Protein AF-A0A0F9NY01-F1 (afdb_monomer_lite)

pLDDT: mean 74.75, std 22.58, range [21.09, 98.5]

Radius of gyration: 38.3 Å; chains: 1; bounding box: 112×96×100 Å

Organism: NCBI:txid412755

Secondary structure (DSSP, 8-state):
-HHHHHHHHHHHHHHHHHHHHHHHHHHHHHHHHHHHHHHHHHT-PPP--------------------------PPP-PPPP---HHHHHHHHHHHHHHHHHHHHHHHHHHHH-SSSS-SHHHHHHHHHHHHHHHSTTTSPPTT-HHHHHHHHHHHHHHHHHHHHHHHHHHHHHHHHHHHHHHHHHHHHHHHHHHTT--HHHHHHHHHHHHHHHHHHHHHHHHHHHHHHTT-TTGGGTHHHHTTTSHHHHHTT-TT---HHHHHHHHHHHHHHHHHHHHHHHHHHHTT-----SSHHHHHHHHHHHHHHHTTTSTT---------------------------------------------------THHHHHHHHHHHHHHTT---GGG--HHHHHHHHHHHHHHHHHHHHHHHHHHHHHHHHHTT-SSS-HHHHHHHHHHHHHHHHHT-GGGGGGGGGS-HHHHHHHHHHHS--HHHHHHHHHHHHHHHHHHHHHHHTTS-SSGGGGSS---BSSS-HHHHGGGT-TT-SS-TTSS--SSS-HHHHHHTTPPBSS-SHHHHHHHHHHHHHHHHHHHHHHHHHHHTTSEESS--TT-EE--STT-EEEEEEEE--TT----TTEEE-TTSEEEEEEEPEE-HHHHHHHHHHHPPP---THHHHHHHHHHHHHHHHHHHT-HHHHHHHHIIIIIS---GGG--HHHHHHHHHHHHHTT-HHHHHHHHTT--SS---S--HHHHHHHHHHHHHHHHHTT-TT-HHHHHHHHHHHHHHHHIIIIIHHHHHHHHHHHHHHHHHHHTHHHHHTTSS-HHHHHHHHHHHHHHHS----TTTTT--HHHHHHHHHHBSSHHHHHHHHHHHHHHT-SHHHHHHHHHHHHHHIIIIIHHHHHHHHHHTTSSSS-HHHHHHHHHHT-TTGGGSEE-HHHHHHTT--SEEEEE-SSGGGGHHHHHHH-HHHHHHHTB-HHHHHHHHHHHTB-TTSPBBPPHHHHHTT--SB-S------PPPGGGHHHHHHHHHHTTS-HHHHHHHHHHTTSS-HHHHHHHHTT---EEEETHHHHHHHHHHHHHHHTT--

Foldseek 3Di:
DVVVVVVVVVVVVVQVVVVVVVVVVVVVVVVVVVVVVVVVVVVPDDDDDDDDDDDDDDDDDDDDDDDDDDDDDDDDDDAAADPFLVQLLVLLLLLLLLLLQLLCLVLQLVVFAAADDDSVVSNVSSVVSNVVSVPNSSDQGPPCPPSSVLSNVVSNVVSLLVSLLVLCVPVNLVRSLSSQLSRQLVVLLVVCVVVPHDNVLSNQLSNQLSNLRSVLSSVVSVVVVVVVVPDPDCPVCLVVVQPPDDPVVVVVPVPDDDPVNVVVLVSQLVSQLVSLVSSQCSCVVSPHDRPPPCSVVVSVVSSVSSNPVVVPPVRDDDDDDDDDYHYDDDDDDDDYDDDDDDDDDDDDDDDDDDDDDDDDDDDDDDPVVVVVVVVVVVVVVVPPDPLVVLDLLVLLLLLQLQLLLLLLVLVLQLLLLLCLLCVVVVHNGNDDVSQLLLLLLLQLLFCVVQVVLCVLLVLADPSVVVSPVCNVVPDPSSVVSSVVLQVVLLVLLVVCVVLVQAVGSVLRRFQQAWDPDPVVLVCQLVAALRSHHSSNDDDPASTPSRCRSVVIDGPQRGSSSRSSSSSSRSSRNSSSVVSVVSCVVSVFKDLDDDPPWAWQPGQNQWDWDFDDFDDPPDDDDPQWDADPRRTITGTGTMTGHPVNSLLNNQLNPDADDDDPRVVLLLLLQQLLLLAVLQQLQLLLLLLLCLQQLFPQDPVRNPLVVLLVQLVVCSSVVDPLNSLLSSLVQDALDDQLHDPVSVVVCVVVVCVVCVVVVHNDPVVVVVVVVVSVVSCCCRRRRSLRSSLSSRLSRQLVVVCVVCVVCCVVVVDHSNVSSNLSSLLSCLRSFPDSCSSVSHHVNNSSVLSQWFSDSRNLVSLVCLVVLCPDDDPSVVSSVVSVVSNCCRQQVVLLVLLCVLCVQDPQHSVSLLVVLVVLPPNLSQWHFCVSVCVVVVHDQKTKTFHSSRSNCLVVCCVVPVPLSSLVRTTLVNVLVVCQQFCAHSVQFHADFPVVVVVLAFRTDPDNDRRHGNDPRSVVSSVVLSVLVSHRLLSVLVVCCVSVVDHPVCSVCSSVNRNMDIDRNVVVVVVVVVVVVVVVVVVD

Structure (mmCIF, N/CA/C/O backbone):
data_AF-A0A0F9NY01-F1
#
_entry.id   AF-A0A0F9NY01-F1
#
loop_
_atom_site.group_PDB
_atom_site.id
_atom_site.type_symbol
_atom_site.label_atom_id
_atom_site.label_alt_id
_atom_site.label_comp_id
_atom_site.label_asym_id
_atom_site.label_entity_id
_atom_site.label_seq_id
_atom_site.pdbx_PDB_ins_code
_atom_site.Cartn_x
_atom_site.Cartn_y
_atom_site.Cartn_z
_atom_site.occupancy
_atom_site.B_iso_or_equiv
_atom_site.auth_seq_id
_atom_site.auth_comp_id
_atom_site.auth_asym_id
_atom_site.auth_atom_id
_atom_site.pdbx_PDB_model_num
ATOM 1 N N . MET A 1 1 ? -2.890 19.795 65.079 1.00 49.41 1 MET A N 1
ATOM 2 C CA . MET A 1 1 ? -3.652 20.586 64.083 1.00 49.41 1 MET A CA 1
ATOM 3 C C . MET A 1 1 ? -3.059 21.971 63.868 1.00 49.41 1 MET A C 1
ATOM 5 O O . MET A 1 1 ? -2.657 22.210 62.743 1.00 49.41 1 MET A O 1
ATOM 9 N N . ALA A 1 2 ? -2.943 22.843 64.882 1.00 59.31 2 ALA A N 1
ATOM 10 C CA . ALA A 1 2 ? -2.422 24.215 64.715 1.00 59.31 2 ALA A CA 1
ATOM 11 C C . ALA A 1 2 ? -1.129 24.305 63.871 1.00 59.31 2 ALA A C 1
ATOM 13 O O . ALA A 1 2 ? -1.120 24.991 62.858 1.00 59.31 2 ALA A O 1
ATOM 14 N N . THR A 1 3 ? -0.108 23.504 64.191 1.00 60.69 3 THR A N 1
ATOM 15 C CA . THR A 1 3 ? 1.169 23.427 63.450 1.00 60.69 3 THR A CA 1
ATOM 16 C C . THR A 1 3 ? 1.010 23.079 61.963 1.00 60.69 3 THR A C 1
ATOM 18 O O . THR A 1 3 ? 1.772 23.559 61.135 1.00 60.69 3 THR A O 1
ATOM 21 N N . ILE A 1 4 ? 0.001 22.276 61.602 1.00 69.94 4 ILE A N 1
ATOM 22 C CA . ILE A 1 4 ? -0.300 21.913 60.204 1.00 69.94 4 ILE A CA 1
ATOM 23 C C . ILE A 1 4 ? -0.953 23.103 59.483 1.00 69.94 4 ILE A C 1
ATOM 25 O O . ILE A 1 4 ? -0.682 23.339 58.309 1.00 69.94 4 ILE A O 1
ATOM 29 N N . LEU A 1 5 ? -1.786 23.878 60.189 1.00 69.00 5 LEU A N 1
ATOM 30 C CA . LEU A 1 5 ? -2.381 25.112 59.668 1.00 69.00 5 LEU A CA 1
ATOM 31 C C . LEU A 1 5 ? -1.308 26.184 59.423 1.00 69.00 5 LEU A C 1
ATOM 33 O O . LEU A 1 5 ? -1.298 26.820 58.373 1.00 69.00 5 LEU A O 1
ATOM 37 N N . GLU A 1 6 ? -0.386 26.340 60.373 1.00 81.00 6 GLU A N 1
ATOM 38 C CA . GLU A 1 6 ? 0.739 27.274 60.300 1.00 81.00 6 GLU A CA 1
ATOM 39 C C . GLU A 1 6 ? 1.705 26.906 59.165 1.00 81.00 6 GLU A C 1
ATOM 41 O O . GLU A 1 6 ? 2.047 27.757 58.344 1.00 81.00 6 GLU A O 1
ATOM 46 N N . GLN A 1 7 ? 2.074 25.625 59.044 1.00 75.50 7 GLN A N 1
ATOM 47 C CA . GLN A 1 7 ? 2.863 25.124 57.915 1.00 75.50 7 GLN A CA 1
ATOM 48 C C . GLN A 1 7 ? 2.155 25.381 56.576 1.00 75.50 7 GLN A C 1
ATOM 50 O O . GLN A 1 7 ? 2.785 25.893 55.654 1.00 75.50 7 GLN A O 1
ATOM 55 N N . ALA A 1 8 ? 0.843 25.137 56.479 1.00 75.38 8 ALA A N 1
ATOM 56 C CA . ALA A 1 8 ? 0.072 25.438 55.271 1.00 75.38 8 ALA A CA 1
ATOM 57 C C . ALA A 1 8 ? 0.015 26.948 54.946 1.00 75.38 8 ALA A C 1
ATOM 59 O O . ALA A 1 8 ? 0.034 27.323 53.772 1.00 75.38 8 ALA A O 1
ATOM 60 N N . GLN A 1 9 ? -0.011 27.830 55.953 1.00 82.69 9 GLN A N 1
ATOM 61 C CA . GLN A 1 9 ? 0.066 29.283 55.752 1.00 82.69 9 GLN A CA 1
ATOM 62 C C . GLN A 1 9 ? 1.460 29.736 55.290 1.00 82.69 9 GLN A C 1
ATOM 64 O O . GLN A 1 9 ? 1.557 30.522 54.344 1.00 82.69 9 GLN A O 1
ATOM 69 N N . GLN A 1 10 ? 2.535 29.219 55.894 1.00 82.56 10 GLN A N 1
ATOM 70 C CA . GLN A 1 10 ? 3.908 29.505 55.458 1.00 82.56 10 GLN A CA 1
ATOM 71 C C . GLN A 1 10 ? 4.170 28.985 54.037 1.00 82.56 10 GLN A C 1
ATOM 73 O O . GLN A 1 10 ? 4.769 29.686 53.218 1.00 82.56 10 GLN A O 1
ATOM 78 N N . GLU A 1 11 ? 3.685 27.785 53.710 1.00 78.94 11 GLU A N 1
ATOM 79 C CA . GLU A 1 11 ? 3.841 27.200 52.380 1.00 78.94 11 GLU A CA 1
ATOM 80 C C . GLU A 1 11 ? 3.036 27.966 51.320 1.00 78.94 11 GLU A C 1
ATOM 82 O O . GLU A 1 11 ? 3.553 28.227 50.232 1.00 78.94 11 GLU A O 1
ATOM 87 N N . LYS A 1 12 ? 1.813 28.414 51.645 1.00 86.81 12 LYS A N 1
ATOM 88 C CA . LYS A 1 12 ? 1.047 29.323 50.781 1.00 86.81 12 LYS A CA 1
ATOM 89 C C . LYS A 1 12 ? 1.827 30.615 50.511 1.00 86.81 12 LYS A C 1
ATOM 91 O O . LYS A 1 12 ? 2.016 30.967 49.352 1.00 86.81 12 LYS A O 1
ATOM 96 N N . SER A 1 13 ? 2.334 31.271 51.556 1.00 82.81 13 SER A N 1
ATOM 97 C CA . SER A 1 13 ? 3.088 32.527 51.429 1.00 82.81 13 SER A CA 1
ATOM 98 C C . SER A 1 13 ? 4.333 32.371 50.537 1.00 82.81 13 SER A C 1
ATOM 100 O O . SER A 1 13 ? 4.573 33.184 49.644 1.00 82.81 13 SER A O 1
ATOM 102 N N . ARG A 1 14 ? 5.076 31.260 50.674 1.00 80.75 14 ARG A N 1
ATOM 103 C CA . ARG A 1 14 ? 6.200 30.931 49.775 1.00 80.75 14 ARG A CA 1
ATOM 104 C C . ARG A 1 14 ? 5.765 30.727 48.318 1.00 80.75 14 ARG A C 1
ATOM 106 O O . ARG A 1 14 ? 6.459 31.193 47.417 1.00 80.75 14 ARG A O 1
ATOM 113 N N . ARG A 1 15 ? 4.635 30.052 48.074 1.00 76.31 15 ARG A N 1
ATOM 114 C CA . ARG A 1 15 ? 4.084 29.839 46.720 1.00 76.31 15 ARG A CA 1
ATOM 115 C C . ARG A 1 15 ? 3.661 31.161 46.065 1.00 76.31 15 ARG A C 1
ATOM 117 O O . ARG A 1 15 ? 3.940 31.356 44.883 1.00 76.31 15 ARG A O 1
ATOM 124 N N . ASP A 1 16 ? 3.053 32.069 46.829 1.00 82.69 16 ASP A N 1
ATOM 125 C CA . ASP A 1 16 ? 2.628 33.387 46.342 1.00 82.69 16 ASP A CA 1
ATOM 126 C C . ASP A 1 16 ? 3.842 34.265 45.943 1.00 82.69 16 ASP A C 1
ATOM 128 O O . ASP A 1 16 ? 3.843 34.836 44.851 1.00 82.69 16 ASP A O 1
ATOM 132 N N . ILE A 1 17 ? 4.925 34.276 46.738 1.00 82.69 17 ILE A N 1
ATOM 133 C CA . ILE A 1 17 ? 6.181 34.998 46.418 1.00 82.69 17 ILE A CA 1
ATOM 134 C C . ILE A 1 17 ? 6.831 34.479 45.123 1.00 82.69 17 ILE A C 1
ATOM 136 O O . ILE A 1 17 ? 7.198 35.270 44.252 1.00 82.69 17 ILE A O 1
ATOM 140 N N . VAL A 1 18 ? 6.969 33.155 44.967 1.00 76.69 18 VAL A N 1
ATOM 141 C CA . VAL A 1 18 ? 7.590 32.559 43.766 1.00 76.69 18 VAL A CA 1
ATOM 142 C C . VAL A 1 18 ? 6.794 32.905 42.507 1.00 76.69 18 VAL A C 1
ATOM 144 O O . VAL A 1 18 ? 7.382 33.267 41.488 1.00 76.69 18 VAL A O 1
ATOM 147 N N . ARG A 1 19 ? 5.459 32.857 42.583 1.00 78.88 19 ARG A N 1
ATOM 148 C CA . ARG A 1 19 ? 4.577 33.223 41.468 1.00 78.88 19 ARG A CA 1
ATOM 149 C C . ARG A 1 19 ? 4.720 34.696 41.073 1.00 78.88 19 ARG A C 1
ATOM 151 O O . ARG A 1 19 ? 4.696 34.994 39.882 1.00 78.88 19 ARG A O 1
ATOM 158 N N . GLN A 1 20 ? 4.889 35.605 42.034 1.00 80.50 20 GLN A N 1
ATOM 159 C CA . GLN A 1 20 ? 5.083 37.031 41.751 1.00 80.50 20 GLN A CA 1
ATOM 160 C C . GLN A 1 20 ? 6.394 37.285 40.983 1.00 80.50 20 GLN A C 1
ATOM 162 O O . GLN A 1 20 ? 6.383 37.970 39.962 1.00 80.50 20 GLN A O 1
ATOM 167 N N . ALA A 1 21 ? 7.494 36.642 41.391 1.00 79.81 21 ALA A N 1
ATOM 168 C CA . ALA A 1 21 ? 8.773 36.718 40.679 1.00 79.81 21 ALA A CA 1
ATOM 169 C C . ALA A 1 21 ? 8.726 36.092 39.266 1.00 79.81 21 ALA A C 1
ATOM 171 O O . ALA A 1 21 ? 9.430 36.546 38.360 1.00 79.81 21 ALA A O 1
ATOM 172 N N . GLU A 1 22 ? 7.893 35.064 39.051 1.00 75.00 22 GLU A N 1
ATOM 173 C CA . GLU A 1 22 ? 7.697 34.452 37.729 1.00 75.00 22 GLU A CA 1
ATOM 174 C C . GLU A 1 22 ? 6.973 35.411 36.760 1.00 75.00 22 GLU A C 1
ATOM 176 O O . GLU A 1 22 ? 7.385 35.526 35.605 1.00 75.00 22 GLU A O 1
ATOM 181 N N . VAL A 1 23 ? 5.976 36.170 37.241 1.00 82.88 23 VAL A N 1
ATOM 182 C CA . VAL A 1 23 ? 5.273 37.209 36.457 1.00 82.88 23 VAL A CA 1
ATOM 183 C C . VAL A 1 23 ? 6.219 38.349 36.068 1.00 82.88 23 VAL A C 1
ATOM 185 O O . VAL A 1 23 ? 6.356 38.639 34.881 1.00 82.88 23 VAL A O 1
ATOM 188 N N . GLU A 1 24 ? 6.976 38.918 37.017 1.00 84.06 24 GLU A N 1
ATOM 189 C CA . GLU A 1 24 ? 7.939 39.989 36.703 1.00 84.06 24 GLU A CA 1
ATOM 190 C C . GLU A 1 24 ? 9.013 39.567 35.680 1.00 84.06 24 GLU A C 1
ATOM 192 O O . GLU A 1 24 ? 9.647 40.411 35.038 1.00 84.06 24 GLU A O 1
ATOM 197 N N . LYS A 1 25 ? 9.300 38.264 35.567 1.00 84.06 25 LYS A N 1
ATOM 198 C CA . LYS A 1 25 ? 10.230 37.727 34.568 1.00 84.06 25 LYS A CA 1
ATOM 199 C C . LYS A 1 25 ? 9.588 37.659 33.180 1.00 84.06 25 LYS A C 1
ATOM 201 O O . LYS A 1 25 ? 10.271 37.947 32.198 1.00 84.06 25 LYS A O 1
ATOM 206 N N . GLN A 1 26 ? 8.301 37.316 33.095 1.00 73.25 26 GLN A N 1
ATOM 207 C CA . GLN A 1 26 ? 7.551 37.333 31.836 1.00 73.25 26 GLN A CA 1
ATOM 208 C C . GLN A 1 26 ? 7.360 38.765 31.321 1.00 73.25 26 GLN A C 1
ATOM 210 O O . GLN A 1 26 ? 7.671 39.023 30.159 1.00 73.25 26 GLN A O 1
ATOM 215 N N . ASP A 1 27 ? 6.982 39.708 32.189 1.00 84.88 27 ASP A N 1
ATOM 216 C CA . ASP A 1 27 ? 6.826 41.124 31.823 1.00 84.88 27 ASP A CA 1
ATOM 217 C C . ASP A 1 27 ? 8.134 41.718 31.279 1.00 84.88 27 ASP A C 1
ATOM 219 O O . ASP A 1 27 ? 8.140 42.359 30.225 1.00 84.88 27 ASP A O 1
ATOM 223 N N . ARG A 1 28 ? 9.273 41.433 31.931 1.00 83.75 28 ARG A N 1
ATOM 224 C CA . ARG A 1 28 ? 10.602 41.851 31.450 1.00 83.75 28 ARG A CA 1
ATOM 225 C C . ARG A 1 28 ? 10.944 41.273 30.073 1.00 83.75 28 ARG A C 1
ATOM 227 O O . ARG A 1 28 ? 11.469 42.000 29.233 1.00 83.75 28 ARG A O 1
ATOM 234 N N . GLN A 1 29 ? 10.621 40.005 29.800 1.00 76.75 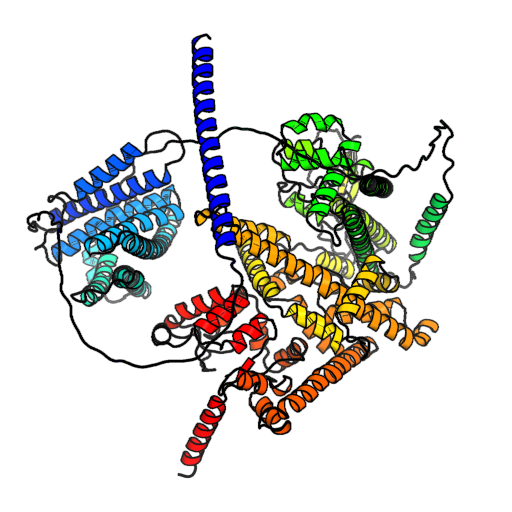29 GLN A N 1
ATOM 235 C CA . GLN A 1 29 ? 10.822 39.421 28.465 1.00 76.75 29 GLN A CA 1
ATOM 236 C C . GLN A 1 29 ? 9.889 40.037 27.411 1.00 76.75 29 GLN A C 1
ATOM 238 O O . GLN A 1 29 ? 10.319 40.287 26.285 1.00 76.75 29 GLN A O 1
ATOM 243 N N . GLN A 1 30 ? 8.635 40.329 27.764 1.00 78.19 30 GLN A N 1
ATOM 244 C CA . GLN A 1 30 ? 7.672 40.944 26.851 1.00 78.19 30 GLN A CA 1
ATOM 245 C C . GLN A 1 30 ? 8.054 42.394 26.506 1.00 78.19 30 GLN A C 1
ATOM 247 O O . GLN A 1 30 ? 8.021 42.768 25.334 1.00 78.19 30 GLN A O 1
ATOM 252 N N . GLN A 1 31 ? 8.512 43.181 27.484 1.00 85.38 31 GLN A N 1
ATOM 253 C CA . GLN A 1 31 ? 9.078 44.518 27.254 1.00 85.38 31 GLN A CA 1
ATOM 254 C C . GLN A 1 31 ? 10.336 44.470 26.372 1.00 85.38 31 GLN A C 1
ATOM 256 O O . GLN A 1 31 ? 10.483 45.283 25.460 1.00 85.38 31 GLN A O 1
ATOM 261 N N . GLN A 1 32 ? 11.223 43.490 26.585 1.00 84.38 32 GLN A N 1
ATOM 262 C CA . GLN A 1 32 ? 12.436 43.329 25.777 1.00 84.38 32 GLN A CA 1
ATOM 263 C C . GLN A 1 32 ? 12.121 43.000 24.305 1.00 84.38 32 GLN A C 1
ATOM 265 O O . GLN A 1 32 ? 12.769 43.538 23.407 1.00 84.38 32 GLN A O 1
ATOM 270 N N . LEU A 1 33 ? 11.098 42.177 24.043 1.00 74.69 33 LEU A N 1
ATOM 271 C CA . LEU A 1 33 ? 10.623 41.877 22.685 1.00 74.69 33 LEU A CA 1
ATOM 272 C C . LEU A 1 33 ? 9.966 43.089 22.005 1.00 74.69 33 LEU A C 1
ATOM 274 O O . LEU A 1 33 ? 10.194 43.313 20.816 1.00 74.69 33 LEU A O 1
ATOM 278 N N . LEU A 1 34 ? 9.193 43.892 22.745 1.00 78.88 34 LEU A N 1
ATOM 279 C CA . LEU A 1 34 ? 8.614 45.139 22.227 1.00 78.88 34 LEU A CA 1
ATOM 280 C C . LEU A 1 34 ? 9.712 46.140 21.836 1.00 78.88 34 LEU A C 1
ATOM 282 O O . LEU A 1 34 ? 9.700 46.648 20.717 1.00 78.88 34 LEU A O 1
ATOM 286 N N . SER A 1 35 ? 10.717 46.334 22.694 1.00 84.62 35 SER A N 1
ATOM 287 C CA . SER A 1 35 ? 11.860 47.212 22.407 1.00 84.62 35 SER A CA 1
ATOM 288 C C . SER A 1 35 ? 12.649 46.772 21.161 1.00 84.62 35 SER A C 1
ATOM 290 O O . SER A 1 35 ? 13.029 47.605 20.337 1.00 84.62 35 SER A O 1
ATOM 292 N N . GLN A 1 36 ? 12.837 45.462 20.956 1.00 77.69 36 GLN A N 1
ATOM 293 C CA . GLN A 1 36 ? 13.461 44.929 19.736 1.00 77.69 36 GLN A CA 1
ATOM 294 C C . GLN A 1 36 ? 12.614 45.185 18.477 1.00 77.69 36 GLN A C 1
ATOM 296 O O . GLN A 1 36 ? 13.165 45.502 17.421 1.00 77.69 36 GLN A O 1
ATOM 301 N N . ALA A 1 37 ? 11.284 45.088 18.574 1.00 65.06 37 ALA A N 1
ATOM 302 C CA . ALA A 1 37 ? 10.381 45.393 17.464 1.00 65.06 37 ALA A CA 1
ATOM 303 C C . ALA A 1 37 ? 10.389 46.892 17.101 1.00 65.06 37 ALA A C 1
ATOM 305 O O . ALA A 1 37 ? 10.418 47.237 15.918 1.00 65.06 37 ALA A O 1
ATOM 306 N N . GLU A 1 38 ? 10.433 47.783 18.095 1.00 76.62 38 GLU A N 1
ATOM 307 C CA . GLU A 1 38 ? 10.566 49.230 17.885 1.00 76.62 38 GLU A CA 1
ATOM 308 C C . GLU A 1 38 ? 11.906 49.598 17.234 1.00 76.62 38 GLU A C 1
ATOM 310 O O . GLU A 1 38 ? 11.927 50.371 16.275 1.00 76.62 38 GLU A O 1
ATOM 315 N N . GLN A 1 39 ? 13.019 49.000 17.674 1.00 75.00 39 GLN A N 1
ATOM 316 C CA . GLN A 1 39 ? 14.328 49.196 17.035 1.00 75.00 39 GLN A CA 1
ATOM 317 C C . GLN A 1 39 ? 14.333 48.725 15.572 1.00 75.00 39 GLN A C 1
ATOM 319 O O . GLN A 1 39 ? 14.854 49.427 14.703 1.00 75.00 39 GLN A O 1
ATOM 324 N N . ALA A 1 40 ? 13.714 47.579 15.270 1.00 63.53 40 ALA A N 1
ATOM 325 C CA . ALA A 1 40 ? 13.586 47.084 13.899 1.00 63.53 40 ALA A CA 1
ATOM 326 C C . ALA A 1 40 ? 12.732 48.014 13.011 1.00 63.53 40 ALA A C 1
ATOM 328 O O . ALA A 1 40 ? 13.059 48.220 11.841 1.00 63.53 40 ALA A O 1
ATOM 329 N N . LEU A 1 41 ? 11.675 48.620 13.566 1.00 63.75 41 LEU A N 1
ATOM 330 C CA . LEU A 1 41 ? 10.856 49.626 12.879 1.00 63.75 41 LEU A CA 1
ATOM 331 C C . LEU A 1 41 ? 11.624 50.933 12.628 1.00 63.75 41 LEU A C 1
ATOM 333 O O . LEU A 1 41 ? 11.552 51.472 11.525 1.00 63.75 41 LEU A O 1
ATOM 337 N N . GLN A 1 42 ? 12.405 51.418 13.597 1.00 71.19 42 GLN A N 1
ATOM 338 C CA . GLN A 1 42 ? 13.235 52.621 13.431 1.00 71.19 42 GLN A CA 1
ATOM 339 C C . GLN A 1 42 ? 14.341 52.442 12.376 1.00 71.19 42 GLN A C 1
ATOM 341 O O . GLN A 1 42 ? 14.680 53.390 11.669 1.00 71.19 42 GLN A O 1
ATOM 346 N N . GLN A 1 43 ? 14.874 51.227 12.214 1.00 68.12 43 GLN A N 1
ATOM 347 C CA . GLN A 1 43 ? 15.867 50.914 11.178 1.00 68.12 43 GLN A CA 1
ATOM 348 C C . GLN A 1 43 ? 15.267 50.804 9.759 1.00 68.12 43 GLN A C 1
ATOM 350 O O . GLN A 1 43 ? 16.009 50.834 8.775 1.00 68.12 43 GLN A O 1
ATOM 355 N N . ALA A 1 44 ? 13.939 50.730 9.611 1.00 48.03 44 ALA A N 1
ATOM 356 C CA . ALA A 1 44 ? 13.246 50.550 8.329 1.00 48.03 44 ALA A CA 1
ATOM 357 C C . ALA A 1 44 ? 13.039 51.864 7.531 1.00 48.03 44 ALA A C 1
ATOM 359 O O . ALA A 1 44 ? 11.984 52.092 6.937 1.00 48.03 44 ALA A O 1
ATOM 360 N N . GLY A 1 45 ? 14.048 52.743 7.506 1.00 55.53 45 GLY A N 1
ATOM 361 C CA . GLY A 1 45 ? 13.983 54.050 6.840 1.00 55.53 45 GLY A CA 1
ATOM 362 C C . GLY A 1 45 ? 13.866 53.992 5.298 1.00 55.53 45 GLY A C 1
ATOM 363 O O . GLY A 1 45 ? 14.358 53.054 4.661 1.00 55.53 45 GLY A O 1
ATOM 364 N N . PRO A 1 46 ? 13.244 55.003 4.653 1.00 41.97 46 PRO A N 1
ATOM 365 C CA . PRO A 1 46 ? 12.998 55.006 3.210 1.00 41.97 46 PRO A CA 1
ATOM 366 C C . PRO A 1 46 ? 14.285 55.192 2.388 1.00 41.97 46 PRO A C 1
ATOM 368 O O . PRO A 1 46 ? 15.018 56.171 2.539 1.00 41.97 46 PRO A O 1
ATOM 371 N N . ARG A 1 47 ? 14.544 54.263 1.459 1.00 37.41 47 ARG A N 1
ATOM 372 C CA . ARG A 1 47 ? 15.763 54.237 0.630 1.00 37.41 47 ARG A CA 1
ATOM 373 C C . ARG A 1 47 ? 15.805 55.374 -0.404 1.00 37.41 47 ARG A C 1
ATOM 375 O O . ARG A 1 47 ? 14.878 55.526 -1.197 1.00 37.41 47 ARG A O 1
ATOM 382 N N . ARG A 1 48 ? 16.934 56.092 -0.474 1.00 32.12 48 ARG A N 1
ATOM 383 C CA . ARG A 1 48 ? 17.326 56.970 -1.601 1.00 32.12 48 ARG A CA 1
ATOM 384 C C . ARG A 1 48 ? 18.449 56.315 -2.447 1.00 32.12 48 ARG A C 1
ATOM 386 O O . ARG A 1 48 ? 19.131 55.437 -1.922 1.00 32.12 48 ARG A O 1
ATOM 393 N N . PRO A 1 49 ? 18.633 56.680 -3.736 1.00 51.03 49 PRO A N 1
ATOM 394 C CA . PRO A 1 49 ? 19.533 55.972 -4.668 1.00 51.03 49 PRO A CA 1
ATOM 395 C C . PRO A 1 49 ? 20.864 56.696 -5.002 1.00 51.03 49 PRO A C 1
ATOM 397 O O . PRO A 1 49 ? 20.980 57.898 -4.772 1.00 51.03 49 PRO A O 1
ATOM 400 N N . ARG A 1 50 ? 21.758 55.985 -5.732 1.00 31.97 50 ARG A N 1
ATOM 401 C CA . ARG A 1 50 ? 23.055 56.420 -6.348 1.00 31.97 50 ARG A CA 1
ATOM 402 C C . ARG A 1 50 ? 24.244 56.552 -5.359 1.00 31.97 50 ARG A C 1
ATOM 404 O O . ARG A 1 50 ? 23.974 56.601 -4.163 1.00 31.97 50 ARG A O 1
ATOM 411 N N . PRO A 1 51 ? 25.527 56.670 -5.807 1.00 37.91 51 PRO A N 1
ATOM 412 C CA . PRO A 1 51 ? 26.111 56.595 -7.167 1.00 37.91 51 PRO A CA 1
ATOM 413 C C . PRO A 1 51 ? 27.256 55.538 -7.313 1.00 37.91 51 PRO A C 1
ATOM 415 O O . PRO A 1 51 ? 27.323 54.586 -6.543 1.00 37.91 51 PRO A O 1
ATOM 418 N N . HIS A 1 52 ? 28.123 55.674 -8.334 1.00 35.03 52 HIS A N 1
ATOM 419 C CA . HIS A 1 52 ? 29.248 54.776 -8.678 1.00 35.03 52 HIS A CA 1
ATOM 420 C C . HIS A 1 52 ? 30.628 55.216 -8.125 1.00 35.03 52 HIS A C 1
ATOM 422 O O . HIS A 1 52 ? 30.907 56.407 -8.090 1.00 35.03 52 HIS A O 1
ATOM 428 N N . ALA A 1 53 ? 31.492 54.211 -7.888 1.00 39.00 53 ALA A N 1
ATOM 429 C CA . ALA A 1 53 ? 32.953 54.123 -8.134 1.00 39.00 53 ALA A CA 1
ATOM 430 C C . ALA A 1 53 ? 33.975 55.118 -7.513 1.00 39.00 53 ALA A C 1
ATOM 432 O O . ALA A 1 53 ? 33.848 56.332 -7.625 1.00 39.00 53 ALA A O 1
ATOM 433 N N . GLY A 1 54 ? 35.089 54.560 -7.002 1.00 30.44 54 GLY A N 1
ATOM 434 C CA . GLY A 1 54 ? 36.334 55.272 -6.656 1.00 30.44 54 GLY A CA 1
ATOM 435 C C . GLY A 1 54 ? 37.397 54.382 -5.970 1.00 30.44 54 GLY A C 1
ATOM 436 O O . GLY A 1 54 ? 37.103 53.741 -4.968 1.00 30.44 54 GLY A O 1
ATOM 437 N N . LEU A 1 55 ? 38.620 54.359 -6.514 1.00 37.75 55 LEU A N 1
ATOM 438 C CA . LEU A 1 55 ? 39.906 53.868 -5.950 1.00 37.75 55 LEU A CA 1
ATOM 439 C C . LEU A 1 55 ? 40.926 55.041 -6.066 1.00 37.75 55 LEU A C 1
ATOM 441 O O . LEU A 1 55 ? 40.563 55.984 -6.783 1.00 37.75 55 LEU A O 1
ATOM 445 N N . PRO A 1 56 ? 42.154 55.059 -5.470 1.00 46.12 56 PRO A N 1
ATOM 446 C CA . PRO A 1 56 ? 43.008 53.961 -4.937 1.00 46.12 56 PRO A CA 1
ATOM 447 C C . PRO A 1 56 ? 43.707 54.282 -3.570 1.00 46.12 56 PRO A C 1
ATOM 449 O O . PRO A 1 56 ? 43.283 55.226 -2.907 1.00 46.12 56 PRO A O 1
ATOM 452 N N . GLY A 1 57 ? 44.784 53.570 -3.154 1.00 31.47 57 GLY A N 1
ATOM 453 C CA . GLY A 1 57 ? 45.789 54.125 -2.208 1.00 31.47 57 GLY A CA 1
ATOM 454 C C . GLY A 1 57 ? 46.300 53.288 -1.005 1.00 31.47 57 GLY A C 1
ATOM 455 O O . GLY A 1 57 ? 46.083 53.666 0.139 1.00 31.47 57 GLY A O 1
ATOM 456 N N . GLU A 1 58 ? 46.995 52.173 -1.241 1.00 32.47 58 GLU A N 1
ATOM 457 C CA . GLU A 1 58 ? 48.386 51.863 -0.798 1.00 32.47 58 GLU A CA 1
ATOM 458 C C . GLU A 1 58 ? 49.108 52.811 0.231 1.00 32.47 58 GLU A C 1
ATOM 460 O O . GLU A 1 58 ? 49.114 54.014 -0.008 1.00 32.47 58 GLU A O 1
ATOM 465 N N . ILE A 1 59 ? 49.885 52.436 1.289 1.00 31.69 59 ILE A N 1
ATOM 466 C CA . ILE A 1 59 ? 50.171 51.214 2.121 1.00 31.69 59 ILE A CA 1
ATOM 467 C C . ILE A 1 59 ? 50.946 51.614 3.446 1.00 31.69 59 ILE A C 1
ATOM 469 O O . ILE A 1 59 ? 51.205 52.796 3.643 1.00 31.69 59 ILE A O 1
ATOM 473 N N . VAL A 1 60 ? 51.430 50.633 4.261 1.00 28.94 60 VAL A N 1
ATOM 474 C CA . VAL A 1 60 ? 52.554 50.652 5.279 1.00 28.94 60 VAL A CA 1
ATOM 475 C C . VAL A 1 60 ? 52.214 50.600 6.808 1.00 28.94 60 VAL A C 1
ATOM 477 O O . VAL A 1 60 ? 51.245 51.177 7.275 1.00 28.94 60 VAL A O 1
ATOM 480 N N . THR A 1 61 ? 53.058 49.840 7.544 1.00 34.53 61 THR A N 1
ATOM 481 C CA . THR A 1 61 ? 53.199 49.441 8.988 1.00 34.53 61 THR A CA 1
ATOM 482 C C . THR A 1 61 ? 52.794 50.439 10.108 1.00 34.53 61 THR A C 1
ATOM 484 O O . THR A 1 61 ? 52.784 51.634 9.855 1.00 34.53 61 THR A O 1
ATOM 487 N N . SER A 1 62 ? 52.577 50.067 11.392 1.00 29.05 62 SER A N 1
ATOM 488 C CA . SER A 1 62 ? 53.338 49.116 12.256 1.00 29.05 62 SER A CA 1
ATOM 489 C C . SER A 1 62 ? 52.578 48.575 13.505 1.00 29.05 62 SER A C 1
ATOM 491 O O . SER A 1 62 ? 51.384 48.806 13.657 1.00 29.05 62 SER A O 1
ATOM 493 N N . VAL A 1 63 ? 53.266 47.813 14.382 1.00 39.22 63 VAL A N 1
ATOM 494 C CA . VAL A 1 63 ? 52.736 47.102 15.579 1.00 39.22 63 VAL A CA 1
ATOM 495 C C . VAL A 1 63 ? 53.432 47.566 16.871 1.00 39.22 63 VAL A C 1
ATOM 497 O O . VAL A 1 63 ? 54.650 47.755 1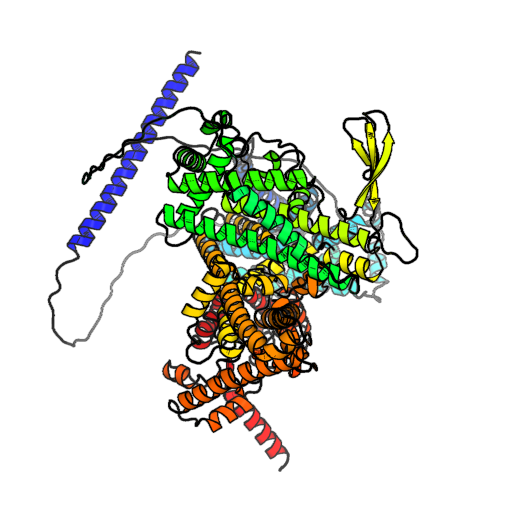6.850 1.00 39.22 63 VAL A O 1
ATOM 500 N N . PRO A 1 64 ? 52.699 47.669 18.000 1.00 34.25 64 PRO A N 1
ATOM 501 C CA . PRO A 1 64 ? 53.247 47.237 19.297 1.00 34.25 64 PRO A CA 1
ATOM 502 C C . PRO A 1 64 ? 52.264 46.453 20.209 1.00 34.25 64 PRO A C 1
ATOM 504 O O . PRO A 1 64 ? 51.067 46.727 20.254 1.00 34.25 64 PRO A O 1
ATOM 507 N N . THR A 1 65 ? 52.812 45.504 20.978 1.00 38.81 65 THR A N 1
ATOM 508 C CA . THR A 1 65 ? 52.260 44.844 22.193 1.00 38.81 65 THR A CA 1
ATOM 509 C C . THR A 1 65 ? 52.298 45.796 23.419 1.00 38.81 65 THR A C 1
ATOM 511 O O . THR A 1 65 ? 52.945 46.840 23.284 1.00 38.81 65 THR A O 1
ATOM 514 N N . PRO A 1 66 ? 51.645 45.542 24.594 1.00 43.50 66 PRO A N 1
ATOM 515 C CA . PRO A 1 66 ? 51.632 44.296 25.413 1.00 43.50 66 PRO A CA 1
ATOM 516 C C . PRO A 1 66 ? 50.216 43.947 25.992 1.00 43.50 66 PRO A C 1
ATOM 518 O O . PRO A 1 66 ? 49.237 44.441 25.441 1.00 43.50 66 PRO A O 1
ATOM 521 N N . SER A 1 67 ? 49.969 43.100 27.014 1.00 33.06 67 SER A N 1
ATOM 522 C CA . SER A 1 67 ? 50.808 42.415 28.032 1.00 33.06 67 SER A CA 1
ATOM 523 C C . SER A 1 67 ? 50.216 41.076 28.537 1.00 33.06 67 SER A C 1
ATOM 525 O O . SER A 1 67 ? 49.014 40.848 28.412 1.00 33.06 67 SER A O 1
ATOM 527 N N . GLU A 1 68 ? 51.051 40.237 29.168 1.00 40.22 68 GLU A N 1
ATOM 528 C CA . GLU A 1 68 ? 50.672 39.068 30.004 1.00 40.22 68 GLU A CA 1
ATOM 529 C C . GLU A 1 68 ? 50.107 39.528 31.385 1.00 40.22 68 GLU A C 1
ATOM 531 O O . GLU A 1 68 ? 49.942 40.735 31.582 1.00 40.22 68 GLU A O 1
ATOM 536 N N . GLU A 1 69 ? 49.688 38.725 32.380 1.00 35.09 69 GLU A N 1
ATOM 537 C CA . GLU A 1 69 ? 49.990 37.359 32.901 1.00 35.09 69 GLU A CA 1
ATOM 538 C C . GLU A 1 69 ? 48.741 36.835 33.708 1.00 35.09 69 GLU A C 1
ATOM 540 O O . GLU A 1 69 ? 47.730 37.549 33.688 1.00 35.09 69 GLU A O 1
ATOM 545 N N . PRO A 1 70 ? 48.714 35.694 34.463 1.00 44.22 70 PRO A N 1
ATOM 546 C CA . PRO A 1 70 ? 49.746 34.675 34.747 1.00 44.22 70 PRO A CA 1
ATOM 547 C C . PRO A 1 70 ? 49.335 33.200 34.467 1.00 44.22 70 PRO A C 1
ATOM 549 O O . PRO A 1 70 ? 48.183 32.891 34.163 1.00 44.22 70 PRO A O 1
ATOM 552 N N . GLU A 1 71 ? 50.282 32.267 34.643 1.00 41.28 71 GLU A N 1
ATOM 553 C CA . GLU A 1 71 ? 50.132 30.807 34.461 1.00 41.28 71 GLU A CA 1
ATOM 554 C C . GLU A 1 71 ? 50.240 30.022 35.800 1.00 41.28 71 GLU A C 1
ATOM 556 O O . GLU A 1 71 ? 50.753 30.537 36.795 1.00 41.28 71 GLU A O 1
ATOM 561 N N . PHE A 1 72 ? 49.745 28.774 35.858 1.00 35.41 72 PHE A N 1
ATOM 562 C CA . PHE A 1 72 ? 49.691 27.936 37.074 1.00 35.41 72 PHE A CA 1
ATOM 563 C C . PHE A 1 72 ? 50.545 26.660 36.954 1.00 35.41 72 PHE A C 1
ATOM 565 O O . PHE A 1 72 ? 50.436 25.931 35.970 1.00 35.41 72 PHE A O 1
ATOM 572 N N . VAL A 1 73 ? 51.334 26.336 37.991 1.00 41.88 73 VAL A N 1
ATOM 573 C CA . VAL A 1 73 ? 52.247 25.173 38.011 1.00 41.88 73 VAL A CA 1
ATOM 574 C C . VAL A 1 73 ? 52.029 24.296 39.263 1.00 41.88 73 VAL A C 1
ATOM 576 O O . VAL A 1 73 ? 52.191 24.794 40.379 1.00 41.88 73 VAL A O 1
ATOM 579 N N . PRO A 1 74 ? 51.701 22.993 39.122 1.00 38.72 74 PRO A N 1
ATOM 580 C CA . PRO A 1 74 ? 51.528 22.067 40.248 1.00 38.72 74 PRO A CA 1
ATOM 581 C C . PRO A 1 74 ? 52.851 21.415 40.730 1.00 38.72 74 PRO A C 1
ATOM 583 O O . PRO A 1 74 ? 53.818 21.328 39.970 1.00 38.72 74 PRO A O 1
ATOM 586 N N . PRO A 1 75 ? 52.916 20.918 41.985 1.00 50.06 75 PRO A N 1
ATOM 587 C CA . PRO A 1 75 ? 54.136 20.363 42.585 1.00 50.06 75 PRO A CA 1
ATOM 588 C C . PRO A 1 75 ? 54.439 18.910 42.173 1.00 50.06 75 PRO A C 1
ATOM 590 O O . PRO A 1 75 ? 53.540 18.112 41.912 1.00 50.06 75 PRO A O 1
ATOM 593 N N . THR A 1 76 ? 55.723 18.535 42.186 1.00 52.25 76 THR A N 1
ATOM 594 C CA . THR A 1 76 ? 56.217 17.215 41.752 1.00 52.25 76 THR A CA 1
ATOM 595 C C . THR A 1 76 ? 56.480 16.245 42.914 1.00 52.25 76 THR A C 1
ATOM 597 O O . THR A 1 76 ? 56.987 16.621 43.970 1.00 52.25 76 THR A O 1
ATOM 600 N N . ILE A 1 77 ? 56.157 14.961 42.712 1.00 52.84 77 ILE A N 1
ATOM 601 C CA . ILE A 1 77 ? 56.331 13.875 43.696 1.00 52.84 77 ILE A CA 1
ATOM 602 C C . ILE A 1 77 ? 57.552 13.013 43.305 1.00 52.84 77 ILE A C 1
ATOM 604 O O . ILE A 1 77 ? 57.696 12.678 42.127 1.00 52.84 77 ILE A O 1
ATOM 608 N N . PRO A 1 78 ? 58.436 12.617 44.246 1.00 60.53 78 PRO A N 1
ATOM 609 C CA . PRO A 1 78 ? 59.623 11.823 43.924 1.00 60.53 78 PRO A CA 1
ATOM 610 C C . PRO A 1 78 ? 59.283 10.377 43.493 1.00 60.53 78 PRO A C 1
ATOM 612 O O . PRO A 1 78 ? 58.408 9.742 44.088 1.00 60.53 78 PRO A O 1
ATOM 615 N N . PRO A 1 79 ? 59.992 9.813 42.495 1.00 68.88 79 PRO A N 1
ATOM 616 C CA . PRO A 1 79 ? 59.678 8.501 41.924 1.00 68.88 79 PRO A CA 1
ATOM 617 C C . PRO A 1 79 ? 60.038 7.317 42.842 1.00 68.88 79 PRO A C 1
ATOM 619 O O . PRO A 1 79 ? 61.076 7.309 43.506 1.00 68.88 79 PRO A O 1
ATOM 622 N N . ARG A 1 80 ? 59.202 6.266 42.833 1.00 82.06 80 ARG A N 1
ATOM 623 C CA . ARG A 1 80 ? 59.387 5.044 43.642 1.00 82.06 80 ARG A CA 1
ATOM 624 C C . ARG A 1 80 ? 60.277 4.006 42.943 1.00 82.06 80 ARG A C 1
ATOM 626 O O . ARG A 1 80 ? 60.127 3.766 41.750 1.00 82.06 80 ARG A O 1
ATOM 633 N N . GLN A 1 81 ? 61.133 3.331 43.718 1.00 84.12 81 GLN A N 1
ATOM 634 C CA . GLN A 1 81 ? 61.963 2.202 43.266 1.00 84.12 81 GLN A CA 1
ATOM 635 C C . GLN A 1 81 ? 61.272 0.830 43.407 1.00 84.12 81 GLN A C 1
ATOM 637 O O . GLN A 1 81 ? 60.486 0.590 44.332 1.00 84.12 81 GLN A O 1
ATOM 642 N N . PHE A 1 82 ? 61.605 -0.086 42.499 1.00 85.81 82 PHE A N 1
ATOM 643 C CA . PHE A 1 82 ? 61.006 -1.408 42.322 1.00 85.81 82 PHE A CA 1
ATOM 644 C C . PHE A 1 82 ? 61.612 -2.438 43.276 1.00 85.81 82 PHE A C 1
ATOM 646 O O . PHE A 1 82 ? 62.749 -2.881 43.118 1.00 85.81 82 PHE A O 1
ATOM 653 N N . ARG A 1 83 ? 60.815 -2.891 44.248 1.00 77.94 83 ARG A N 1
ATOM 654 C CA . ARG A 1 83 ? 61.251 -3.839 45.291 1.00 77.94 83 ARG A CA 1
ATOM 655 C C . ARG A 1 83 ? 61.017 -5.313 44.933 1.00 77.94 83 ARG A C 1
ATOM 657 O O . ARG A 1 83 ? 61.173 -6.189 45.778 1.00 77.94 83 ARG A O 1
ATOM 664 N N . GLY A 1 84 ? 60.687 -5.596 43.673 1.00 72.06 84 GLY A N 1
ATOM 665 C CA . GLY A 1 84 ? 60.492 -6.944 43.141 1.00 72.06 84 GLY A CA 1
ATOM 666 C C . GLY A 1 84 ? 59.053 -7.228 42.712 1.00 72.06 84 GLY A C 1
ATOM 667 O O . GLY A 1 84 ? 58.110 -6.566 43.135 1.00 72.06 84 GLY A O 1
ATOM 668 N N . PHE A 1 85 ? 58.888 -8.250 41.864 1.00 66.69 85 PHE A N 1
ATOM 669 C CA . PHE A 1 85 ? 57.626 -8.541 41.168 1.00 66.69 85 PHE A CA 1
ATOM 670 C C . PHE A 1 85 ? 56.427 -8.697 42.113 1.00 66.69 85 PHE A C 1
ATOM 672 O O . PHE A 1 85 ? 55.349 -8.228 41.785 1.00 66.69 85 PHE A O 1
ATOM 679 N N . ALA A 1 86 ? 56.598 -9.331 43.279 1.00 49.50 86 ALA A N 1
ATOM 680 C CA . ALA A 1 86 ? 55.497 -9.568 44.215 1.00 49.50 86 ALA A CA 1
ATOM 681 C C . ALA A 1 86 ? 55.041 -8.296 44.953 1.00 49.50 86 ALA A C 1
ATOM 683 O O . ALA A 1 86 ? 53.842 -8.076 45.072 1.00 49.50 86 ALA A O 1
ATOM 684 N N . ASP A 1 87 ? 55.973 -7.450 45.408 1.00 65.00 87 ASP A N 1
ATOM 685 C CA . ASP A 1 87 ? 55.651 -6.150 46.019 1.00 65.00 87 ASP A CA 1
ATOM 686 C C . ASP A 1 87 ? 54.946 -5.244 45.001 1.00 65.00 87 ASP A C 1
ATOM 688 O O . ASP A 1 87 ? 53.907 -4.655 45.287 1.00 65.00 87 ASP A O 1
ATOM 692 N N . GLU A 1 88 ? 55.457 -5.225 43.771 1.00 71.12 88 GLU A N 1
ATOM 693 C CA . GLU A 1 88 ? 54.902 -4.435 42.679 1.00 71.12 88 GLU A CA 1
ATOM 694 C C . GLU A 1 88 ? 53.523 -4.937 42.222 1.00 71.12 88 GLU A C 1
ATOM 696 O O . GLU A 1 88 ? 52.602 -4.141 42.065 1.00 71.12 88 GLU A O 1
ATOM 701 N N . PHE A 1 89 ? 53.349 -6.255 42.082 1.00 57.38 89 PHE A N 1
ATOM 702 C CA . PHE A 1 89 ? 52.070 -6.882 41.745 1.00 57.38 89 PHE A CA 1
ATOM 703 C C . PHE A 1 89 ? 51.027 -6.669 42.845 1.00 57.38 89 PHE A C 1
ATOM 705 O O . PHE A 1 89 ? 49.875 -6.406 42.530 1.00 57.38 89 PHE A O 1
ATOM 712 N N . ILE A 1 90 ? 51.400 -6.730 44.129 1.00 53.03 90 ILE A N 1
ATOM 713 C CA . ILE A 1 90 ? 50.469 -6.465 45.239 1.00 53.03 90 ILE A CA 1
ATOM 714 C C . ILE A 1 90 ? 50.069 -4.981 45.278 1.00 53.03 90 ILE A C 1
ATOM 716 O O . ILE A 1 90 ? 48.903 -4.675 45.528 1.00 53.03 90 ILE A O 1
ATOM 720 N N . ARG A 1 91 ? 50.992 -4.054 44.983 1.00 71.56 91 ARG A N 1
ATOM 721 C CA . ARG A 1 91 ? 50.684 -2.615 44.877 1.00 71.56 91 ARG A CA 1
ATOM 722 C C . ARG A 1 91 ? 49.786 -2.305 43.687 1.00 71.56 91 ARG A C 1
ATOM 724 O O . ARG A 1 91 ? 48.828 -1.561 43.856 1.00 71.56 91 ARG A O 1
ATOM 731 N N . ALA A 1 92 ? 50.043 -2.911 42.531 1.00 61.03 92 ALA A N 1
ATOM 732 C CA . ALA A 1 92 ? 49.189 -2.797 41.354 1.00 61.03 92 ALA A CA 1
ATOM 733 C C . ALA A 1 92 ? 47.820 -3.452 41.564 1.00 61.03 92 ALA A C 1
ATOM 735 O O . ALA A 1 92 ? 46.805 -2.841 41.275 1.00 61.03 92 ALA A O 1
ATOM 736 N N . LEU A 1 93 ? 47.757 -4.635 42.178 1.00 49.34 93 LEU A N 1
ATOM 737 C CA . LEU A 1 93 ? 46.498 -5.271 42.568 1.00 49.34 93 LEU A CA 1
ATOM 738 C C . LEU A 1 93 ? 45.702 -4.384 43.540 1.00 49.34 93 LEU A C 1
ATOM 740 O O . LEU A 1 93 ? 44.482 -4.296 43.426 1.00 49.34 93 LEU A O 1
ATOM 744 N N . GLY A 1 94 ? 46.383 -3.684 44.455 1.00 57.81 94 GLY A N 1
ATOM 745 C CA . GLY A 1 94 ? 45.792 -2.654 45.311 1.00 57.81 94 GLY A CA 1
ATOM 746 C C . GLY A 1 94 ? 45.269 -1.453 44.518 1.00 57.81 94 GLY A C 1
ATOM 747 O O . GLY A 1 94 ? 44.092 -1.121 44.631 1.00 57.81 94 GLY A O 1
ATOM 748 N N . ARG A 1 95 ? 46.108 -0.845 43.671 1.00 80.69 95 ARG A N 1
ATOM 749 C CA . ARG A 1 95 ? 45.765 0.299 42.811 1.00 80.69 95 ARG A CA 1
ATOM 750 C C . ARG A 1 95 ? 44.606 -0.024 41.869 1.00 80.69 95 ARG A C 1
ATOM 752 O O . ARG A 1 95 ? 43.615 0.692 41.880 1.00 80.69 95 ARG A O 1
ATOM 759 N N . GLY A 1 96 ? 44.683 -1.123 41.126 1.00 60.06 96 GLY A N 1
ATOM 760 C CA . GLY A 1 96 ? 43.625 -1.637 40.262 1.00 60.06 96 GLY A CA 1
ATOM 761 C C . GLY A 1 96 ? 42.339 -1.952 41.023 1.00 60.06 96 GLY A C 1
ATOM 762 O O . GLY A 1 96 ? 41.264 -1.601 40.553 1.00 60.06 96 GLY A O 1
ATOM 763 N N . SER A 1 97 ? 42.413 -2.519 42.233 1.00 51.16 97 SER A N 1
ATOM 764 C CA . SER A 1 97 ? 41.217 -2.729 43.071 1.00 51.16 97 SER A CA 1
ATOM 765 C C . SER A 1 97 ? 40.600 -1.414 43.556 1.00 51.16 97 SER A C 1
ATOM 767 O O . SER A 1 97 ? 39.380 -1.317 43.644 1.00 51.16 97 SER A O 1
ATOM 769 N N . LEU A 1 98 ? 41.411 -0.391 43.834 1.00 62.25 98 LEU A N 1
ATOM 770 C CA . LEU A 1 98 ? 40.952 0.947 44.219 1.00 62.25 98 LEU A CA 1
ATOM 771 C C . LEU A 1 98 ? 40.439 1.765 43.016 1.00 62.25 98 LEU A C 1
ATOM 773 O O . LEU A 1 98 ? 39.479 2.516 43.157 1.00 62.25 98 LEU A O 1
ATOM 777 N N . ASN A 1 99 ? 41.000 1.576 41.820 1.00 67.38 99 ASN A N 1
ATOM 778 C CA . ASN A 1 99 ? 40.545 2.198 40.571 1.00 67.38 99 ASN A CA 1
ATOM 779 C C . ASN A 1 99 ? 39.257 1.546 40.051 1.00 67.38 99 ASN A C 1
ATOM 781 O O . ASN A 1 99 ? 38.307 2.241 39.712 1.00 67.38 99 ASN A O 1
ATOM 785 N N . VAL A 1 100 ? 39.174 0.214 40.046 1.00 59.38 100 VAL A N 1
ATOM 786 C CA . VAL A 1 100 ? 37.936 -0.512 39.720 1.00 59.38 100 VAL A CA 1
ATOM 787 C C . VAL A 1 100 ? 36.892 -0.293 40.814 1.00 59.38 100 VAL A C 1
ATOM 789 O O . VAL A 1 100 ? 35.723 -0.118 40.495 1.00 59.38 100 VAL A O 1
ATOM 792 N N . GLY A 1 101 ? 37.298 -0.214 42.084 1.00 52.78 101 GLY A N 1
ATOM 793 C CA . GLY A 1 101 ? 36.433 0.151 43.206 1.00 52.78 101 GLY A CA 1
ATOM 794 C C . GLY A 1 101 ? 35.850 1.557 43.066 1.00 52.78 101 GLY A C 1
ATOM 795 O O . GLY A 1 101 ? 34.634 1.700 43.062 1.00 52.78 101 GLY A O 1
ATOM 796 N N . SER A 1 102 ? 36.682 2.585 42.881 1.00 60.56 102 SER A N 1
ATOM 797 C CA . SER A 1 102 ? 36.228 3.972 42.681 1.00 60.56 102 SER A CA 1
ATOM 798 C C . SER A 1 102 ? 35.425 4.162 41.395 1.00 60.56 102 SER A C 1
ATOM 800 O O . SER A 1 102 ? 34.461 4.919 41.398 1.00 60.56 102 SER A O 1
ATOM 802 N N . SER A 1 103 ? 35.755 3.461 40.309 1.00 58.16 103 SER A N 1
ATOM 803 C CA . SER A 1 103 ? 34.979 3.511 39.063 1.00 58.16 103 SER A CA 1
ATOM 804 C C . SER A 1 103 ? 33.652 2.758 39.165 1.00 58.16 103 SER A C 1
ATOM 806 O O . SER A 1 103 ? 32.656 3.238 38.632 1.00 58.16 103 SER A O 1
ATOM 808 N N . LEU A 1 104 ? 33.590 1.635 39.893 1.00 48.25 104 LEU A N 1
ATOM 809 C CA . LEU A 1 104 ? 32.328 0.972 40.236 1.00 48.25 104 LEU A CA 1
ATOM 810 C C . LEU A 1 104 ? 31.487 1.821 41.188 1.00 48.25 104 LEU A C 1
ATOM 812 O O . LEU A 1 104 ? 30.281 1.874 41.008 1.00 48.25 104 LEU A O 1
ATOM 816 N N . LEU A 1 105 ? 32.091 2.485 42.176 1.00 50.06 105 LEU A N 1
ATOM 817 C CA . LEU A 1 105 ? 31.380 3.348 43.120 1.00 50.06 105 LEU A CA 1
ATOM 818 C C . LEU A 1 105 ? 30.865 4.618 42.432 1.00 50.06 105 LEU A C 1
ATOM 820 O O . LEU A 1 105 ? 29.692 4.921 42.600 1.00 50.06 105 LEU A O 1
ATOM 824 N N . SER A 1 106 ? 31.659 5.283 41.581 1.00 53.16 106 SER A N 1
ATOM 825 C CA . SER A 1 106 ? 31.157 6.362 40.713 1.00 53.16 106 SER A CA 1
ATOM 826 C C . SER A 1 106 ? 30.038 5.855 39.798 1.00 53.16 106 SER A C 1
ATOM 828 O O . SER A 1 106 ? 28.931 6.360 39.888 1.00 53.16 106 SER A O 1
ATOM 830 N N . ALA A 1 107 ? 30.250 4.794 39.010 1.00 51.28 107 ALA A N 1
ATOM 831 C CA . ALA A 1 107 ? 29.216 4.292 38.098 1.00 51.28 107 ALA A CA 1
ATOM 832 C C . ALA A 1 107 ? 27.956 3.774 38.825 1.00 51.28 107 ALA A C 1
ATOM 834 O O . ALA A 1 107 ? 26.864 3.790 38.259 1.00 51.28 107 ALA A O 1
ATOM 835 N N . PHE A 1 108 ? 28.076 3.311 40.074 1.00 43.53 108 PHE A N 1
ATOM 836 C CA . PHE A 1 108 ? 26.933 2.932 40.903 1.00 43.53 108 PHE A CA 1
ATOM 837 C C . PHE A 1 108 ? 26.267 4.151 41.550 1.00 43.53 108 PHE A C 1
ATOM 839 O O . PHE A 1 108 ? 25.055 4.123 41.708 1.00 43.53 108 PHE A O 1
ATOM 846 N N . ALA A 1 109 ? 26.994 5.227 41.867 1.00 49.12 109 ALA A N 1
ATOM 847 C CA . ALA A 1 109 ? 26.401 6.512 42.228 1.00 49.12 109 ALA A CA 1
ATOM 848 C C . ALA A 1 109 ? 25.622 7.097 41.037 1.00 49.12 109 ALA A C 1
ATOM 850 O O . ALA A 1 109 ? 24.433 7.366 41.180 1.00 49.12 109 ALA A O 1
ATOM 851 N N . ASP A 1 110 ? 26.246 7.165 39.856 1.00 48.03 110 ASP A N 1
ATOM 852 C CA . ASP A 1 110 ? 25.662 7.638 38.591 1.00 48.03 110 ASP A CA 1
ATOM 853 C C . ASP A 1 110 ? 24.370 6.876 38.226 1.00 48.03 110 ASP A C 1
ATOM 855 O O . ASP A 1 110 ? 23.389 7.467 37.781 1.00 48.03 110 ASP A O 1
ATOM 859 N N . VAL A 1 111 ? 24.340 5.552 38.439 1.00 41.47 111 VAL A N 1
ATOM 860 C CA . VAL A 1 111 ? 23.167 4.698 38.159 1.00 41.47 111 VAL A CA 1
ATOM 861 C C . VAL A 1 111 ? 22.145 4.682 39.301 1.00 41.47 111 VAL A C 1
ATOM 863 O O . VAL A 1 111 ? 20.970 4.403 39.057 1.00 41.47 111 VAL A O 1
ATOM 866 N N . ALA A 1 112 ? 22.546 4.953 40.544 1.00 36.53 112 ALA A N 1
ATOM 867 C CA . ALA A 1 112 ? 21.655 4.851 41.696 1.00 36.53 112 ALA A CA 1
ATOM 868 C C . ALA A 1 112 ? 20.943 6.157 42.068 1.00 36.53 112 ALA A C 1
ATOM 870 O O . ALA A 1 112 ? 20.259 6.139 43.079 1.00 36.53 112 ALA A O 1
ATOM 871 N N . GLN A 1 113 ? 21.021 7.244 41.294 1.00 44.81 113 GLN A N 1
ATOM 872 C CA . GLN A 1 113 ? 20.369 8.541 41.586 1.00 44.81 113 GLN A CA 1
ATOM 873 C C . GLN A 1 113 ? 18.813 8.540 41.691 1.00 44.81 113 GLN A C 1
ATOM 875 O O . GLN A 1 113 ? 18.229 9.616 41.736 1.00 44.81 113 GLN A O 1
ATOM 880 N N . GLU A 1 114 ? 18.115 7.390 41.728 1.00 35.91 114 GLU A N 1
ATOM 881 C CA . GLU A 1 114 ? 16.635 7.322 41.766 1.00 35.91 114 GLU A CA 1
ATOM 882 C C . GLU A 1 114 ? 16.037 6.212 42.687 1.00 35.91 114 GLU A C 1
ATOM 884 O O . GLU A 1 114 ? 15.357 5.299 42.215 1.00 35.91 114 GLU A O 1
ATOM 889 N N . SER A 1 115 ? 16.221 6.269 44.021 1.00 37.53 115 SER A N 1
ATOM 890 C CA . SER A 1 115 ? 15.189 5.778 44.988 1.00 37.53 115 SER A CA 1
ATOM 891 C C . SER A 1 115 ? 15.354 6.308 46.432 1.00 37.53 115 SER A C 1
ATOM 893 O O . SER A 1 115 ? 15.058 7.469 46.646 1.00 37.53 115 SER A O 1
ATOM 895 N N . VAL A 1 116 ? 15.783 5.512 47.433 1.00 29.28 116 VAL A N 1
ATOM 896 C CA . VAL A 1 116 ? 15.973 5.957 48.850 1.00 29.28 116 VAL A CA 1
ATOM 897 C C . VAL A 1 116 ? 17.337 5.561 49.485 1.00 29.28 116 VAL A C 1
ATOM 899 O O . VAL A 1 116 ? 17.585 4.349 49.554 1.00 29.28 116 VAL A O 1
ATOM 902 N N . PHE A 1 117 ? 18.203 6.517 49.900 1.00 38.09 117 PHE A N 1
ATOM 903 C CA . PHE A 1 117 ? 19.453 6.445 50.733 1.00 38.09 117 PHE A CA 1
ATOM 904 C C . PHE A 1 117 ? 20.413 7.679 50.578 1.00 38.09 117 PHE A C 1
ATOM 906 O O . PHE A 1 117 ? 20.095 8.713 51.149 1.00 38.09 117 PHE A O 1
ATOM 913 N N . ASP A 1 118 ? 21.613 7.560 49.963 1.00 55.19 118 ASP A N 1
ATOM 914 C CA . ASP A 1 118 ? 22.766 8.495 50.088 1.00 55.19 118 ASP A CA 1
ATOM 915 C C . ASP A 1 118 ? 23.857 8.292 48.990 1.00 55.19 118 ASP A C 1
ATOM 917 O O . ASP A 1 118 ? 24.694 7.391 49.092 1.00 55.19 118 ASP A O 1
ATOM 921 N N . VAL A 1 119 ? 23.859 9.136 47.945 1.00 55.75 119 VAL A N 1
ATOM 922 C CA . VAL A 1 119 ? 24.820 9.135 46.815 1.00 55.75 119 VAL A CA 1
ATOM 923 C C . VAL A 1 119 ? 26.110 9.907 47.110 1.00 55.75 119 VAL A C 1
ATOM 925 O O . VAL A 1 119 ? 27.179 9.492 46.654 1.00 55.75 119 VAL A O 1
ATOM 928 N N . ASP A 1 120 ? 26.051 10.987 47.890 1.00 66.38 120 ASP A N 1
ATOM 929 C CA . ASP A 1 120 ? 27.228 11.818 48.177 1.00 66.38 120 ASP A CA 1
ATOM 930 C C . ASP A 1 120 ? 28.275 11.027 48.962 1.00 66.38 120 ASP A C 1
ATOM 932 O O . ASP A 1 120 ? 29.465 11.099 48.662 1.00 66.38 120 ASP A O 1
ATOM 936 N N . ARG A 1 121 ? 27.841 10.162 49.885 1.00 56.91 121 ARG A N 1
ATOM 937 C CA . ARG A 1 121 ? 28.734 9.248 50.604 1.00 56.91 121 ARG A CA 1
ATOM 938 C C . ARG A 1 121 ? 29.357 8.162 49.721 1.00 56.91 121 ARG A C 1
ATOM 940 O O . ARG A 1 121 ? 30.414 7.640 50.070 1.00 56.91 121 ARG A O 1
ATOM 947 N N . ILE A 1 122 ? 28.738 7.812 48.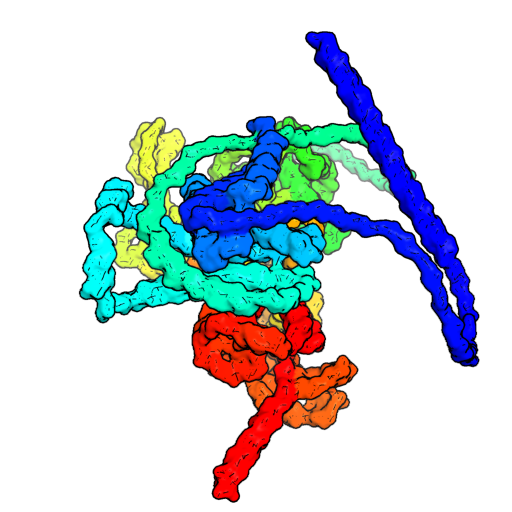592 1.00 49.41 122 ILE A N 1
ATOM 948 C CA . ILE A 1 122 ? 29.300 6.867 47.610 1.00 49.41 122 ILE A CA 1
ATOM 949 C C . ILE A 1 122 ? 30.352 7.575 46.760 1.00 49.41 122 ILE A C 1
ATOM 951 O O . ILE A 1 122 ? 31.418 7.008 46.523 1.00 49.41 122 ILE A O 1
ATOM 955 N N . ASN A 1 123 ? 30.079 8.815 46.344 1.00 61.72 123 ASN A N 1
ATOM 956 C CA . ASN A 1 123 ? 31.046 9.646 45.635 1.00 61.72 123 ASN A CA 1
ATOM 957 C C . ASN A 1 123 ? 32.243 10.002 46.526 1.00 61.72 123 ASN A C 1
ATOM 959 O O . ASN A 1 123 ? 33.370 9.863 46.073 1.00 61.72 123 ASN A O 1
ATOM 963 N N . ASP A 1 124 ? 32.033 10.319 47.806 1.00 69.94 124 ASP A N 1
ATOM 964 C CA . ASP A 1 124 ? 33.097 10.478 48.809 1.00 69.94 124 ASP A CA 1
ATOM 965 C C . ASP A 1 124 ? 33.944 9.200 48.966 1.00 69.94 124 ASP A C 1
ATOM 967 O O . ASP A 1 124 ? 35.173 9.263 49.002 1.00 69.94 124 ASP A O 1
ATOM 971 N N . LEU A 1 125 ? 33.314 8.017 48.986 1.00 54.78 125 LEU A N 1
ATOM 972 C CA . LEU A 1 125 ? 34.035 6.739 48.990 1.00 54.78 125 LEU A CA 1
ATOM 973 C C . LEU A 1 125 ? 34.797 6.484 47.678 1.00 54.78 125 LEU A C 1
ATOM 975 O O . LEU A 1 125 ? 35.887 5.911 47.709 1.00 54.78 125 LEU A O 1
ATOM 979 N N . ALA A 1 126 ? 34.240 6.889 46.535 1.00 56.75 126 ALA A N 1
ATOM 980 C CA . ALA A 1 126 ? 34.880 6.777 45.228 1.00 56.75 126 ALA A CA 1
ATOM 981 C C . ALA A 1 126 ? 36.081 7.726 45.106 1.00 56.75 126 ALA A C 1
ATOM 983 O O . ALA A 1 126 ? 37.136 7.310 44.630 1.00 56.75 126 ALA A O 1
ATOM 984 N N . GLU A 1 127 ? 35.944 8.965 45.578 1.00 71.44 127 GLU A N 1
ATOM 985 C CA . GLU A 1 127 ? 37.009 9.963 45.628 1.00 71.44 127 GLU A CA 1
ATOM 986 C C . GLU A 1 127 ? 38.126 9.486 46.555 1.00 71.44 127 GLU A C 1
ATOM 988 O O . GLU A 1 127 ? 39.259 9.341 46.113 1.00 71.44 127 GLU A O 1
ATOM 993 N N . LYS A 1 128 ? 37.810 9.079 47.791 1.00 68.00 128 LYS A N 1
ATOM 994 C CA . LYS A 1 128 ? 38.804 8.551 48.742 1.00 68.00 128 LYS A CA 1
ATOM 995 C C . LYS A 1 128 ? 39.483 7.274 48.255 1.00 68.00 128 LYS A C 1
ATOM 997 O O . LYS A 1 128 ? 40.663 7.075 48.528 1.00 68.00 128 LYS A O 1
ATOM 1002 N N . ALA A 1 129 ? 38.793 6.417 47.500 1.00 56.91 129 ALA A N 1
ATOM 1003 C CA . ALA A 1 129 ? 39.428 5.275 46.841 1.00 56.91 129 ALA A CA 1
ATOM 1004 C C . ALA A 1 129 ? 40.363 5.705 45.689 1.00 56.91 129 ALA A C 1
ATOM 1006 O O . ALA A 1 129 ? 41.411 5.089 45.500 1.00 56.91 129 ALA A O 1
ATOM 1007 N N . ARG A 1 130 ? 40.037 6.781 44.961 1.00 70.12 130 ARG A N 1
ATOM 1008 C CA . ARG A 1 130 ? 40.857 7.375 43.887 1.00 70.12 130 ARG A CA 1
ATOM 1009 C C . ARG A 1 130 ? 42.051 8.180 44.422 1.00 70.12 130 ARG A C 1
ATOM 1011 O O . ARG A 1 130 ? 43.125 8.151 43.833 1.00 70.12 130 ARG A O 1
ATOM 1018 N N . GLU A 1 131 ? 41.910 8.850 45.561 1.00 74.12 131 GLU A N 1
ATOM 1019 C CA . GLU A 1 131 ? 43.015 9.464 46.304 1.00 74.12 131 GLU A CA 1
ATOM 1020 C C . GLU A 1 131 ? 43.937 8.390 46.889 1.00 74.12 131 GLU A C 1
ATOM 1022 O O . GLU A 1 131 ? 45.153 8.445 46.702 1.00 74.12 131 GLU A O 1
ATOM 1027 N N . ALA A 1 132 ? 43.363 7.355 47.515 1.00 67.94 132 ALA A N 1
ATOM 1028 C CA . ALA A 1 132 ? 44.122 6.217 48.018 1.00 67.94 132 ALA A CA 1
ATOM 1029 C C . ALA A 1 132 ? 44.889 5.503 46.896 1.00 67.94 132 ALA A C 1
ATOM 1031 O O . ALA A 1 132 ? 46.043 5.144 47.105 1.00 67.94 132 ALA A O 1
ATOM 1032 N N . SER A 1 133 ? 44.316 5.325 45.697 1.00 72.62 133 SER A N 1
ATOM 1033 C CA . SER A 1 133 ? 45.038 4.715 44.567 1.00 72.62 133 SER A CA 1
ATOM 1034 C C . SER A 1 133 ? 46.179 5.590 44.038 1.00 72.62 133 SER A C 1
ATOM 1036 O O . SER A 1 133 ? 47.173 5.058 43.536 1.00 72.62 133 SER A O 1
ATOM 1038 N N . ARG A 1 134 ? 46.067 6.917 44.200 1.00 77.62 134 ARG A N 1
ATOM 1039 C CA . ARG A 1 134 ? 47.086 7.908 43.829 1.00 77.62 134 ARG A CA 1
ATOM 1040 C C . ARG A 1 134 ? 48.229 8.039 44.840 1.00 77.62 134 ARG A C 1
ATOM 1042 O O . ARG A 1 134 ? 49.277 8.569 44.465 1.00 77.62 134 ARG A O 1
ATOM 1049 N N . GLU A 1 135 ? 48.086 7.549 46.076 1.00 79.50 135 GLU A N 1
ATOM 1050 C CA . GLU A 1 135 ? 49.159 7.597 47.080 1.00 79.50 135 GLU A CA 1
ATOM 1051 C C . GLU A 1 135 ? 50.473 6.961 46.565 1.00 79.50 135 GLU A C 1
ATOM 1053 O O . GLU A 1 135 ? 50.443 5.866 45.990 1.00 79.50 135 GLU A O 1
ATOM 1058 N N . PRO A 1 136 ? 51.661 7.532 46.869 1.00 80.00 136 PRO A N 1
ATOM 1059 C CA . PRO A 1 136 ? 52.953 7.017 46.391 1.00 80.00 136 PRO A CA 1
ATOM 1060 C C . PRO A 1 136 ? 53.237 5.539 46.713 1.00 80.00 136 PRO A C 1
ATOM 1062 O O . PRO A 1 136 ? 54.049 4.899 46.047 1.00 80.00 136 PRO A O 1
ATOM 1065 N N . LYS A 1 137 ? 52.562 4.967 47.721 1.00 75.88 137 LYS A N 1
ATOM 1066 C CA . LYS A 1 137 ? 52.670 3.544 48.084 1.00 75.88 137 LYS A CA 1
ATOM 1067 C C . LYS A 1 137 ? 51.996 2.591 47.083 1.00 75.88 137 LYS A C 1
ATOM 1069 O O . LYS A 1 137 ? 52.348 1.412 47.091 1.00 75.88 137 LYS A O 1
ATOM 1074 N N . PHE A 1 138 ? 51.080 3.072 46.241 1.00 75.31 138 PHE A N 1
ATOM 1075 C CA . PHE A 1 138 ? 50.396 2.298 45.194 1.00 75.31 138 PHE A CA 1
ATOM 1076 C C . PHE A 1 138 ? 50.832 2.678 43.770 1.00 75.31 138 PHE A C 1
ATOM 1078 O O . PHE A 1 138 ? 50.625 1.899 42.836 1.00 75.31 138 PHE A O 1
ATOM 1085 N N . GLN A 1 139 ? 51.486 3.830 43.597 1.00 84.81 139 GLN A N 1
ATOM 1086 C CA . GLN A 1 139 ? 52.048 4.254 42.312 1.00 84.81 139 GLN A CA 1
ATOM 1087 C C . GLN A 1 139 ? 53.104 3.264 41.783 1.00 84.81 139 GLN A C 1
ATOM 1089 O O . GLN A 1 139 ? 53.836 2.673 42.589 1.00 84.81 139 GLN A O 1
ATOM 1094 N N . PRO A 1 140 ? 53.203 3.053 40.456 1.00 74.12 140 PRO A N 1
ATOM 1095 C CA . PRO A 1 140 ? 54.146 2.109 39.859 1.00 74.12 140 PRO A CA 1
ATOM 1096 C C . PRO A 1 140 ? 55.598 2.567 40.055 1.00 74.12 140 PRO A C 1
ATOM 1098 O O . PRO A 1 140 ? 55.905 3.758 40.042 1.00 74.12 140 PRO A O 1
ATOM 1101 N N . ALA A 1 141 ? 56.510 1.615 40.234 1.00 77.56 141 ALA A N 1
ATOM 1102 C CA . ALA A 1 141 ? 57.932 1.901 40.359 1.00 77.56 141 ALA A CA 1
ATOM 1103 C C . ALA A 1 141 ? 58.572 2.214 38.997 1.00 77.56 141 ALA A C 1
ATOM 1105 O O . ALA A 1 141 ? 58.519 1.403 38.067 1.00 77.56 141 ALA A O 1
ATOM 1106 N N . SER A 1 142 ? 59.223 3.373 38.891 1.00 73.50 142 SER A N 1
ATOM 1107 C CA . SER A 1 142 ? 59.712 3.935 37.621 1.00 73.50 142 SER A CA 1
ATOM 1108 C C . SER A 1 142 ? 60.914 3.192 37.023 1.00 73.50 142 SER A C 1
ATOM 1110 O O . SER A 1 142 ? 61.166 3.269 35.821 1.00 73.50 142 SER A O 1
ATOM 1112 N N . ASP A 1 143 ? 61.652 2.444 37.842 1.00 77.38 143 ASP A N 1
ATOM 1113 C CA . ASP A 1 143 ? 62.870 1.711 37.486 1.00 77.38 143 ASP A CA 1
ATOM 1114 C C . ASP A 1 143 ? 62.646 0.202 37.260 1.00 77.38 143 ASP A C 1
ATOM 1116 O O . ASP A 1 143 ? 63.568 -0.506 36.841 1.00 77.38 143 ASP A O 1
ATOM 1120 N N . GLY A 1 144 ? 61.424 -0.305 37.474 1.00 68.25 144 GLY A N 1
ATOM 1121 C CA . GLY A 1 144 ? 61.112 -1.742 37.444 1.00 68.25 144 GLY A CA 1
ATOM 1122 C C . GLY A 1 144 ? 61.252 -2.424 36.076 1.00 68.25 144 GLY A C 1
ATOM 1123 O O . GLY A 1 144 ? 61.267 -3.661 35.996 1.00 68.25 144 GLY A O 1
ATOM 1124 N N . LYS A 1 145 ? 61.389 -1.640 34.996 1.00 75.19 145 LYS A N 1
ATOM 1125 C CA . LYS A 1 145 ? 61.565 -2.106 33.604 1.00 75.19 145 LYS A CA 1
ATOM 1126 C C . LYS A 1 145 ? 60.500 -3.160 33.244 1.00 75.19 145 LYS A C 1
ATOM 1128 O O . LYS A 1 145 ? 59.374 -3.104 33.728 1.00 75.19 145 LYS A O 1
ATOM 1133 N N . VAL A 1 146 ? 60.835 -4.139 32.401 1.00 49.28 146 VAL A N 1
ATOM 1134 C CA . VAL A 1 146 ? 59.895 -5.171 31.917 1.00 49.28 146 VAL A CA 1
ATOM 1135 C C . VAL A 1 146 ? 59.256 -5.980 33.058 1.00 49.28 146 VAL A C 1
ATOM 1137 O O . VAL A 1 146 ? 58.087 -6.338 32.969 1.00 49.28 146 VAL A O 1
ATOM 1140 N N . LYS A 1 147 ? 59.977 -6.243 34.160 1.00 46.16 147 LYS A N 1
ATOM 1141 C CA . LYS A 1 147 ? 59.426 -7.010 35.293 1.00 46.16 147 LYS A CA 1
ATOM 1142 C C . LYS A 1 147 ? 58.417 -6.196 36.105 1.00 46.16 147 LYS A C 1
ATOM 1144 O O . LYS A 1 147 ? 57.400 -6.751 36.504 1.00 46.16 147 LYS A O 1
ATOM 1149 N N . GLY A 1 148 ? 58.674 -4.903 36.308 1.00 58.91 148 GLY A N 1
ATOM 1150 C CA . GLY A 1 148 ? 57.717 -3.972 36.907 1.00 58.91 148 GLY A CA 1
ATOM 1151 C C . GLY A 1 148 ? 56.504 -3.734 36.013 1.00 58.91 148 GLY A C 1
ATOM 1152 O O . GLY A 1 148 ? 55.383 -3.763 36.504 1.00 58.91 148 GLY A O 1
ATOM 1153 N N . PHE A 1 149 ? 56.704 -3.596 34.700 1.00 57.50 149 PHE A N 1
ATOM 1154 C CA . PHE A 1 149 ? 55.616 -3.465 33.727 1.00 57.50 149 PHE A CA 1
ATOM 1155 C C . PHE A 1 149 ? 54.657 -4.666 33.766 1.00 57.50 149 PHE A C 1
ATOM 1157 O O . PHE A 1 149 ? 53.461 -4.477 33.959 1.00 57.50 149 PHE A O 1
ATOM 1164 N N . ILE A 1 150 ? 55.173 -5.899 33.683 1.00 44.81 150 ILE A N 1
ATOM 1165 C CA . ILE A 1 150 ? 54.341 -7.116 33.735 1.00 44.81 150 ILE A CA 1
ATOM 1166 C C . ILE A 1 150 ? 53.666 -7.277 35.111 1.00 44.81 150 ILE A C 1
ATOM 1168 O O . ILE A 1 150 ? 52.509 -7.686 35.178 1.00 44.81 150 ILE A O 1
ATOM 1172 N N . ALA A 1 151 ? 54.354 -6.931 36.208 1.00 47.59 151 ALA A N 1
ATOM 1173 C CA . ALA A 1 151 ? 53.761 -6.952 37.548 1.00 47.59 151 ALA A CA 1
ATOM 1174 C C . ALA A 1 151 ? 52.590 -5.966 37.682 1.00 47.59 151 ALA A C 1
ATOM 1176 O O . ALA A 1 151 ? 51.566 -6.318 38.263 1.00 47.59 151 ALA A O 1
ATOM 1177 N N . ASN A 1 152 ? 52.730 -4.761 37.118 1.00 56.53 152 ASN A N 1
ATOM 1178 C CA . ASN A 1 152 ? 51.669 -3.762 37.111 1.00 56.53 152 ASN A CA 1
ATOM 1179 C C . ASN A 1 152 ? 50.498 -4.201 36.219 1.00 56.53 152 ASN A C 1
ATOM 1181 O O . ASN A 1 152 ? 49.392 -4.355 36.724 1.00 56.53 152 ASN A O 1
ATOM 1185 N N . ALA A 1 153 ? 50.750 -4.534 34.948 1.00 48.00 153 ALA A N 1
ATOM 1186 C CA . ALA A 1 153 ? 49.708 -4.914 33.990 1.00 48.00 153 ALA A CA 1
ATOM 1187 C C . ALA A 1 153 ? 48.836 -6.095 34.466 1.00 48.00 153 ALA A C 1
ATOM 1189 O O . ALA A 1 153 ? 47.611 -6.020 34.414 1.00 48.00 153 ALA A O 1
ATOM 1190 N N . ILE A 1 154 ? 49.440 -7.170 34.993 1.00 43.12 154 ILE A N 1
ATOM 1191 C CA . ILE A 1 154 ? 48.672 -8.317 35.516 1.00 43.12 154 ILE A CA 1
ATOM 1192 C C . ILE A 1 154 ? 47.968 -7.953 36.840 1.00 43.12 154 ILE A C 1
ATOM 1194 O O . ILE A 1 154 ? 46.889 -8.472 37.125 1.00 43.12 154 ILE A O 1
ATOM 1198 N N . GLY A 1 155 ? 48.552 -7.057 37.644 1.00 43.88 155 GLY A N 1
ATOM 1199 C CA . GLY A 1 155 ? 47.958 -6.565 38.888 1.00 43.88 155 GLY A CA 1
ATOM 1200 C C . GLY A 1 155 ? 46.698 -5.729 38.663 1.00 43.88 155 GLY A C 1
ATOM 1201 O O . GLY A 1 155 ? 45.689 -5.987 39.312 1.00 43.88 155 GLY A O 1
ATOM 1202 N N . ASP A 1 156 ? 46.723 -4.785 37.719 1.00 49.09 156 ASP A N 1
ATOM 1203 C CA . ASP A 1 156 ? 45.570 -3.931 37.404 1.00 49.09 156 ASP A CA 1
ATOM 1204 C C . ASP A 1 156 ? 44.461 -4.688 36.638 1.00 49.09 156 ASP A C 1
ATOM 1206 O O . ASP A 1 156 ? 43.273 -4.452 36.869 1.00 49.09 156 ASP A O 1
ATOM 1210 N N . ALA A 1 157 ? 44.819 -5.646 35.770 1.00 46.00 157 ALA A N 1
ATOM 1211 C CA . ALA A 1 157 ? 43.854 -6.368 34.934 1.00 46.00 157 ALA A CA 1
ATOM 1212 C C . ALA A 1 157 ? 42.980 -7.385 35.703 1.00 46.00 157 ALA A C 1
ATOM 1214 O O . ALA A 1 157 ? 41.827 -7.627 35.332 1.00 46.00 157 ALA A O 1
ATOM 1215 N N . ILE A 1 158 ? 43.491 -7.992 36.783 1.00 41.50 158 ILE A N 1
ATOM 1216 C CA . ILE A 1 158 ? 42.755 -9.017 37.549 1.00 41.50 158 ILE A CA 1
ATOM 1217 C C . ILE A 1 158 ? 41.494 -8.454 38.246 1.00 41.50 158 ILE A C 1
ATOM 1219 O O . ILE A 1 158 ? 40.425 -9.051 38.076 1.00 41.50 158 ILE A O 1
ATOM 1223 N N . PRO A 1 159 ? 41.547 -7.324 38.986 1.00 42.78 159 PRO A N 1
ATOM 1224 C CA . PRO A 1 159 ? 40.362 -6.686 39.563 1.00 42.78 159 PRO A CA 1
ATOM 1225 C C . PRO A 1 159 ? 39.352 -6.251 38.500 1.00 42.78 159 PRO A C 1
ATOM 1227 O O . PRO A 1 159 ? 38.149 -6.408 38.704 1.00 42.78 159 PRO A O 1
ATOM 1230 N N . PHE A 1 160 ? 39.833 -5.766 37.351 1.00 52.59 160 PHE A N 1
ATOM 1231 C CA . PHE A 1 160 ? 38.988 -5.318 36.246 1.00 52.59 160 PHE A CA 1
ATOM 1232 C C . PHE A 1 160 ? 38.162 -6.466 35.649 1.00 52.59 160 PHE A C 1
ATOM 1234 O O . PHE A 1 160 ? 36.929 -6.403 35.638 1.00 52.59 160 PHE A O 1
ATOM 1241 N N . MET A 1 161 ? 38.812 -7.569 35.261 1.00 42.50 161 MET A N 1
ATOM 1242 C CA . MET A 1 161 ? 38.113 -8.773 34.795 1.00 42.50 161 MET A CA 1
ATOM 1243 C C . MET A 1 161 ? 37.166 -9.340 35.862 1.00 42.50 161 MET A C 1
ATOM 1245 O O . MET A 1 161 ? 36.050 -9.751 35.540 1.00 42.50 161 MET A O 1
ATOM 1249 N N . ALA A 1 162 ? 37.571 -9.349 37.138 1.00 42.34 162 ALA A N 1
ATOM 1250 C CA . ALA A 1 162 ? 36.729 -9.835 38.230 1.00 42.34 162 ALA A CA 1
ATOM 1251 C C . ALA A 1 162 ? 35.455 -8.986 38.409 1.00 42.34 162 ALA A C 1
ATOM 1253 O O . ALA A 1 162 ? 34.364 -9.551 38.533 1.00 42.34 162 ALA A O 1
ATOM 1254 N N . GLY A 1 163 ? 35.575 -7.654 38.362 1.00 49.34 163 GLY A N 1
ATOM 1255 C CA . GLY A 1 163 ? 34.449 -6.718 38.415 1.00 49.34 163 GLY A CA 1
ATOM 1256 C C . GLY A 1 163 ? 33.495 -6.889 37.232 1.00 49.34 163 GLY A C 1
ATOM 1257 O O . GLY A 1 163 ? 32.292 -7.074 37.429 1.00 49.34 163 GLY A O 1
ATOM 1258 N N . THR A 1 164 ? 34.027 -6.938 36.009 1.00 49.69 164 THR A N 1
ATOM 1259 C CA . THR A 1 164 ? 33.243 -7.141 34.779 1.00 49.69 164 THR A CA 1
ATOM 1260 C C . THR A 1 164 ? 32.518 -8.494 34.774 1.00 49.69 164 THR A C 1
ATOM 1262 O O . THR A 1 164 ? 31.327 -8.561 34.461 1.00 49.69 164 THR A O 1
ATOM 1265 N N . ILE A 1 165 ? 33.172 -9.584 35.198 1.00 41.19 165 ILE A N 1
ATOM 1266 C CA . ILE A 1 165 ? 32.537 -10.910 35.311 1.00 41.19 165 ILE A CA 1
ATOM 1267 C C . ILE A 1 165 ? 31.453 -10.919 36.400 1.00 41.19 165 ILE A C 1
ATOM 1269 O O . ILE A 1 165 ? 30.374 -11.474 36.174 1.00 41.19 165 ILE A O 1
ATOM 1273 N N . ALA A 1 166 ? 31.687 -10.289 37.556 1.00 40.22 166 ALA A N 1
ATOM 1274 C CA . ALA A 1 166 ? 30.674 -10.162 38.605 1.00 40.22 166 ALA A CA 1
ATOM 1275 C C . ALA A 1 166 ? 29.450 -9.366 38.117 1.00 40.22 166 ALA A C 1
ATOM 1277 O O . ALA A 1 166 ? 28.314 -9.804 38.315 1.00 40.22 166 ALA A O 1
ATOM 1278 N N . ALA A 1 167 ? 29.667 -8.264 37.394 1.00 48.62 167 ALA A N 1
ATOM 1279 C CA . ALA A 1 167 ? 28.604 -7.470 36.785 1.00 48.62 167 ALA A CA 1
ATOM 1280 C C . ALA A 1 167 ? 27.789 -8.274 35.755 1.00 48.62 167 ALA A C 1
ATOM 1282 O O . ALA A 1 167 ? 26.559 -8.237 35.797 1.00 48.62 167 ALA A O 1
ATOM 1283 N N . VAL A 1 168 ? 28.429 -9.088 34.900 1.00 43.59 168 VAL A N 1
ATOM 1284 C CA . VAL A 1 168 ? 27.712 -10.002 33.983 1.00 43.59 168 VAL A CA 1
ATOM 1285 C C . VAL A 1 168 ? 26.897 -11.060 34.731 1.00 43.59 168 VAL A C 1
ATOM 1287 O O . VAL A 1 168 ? 25.807 -11.418 34.281 1.00 43.59 168 VAL A O 1
ATOM 1290 N N . LEU A 1 169 ? 27.390 -11.571 35.862 1.00 38.47 169 LEU A N 1
ATOM 1291 C CA . LEU A 1 169 ? 26.686 -12.589 36.650 1.00 38.47 169 LEU A CA 1
ATOM 1292 C C . LEU A 1 169 ? 25.486 -12.034 37.436 1.00 38.47 169 LEU A C 1
ATOM 1294 O O . LEU A 1 169 ? 24.545 -12.788 37.677 1.00 38.47 169 LEU A O 1
ATOM 1298 N N . VAL A 1 170 ? 25.501 -10.749 37.808 1.00 39.44 170 VAL A N 1
ATOM 1299 C CA . VAL A 1 170 ? 24.428 -10.096 38.585 1.00 39.44 170 VAL A CA 1
ATOM 1300 C C . VAL A 1 170 ? 23.439 -9.334 37.692 1.00 39.44 170 VAL A C 1
ATOM 1302 O O . VAL A 1 170 ? 22.233 -9.535 37.813 1.00 39.44 170 VAL A O 1
ATOM 1305 N N . GLY A 1 171 ? 23.927 -8.483 36.784 1.00 40.00 171 GLY A N 1
ATOM 1306 C CA . GLY A 1 171 ? 23.112 -7.617 35.915 1.00 40.00 171 GLY A CA 1
ATOM 1307 C C . GLY A 1 171 ? 23.046 -8.051 34.445 1.00 40.00 171 GLY A C 1
ATOM 1308 O O . GLY A 1 171 ? 22.423 -7.378 33.622 1.00 40.00 171 GLY A O 1
ATOM 1309 N N . GLY A 1 172 ? 23.675 -9.170 34.081 1.00 40.44 172 GLY A N 1
ATOM 1310 C CA . GLY A 1 172 ? 23.717 -9.655 32.703 1.00 40.44 172 GLY A CA 1
ATOM 1311 C C . GLY A 1 172 ? 24.672 -8.862 31.793 1.00 40.44 172 GLY A C 1
ATOM 1312 O O . GLY A 1 172 ? 25.409 -7.987 32.249 1.00 40.44 172 GLY A O 1
ATOM 1313 N N . PRO A 1 173 ? 24.681 -9.154 30.477 1.00 42.97 173 PRO A N 1
ATOM 1314 C CA . PRO A 1 173 ? 25.663 -8.592 29.545 1.00 42.97 173 PRO A CA 1
ATOM 1315 C C . PRO A 1 173 ? 25.702 -7.058 29.482 1.00 42.97 173 PRO A C 1
ATOM 1317 O O . PRO A 1 173 ? 26.766 -6.500 29.247 1.00 42.97 173 PRO A O 1
ATOM 1320 N N . ALA A 1 174 ? 24.576 -6.375 29.716 1.00 45.22 174 ALA A N 1
ATOM 1321 C CA . ALA A 1 174 ? 24.540 -4.913 29.737 1.00 45.22 174 ALA A CA 1
ATOM 1322 C C . ALA A 1 174 ? 25.355 -4.334 30.907 1.00 45.22 174 ALA A C 1
ATOM 1324 O O . ALA A 1 174 ? 26.155 -3.435 30.691 1.00 45.22 174 ALA A O 1
ATOM 1325 N N . ALA A 1 175 ? 25.230 -4.898 32.114 1.00 51.84 175 ALA A N 1
ATOM 1326 C CA . ALA A 1 175 ? 26.002 -4.448 33.272 1.00 51.84 175 ALA A CA 1
ATOM 1327 C C . ALA A 1 175 ? 27.508 -4.720 33.108 1.00 51.84 175 ALA A C 1
ATOM 1329 O O . ALA A 1 175 ? 28.324 -3.874 33.458 1.00 51.84 175 ALA A O 1
ATOM 1330 N N . GLY A 1 176 ? 27.883 -5.861 32.517 1.00 52.16 176 GLY A N 1
ATOM 1331 C CA . GLY A 1 176 ? 29.278 -6.130 32.148 1.00 52.16 176 GLY A CA 1
ATOM 1332 C C . GLY A 1 176 ? 29.846 -5.105 31.170 1.00 52.16 176 GLY A C 1
ATOM 1333 O O . GLY A 1 176 ? 30.938 -4.591 31.387 1.00 52.16 176 GLY A O 1
ATOM 1334 N N . PHE A 1 177 ? 29.078 -4.772 30.128 1.00 55.62 177 PHE A N 1
ATOM 1335 C CA . PHE A 1 177 ? 29.443 -3.724 29.178 1.00 55.62 177 PHE A CA 1
ATOM 1336 C C . PHE A 1 177 ? 29.605 -2.368 29.877 1.00 55.62 177 PHE A C 1
ATOM 1338 O O . PHE A 1 177 ? 30.616 -1.715 29.668 1.00 55.62 177 PHE A O 1
ATOM 1345 N N . SER A 1 178 ? 28.676 -1.971 30.754 1.00 49.41 178 SER A N 1
ATOM 1346 C CA . SER A 1 178 ? 28.770 -0.709 31.505 1.00 49.41 178 SER A CA 1
ATOM 1347 C C . SER A 1 178 ? 30.006 -0.625 32.407 1.00 49.41 178 SER A C 1
ATOM 1349 O O . SER A 1 178 ? 30.617 0.435 32.476 1.00 49.41 178 SER A O 1
ATOM 1351 N N . VAL A 1 179 ? 30.409 -1.717 33.068 1.00 59.81 179 VAL A N 1
ATOM 1352 C CA . VAL A 1 179 ? 31.621 -1.732 33.912 1.00 59.81 179 VAL A CA 1
ATOM 1353 C C . VAL A 1 179 ? 32.892 -1.671 33.068 1.00 59.81 179 VAL A C 1
ATOM 1355 O O . VAL A 1 179 ? 33.781 -0.876 33.371 1.00 59.81 179 VAL A O 1
ATOM 1358 N N . ALA A 1 180 ? 32.958 -2.443 31.980 1.00 57.38 180 ALA A N 1
ATOM 1359 C CA . ALA A 1 180 ? 34.074 -2.374 31.042 1.00 57.38 180 ALA A CA 1
ATOM 1360 C C . ALA A 1 180 ? 34.198 -0.977 30.405 1.00 57.38 180 ALA A C 1
ATOM 1362 O O . ALA A 1 180 ? 35.292 -0.427 30.326 1.00 57.38 180 ALA A O 1
ATOM 1363 N N . TYR A 1 181 ? 33.064 -0.374 30.042 1.00 64.31 181 TYR A N 1
ATOM 1364 C CA . TYR A 1 181 ? 32.969 0.967 29.466 1.00 64.31 181 TYR A CA 1
ATOM 1365 C C . TYR A 1 181 ? 33.441 2.041 30.445 1.00 64.31 181 TYR A C 1
ATOM 1367 O O . TYR A 1 181 ? 34.242 2.897 30.080 1.00 64.31 181 TYR A O 1
ATOM 1375 N N . ALA A 1 182 ? 32.960 1.989 31.691 1.00 62.50 182 ALA A N 1
ATOM 1376 C CA . ALA A 1 182 ? 33.257 3.001 32.695 1.00 62.50 182 ALA A CA 1
ATOM 1377 C C . ALA A 1 182 ? 34.734 3.000 33.107 1.00 62.50 182 ALA A C 1
ATOM 1379 O O . ALA A 1 182 ? 35.297 4.073 33.284 1.00 62.50 182 ALA A O 1
ATOM 1380 N N . VAL A 1 183 ? 35.378 1.835 33.241 1.00 64.38 183 VAL A N 1
ATOM 1381 C CA . VAL A 1 183 ? 36.801 1.773 33.620 1.00 64.38 183 VAL A CA 1
ATOM 1382 C C . VAL A 1 183 ? 37.698 2.157 32.445 1.00 64.38 183 VAL A C 1
ATOM 1384 O O . VAL A 1 183 ? 38.470 3.103 32.564 1.00 64.38 183 VAL A O 1
ATOM 1387 N N . GLU A 1 184 ? 37.569 1.489 31.297 1.00 73.31 184 GLU A N 1
ATOM 1388 C CA . GLU A 1 184 ? 38.432 1.745 30.133 1.00 73.31 184 GLU A CA 1
ATOM 1389 C C . GLU A 1 184 ? 38.242 3.163 29.590 1.00 73.31 184 GLU A C 1
ATOM 1391 O O . GLU A 1 184 ? 39.209 3.851 29.262 1.00 73.31 184 GLU A O 1
ATOM 1396 N N . GLY A 1 185 ? 36.994 3.634 29.571 1.00 69.25 185 GLY A N 1
ATOM 1397 C CA . GLY A 1 185 ? 36.672 4.992 29.167 1.00 69.25 185 GLY A CA 1
ATOM 1398 C C . GLY A 1 185 ? 37.151 6.041 30.163 1.00 69.25 185 GLY A C 1
ATOM 1399 O O . GLY A 1 185 ? 37.719 7.041 29.744 1.00 69.25 185 GLY A O 1
ATOM 1400 N N . LYS A 1 186 ? 37.000 5.831 31.479 1.00 63.66 186 LYS A N 1
ATOM 1401 C CA . LYS A 1 186 ? 37.451 6.822 32.474 1.00 63.66 186 LYS A CA 1
ATOM 1402 C C . LYS A 1 186 ? 38.969 6.800 32.700 1.00 63.66 186 LYS A C 1
ATOM 1404 O O . LYS A 1 186 ? 39.526 7.811 33.114 1.00 63.66 186 LYS A O 1
ATOM 1409 N N . ASN A 1 187 ? 39.654 5.710 32.351 1.00 70.88 187 ASN A N 1
ATOM 1410 C CA . ASN A 1 187 ? 41.113 5.693 32.234 1.00 70.88 187 ASN A CA 1
ATOM 1411 C C . ASN A 1 187 ? 41.565 6.514 31.016 1.00 70.88 187 ASN A C 1
ATOM 1413 O O . ASN A 1 187 ? 42.323 7.460 31.184 1.00 70.88 187 ASN A O 1
ATOM 1417 N N . ALA A 1 188 ? 41.031 6.239 29.819 1.00 67.44 188 ALA A N 1
ATOM 1418 C CA . ALA A 1 188 ? 41.341 7.022 28.617 1.00 67.44 188 ALA A CA 1
ATOM 1419 C C . ALA A 1 188 ? 40.953 8.510 28.744 1.00 67.44 188 ALA A C 1
ATOM 1421 O O . ALA A 1 188 ? 41.643 9.369 28.206 1.00 67.44 188 ALA A O 1
ATOM 1422 N N . TYR A 1 189 ? 39.900 8.818 29.507 1.00 71.69 189 TYR A N 1
ATOM 1423 C CA . TYR A 1 189 ? 39.533 10.174 29.919 1.00 71.69 189 TYR A CA 1
ATOM 1424 C C . TYR A 1 189 ? 40.670 10.881 30.671 1.00 71.69 189 TYR A C 1
ATOM 1426 O O . TYR A 1 189 ? 41.106 11.964 30.283 1.00 71.69 189 TYR A O 1
ATOM 1434 N N . PHE A 1 190 ? 41.173 10.269 31.747 1.00 63.66 190 PHE A N 1
ATOM 1435 C CA . PHE A 1 190 ? 42.224 10.883 32.554 1.00 63.66 190 PHE A CA 1
ATOM 1436 C C . PHE A 1 190 ? 43.583 10.885 31.838 1.00 63.66 190 PHE A C 1
ATOM 1438 O O . PHE A 1 190 ? 44.256 11.909 31.888 1.00 63.66 190 PHE A O 1
ATOM 1445 N N . ASP A 1 191 ? 43.939 9.834 31.089 1.00 69.50 191 ASP A N 1
ATOM 1446 C CA . ASP A 1 191 ? 45.118 9.819 30.204 1.00 69.50 191 ASP A CA 1
ATOM 1447 C C . ASP A 1 191 ? 45.060 10.962 29.171 1.00 69.50 191 ASP A C 1
ATOM 1449 O O . ASP A 1 191 ? 46.081 11.587 28.869 1.00 69.50 191 ASP A O 1
ATOM 1453 N N . ALA A 1 192 ? 43.875 11.269 28.630 1.00 65.12 192 ALA A N 1
ATOM 1454 C CA . ALA A 1 192 ? 43.679 12.383 27.709 1.00 65.12 192 ALA A CA 1
ATOM 1455 C C . ALA A 1 192 ? 43.881 13.739 28.406 1.00 65.12 192 ALA A C 1
ATOM 1457 O O . ALA A 1 192 ? 44.694 14.533 27.926 1.00 65.12 192 ALA A O 1
ATOM 1458 N N . LEU A 1 193 ? 43.212 13.986 29.543 1.00 71.44 193 LEU A N 1
ATOM 1459 C CA . LEU A 1 193 ? 43.394 15.207 30.348 1.00 71.44 193 LEU A CA 1
ATOM 1460 C C . LEU A 1 193 ? 44.861 15.416 30.758 1.00 71.44 193 LEU A C 1
ATOM 1462 O O . LEU A 1 193 ? 45.417 16.489 30.539 1.00 71.44 193 LEU A O 1
ATOM 1466 N N . GLU A 1 194 ? 45.509 14.386 31.308 1.00 63.97 194 GLU A N 1
ATOM 1467 C CA . GLU A 1 194 ? 46.897 14.441 31.790 1.00 63.97 194 GLU A CA 1
ATOM 1468 C C . GLU A 1 194 ? 47.901 14.671 30.646 1.00 63.97 194 GLU A C 1
ATOM 1470 O O . GLU A 1 194 ? 48.959 15.264 30.848 1.00 63.97 194 GLU A O 1
ATOM 1475 N N . THR A 1 195 ? 47.544 14.292 29.413 1.00 66.94 195 THR A N 1
ATOM 1476 C CA . THR A 1 195 ? 48.317 14.616 28.203 1.00 66.94 195 THR A CA 1
ATOM 1477 C C . THR A 1 195 ? 47.842 15.891 27.482 1.00 66.94 195 THR A C 1
ATOM 1479 O O . THR A 1 195 ? 48.215 16.125 26.328 1.00 66.94 195 THR A O 1
ATOM 1482 N N . GLY A 1 196 ? 47.051 16.743 28.144 1.00 76.62 196 GLY A N 1
ATOM 1483 C CA . GLY A 1 196 ? 46.684 18.084 27.673 1.00 76.62 196 GLY A CA 1
ATOM 1484 C C . GLY A 1 196 ? 45.443 18.161 26.780 1.00 76.62 196 GLY A C 1
ATOM 1485 O O . GLY A 1 196 ? 45.334 19.082 25.972 1.00 76.62 196 GLY A O 1
ATOM 1486 N N . ALA A 1 197 ? 44.519 17.202 26.865 1.00 73.69 197 ALA A N 1
ATOM 1487 C CA . ALA A 1 197 ? 43.182 17.366 26.293 1.00 73.69 197 ALA A CA 1
ATOM 1488 C C . ALA A 1 197 ? 42.353 18.374 27.105 1.00 73.69 197 ALA A C 1
ATOM 1490 O O . ALA A 1 197 ? 42.470 18.450 28.326 1.00 73.69 197 ALA A O 1
ATOM 1491 N N . THR A 1 198 ? 41.446 19.092 26.440 1.00 77.44 198 THR A N 1
ATOM 1492 C CA . THR A 1 198 ? 40.334 19.756 27.142 1.00 77.44 198 THR A CA 1
ATOM 1493 C C . THR A 1 198 ? 39.354 18.721 27.707 1.00 77.44 198 THR A C 1
ATOM 1495 O O . THR A 1 198 ? 39.247 17.625 27.159 1.00 77.44 198 THR A O 1
ATOM 1498 N N . GLU A 1 199 ? 38.588 19.087 28.743 1.00 63.88 199 GLU A N 1
ATOM 1499 C CA . GLU A 1 199 ? 37.529 18.264 29.367 1.00 63.88 199 GLU A CA 1
ATOM 1500 C C . GLU A 1 199 ? 36.684 17.515 28.314 1.00 63.88 199 GLU A C 1
ATOM 1502 O O . GLU A 1 199 ? 36.618 16.292 28.316 1.00 63.88 199 GLU A O 1
ATOM 1507 N N . SER A 1 200 ? 36.151 18.225 27.312 1.00 50.72 200 SER A N 1
ATOM 1508 C CA . SER A 1 200 ? 35.298 17.629 26.271 1.00 50.72 200 SER A CA 1
ATOM 1509 C C . SER A 1 200 ? 36.051 16.734 25.269 1.00 50.72 200 SER A C 1
ATOM 1511 O O . SER A 1 200 ? 35.492 15.760 24.760 1.00 50.72 200 SER A O 1
ATOM 1513 N N . GLN A 1 201 ? 37.330 17.013 24.988 1.00 56.44 201 GLN A N 1
ATOM 1514 C CA . GLN A 1 201 ? 38.161 16.104 24.190 1.00 56.44 201 GLN A CA 1
ATOM 1515 C C . GLN A 1 201 ? 38.463 14.824 24.970 1.00 56.44 201 GLN A C 1
ATOM 1517 O O . GLN A 1 201 ? 38.356 13.738 24.409 1.00 56.44 201 GLN A O 1
ATOM 1522 N N . ALA A 1 202 ? 38.756 14.934 26.265 1.00 66.62 202 ALA A N 1
ATOM 1523 C CA . ALA A 1 202 ? 38.901 13.784 27.141 1.00 66.62 202 ALA A CA 1
ATOM 1524 C C . ALA A 1 202 ? 37.597 12.978 27.248 1.00 66.62 202 ALA A C 1
ATOM 1526 O O . ALA A 1 202 ? 37.645 11.754 27.133 1.00 66.62 202 ALA A O 1
ATOM 1527 N N . GLU A 1 203 ? 36.430 13.627 27.388 1.00 53.09 203 GLU A N 1
ATOM 1528 C CA . GLU A 1 203 ? 35.113 12.960 27.408 1.00 53.09 203 GLU A CA 1
ATOM 1529 C C . GLU A 1 203 ? 34.915 12.122 26.144 1.00 53.09 203 GLU A C 1
ATOM 1531 O O . GLU A 1 203 ? 34.456 10.981 26.207 1.00 53.09 203 GLU A O 1
ATOM 1536 N N . MET A 1 204 ? 35.308 12.672 24.994 1.00 48.06 204 MET A N 1
ATOM 1537 C CA . MET A 1 204 ? 35.213 12.014 23.699 1.00 48.06 204 MET A CA 1
ATOM 1538 C C . MET A 1 204 ? 36.231 10.864 23.551 1.00 48.06 204 MET A C 1
ATOM 1540 O O . MET A 1 204 ? 35.841 9.784 23.111 1.00 48.06 204 MET A O 1
ATOM 1544 N N . GLU A 1 205 ? 37.495 11.029 23.968 1.00 55.78 205 GLU A N 1
ATOM 1545 C CA . GLU A 1 205 ? 38.493 9.938 23.988 1.00 55.78 205 GLU A CA 1
ATOM 1546 C C . GLU A 1 205 ? 38.042 8.792 24.900 1.00 55.78 205 GLU A C 1
ATOM 1548 O O . GLU A 1 205 ? 38.043 7.629 24.489 1.00 55.78 205 GLU A O 1
ATOM 1553 N N . GLY A 1 206 ? 37.566 9.126 26.100 1.00 56.22 206 GLY A N 1
ATOM 1554 C CA . GLY A 1 206 ? 37.016 8.177 27.057 1.00 56.22 206 GLY A CA 1
ATOM 1555 C C . GLY A 1 206 ? 35.773 7.459 26.537 1.00 56.22 206 GLY A C 1
ATOM 1556 O O . GLY A 1 206 ? 35.694 6.232 26.602 1.00 56.22 206 GLY A O 1
ATOM 1557 N N . MET A 1 207 ? 34.825 8.180 25.935 1.00 53.94 207 MET A N 1
ATOM 1558 C CA . MET A 1 207 ? 33.654 7.572 25.297 1.00 53.94 207 MET A CA 1
ATOM 1559 C C . MET A 1 207 ? 34.064 6.600 24.180 1.00 53.94 207 MET A C 1
ATOM 1561 O O . MET A 1 207 ? 33.477 5.522 24.070 1.00 53.94 207 MET A O 1
ATOM 1565 N N . ILE A 1 208 ? 35.063 6.943 23.361 1.00 46.09 208 ILE A N 1
ATOM 1566 C CA . ILE A 1 208 ? 35.533 6.113 22.241 1.00 46.09 208 ILE A CA 1
ATOM 1567 C C . ILE A 1 208 ? 36.226 4.840 22.744 1.00 46.09 208 ILE A C 1
ATOM 1569 O O . ILE A 1 208 ? 35.806 3.738 22.379 1.00 46.09 208 ILE A O 1
ATOM 1573 N N . VAL A 1 209 ? 37.249 4.969 23.598 1.00 59.91 209 VAL A N 1
ATOM 1574 C CA . VAL A 1 209 ? 38.004 3.817 24.123 1.00 59.91 209 VAL A CA 1
ATOM 1575 C C . VAL A 1 209 ? 37.098 2.937 24.984 1.00 59.91 209 VAL A C 1
ATOM 1577 O O . VAL A 1 209 ? 37.050 1.725 24.778 1.00 59.91 209 VAL A O 1
ATOM 1580 N N . GLY A 1 210 ? 36.285 3.539 25.859 1.00 59.19 210 GLY A N 1
ATOM 1581 C CA . GLY A 1 210 ? 35.286 2.835 26.663 1.00 59.19 210 GLY A CA 1
ATOM 1582 C C . GLY A 1 210 ? 34.278 2.063 25.810 1.00 59.19 210 GLY A C 1
ATOM 1583 O O . GLY A 1 210 ? 34.044 0.883 26.066 1.00 59.19 210 GLY A O 1
ATOM 1584 N N . SER A 1 211 ? 33.723 2.671 24.751 1.00 41.19 211 SER A N 1
ATOM 1585 C CA . SER A 1 211 ? 32.779 1.997 23.836 1.00 41.19 211 SER A CA 1
ATOM 1586 C C . SER A 1 211 ? 33.373 0.748 23.192 1.00 41.19 211 SER A C 1
ATOM 1588 O O . SER A 1 211 ? 32.710 -0.290 23.100 1.00 41.19 211 SER A O 1
ATOM 1590 N N . ILE A 1 212 ? 34.610 0.860 22.709 1.00 46.31 212 ILE A N 1
ATOM 1591 C CA . ILE A 1 212 ? 35.252 -0.167 21.888 1.00 46.31 212 ILE A CA 1
ATOM 1592 C C . ILE A 1 212 ? 35.818 -1.280 22.771 1.00 46.31 212 ILE A C 1
ATOM 1594 O O . ILE A 1 212 ? 35.521 -2.452 22.526 1.00 46.31 212 ILE A O 1
ATOM 1598 N N . ASN A 1 213 ? 36.536 -0.942 23.845 1.00 59.22 213 ASN A N 1
ATOM 1599 C CA . ASN A 1 213 ? 37.101 -1.938 24.752 1.00 59.22 213 ASN A CA 1
ATOM 1600 C C . ASN A 1 213 ? 35.977 -2.713 25.464 1.00 59.22 213 ASN A C 1
ATOM 1602 O O . ASN A 1 213 ? 36.026 -3.941 25.504 1.00 59.22 213 ASN A O 1
ATOM 1606 N N . ALA A 1 214 ? 34.883 -2.057 25.877 1.00 58.16 214 ALA A N 1
ATOM 1607 C CA . ALA A 1 214 ? 33.711 -2.746 26.430 1.00 58.16 214 ALA A CA 1
ATOM 1608 C C . ALA A 1 214 ? 33.032 -3.712 25.448 1.00 58.16 214 ALA A C 1
ATOM 1610 O O . ALA A 1 214 ? 32.566 -4.784 25.847 1.00 58.16 214 ALA A O 1
ATOM 1611 N N . ALA A 1 215 ? 32.974 -3.360 24.160 1.00 42.62 215 ALA A N 1
ATOM 1612 C CA . ALA A 1 215 ? 32.435 -4.245 23.132 1.00 42.62 215 ALA A CA 1
ATOM 1613 C C . ALA A 1 215 ? 33.322 -5.486 22.928 1.00 42.62 215 ALA A C 1
ATOM 1615 O O . ALA A 1 215 ? 32.797 -6.589 22.754 1.00 42.62 215 ALA A O 1
ATOM 1616 N N . LEU A 1 216 ? 34.648 -5.320 22.983 1.00 49.47 216 LEU A N 1
ATOM 1617 C CA . LEU A 1 216 ? 35.631 -6.399 22.848 1.00 49.47 216 LEU A CA 1
ATOM 1618 C C . LEU A 1 216 ? 35.622 -7.343 24.066 1.00 49.47 216 LEU A C 1
ATOM 1620 O O . LEU A 1 216 ? 35.509 -8.559 23.886 1.00 49.47 216 LEU A O 1
ATOM 1624 N N . GLU A 1 217 ? 35.616 -6.802 25.286 1.00 55.81 217 GLU A N 1
ATOM 1625 C CA . GLU A 1 217 ? 35.525 -7.575 26.536 1.00 55.81 217 GLU A CA 1
ATOM 1626 C C . GLU A 1 217 ? 34.244 -8.420 26.603 1.00 55.81 217 GLU A C 1
ATOM 1628 O O . GLU A 1 217 ? 34.261 -9.617 26.919 1.00 55.81 217 GLU A O 1
ATOM 1633 N N . LEU A 1 218 ? 33.103 -7.840 26.212 1.00 50.38 218 LEU A N 1
ATOM 1634 C CA . LEU A 1 218 ? 31.827 -8.556 26.222 1.00 50.38 218 LEU A CA 1
ATOM 1635 C C . LEU A 1 218 ? 31.807 -9.755 25.253 1.00 50.38 218 LEU A C 1
ATOM 1637 O O . LEU A 1 218 ? 31.064 -10.721 25.471 1.00 50.38 218 LEU A O 1
ATOM 1641 N N . LEU A 1 219 ? 32.628 -9.730 24.197 1.00 45.34 219 LEU A N 1
ATOM 1642 C CA . LEU A 1 219 ? 32.787 -10.852 23.270 1.00 45.34 219 LEU A CA 1
ATOM 1643 C C . LEU A 1 219 ? 33.627 -11.989 23.871 1.00 45.34 219 LEU A C 1
ATOM 1645 O O . LEU A 1 219 ? 33.308 -13.152 23.603 1.00 45.34 219 LEU A O 1
ATOM 1649 N N . GLN A 1 220 ? 34.621 -11.692 24.716 1.00 49.59 220 GLN A N 1
ATOM 1650 C CA . GLN A 1 220 ? 35.396 -12.709 25.440 1.00 49.59 220 GLN A CA 1
ATOM 1651 C C . GLN A 1 220 ? 34.557 -13.394 26.532 1.00 49.59 220 GLN A C 1
ATOM 1653 O O . GLN A 1 220 ? 34.383 -14.619 26.513 1.00 49.59 220 GLN A O 1
ATOM 1658 N N . VAL A 1 221 ? 33.938 -12.620 27.437 1.00 49.50 221 VAL A N 1
ATOM 1659 C CA . VAL A 1 221 ? 33.159 -13.157 28.578 1.00 49.50 221 VAL A CA 1
ATOM 1660 C C . VAL A 1 221 ? 32.038 -14.101 28.112 1.00 49.50 221 VAL A C 1
ATOM 1662 O O . VAL A 1 221 ? 31.755 -15.129 28.737 1.00 49.50 221 VAL A O 1
ATOM 1665 N N . LYS A 1 222 ? 31.432 -13.815 26.954 1.00 46.41 222 LYS A N 1
ATOM 1666 C CA . LYS A 1 222 ? 30.375 -14.633 26.339 1.00 46.41 222 LYS A CA 1
ATOM 1667 C C . LYS A 1 222 ? 30.838 -16.036 25.917 1.00 46.41 222 LYS A C 1
ATOM 1669 O O . LYS A 1 222 ? 29.996 -16.932 25.820 1.00 46.41 222 LYS A O 1
ATOM 1674 N N . GLN A 1 223 ? 32.136 -16.253 25.695 1.00 46.44 223 GLN A N 1
ATOM 1675 C CA . GLN A 1 223 ? 32.711 -17.577 25.424 1.00 46.44 223 GLN A CA 1
ATOM 1676 C C . GLN A 1 223 ? 32.942 -18.356 26.728 1.00 46.44 223 GLN A C 1
ATOM 1678 O O . GLN A 1 223 ? 32.489 -19.498 26.848 1.00 46.44 223 GLN A O 1
ATOM 1683 N N . VAL A 1 224 ? 33.521 -17.708 27.745 1.00 39.19 224 VAL A N 1
ATOM 1684 C CA . VAL A 1 224 ? 33.761 -18.289 29.082 1.00 39.19 224 VAL A CA 1
ATOM 1685 C C . VAL A 1 224 ? 32.450 -18.743 29.742 1.00 39.19 224 VAL A C 1
ATOM 1687 O O . VAL A 1 224 ? 32.334 -19.881 30.205 1.00 39.19 224 VAL A O 1
ATOM 1690 N N . VAL A 1 225 ? 31.405 -17.908 29.698 1.00 42.44 225 VAL A N 1
ATOM 1691 C CA . VAL A 1 225 ? 30.064 -18.241 30.225 1.00 42.44 225 VAL A CA 1
ATOM 1692 C C . VAL A 1 225 ? 29.404 -19.398 29.455 1.00 42.44 225 VAL A C 1
ATOM 1694 O O . VAL A 1 225 ? 28.610 -20.152 30.026 1.00 42.44 225 VAL A O 1
ATOM 1697 N N . LYS A 1 226 ? 29.747 -19.591 28.173 1.00 43.53 226 LYS A N 1
ATOM 1698 C CA . LYS A 1 226 ? 29.303 -20.750 27.381 1.00 43.53 226 LYS A CA 1
ATOM 1699 C C . LYS A 1 226 ? 29.956 -22.041 27.879 1.00 43.53 226 LYS A C 1
ATOM 1701 O O . LYS A 1 226 ? 29.257 -23.038 28.041 1.00 43.53 226 LYS A O 1
ATOM 1706 N N . PHE A 1 227 ? 31.255 -22.000 28.177 1.00 34.53 227 PHE A N 1
ATOM 1707 C CA . PHE A 1 227 ? 32.016 -23.127 28.729 1.00 34.53 227 PHE A CA 1
ATOM 1708 C C . PHE A 1 227 ? 31.476 -23.552 30.108 1.00 34.53 227 PHE A C 1
ATOM 1710 O O . PHE A 1 227 ? 31.200 -24.730 30.346 1.00 34.53 227 PHE A O 1
ATOM 1717 N N . ALA A 1 228 ? 31.217 -22.579 30.987 1.00 34.81 228 ALA A N 1
ATOM 1718 C CA . ALA A 1 228 ? 30.708 -22.809 32.341 1.00 34.81 228 ALA A CA 1
ATOM 1719 C C . ALA A 1 228 ? 29.333 -23.510 32.399 1.00 34.81 228 ALA A C 1
ATOM 1721 O O . ALA A 1 228 ? 29.044 -24.208 33.370 1.00 34.81 228 ALA A O 1
ATOM 1722 N N . LYS A 1 229 ? 28.480 -23.368 31.372 1.00 38.56 229 LYS A N 1
ATOM 1723 C CA . LYS A 1 229 ? 27.142 -23.993 31.342 1.00 38.56 229 LYS A CA 1
ATOM 1724 C C . LYS A 1 229 ? 27.125 -25.465 30.912 1.00 38.56 229 LYS A C 1
ATOM 1726 O O . LYS A 1 229 ? 26.079 -26.098 31.035 1.00 38.56 229 LYS A O 1
ATOM 1731 N N . VAL A 1 230 ? 28.245 -26.017 30.438 1.00 39.19 230 VAL A N 1
ATOM 1732 C CA . VAL A 1 230 ? 28.321 -27.404 29.933 1.00 39.19 230 VAL A CA 1
ATOM 1733 C C . VAL A 1 230 ? 28.834 -28.394 30.995 1.00 39.19 230 VAL A C 1
ATOM 1735 O O . VAL A 1 230 ? 28.479 -29.569 30.954 1.00 39.19 230 VAL A O 1
ATOM 1738 N N . GLY A 1 231 ? 29.612 -27.942 31.988 1.00 33.19 231 GLY A N 1
ATOM 1739 C CA . GLY A 1 231 ? 30.260 -28.812 32.983 1.00 33.19 231 GLY A CA 1
ATOM 1740 C C . GLY A 1 231 ? 29.724 -28.685 34.415 1.00 33.19 231 GLY A C 1
ATOM 1741 O O . GLY A 1 231 ? 30.246 -27.902 35.208 1.00 33.19 231 GLY A O 1
ATOM 1742 N N . LYS A 1 232 ? 28.749 -29.518 34.807 1.00 38.59 232 LYS A N 1
ATOM 1743 C CA . LYS A 1 232 ? 28.336 -29.655 36.220 1.00 38.59 232 LYS A CA 1
ATOM 1744 C C . LYS A 1 232 ? 29.395 -30.425 37.038 1.00 38.59 232 LYS A C 1
ATOM 1746 O O . LYS A 1 232 ? 29.322 -31.646 37.109 1.00 38.59 232 LYS A O 1
ATOM 1751 N N . GLY A 1 233 ? 30.331 -29.729 37.702 1.00 44.47 233 GLY A N 1
ATOM 1752 C CA . GLY A 1 233 ? 31.070 -30.305 38.850 1.00 44.47 233 GLY A CA 1
ATOM 1753 C C . GLY A 1 233 ? 32.518 -29.859 39.129 1.00 44.47 233 GLY A C 1
ATOM 1754 O O . GLY A 1 233 ? 33.038 -30.165 40.198 1.00 44.47 233 GLY A O 1
ATOM 1755 N N . SER A 1 234 ? 33.200 -29.144 38.230 1.00 43.59 234 SER A N 1
ATOM 1756 C CA . SER A 1 234 ? 34.681 -29.070 38.239 1.00 43.59 234 SER A CA 1
ATOM 1757 C C . SER A 1 234 ? 35.348 -28.140 39.273 1.00 43.59 234 SER A C 1
ATOM 1759 O O . SER A 1 234 ? 36.531 -28.315 39.572 1.00 43.59 234 SER A O 1
ATOM 1761 N N . LEU A 1 235 ? 34.632 -27.173 39.859 1.00 34.88 235 LEU A N 1
ATOM 1762 C CA . LEU A 1 235 ? 35.228 -26.077 40.654 1.00 34.88 235 LEU A CA 1
ATOM 1763 C C . LEU A 1 235 ? 35.874 -26.476 42.001 1.00 34.88 235 LEU A C 1
ATOM 1765 O O . LEU A 1 235 ? 36.425 -25.609 42.675 1.00 34.88 235 LEU A O 1
ATOM 1769 N N . LYS A 1 236 ? 35.840 -27.759 42.395 1.00 37.53 236 LYS A N 1
ATOM 1770 C CA . LYS A 1 236 ? 36.575 -28.286 43.565 1.00 37.53 236 LYS A CA 1
ATOM 1771 C C . LYS A 1 236 ? 37.849 -29.064 43.192 1.00 37.53 236 LYS A C 1
ATOM 1773 O O . LYS A 1 236 ? 38.765 -29.134 44.003 1.00 37.53 236 LYS A O 1
ATOM 1778 N N . GLU A 1 237 ? 37.944 -29.588 41.967 1.00 39.28 237 GLU A N 1
ATOM 1779 C CA . GLU A 1 237 ? 39.105 -30.366 41.494 1.00 39.28 237 GLU A CA 1
ATOM 1780 C C . GLU A 1 237 ? 40.143 -29.514 40.742 1.00 39.28 237 GLU A C 1
ATOM 1782 O O . GLU A 1 237 ? 41.340 -29.797 40.812 1.00 39.28 237 GLU A O 1
ATOM 1787 N N . ILE A 1 238 ? 39.729 -28.412 40.100 1.00 39.62 238 ILE A N 1
ATOM 1788 C CA . ILE A 1 238 ? 40.654 -27.466 39.437 1.00 39.62 238 ILE A CA 1
ATOM 1789 C C . ILE A 1 238 ? 41.714 -26.944 40.428 1.00 39.62 238 ILE A C 1
ATOM 1791 O O . ILE A 1 238 ? 42.908 -26.965 40.132 1.00 39.62 238 ILE A O 1
ATOM 1795 N N . ALA A 1 239 ? 41.297 -26.590 41.649 1.00 34.41 239 ALA A N 1
ATOM 1796 C CA . ALA A 1 239 ? 42.189 -26.140 42.723 1.00 34.41 239 ALA A CA 1
ATOM 1797 C C . ALA A 1 239 ? 43.194 -27.212 43.203 1.00 34.41 239 ALA A C 1
ATOM 1799 O O . ALA A 1 239 ? 44.200 -26.884 43.830 1.00 34.41 239 ALA A O 1
ATOM 1800 N N . LYS A 1 240 ? 42.932 -28.495 42.923 1.00 36.50 240 LYS A N 1
ATOM 1801 C CA . LYS A 1 240 ? 43.709 -29.640 43.419 1.00 36.50 240 LYS A CA 1
ATOM 1802 C C . LYS A 1 240 ? 44.772 -30.095 42.415 1.00 36.50 240 LYS A C 1
ATOM 1804 O O . LYS A 1 240 ? 45.891 -30.421 42.810 1.00 36.50 240 LYS A O 1
ATOM 1809 N N . SER A 1 241 ? 44.458 -30.048 41.119 1.00 38.25 241 SER A N 1
ATOM 1810 C CA . SER A 1 241 ? 45.386 -30.429 40.039 1.00 38.25 241 SER A CA 1
ATOM 1811 C C . SER A 1 241 ? 46.498 -29.402 39.782 1.00 38.25 241 SER A C 1
ATOM 1813 O O . SER A 1 241 ? 47.597 -29.779 39.369 1.00 38.25 241 SER A O 1
ATOM 1815 N N . ALA A 1 242 ? 46.254 -28.117 40.068 1.00 35.50 242 ALA A N 1
ATOM 1816 C CA . ALA A 1 242 ? 47.167 -27.017 39.737 1.00 35.50 242 ALA A CA 1
ATOM 1817 C C . ALA A 1 242 ? 48.577 -27.121 40.365 1.00 35.50 242 ALA A C 1
ATOM 1819 O O . ALA A 1 242 ? 49.529 -26.562 39.829 1.00 35.50 242 ALA A O 1
ATOM 1820 N N . LYS A 1 243 ? 48.749 -27.842 41.487 1.00 35.22 243 LYS A N 1
ATOM 1821 C CA . LYS A 1 243 ? 49.953 -27.717 42.336 1.00 35.22 243 LYS A CA 1
ATOM 1822 C C . LYS A 1 243 ? 51.078 -28.748 42.109 1.00 35.22 243 LYS A C 1
ATOM 1824 O O . LYS A 1 243 ? 52.073 -28.668 42.826 1.00 35.22 243 LYS A O 1
ATOM 1829 N N . LYS A 1 244 ? 50.978 -29.740 41.195 1.00 35.03 244 LYS A N 1
ATOM 1830 C CA . LYS A 1 244 ? 52.048 -30.781 41.117 1.00 35.03 244 LYS A CA 1
ATOM 1831 C C . LYS A 1 244 ? 52.377 -31.525 39.803 1.00 35.03 244 LYS A C 1
ATOM 1833 O O . LYS A 1 244 ? 53.263 -32.376 39.865 1.00 35.03 244 LYS A O 1
ATOM 1838 N N . LYS A 1 245 ? 51.752 -31.277 38.637 1.00 35.62 245 LYS A N 1
ATOM 1839 C CA . LYS A 1 245 ? 52.106 -32.034 37.395 1.00 35.62 245 LYS A CA 1
ATOM 1840 C C . LYS A 1 245 ? 52.286 -31.265 36.074 1.00 35.62 245 LYS A C 1
ATOM 1842 O O . LYS A 1 245 ? 52.931 -31.818 35.188 1.00 35.62 245 LYS A O 1
ATOM 1847 N N . ALA A 1 246 ? 51.818 -30.021 35.935 1.00 34.28 246 ALA A N 1
ATOM 1848 C CA . ALA A 1 246 ? 51.786 -29.324 34.637 1.00 34.28 246 ALA A CA 1
ATOM 1849 C C . ALA A 1 246 ? 53.156 -29.222 33.925 1.00 34.28 246 ALA A C 1
ATOM 1851 O O . ALA A 1 246 ? 53.313 -29.702 32.801 1.00 34.28 246 ALA A O 1
ATOM 1852 N N . LEU A 1 247 ? 54.173 -28.659 34.591 1.00 32.75 247 LEU A N 1
ATOM 1853 C CA . LEU A 1 247 ? 55.445 -28.288 33.950 1.00 32.75 247 LEU A CA 1
ATOM 1854 C C . LEU A 1 247 ? 56.204 -29.474 33.320 1.00 32.75 247 LEU A C 1
ATOM 1856 O O . LEU A 1 247 ? 56.875 -29.305 32.306 1.00 32.75 247 LEU A O 1
ATOM 1860 N N . LYS A 1 248 ? 56.071 -30.689 33.877 1.00 35.66 248 LYS A N 1
ATOM 1861 C CA . LYS A 1 248 ? 56.794 -31.874 33.380 1.00 35.66 248 LYS A CA 1
ATOM 1862 C C . LYS A 1 248 ? 56.164 -32.493 32.123 1.00 35.66 248 LYS A C 1
ATOM 1864 O O . LYS A 1 248 ? 56.863 -33.186 31.394 1.00 35.66 248 LYS A O 1
ATOM 1869 N N . GLN A 1 249 ? 54.883 -32.234 31.841 1.00 37.00 249 GLN A N 1
ATOM 1870 C CA . GLN A 1 249 ? 54.226 -32.707 30.611 1.00 37.00 249 GLN A CA 1
ATOM 1871 C C . GLN A 1 249 ? 54.358 -31.710 29.451 1.00 37.00 249 GLN A C 1
ATOM 1873 O O . GLN A 1 249 ? 54.479 -32.139 28.305 1.00 37.00 249 GLN A O 1
ATOM 1878 N N . ILE A 1 250 ? 54.425 -30.404 29.741 1.00 35.84 250 ILE A N 1
ATOM 1879 C CA . ILE A 1 250 ? 54.576 -29.334 28.734 1.00 35.84 250 ILE A CA 1
ATOM 1880 C C . ILE A 1 250 ? 55.824 -29.545 27.857 1.00 35.84 250 ILE A C 1
ATOM 1882 O O . ILE A 1 250 ? 55.748 -29.422 26.638 1.00 35.84 250 ILE A O 1
ATOM 1886 N N . ILE A 1 251 ? 56.949 -29.957 28.451 1.00 35.59 251 ILE A N 1
ATOM 1887 C CA . ILE A 1 251 ? 58.206 -30.218 27.722 1.00 35.59 251 ILE A CA 1
ATOM 1888 C C . ILE A 1 251 ? 58.108 -31.465 26.816 1.00 35.59 251 ILE A C 1
ATOM 1890 O O . ILE A 1 251 ? 58.783 -31.540 25.792 1.00 35.59 251 ILE A O 1
ATOM 1894 N N . GLN A 1 252 ? 57.258 -32.444 27.150 1.00 34.88 252 GLN A N 1
ATOM 1895 C CA . GLN A 1 252 ? 57.213 -33.747 26.468 1.00 34.88 252 GLN A CA 1
ATOM 1896 C C . GLN A 1 252 ? 56.173 -33.864 25.338 1.00 34.88 252 GLN A C 1
ATOM 1898 O O . GLN A 1 252 ? 56.174 -34.873 24.636 1.00 34.88 252 GLN A O 1
ATOM 1903 N N . GLN A 1 253 ? 55.312 -32.860 25.123 1.00 36.06 253 GLN A N 1
ATOM 1904 C CA . GLN A 1 253 ? 54.293 -32.873 24.053 1.00 36.06 253 GLN A CA 1
ATOM 1905 C C . GLN A 1 253 ? 54.405 -31.717 23.041 1.00 36.06 253 GLN A C 1
ATOM 1907 O O . GLN A 1 253 ? 53.472 -31.463 22.279 1.00 36.06 253 GLN A O 1
ATOM 1912 N N . GLY A 1 254 ? 55.573 -31.073 22.944 1.00 33.12 254 GLY A N 1
ATOM 1913 C CA . GLY A 1 254 ? 55.889 -30.017 21.966 1.00 33.12 254 GLY A CA 1
ATOM 1914 C C . GLY A 1 254 ? 55.975 -30.463 20.493 1.00 33.12 254 GLY A C 1
ATOM 1915 O O . GLY A 1 254 ? 56.879 -30.035 19.783 1.00 33.12 254 GLY A O 1
ATOM 1916 N N . LYS A 1 255 ? 55.079 -31.347 20.030 1.00 30.44 255 LYS A N 1
ATOM 1917 C CA . LYS A 1 255 ? 54.997 -31.830 18.635 1.00 30.44 255 LYS A CA 1
ATOM 1918 C C . LYS A 1 255 ? 53.591 -31.813 18.013 1.00 30.44 255 LYS A C 1
ATOM 1920 O O . LYS A 1 255 ? 53.470 -32.156 16.846 1.00 30.44 255 LYS A O 1
ATOM 1925 N N . ASN A 1 256 ? 52.550 -31.386 18.737 1.00 37.44 256 ASN A N 1
ATOM 1926 C CA . ASN A 1 256 ? 51.191 -31.211 18.195 1.00 37.44 256 ASN A CA 1
ATOM 1927 C C . ASN A 1 256 ? 50.548 -29.908 18.708 1.00 37.44 256 ASN A C 1
ATOM 1929 O O . ASN A 1 256 ? 49.737 -29.922 19.633 1.00 37.44 256 ASN A O 1
ATOM 1933 N N . LEU A 1 257 ? 50.892 -28.771 18.094 1.00 34.62 257 LEU A N 1
ATOM 1934 C CA . LEU A 1 257 ? 50.149 -27.520 18.283 1.00 34.62 257 LEU A CA 1
ATOM 1935 C C . LEU A 1 257 ? 48.815 -27.604 17.530 1.00 34.62 257 LEU A C 1
ATOM 1937 O O . LEU A 1 257 ? 48.791 -27.739 16.307 1.00 34.62 257 LEU A O 1
ATOM 1941 N N . SER A 1 258 ? 47.697 -27.542 18.256 1.00 46.56 258 SER A N 1
ATOM 1942 C CA . SER A 1 258 ? 46.371 -27.620 17.641 1.00 46.56 258 SER A CA 1
ATOM 1943 C C . SER A 1 258 ? 45.982 -26.298 16.970 1.00 46.56 258 SER A C 1
ATOM 1945 O O . SER A 1 258 ? 46.359 -25.208 17.408 1.00 46.56 258 SER A O 1
ATOM 1947 N N . LYS A 1 259 ? 45.166 -26.396 15.914 1.00 34.28 259 LYS A N 1
ATOM 1948 C CA . LYS A 1 259 ? 44.709 -25.245 15.118 1.00 34.28 259 LYS A CA 1
ATOM 1949 C C . LYS A 1 259 ? 43.943 -24.205 15.951 1.00 34.28 259 LYS A C 1
ATOM 1951 O O . LYS A 1 259 ? 43.973 -23.025 15.626 1.00 34.28 259 LYS A O 1
ATOM 1956 N N . GLU A 1 260 ? 43.303 -24.635 17.039 1.00 39.34 260 GLU A N 1
ATOM 1957 C CA . GLU A 1 260 ? 42.568 -23.761 17.959 1.00 39.34 260 GLU A CA 1
ATOM 1958 C C . GLU A 1 260 ? 43.487 -23.031 18.958 1.00 39.34 260 GLU A C 1
ATOM 1960 O O . GLU A 1 260 ? 43.192 -21.894 19.306 1.00 39.34 260 GLU A O 1
ATOM 1965 N N . ALA A 1 261 ? 44.629 -23.607 19.361 1.00 35.34 261 ALA A N 1
ATOM 1966 C CA . ALA A 1 261 ? 45.588 -22.924 20.241 1.00 35.34 261 ALA A CA 1
ATOM 1967 C C . ALA A 1 261 ? 46.279 -21.745 19.530 1.00 35.34 261 ALA A C 1
ATOM 1969 O O . ALA A 1 261 ? 46.371 -20.648 20.076 1.00 35.34 261 ALA A O 1
ATOM 1970 N N . VAL A 1 262 ? 46.691 -21.949 18.273 1.00 35.81 262 VAL A N 1
ATOM 1971 C CA . VAL A 1 262 ? 47.250 -20.885 17.416 1.00 35.81 262 VAL A CA 1
ATOM 1972 C C . VAL A 1 262 ? 46.209 -19.790 17.158 1.00 35.81 262 VAL A C 1
ATOM 1974 O O . VAL A 1 262 ? 46.511 -18.604 17.224 1.00 35.81 262 VAL A O 1
ATOM 1977 N N . LYS A 1 263 ? 44.957 -20.184 16.914 1.00 35.38 263 LYS A N 1
ATOM 1978 C CA . LYS A 1 263 ? 43.825 -19.278 16.687 1.00 35.38 263 LYS A CA 1
ATOM 1979 C C . LYS A 1 263 ? 43.454 -18.465 17.933 1.00 35.38 263 LYS A C 1
ATOM 1981 O O . LYS A 1 263 ? 43.113 -17.297 17.776 1.00 35.38 263 LYS A O 1
ATOM 1986 N N . LEU A 1 264 ? 43.551 -19.031 19.140 1.00 37.31 264 LEU A N 1
ATOM 1987 C CA . LEU A 1 264 ? 43.335 -18.295 20.390 1.00 37.31 264 LEU A CA 1
ATOM 1988 C C . LEU A 1 264 ? 44.412 -17.220 20.584 1.00 37.31 264 LEU A C 1
ATOM 1990 O O . LEU A 1 264 ? 44.069 -16.051 20.710 1.00 37.31 264 LEU A O 1
ATOM 1994 N N . ALA A 1 265 ? 45.693 -17.589 20.466 1.00 35.34 265 ALA A N 1
ATOM 1995 C CA . ALA A 1 265 ? 46.813 -16.651 20.582 1.00 35.34 265 ALA A CA 1
ATOM 1996 C C . ALA A 1 265 ? 46.767 -15.524 19.527 1.00 35.34 265 ALA A C 1
ATOM 1998 O O . ALA A 1 265 ? 47.064 -14.373 19.837 1.00 35.34 265 ALA A O 1
ATOM 1999 N N . ILE A 1 266 ? 46.338 -15.829 18.294 1.00 34.84 266 ILE A N 1
ATOM 2000 C CA . ILE A 1 266 ? 46.076 -14.813 17.260 1.00 34.84 266 ILE A CA 1
ATOM 2001 C C . ILE A 1 266 ? 44.878 -13.930 17.640 1.00 34.84 266 ILE A C 1
ATOM 2003 O O . ILE A 1 266 ? 44.928 -12.729 17.410 1.00 34.84 266 ILE A O 1
ATOM 2007 N N . THR A 1 267 ? 43.809 -14.489 18.214 1.00 38.19 267 THR A N 1
ATOM 2008 C CA . THR A 1 267 ? 42.618 -13.708 18.595 1.00 38.19 267 THR A CA 1
ATOM 2009 C C . THR A 1 267 ? 42.935 -12.744 19.737 1.00 38.19 267 THR A C 1
ATOM 2011 O O . THR A 1 267 ? 42.645 -11.560 19.612 1.00 38.19 267 THR A O 1
ATOM 2014 N N . GLU A 1 268 ? 43.579 -13.216 20.805 1.00 46.03 268 GLU A N 1
ATOM 2015 C CA . GLU A 1 268 ? 43.943 -12.398 21.971 1.00 46.03 268 GLU A CA 1
ATOM 2016 C C . GLU A 1 268 ? 45.022 -11.361 21.612 1.00 46.03 268 GLU A C 1
ATOM 2018 O O . GLU A 1 268 ? 44.854 -10.181 21.908 1.00 46.03 268 GLU A O 1
ATOM 2023 N N . GLY A 1 269 ? 46.060 -11.746 20.857 1.00 40.34 269 GLY A N 1
ATOM 2024 C CA . GLY A 1 269 ? 47.080 -10.807 20.369 1.00 40.34 269 GLY A CA 1
ATOM 2025 C C . GLY A 1 269 ? 46.538 -9.741 19.404 1.00 40.34 269 GLY A C 1
ATOM 2026 O O . GLY A 1 269 ? 47.033 -8.615 19.393 1.00 40.34 269 GLY A O 1
ATOM 2027 N N . VAL A 1 270 ? 45.495 -10.052 18.623 1.00 35.00 270 VAL A N 1
ATOM 2028 C CA . VAL A 1 270 ? 44.768 -9.056 17.814 1.00 35.00 270 VAL A CA 1
ATOM 2029 C C . VAL A 1 270 ? 43.835 -8.203 18.679 1.00 35.00 270 VAL A C 1
ATOM 2031 O O . VAL A 1 270 ? 43.683 -7.022 18.386 1.00 35.00 270 VAL A O 1
ATOM 2034 N N . GLN A 1 271 ? 43.238 -8.741 19.746 1.00 45.22 271 GLN A N 1
ATOM 2035 C CA . GLN A 1 271 ? 42.372 -7.975 20.649 1.00 45.22 271 GLN A CA 1
ATOM 2036 C C . GLN A 1 271 ? 43.152 -6.965 21.499 1.00 45.22 271 GLN A C 1
ATOM 2038 O O . GLN A 1 271 ? 42.782 -5.796 21.472 1.00 45.22 271 GLN A O 1
ATOM 2043 N N . GLU A 1 272 ? 44.259 -7.353 22.143 1.00 50.94 272 GLU A N 1
ATOM 2044 C CA . GLU A 1 272 ? 45.128 -6.397 22.856 1.00 50.94 272 GLU A CA 1
ATOM 2045 C C . GLU A 1 272 ? 45.712 -5.353 21.893 1.00 50.94 272 GLU A C 1
ATOM 2047 O O . GLU A 1 272 ? 45.736 -4.161 22.198 1.00 50.94 272 GLU A O 1
ATOM 2052 N N . SER A 1 273 ? 46.118 -5.776 20.688 1.00 40.47 273 SER A N 1
ATOM 2053 C CA . SER A 1 273 ? 46.571 -4.855 19.639 1.00 40.47 273 SER A CA 1
ATOM 2054 C C . SER A 1 273 ? 45.473 -3.868 19.226 1.00 40.47 273 SER A C 1
ATOM 2056 O O . SER A 1 273 ? 45.765 -2.691 19.039 1.00 40.47 273 SER A O 1
ATOM 2058 N N . LEU A 1 274 ? 44.205 -4.291 19.139 1.00 40.66 274 LEU A N 1
ATOM 2059 C CA . LEU A 1 274 ? 43.068 -3.408 18.848 1.00 40.66 274 LEU A CA 1
ATOM 2060 C C . LEU A 1 274 ? 42.714 -2.481 20.020 1.00 40.66 274 LEU A C 1
ATOM 2062 O O . LEU A 1 274 ? 42.412 -1.316 19.771 1.00 40.66 274 LEU A O 1
ATOM 2066 N N . GLN A 1 275 ? 42.769 -2.952 21.268 1.00 50.47 275 GLN A N 1
ATOM 2067 C CA . GLN A 1 275 ? 42.525 -2.137 22.467 1.00 50.47 275 GLN A CA 1
ATOM 2068 C C . GLN A 1 275 ? 43.594 -1.037 22.601 1.00 50.47 275 GLN A C 1
ATOM 2070 O O . GLN A 1 275 ? 43.261 0.148 22.654 1.00 50.47 275 GLN A O 1
ATOM 2075 N N . GLU A 1 276 ? 44.880 -1.399 22.526 1.00 51.22 276 GLU A N 1
ATOM 2076 C CA . GLU A 1 276 ? 46.000 -0.447 22.568 1.00 51.22 276 GLU A CA 1
ATOM 2077 C C . GLU A 1 276 ? 46.024 0.466 21.328 1.00 51.22 276 GLU A C 1
ATOM 2079 O O . GLU A 1 276 ? 46.275 1.663 21.446 1.00 51.22 276 GLU A O 1
ATOM 2084 N N . THR A 1 277 ? 45.701 -0.044 20.132 1.00 44.25 277 THR A N 1
ATOM 2085 C CA . THR A 1 277 ? 45.564 0.799 18.927 1.00 44.25 277 THR A CA 1
ATOM 2086 C C . THR A 1 277 ? 44.406 1.788 19.072 1.00 44.25 277 THR A C 1
ATOM 2088 O O . THR A 1 277 ? 44.545 2.936 18.661 1.00 44.25 277 THR A O 1
ATOM 2091 N N . THR A 1 278 ? 43.293 1.405 19.705 1.00 45.91 278 THR A N 1
ATOM 2092 C CA . THR A 1 278 ? 42.175 2.326 19.965 1.00 45.91 278 THR A CA 1
ATOM 2093 C C . THR A 1 278 ? 42.596 3.431 20.935 1.00 45.91 278 THR A C 1
ATOM 2095 O O . THR A 1 278 ? 42.375 4.602 20.636 1.00 45.91 278 THR A O 1
ATOM 2098 N N . ALA A 1 279 ? 43.289 3.097 22.029 1.00 54.97 279 ALA A N 1
ATOM 2099 C CA . ALA A 1 279 ? 43.849 4.087 22.955 1.00 54.97 279 ALA A CA 1
ATOM 2100 C C . ALA A 1 279 ? 44.924 4.986 22.302 1.00 54.97 279 ALA A C 1
ATOM 2102 O O . ALA A 1 279 ? 45.017 6.177 22.594 1.00 54.97 279 ALA A O 1
ATOM 2103 N N . VAL A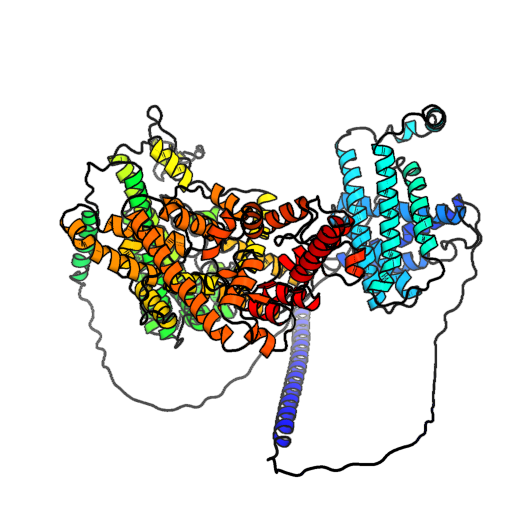 1 280 ? 45.721 4.453 21.369 1.00 55.28 280 VAL A N 1
ATOM 2104 C CA . VAL A 1 280 ? 46.708 5.233 20.603 1.00 55.28 280 VAL A CA 1
ATOM 2105 C C . VAL A 1 280 ? 46.050 6.179 19.590 1.00 55.28 280 VAL A C 1
ATOM 2107 O O . VAL A 1 280 ? 46.583 7.271 19.384 1.00 55.28 280 VAL A O 1
ATOM 2110 N N . LEU A 1 281 ? 44.925 5.790 18.978 1.00 42.81 281 LEU A N 1
ATOM 2111 C CA . LEU A 1 281 ? 44.232 6.557 17.932 1.00 42.81 281 LEU A CA 1
ATOM 2112 C C . LEU A 1 281 ? 43.143 7.509 18.451 1.00 42.81 281 LEU A C 1
ATOM 2114 O O . LEU A 1 281 ? 42.816 8.457 17.740 1.00 42.81 281 LEU A O 1
ATOM 2118 N N . ALA A 1 282 ? 42.601 7.311 19.657 1.00 49.84 282 ALA A N 1
ATOM 2119 C CA . ALA A 1 282 ? 41.566 8.185 20.220 1.00 49.84 282 ALA A CA 1
ATOM 2120 C C . ALA A 1 282 ? 41.923 9.695 20.188 1.00 49.84 282 ALA A C 1
ATOM 2122 O O . ALA A 1 282 ? 41.071 10.457 19.723 1.00 49.84 282 ALA A O 1
ATOM 2123 N N . PRO A 1 283 ? 43.163 10.140 20.510 1.00 51.22 283 PRO A N 1
ATOM 2124 C CA . PRO A 1 283 ? 43.557 11.550 20.390 1.00 51.22 283 PRO A CA 1
ATOM 2125 C C . PRO A 1 283 ? 43.386 12.152 18.984 1.00 51.22 283 PRO A C 1
ATOM 2127 O O . PRO A 1 283 ? 43.039 13.323 18.853 1.00 51.22 283 PRO A O 1
ATOM 2130 N N . LEU A 1 284 ? 43.583 11.367 17.913 1.00 47.06 284 LEU A N 1
ATOM 2131 C CA . LEU A 1 284 ? 43.371 11.861 16.542 1.00 47.06 284 LEU A CA 1
ATOM 2132 C C . LEU A 1 284 ? 41.896 12.172 16.278 1.00 47.06 284 LEU A C 1
ATOM 2134 O O . LEU A 1 284 ? 41.576 13.126 15.573 1.00 47.06 284 LEU A O 1
ATOM 2138 N N . ILE A 1 285 ? 40.994 11.362 16.837 1.00 42.12 285 ILE A N 1
ATOM 2139 C CA . ILE A 1 285 ? 39.546 11.491 16.627 1.00 42.12 285 ILE A CA 1
ATOM 2140 C C . ILE A 1 285 ? 39.005 12.727 17.367 1.00 42.12 285 ILE A C 1
ATOM 2142 O O . ILE A 1 285 ? 38.008 13.312 16.946 1.00 42.12 285 ILE A O 1
ATOM 2146 N N . THR A 1 286 ? 39.694 13.171 18.420 1.00 47.22 286 THR A N 1
ATOM 2147 C CA . THR A 1 286 ? 39.365 14.374 19.204 1.00 47.22 286 THR A CA 1
ATOM 2148 C C . THR A 1 286 ? 40.147 15.618 18.776 1.00 47.22 286 THR A C 1
ATOM 2150 O O . THR A 1 286 ? 40.050 16.669 19.414 1.00 47.22 286 THR A O 1
ATOM 2153 N N . GLY A 1 287 ? 40.875 15.537 17.656 1.00 43.59 287 GLY A N 1
ATOM 2154 C CA . GLY A 1 287 ? 41.569 16.669 17.042 1.00 43.59 287 GLY A CA 1
ATOM 2155 C C . GLY A 1 287 ? 42.878 17.063 17.727 1.00 43.59 287 GLY A C 1
ATOM 2156 O O . GLY A 1 287 ? 43.334 18.188 17.542 1.00 43.59 287 GLY A O 1
ATOM 2157 N N . ARG A 1 288 ? 43.483 16.170 18.520 1.00 68.81 288 ARG A N 1
ATOM 2158 C CA . ARG A 1 288 ? 44.806 16.372 19.127 1.00 68.81 288 ARG A CA 1
ATOM 2159 C C . ARG A 1 288 ? 45.893 15.744 18.261 1.00 68.81 288 ARG A C 1
ATOM 2161 O O . ARG A 1 288 ? 45.746 14.630 17.756 1.00 68.81 288 ARG A O 1
ATOM 2168 N N . GLU A 1 289 ? 47.020 16.436 18.130 1.00 52.69 289 GLU A N 1
ATOM 2169 C CA . GLU A 1 289 ? 48.193 15.875 17.460 1.00 52.69 289 GLU A CA 1
ATOM 2170 C C . GLU A 1 289 ? 48.782 14.700 18.255 1.00 52.69 289 GLU A C 1
ATOM 2172 O O . GLU A 1 289 ? 48.861 14.711 19.488 1.00 52.69 289 GLU A O 1
ATOM 2177 N N . LEU A 1 290 ? 49.242 13.670 17.543 1.00 51.50 290 LEU A N 1
ATOM 2178 C CA . LEU A 1 290 ? 49.971 12.571 18.164 1.00 51.50 290 LEU A CA 1
ATOM 2179 C C . LEU A 1 290 ? 51.397 13.010 18.494 1.00 51.50 290 LEU A C 1
ATOM 2181 O O . LEU A 1 290 ? 52.253 13.044 17.615 1.00 51.50 290 LEU A O 1
ATOM 2185 N N . GLN A 1 291 ? 51.690 13.232 19.778 1.00 52.16 291 GLN A N 1
ATOM 2186 C CA . GLN A 1 291 ? 53.079 13.305 20.237 1.00 52.16 291 GLN A CA 1
ATOM 2187 C C . GLN A 1 291 ? 53.814 11.998 19.873 1.00 52.16 291 GLN A C 1
ATOM 2189 O O . GLN A 1 291 ? 53.541 10.929 20.426 1.00 52.16 291 GLN A O 1
ATOM 2194 N N . GLU A 1 292 ? 54.731 12.078 18.904 1.00 49.03 292 GLU A N 1
ATOM 2195 C CA . GLU A 1 292 ? 55.224 10.907 18.161 1.00 49.03 292 GLU A CA 1
ATOM 2196 C C . GLU A 1 292 ? 56.113 9.945 18.966 1.00 49.03 292 GLU A C 1
ATOM 2198 O O . GLU A 1 292 ? 56.268 8.777 18.594 1.00 49.03 292 GLU A O 1
ATOM 2203 N N . LYS A 1 293 ? 56.735 10.409 20.059 1.00 40.47 293 LYS A N 1
ATOM 2204 C CA . LYS A 1 293 ? 57.832 9.701 20.744 1.00 40.47 293 LYS A CA 1
ATOM 2205 C C . LYS A 1 293 ? 57.376 8.483 21.562 1.00 40.47 293 LYS A C 1
ATOM 2207 O O . LYS A 1 293 ? 57.440 8.465 22.786 1.00 40.47 293 LYS A O 1
ATOM 2212 N N . GLY A 1 294 ? 57.023 7.405 20.858 1.00 52.06 294 GLY A N 1
ATOM 2213 C CA . GLY A 1 294 ? 57.036 6.035 21.382 1.00 52.06 294 GLY A CA 1
ATOM 2214 C C . GLY A 1 294 ? 55.834 5.155 21.035 1.00 52.06 294 GLY A C 1
ATOM 2215 O O . GLY A 1 294 ? 55.912 3.944 21.248 1.00 52.06 294 GLY A O 1
ATOM 2216 N N . LYS A 1 295 ? 54.738 5.700 20.486 1.00 56.12 295 LYS A N 1
ATOM 2217 C CA . LYS A 1 295 ? 53.464 4.957 20.351 1.00 56.12 295 LYS A CA 1
ATOM 2218 C C . LYS A 1 295 ? 53.536 3.745 19.403 1.00 56.12 295 LYS A C 1
ATOM 2220 O O . LYS A 1 295 ? 52.981 2.697 19.719 1.00 56.12 295 LYS A O 1
ATOM 2225 N N . LEU A 1 296 ? 54.325 3.814 18.327 1.00 44.59 296 LEU A N 1
ATOM 2226 C CA . LEU A 1 296 ? 54.619 2.655 17.461 1.00 44.59 296 LEU A CA 1
ATOM 2227 C C . LEU A 1 296 ? 55.313 1.505 18.219 1.00 44.59 296 LEU A C 1
ATOM 2229 O O . LEU A 1 296 ? 55.082 0.333 17.921 1.00 44.59 296 LEU A O 1
ATOM 2233 N N . ARG A 1 297 ? 56.120 1.822 19.245 1.00 44.44 297 ARG A N 1
ATOM 2234 C CA . ARG A 1 297 ? 56.730 0.813 20.122 1.00 44.44 297 ARG A CA 1
ATOM 2235 C C . ARG A 1 297 ? 55.714 0.228 21.105 1.00 44.44 297 ARG A C 1
ATOM 2237 O O . ARG A 1 297 ? 55.790 -0.964 21.365 1.00 44.44 297 ARG A O 1
ATOM 2244 N N . ARG A 1 298 ? 54.748 1.019 21.595 1.00 48.09 298 ARG A N 1
ATOM 2245 C CA . ARG A 1 298 ? 53.630 0.536 22.433 1.00 48.09 298 ARG A CA 1
ATOM 2246 C C . ARG A 1 298 ? 52.796 -0.527 21.707 1.00 48.09 298 ARG A C 1
ATOM 2248 O O . ARG A 1 298 ? 52.720 -1.645 22.202 1.00 48.09 298 ARG A O 1
ATOM 2255 N N . ILE A 1 299 ? 52.315 -0.249 20.489 1.00 48.84 299 ILE A N 1
ATOM 2256 C CA . ILE A 1 299 ? 51.548 -1.221 19.675 1.00 48.84 299 ILE A CA 1
ATOM 2257 C C . ILE A 1 299 ? 52.349 -2.520 19.453 1.00 48.84 299 ILE A C 1
ATOM 2259 O O . ILE A 1 299 ? 51.844 -3.620 19.682 1.00 48.84 299 ILE A O 1
ATOM 2263 N N . GLY A 1 300 ? 53.631 -2.407 19.081 1.00 42.28 300 GLY A N 1
ATOM 2264 C CA . GLY A 1 300 ? 54.515 -3.567 18.903 1.00 42.28 300 GLY A CA 1
ATOM 2265 C C . GLY A 1 300 ? 54.848 -4.332 20.194 1.00 42.28 300 GLY A C 1
ATOM 2266 O O . GLY A 1 300 ? 55.210 -5.504 20.128 1.00 42.28 300 GLY A O 1
ATOM 2267 N N . GLN A 1 301 ? 54.725 -3.699 21.366 1.00 44.34 301 GLN A N 1
ATOM 2268 C CA . GLN A 1 301 ? 54.932 -4.333 22.672 1.00 44.34 301 GLN A CA 1
ATOM 2269 C C . GLN A 1 301 ? 53.639 -4.965 23.222 1.00 44.34 301 GLN A C 1
ATOM 2271 O O . GLN A 1 301 ? 53.726 -6.027 23.833 1.00 44.34 301 GLN A O 1
ATOM 2276 N N . ALA A 1 302 ? 52.459 -4.401 22.936 1.00 46.25 302 ALA A N 1
ATOM 2277 C CA . ALA A 1 302 ? 51.159 -4.989 23.276 1.00 46.25 302 ALA A CA 1
ATOM 2278 C C . ALA A 1 302 ? 50.925 -6.323 22.544 1.00 46.25 302 ALA A C 1
ATOM 2280 O O . ALA A 1 302 ? 50.656 -7.336 23.181 1.00 46.25 302 ALA A O 1
ATOM 2281 N N . GLY A 1 303 ? 51.182 -6.387 21.230 1.00 41.06 303 GLY A N 1
ATOM 2282 C CA . GLY A 1 303 ? 51.103 -7.647 20.467 1.00 41.06 303 GLY A CA 1
ATOM 2283 C C . GLY A 1 303 ? 52.069 -8.755 20.935 1.00 41.06 303 GLY A C 1
ATOM 2284 O O . GLY A 1 303 ? 51.892 -9.919 20.579 1.00 41.06 303 GLY A O 1
ATOM 2285 N N . LEU A 1 304 ? 53.075 -8.412 21.749 1.00 38.00 304 LEU A N 1
ATOM 2286 C CA . LEU A 1 304 ? 53.989 -9.343 22.425 1.00 38.00 304 LEU A CA 1
ATOM 2287 C C . LEU A 1 304 ? 53.566 -9.679 23.871 1.00 38.00 304 LEU A C 1
ATOM 2289 O O . LEU A 1 304 ? 54.079 -10.647 24.432 1.00 38.00 304 LEU A O 1
ATOM 2293 N N . GLY A 1 305 ? 52.646 -8.912 24.465 1.00 36.91 305 GLY A N 1
ATOM 2294 C CA . GLY A 1 305 ? 52.090 -9.117 25.805 1.00 36.91 305 GLY A CA 1
ATOM 2295 C C . GLY A 1 305 ? 51.076 -10.259 25.845 1.00 36.91 305 GLY A C 1
ATOM 2296 O O . GLY A 1 305 ? 51.312 -11.261 26.524 1.00 36.91 305 GLY A O 1
ATOM 2297 N N . GLY A 1 306 ? 50.000 -10.165 25.061 1.00 41.19 306 GLY A N 1
ATOM 2298 C CA . GLY A 1 306 ? 48.924 -11.164 25.023 1.00 41.19 306 GLY A CA 1
ATOM 2299 C C . GLY A 1 306 ? 49.382 -12.565 24.631 1.00 41.19 306 GLY A C 1
ATOM 2300 O O . GLY A 1 306 ? 48.922 -13.559 25.195 1.00 41.19 306 GLY A O 1
ATOM 2301 N N . ALA A 1 307 ? 50.402 -12.656 23.769 1.00 35.91 307 ALA A N 1
ATOM 2302 C CA . ALA A 1 307 ? 51.077 -13.911 23.426 1.00 35.91 307 ALA A CA 1
ATOM 2303 C C . ALA A 1 307 ? 51.713 -14.632 24.640 1.00 35.91 307 ALA A C 1
ATOM 2305 O O . ALA A 1 307 ? 51.991 -15.830 24.571 1.00 35.91 307 ALA A O 1
ATOM 2306 N N . VAL A 1 308 ? 51.937 -13.919 25.751 1.00 35.19 308 VAL A N 1
ATOM 2307 C CA . VAL A 1 308 ? 52.426 -14.447 27.034 1.00 35.19 308 VAL A CA 1
ATOM 2308 C C . VAL A 1 308 ? 51.295 -14.535 28.071 1.00 35.19 308 VAL A C 1
ATOM 2310 O O . VAL A 1 308 ? 51.243 -15.507 28.828 1.00 35.19 308 VAL A O 1
ATOM 2313 N N . ALA A 1 309 ? 50.366 -13.572 28.100 1.00 32.56 309 ALA A N 1
ATOM 2314 C CA . ALA A 1 309 ? 49.273 -13.524 29.077 1.00 32.56 309 ALA A CA 1
ATOM 2315 C C . ALA A 1 309 ? 48.241 -14.657 28.895 1.00 32.56 309 ALA A C 1
ATOM 2317 O O . ALA A 1 309 ? 47.863 -15.303 29.880 1.00 32.56 309 ALA A O 1
ATOM 2318 N N . GLY A 1 310 ? 47.864 -14.976 27.649 1.00 34.78 310 GLY A N 1
ATOM 2319 C CA . GLY A 1 310 ? 46.925 -16.062 27.320 1.00 34.78 310 GLY A CA 1
ATOM 2320 C C . GLY A 1 310 ? 47.396 -17.458 27.764 1.00 34.78 310 GLY A C 1
ATOM 2321 O O . GLY A 1 310 ? 46.594 -18.363 27.995 1.00 34.78 310 GLY A O 1
ATOM 2322 N N . VAL A 1 311 ? 48.706 -17.633 27.979 1.00 33.84 311 VAL A N 1
ATOM 2323 C CA . VAL A 1 311 ? 49.304 -18.876 28.502 1.00 33.84 311 VAL A CA 1
ATOM 2324 C C . VAL A 1 311 ? 49.198 -18.971 30.036 1.00 33.84 311 VAL A C 1
ATOM 2326 O O . VAL A 1 311 ? 49.278 -20.067 30.593 1.00 33.84 311 VAL A O 1
ATOM 2329 N N . ALA A 1 312 ? 49.002 -17.848 30.737 1.00 29.08 312 ALA A N 1
ATOM 2330 C CA . ALA A 1 312 ? 49.063 -17.770 32.198 1.00 29.08 312 ALA A CA 1
ATOM 2331 C C . ALA A 1 312 ? 47.690 -17.797 32.897 1.00 29.08 312 ALA A C 1
ATOM 2333 O O . ALA A 1 312 ? 47.568 -18.386 33.973 1.00 29.08 312 ALA A O 1
ATOM 2334 N N . LEU A 1 313 ? 46.658 -17.166 32.320 1.00 27.91 313 LEU A N 1
ATOM 2335 C CA . LEU A 1 313 ? 45.406 -16.867 33.040 1.00 27.91 313 LEU A CA 1
ATOM 2336 C C . LEU A 1 313 ? 44.253 -17.866 32.838 1.00 27.91 313 LEU A C 1
ATOM 2338 O O . LEU A 1 313 ? 43.240 -17.773 33.530 1.00 27.91 313 LEU A O 1
ATOM 2342 N N . GLY A 1 314 ? 44.431 -18.918 32.033 1.00 28.83 314 GLY A N 1
ATOM 2343 C CA . GLY A 1 314 ? 43.491 -20.051 31.938 1.00 28.83 314 GLY A CA 1
ATOM 2344 C C . GLY A 1 314 ? 43.394 -20.936 33.200 1.00 28.83 314 GLY A C 1
ATOM 2345 O O . GLY A 1 314 ? 43.074 -22.120 33.090 1.00 28.83 314 GLY A O 1
ATOM 2346 N N . GLY A 1 315 ? 43.733 -20.411 34.387 1.00 28.22 315 GLY A N 1
ATOM 2347 C CA . GLY A 1 315 ? 44.228 -21.202 35.519 1.00 28.22 315 GLY A CA 1
ATOM 2348 C C . GLY A 1 315 ? 43.814 -20.804 36.942 1.00 28.22 315 GLY A C 1
ATOM 2349 O O . GLY A 1 315 ? 44.275 -21.472 37.864 1.00 28.22 315 GLY A O 1
ATOM 2350 N N . ALA A 1 316 ? 42.955 -19.801 37.177 1.00 23.41 316 ALA A N 1
ATOM 2351 C CA . ALA A 1 316 ? 42.326 -19.603 38.496 1.00 23.41 316 ALA A CA 1
ATOM 2352 C C . ALA A 1 316 ? 41.088 -18.693 38.454 1.00 23.41 316 ALA A C 1
ATOM 2354 O O . ALA A 1 316 ? 41.153 -17.567 37.979 1.00 23.41 316 ALA A O 1
ATOM 2355 N N . GLY A 1 317 ? 39.980 -19.129 39.059 1.00 24.30 317 GLY A N 1
ATOM 2356 C CA . GLY A 1 317 ? 38.852 -18.248 39.366 1.00 24.30 317 GLY A CA 1
ATOM 2357 C C . GLY A 1 317 ? 38.219 -18.598 40.709 1.00 24.30 317 GLY A C 1
ATOM 2358 O O . GLY A 1 317 ? 37.859 -19.762 40.899 1.00 24.30 317 GLY A O 1
ATOM 2359 N N . ARG A 1 318 ? 38.095 -17.595 41.604 1.00 25.88 318 ARG A N 1
ATOM 2360 C CA . ARG A 1 318 ? 37.113 -17.422 42.713 1.00 25.88 318 ARG A CA 1
ATOM 2361 C C . ARG A 1 318 ? 37.683 -16.649 43.920 1.00 25.88 318 ARG A C 1
ATOM 2363 O O . ARG A 1 318 ? 38.340 -17.254 44.760 1.00 25.88 318 ARG A O 1
ATOM 2370 N N . ALA A 1 319 ? 37.302 -15.377 44.050 1.00 22.33 319 ALA A N 1
ATOM 2371 C CA . ALA A 1 319 ? 37.027 -14.622 45.291 1.00 22.33 319 ALA A CA 1
ATOM 2372 C C . ALA A 1 319 ? 36.763 -13.148 44.902 1.00 22.33 319 ALA A C 1
ATOM 2374 O O . ALA A 1 319 ? 37.379 -12.682 43.953 1.00 22.33 319 ALA A O 1
ATOM 2375 N N . ALA A 1 320 ? 35.897 -12.364 45.548 1.00 21.09 320 ALA A N 1
ATOM 2376 C CA . ALA A 1 320 ? 34.727 -12.676 46.378 1.00 21.09 320 ALA A CA 1
ATOM 2377 C C . ALA A 1 320 ? 33.737 -11.484 46.292 1.00 21.09 320 ALA A C 1
ATOM 2379 O O . ALA A 1 320 ? 34.118 -10.395 45.878 1.00 21.09 320 ALA A O 1
ATOM 2380 N N . VAL A 1 321 ? 32.467 -11.687 46.654 1.00 24.52 321 VAL A N 1
ATOM 2381 C CA . VAL A 1 321 ? 31.414 -10.645 46.646 1.00 24.52 321 VAL A CA 1
ATOM 2382 C C . VAL A 1 321 ? 31.313 -9.982 48.022 1.00 24.52 321 VAL A C 1
ATOM 2384 O O . VAL A 1 321 ? 31.404 -10.715 49.003 1.00 24.52 321 VAL A O 1
ATOM 2387 N N . ASN A 1 322 ? 31.048 -8.663 48.095 1.00 21.61 322 ASN A N 1
ATOM 2388 C CA . ASN A 1 322 ? 30.110 -8.058 49.069 1.00 21.61 322 ASN A CA 1
ATOM 2389 C C . ASN A 1 322 ? 29.925 -6.524 48.937 1.00 21.61 322 ASN A C 1
ATOM 2391 O O . ASN A 1 322 ? 30.914 -5.808 48.953 1.00 21.61 322 ASN A O 1
ATOM 2395 N N . ILE A 1 323 ? 28.650 -6.081 48.978 1.00 23.48 323 ILE A N 1
ATOM 2396 C CA . ILE A 1 323 ? 28.111 -4.865 49.659 1.00 23.48 323 ILE A CA 1
ATOM 2397 C C . ILE A 1 323 ? 28.545 -3.458 49.133 1.00 23.48 323 ILE A C 1
ATOM 2399 O O . ILE A 1 323 ? 29.728 -3.226 48.953 1.00 23.48 323 ILE A O 1
ATOM 2403 N N . ALA A 1 324 ? 27.702 -2.412 48.974 1.00 23.41 324 ALA A N 1
ATOM 2404 C CA . ALA A 1 324 ? 26.238 -2.250 48.788 1.00 23.41 324 ALA A CA 1
ATOM 2405 C C . ALA A 1 324 ? 25.847 -0.746 48.566 1.00 23.41 324 ALA A C 1
ATOM 2407 O O . ALA A 1 324 ? 26.302 0.077 49.349 1.00 23.41 324 ALA A O 1
ATOM 2408 N N . THR A 1 325 ? 24.865 -0.430 47.684 1.00 25.73 325 THR A N 1
ATOM 2409 C CA . THR A 1 325 ? 23.873 0.710 47.778 1.00 25.73 325 THR A CA 1
ATOM 2410 C C . THR A 1 325 ? 24.372 2.195 47.682 1.00 25.73 325 THR A C 1
ATOM 2412 O O . THR A 1 325 ? 25.547 2.402 47.927 1.00 25.73 325 THR A O 1
ATOM 2415 N N . ARG A 1 326 ? 23.614 3.298 47.392 1.00 25.38 326 ARG A N 1
ATOM 2416 C CA . ARG A 1 326 ? 22.277 3.657 46.779 1.00 25.38 326 ARG A CA 1
ATOM 2417 C C . ARG A 1 326 ? 21.960 5.214 46.811 1.00 25.38 326 ARG A C 1
ATOM 2419 O O . ARG A 1 326 ? 22.176 5.772 47.873 1.00 25.38 326 ARG A O 1
ATOM 2426 N N . ASN A 1 327 ? 21.175 5.779 45.856 1.00 27.73 327 ASN A N 1
ATOM 2427 C CA . ASN A 1 327 ? 19.999 6.722 46.023 1.00 27.73 327 ASN A CA 1
ATOM 2428 C C . ASN A 1 327 ? 20.168 8.213 46.492 1.00 27.73 327 ASN A C 1
ATOM 2430 O O . ASN A 1 327 ? 21.235 8.560 46.962 1.00 27.73 327 ASN A O 1
ATOM 2434 N N . ASP A 1 328 ? 19.245 9.197 46.309 1.00 27.02 328 ASP A N 1
ATOM 2435 C CA . ASP A 1 328 ? 17.784 9.337 46.652 1.00 27.02 328 ASP A CA 1
ATOM 2436 C C . ASP A 1 328 ? 16.854 9.971 45.545 1.00 27.02 328 ASP A C 1
ATOM 2438 O O . ASP A 1 328 ? 17.049 9.633 44.385 1.00 27.02 328 ASP A O 1
ATOM 2442 N N . THR A 1 329 ? 15.794 10.764 45.857 1.00 27.53 329 THR A N 1
ATOM 2443 C CA . THR A 1 329 ? 14.702 11.298 44.958 1.00 27.53 329 THR A CA 1
ATOM 2444 C C . THR A 1 329 ? 14.009 12.602 45.509 1.00 27.53 329 THR A C 1
ATOM 2446 O O . THR A 1 329 ? 14.396 13.036 46.587 1.00 27.53 329 THR A O 1
ATOM 2449 N N . VAL A 1 330 ? 13.004 13.350 44.955 1.00 27.42 330 VAL A N 1
ATOM 2450 C CA . VAL A 1 330 ? 12.176 13.420 43.697 1.00 27.42 330 VAL A CA 1
ATOM 2451 C C . VAL A 1 330 ? 11.570 14.858 43.474 1.00 27.42 330 VAL A C 1
ATOM 2453 O O . VAL A 1 330 ? 11.552 15.655 44.408 1.00 27.42 330 VAL A O 1
ATOM 2456 N N . THR A 1 331 ? 11.016 15.216 42.289 1.00 30.25 331 THR A N 1
ATOM 2457 C CA . THR A 1 331 ? 10.304 16.514 41.978 1.00 30.25 331 THR A CA 1
ATOM 2458 C C . THR A 1 331 ? 8.765 16.470 42.188 1.00 30.25 331 THR A C 1
ATOM 2460 O O . THR A 1 331 ? 8.210 15.388 41.982 1.00 30.25 331 THR A O 1
ATOM 2463 N N . PRO A 1 332 ? 8.014 17.579 42.500 1.00 38.56 332 PRO A N 1
ATOM 2464 C CA . PRO A 1 332 ? 7.348 18.384 41.425 1.00 38.56 332 PRO A CA 1
ATOM 2465 C C . PRO A 1 332 ? 6.781 19.835 41.709 1.00 38.56 332 PRO A C 1
ATOM 2467 O O . PRO A 1 332 ? 6.332 20.165 42.797 1.00 38.56 332 PRO A O 1
ATOM 2470 N N . ALA A 1 333 ? 6.657 20.634 40.629 1.00 28.89 333 ALA A N 1
ATOM 2471 C CA . ALA A 1 333 ? 5.536 21.514 40.164 1.00 28.89 333 ALA A CA 1
ATOM 2472 C C . ALA A 1 333 ? 4.713 22.540 41.033 1.00 28.89 333 ALA A C 1
ATOM 2474 O O . ALA A 1 333 ? 4.016 22.153 41.960 1.00 28.89 333 ALA A O 1
ATOM 2475 N N . LYS A 1 334 ? 4.633 23.802 40.519 1.00 30.62 334 LYS A N 1
ATOM 2476 C CA . LYS A 1 334 ? 3.465 24.707 40.166 1.00 30.62 334 LYS A CA 1
ATOM 2477 C C . LYS A 1 334 ? 2.213 24.861 41.091 1.00 30.62 334 LYS A C 1
ATOM 2479 O O . LYS A 1 334 ? 1.844 23.879 41.726 1.00 30.62 334 LYS A O 1
ATOM 2484 N N . PRO A 1 335 ? 1.450 26.010 41.104 1.00 37.38 335 PRO A N 1
ATOM 2485 C CA . PRO A 1 335 ? 0.715 26.537 39.907 1.00 37.38 335 PRO A CA 1
ATOM 2486 C C . PRO A 1 335 ? 0.250 28.048 39.818 1.00 37.38 335 PRO A C 1
ATOM 2488 O O . PRO A 1 335 ? 0.116 28.716 40.831 1.00 37.38 335 PRO A O 1
ATOM 2491 N N . SER A 1 336 ? -0.135 28.499 38.595 1.00 29.00 336 SER A N 1
ATOM 2492 C CA . SER A 1 336 ? -1.342 29.305 38.166 1.00 29.00 336 SER A CA 1
ATOM 2493 C C . SER A 1 336 ? -1.829 30.616 38.867 1.00 29.00 336 SER A C 1
ATOM 2495 O O . SER A 1 336 ? -1.590 30.766 40.058 1.00 29.00 336 SER A O 1
ATOM 2497 N N . PRO A 1 337 ? -2.718 31.477 38.265 1.00 40.56 337 PRO A N 1
ATOM 2498 C CA . PRO A 1 337 ? -3.111 31.731 36.841 1.00 40.56 337 PRO A CA 1
ATOM 2499 C C . PRO A 1 337 ? -3.402 33.238 36.453 1.00 40.56 337 PRO A C 1
ATOM 2501 O O . PRO A 1 337 ? -3.257 34.115 37.304 1.00 40.56 337 PRO A O 1
ATOM 2504 N N . LYS A 1 338 ? -3.966 33.459 35.229 1.00 34.94 338 LYS A N 1
ATOM 2505 C CA . LYS A 1 338 ? -4.874 34.562 34.736 1.00 34.94 338 LYS A CA 1
ATOM 2506 C C . LYS A 1 338 ? -4.280 35.985 34.521 1.00 34.94 338 LYS A C 1
ATOM 2508 O O . LYS A 1 338 ? -3.248 36.239 35.135 1.00 34.94 338 LYS A O 1
ATOM 2513 N N . PRO A 1 339 ? -4.859 36.890 33.667 1.00 34.47 339 PRO A N 1
ATOM 2514 C CA . PRO A 1 339 ? -6.293 37.079 33.307 1.00 34.47 339 PRO A CA 1
ATOM 2515 C C . PRO A 1 339 ? -6.646 37.238 31.787 1.00 34.47 339 PRO A C 1
ATOM 2517 O O . PRO A 1 339 ? -5.843 36.908 30.921 1.00 34.47 339 PRO A O 1
ATOM 2520 N N . GLU A 1 340 ? -7.870 37.709 31.487 1.00 27.94 340 GLU A N 1
ATOM 2521 C CA . GLU A 1 340 ? -8.546 37.912 30.173 1.00 27.94 340 GLU A CA 1
ATOM 2522 C C . GLU A 1 340 ? -8.738 39.432 29.828 1.00 27.94 340 GLU A C 1
ATOM 2524 O O . GLU A 1 340 ? -8.382 40.263 30.660 1.00 27.94 340 GLU A O 1
ATOM 2529 N N . ASP A 1 341 ? -9.265 39.938 28.688 1.00 30.77 341 ASP A N 1
ATOM 2530 C CA . ASP A 1 341 ? -10.034 39.357 27.550 1.00 30.77 341 ASP A CA 1
ATOM 2531 C C . ASP A 1 341 ? -9.457 39.673 26.126 1.00 30.77 341 ASP A C 1
ATOM 2533 O O . ASP A 1 341 ? -8.435 39.069 25.813 1.00 30.77 341 ASP A O 1
ATOM 2537 N N . ILE A 1 342 ? -9.926 40.525 25.179 1.00 28.77 342 ILE A N 1
ATOM 2538 C CA . ILE A 1 342 ? -10.985 41.568 25.041 1.00 28.77 342 ILE A CA 1
ATOM 2539 C C . ILE A 1 342 ? -11.536 41.570 23.571 1.00 28.77 342 ILE A C 1
ATOM 2541 O O . ILE A 1 342 ? -10.810 41.211 22.643 1.00 28.77 342 ILE A O 1
ATOM 2545 N N . SER A 1 343 ? -12.794 41.993 23.336 1.00 34.53 343 SER A N 1
ATOM 2546 C CA . SER A 1 343 ? -13.529 41.971 22.035 1.00 34.53 343 SER A CA 1
ATOM 2547 C C . SER A 1 343 ? -13.341 43.204 21.104 1.00 34.53 343 SER A C 1
ATOM 2549 O O . SER A 1 343 ? -12.878 44.251 21.562 1.00 34.53 343 SER A O 1
ATOM 2551 N N . PRO A 1 344 ? -13.710 43.117 19.797 1.00 38.22 344 PRO A N 1
ATOM 2552 C CA . PRO A 1 344 ? -14.932 43.818 19.332 1.00 38.22 344 PRO A CA 1
ATOM 2553 C C . PRO A 1 344 ? -15.810 43.069 18.286 1.00 38.22 344 PRO A C 1
ATOM 2555 O O . PRO A 1 344 ? -15.387 42.099 17.658 1.00 38.22 344 PRO A O 1
ATOM 2558 N N . THR A 1 345 ? -17.038 43.568 18.065 1.00 38.03 345 THR A N 1
ATOM 2559 C CA . THR A 1 345 ? -18.071 43.073 17.115 1.00 38.03 345 THR A CA 1
ATOM 2560 C C . THR A 1 345 ? -18.050 43.767 15.739 1.00 38.03 345 THR A C 1
ATOM 2562 O O . THR A 1 345 ? -17.465 44.842 15.593 1.00 38.03 345 THR A O 1
ATOM 2565 N N . PRO A 1 346 ? -18.659 43.152 14.700 1.00 35.06 346 PRO A N 1
ATOM 2566 C CA . PRO A 1 346 ? -19.821 43.771 14.020 1.00 35.06 346 PRO A CA 1
ATOM 2567 C C . PRO A 1 346 ? -20.846 42.707 13.502 1.00 35.06 346 PRO A C 1
ATOM 2569 O O . PRO A 1 346 ? -20.778 41.559 13.935 1.00 35.06 346 PRO A O 1
ATOM 2572 N N . PRO A 1 347 ? -21.818 43.036 12.621 1.00 38.38 347 PRO A N 1
ATOM 2573 C CA . PRO A 1 347 ? -23.128 43.579 12.972 1.00 38.38 347 PRO A CA 1
ATOM 2574 C C . PRO A 1 347 ? -24.301 42.606 12.688 1.00 38.38 347 PRO A C 1
ATOM 2576 O O . PRO A 1 347 ? -24.131 41.509 12.163 1.00 38.38 347 PRO A O 1
ATOM 2579 N N . GLU A 1 348 ? -25.510 43.032 13.051 1.00 35.62 348 GLU A N 1
ATOM 2580 C CA . GLU A 1 348 ? -26.730 42.218 13.124 1.00 35.62 348 GLU A CA 1
ATOM 2581 C C . GLU A 1 348 ? -27.518 42.126 11.799 1.00 35.62 348 GLU A C 1
ATOM 2583 O O . GLU A 1 348 ? -27.636 43.106 11.063 1.00 35.62 348 GLU A O 1
ATOM 2588 N N . VAL A 1 349 ? -28.108 40.954 11.521 1.00 30.70 349 VAL A N 1
ATOM 2589 C CA . VAL A 1 349 ? -29.139 40.743 10.486 1.00 30.70 349 VAL A CA 1
ATOM 2590 C C . VAL A 1 349 ? -30.238 39.863 11.081 1.00 30.70 349 VAL A C 1
ATOM 2592 O O . VAL A 1 349 ? -29.964 38.753 11.537 1.00 30.70 349 VAL A O 1
ATOM 2595 N N . THR A 1 350 ? -31.476 40.356 11.089 1.00 37.22 350 THR A N 1
ATOM 2596 C CA . THR A 1 350 ? -32.609 39.711 11.765 1.00 37.22 350 THR A CA 1
ATOM 2597 C C . THR A 1 350 ? -33.528 39.016 10.759 1.00 37.22 350 THR A C 1
ATOM 2599 O O . THR A 1 350 ? -34.123 39.675 9.912 1.00 37.22 350 THR A O 1
ATOM 2602 N N . GLU A 1 351 ? -33.712 37.700 10.883 1.00 31.78 351 GLU A N 1
ATOM 2603 C CA . GLU A 1 351 ? -34.716 36.948 10.118 1.00 31.78 351 GLU A CA 1
ATOM 2604 C C . GLU A 1 351 ? -35.495 36.030 11.075 1.00 31.78 351 GLU A C 1
ATOM 2606 O O . GLU A 1 351 ? -34.926 35.157 11.731 1.00 31.78 351 GLU A O 1
ATOM 2611 N N . GLN A 1 352 ? -36.799 36.283 11.235 1.00 35.84 352 GLN A N 1
ATOM 2612 C CA . GLN A 1 352 ? -37.640 35.586 12.213 1.00 35.84 352 GLN A CA 1
ATOM 2613 C C . GLN A 1 352 ? -38.322 34.367 11.585 1.00 35.84 352 GLN A C 1
ATOM 2615 O O . GLN A 1 352 ? -39.218 34.508 10.755 1.00 35.84 352 GLN A O 1
ATOM 2620 N N . VAL A 1 353 ? -37.958 33.165 12.041 1.00 29.36 353 VAL A N 1
ATOM 2621 C CA . VAL A 1 353 ? -38.674 31.922 11.712 1.00 29.36 353 VAL A CA 1
ATOM 2622 C C . VAL A 1 353 ? -39.439 31.441 12.942 1.00 29.36 353 VAL A C 1
ATOM 2624 O O . VAL A 1 353 ? -38.849 31.000 13.928 1.00 29.36 353 VAL A O 1
ATOM 2627 N N . ILE A 1 354 ? -40.769 31.514 12.875 1.00 35.62 354 ILE A N 1
ATOM 2628 C CA . ILE A 1 354 ? -41.665 30.973 13.902 1.00 35.62 354 ILE A CA 1
ATOM 2629 C C . ILE A 1 354 ? -41.675 29.443 13.781 1.00 35.62 354 ILE A C 1
ATOM 2631 O O . ILE A 1 354 ? -41.972 28.905 12.716 1.00 35.62 354 ILE A O 1
ATOM 2635 N N . ILE A 1 355 ? -41.376 28.737 14.877 1.00 32.66 355 ILE A N 1
ATOM 2636 C CA . ILE A 1 355 ? -41.492 27.274 14.965 1.00 32.66 355 ILE A CA 1
ATOM 2637 C C . ILE A 1 355 ? -42.566 26.931 15.997 1.00 32.66 355 ILE A C 1
ATOM 2639 O O . ILE A 1 355 ? -42.357 27.048 17.204 1.00 32.66 355 ILE A O 1
ATOM 2643 N N . GLU A 1 356 ? -43.721 26.496 15.505 1.00 31.33 356 GLU A N 1
ATOM 2644 C CA . GLU A 1 356 ? -44.858 26.073 16.319 1.00 31.33 356 GLU A CA 1
ATOM 2645 C C . GLU A 1 356 ? -44.679 24.619 16.800 1.00 31.33 356 GLU A C 1
ATOM 2647 O O . GLU A 1 356 ? -44.345 23.723 16.022 1.00 31.33 356 GLU A O 1
ATOM 2652 N N . GLN A 1 357 ? -44.878 24.363 18.098 1.00 37.56 357 GLN A N 1
ATOM 2653 C CA . GLN A 1 357 ? -44.720 23.025 18.682 1.00 37.56 357 GLN A CA 1
ATOM 2654 C C . GLN A 1 357 ? -46.039 22.239 18.672 1.00 37.56 357 GLN A C 1
ATOM 2656 O O . GLN A 1 357 ? -46.836 22.347 19.603 1.00 37.56 357 GLN A O 1
ATOM 2661 N N . SER A 1 358 ? -46.242 21.367 17.681 1.00 32.16 358 SER A N 1
ATOM 2662 C CA . SER A 1 358 ? -47.310 20.355 17.733 1.00 32.16 358 SER A CA 1
ATOM 2663 C C . SER A 1 358 ? -46.833 19.062 18.406 1.00 32.16 358 SER A C 1
ATOM 2665 O O . SER A 1 358 ? -45.766 18.545 18.063 1.00 32.16 358 SER A O 1
ATOM 2667 N N . LYS A 1 359 ? -47.641 18.499 19.311 1.00 41.56 359 LYS A N 1
ATOM 2668 C CA . LYS A 1 359 ? -47.389 17.201 19.961 1.00 41.56 359 LYS A CA 1
ATOM 2669 C C . LYS A 1 359 ? -48.139 16.044 19.285 1.00 41.56 359 LYS A C 1
ATOM 2671 O O . LYS A 1 359 ? -49.182 16.239 18.671 1.00 41.56 359 LYS A O 1
ATOM 2676 N N . ASP A 1 360 ? -47.598 14.843 19.476 1.00 48.00 360 ASP A N 1
ATOM 2677 C CA . ASP A 1 360 ? -48.284 13.543 19.468 1.00 48.00 360 ASP A CA 1
ATOM 2678 C C . ASP A 1 360 ? -49.184 13.186 18.266 1.00 48.00 360 ASP A C 1
ATOM 2680 O O . ASP A 1 360 ? -50.413 13.196 18.338 1.00 48.00 360 ASP A O 1
ATOM 2684 N N . LYS A 1 361 ? -48.556 12.673 17.196 1.00 34.72 361 LYS A N 1
ATOM 2685 C CA . LYS A 1 361 ? -49.159 11.640 16.329 1.00 34.72 361 LYS A CA 1
ATOM 2686 C C . LYS A 1 361 ? -48.157 10.506 16.053 1.00 34.72 361 LYS A C 1
ATOM 2688 O O . LYS A 1 361 ? -46.974 10.786 15.856 1.00 34.72 361 LYS A O 1
ATOM 2693 N N . PRO A 1 362 ? -48.592 9.231 16.020 1.00 33.88 362 PRO A N 1
ATOM 2694 C CA . PRO A 1 362 ? -47.708 8.106 15.727 1.00 33.88 362 PRO A CA 1
ATOM 2695 C C . PRO A 1 362 ? -47.244 8.139 14.264 1.00 33.88 362 PRO A C 1
ATOM 2697 O O . PRO A 1 362 ? -48.048 8.267 13.342 1.00 33.88 362 PRO A O 1
ATOM 2700 N N . VAL A 1 363 ? -45.934 8.000 14.047 1.00 34.06 363 VAL A N 1
ATOM 2701 C CA . VAL A 1 363 ? -45.332 8.050 12.707 1.00 34.06 363 VAL A CA 1
ATOM 2702 C C . VAL A 1 363 ? -45.645 6.768 11.933 1.00 34.06 363 VAL A C 1
ATOM 2704 O O . VAL A 1 363 ? -45.073 5.709 12.198 1.00 34.06 363 VAL A O 1
ATOM 2707 N N . VAL A 1 364 ? -46.524 6.881 10.935 1.00 37.78 364 VAL A N 1
ATOM 2708 C CA . VAL A 1 364 ? -46.739 5.849 9.909 1.00 37.78 364 VAL A CA 1
ATOM 2709 C C . VAL A 1 364 ? -45.409 5.598 9.175 1.00 37.78 364 VAL A C 1
ATOM 2711 O O . VAL A 1 364 ? -44.738 6.564 8.800 1.00 37.78 364 VAL A O 1
ATOM 2714 N N . PRO A 1 365 ? -44.979 4.337 8.969 1.00 34.88 365 PRO A N 1
ATOM 2715 C CA . PRO A 1 365 ? -43.694 4.046 8.338 1.00 34.88 365 PRO A CA 1
ATOM 2716 C C . PRO A 1 365 ? -43.671 4.544 6.890 1.00 34.88 365 PRO A C 1
ATOM 2718 O O . PRO A 1 365 ? -44.371 4.019 6.028 1.00 34.88 365 PRO A O 1
ATOM 2721 N N . THR A 1 366 ? -42.833 5.545 6.621 1.00 45.25 366 THR A N 1
ATOM 2722 C CA . THR A 1 366 ? -42.736 6.178 5.302 1.00 45.25 366 THR A CA 1
ATOM 2723 C C . THR A 1 366 ? -42.193 5.235 4.227 1.00 45.25 366 THR A C 1
ATOM 2725 O O . THR A 1 366 ? -41.391 4.333 4.491 1.00 45.25 366 THR A O 1
ATOM 2728 N N . GLU A 1 367 ? -42.618 5.501 2.992 1.00 35.50 367 GLU A N 1
ATOM 2729 C CA . GLU A 1 367 ? -42.384 4.740 1.755 1.00 35.50 367 GLU A CA 1
ATOM 2730 C C . GLU A 1 367 ? -40.912 4.330 1.534 1.00 35.50 367 GLU A C 1
ATOM 2732 O O . GLU A 1 367 ? -40.616 3.206 1.121 1.00 35.50 367 GLU A O 1
ATOM 2737 N N . ASN A 1 368 ? -39.968 5.179 1.958 1.00 41.19 368 ASN A N 1
ATOM 2738 C CA . ASN A 1 368 ? -38.525 4.907 1.975 1.00 41.19 368 ASN A CA 1
ATOM 2739 C C . ASN A 1 368 ? -38.125 3.593 2.685 1.00 41.19 368 ASN A C 1
ATOM 2741 O O . ASN A 1 368 ? -37.087 3.011 2.357 1.00 41.19 368 ASN A O 1
ATOM 2745 N N . ASN A 1 369 ? -38.917 3.087 3.638 1.00 40.69 369 ASN A N 1
ATOM 2746 C CA . ASN A 1 369 ? -38.663 1.786 4.269 1.00 40.69 369 ASN A CA 1
ATOM 2747 C C . ASN A 1 369 ? -39.053 0.600 3.371 1.00 40.69 369 ASN A C 1
ATOM 2749 O O . ASN A 1 369 ? -38.359 -0.417 3.387 1.00 40.69 369 ASN A O 1
ATOM 2753 N N . GLN A 1 370 ? -40.108 0.721 2.556 1.00 39.69 370 GLN A N 1
ATOM 2754 C CA . GLN A 1 370 ? -40.449 -0.298 1.556 1.00 39.69 370 GLN A CA 1
ATOM 2755 C C . GLN A 1 370 ? -39.435 -0.294 0.408 1.00 39.69 370 GLN A C 1
ATOM 2757 O O . GLN A 1 370 ? -38.934 -1.360 0.049 1.00 39.69 370 GLN A O 1
ATOM 2762 N N . VAL A 1 371 ? -39.037 0.890 -0.075 1.00 43.91 371 VAL A N 1
ATOM 2763 C CA . VAL A 1 371 ? -37.977 1.044 -1.089 1.00 43.91 371 VAL A CA 1
ATOM 2764 C C . VAL A 1 371 ? -36.681 0.365 -0.635 1.00 43.91 371 VAL A C 1
ATOM 2766 O O . VAL A 1 371 ? -36.103 -0.415 -1.390 1.00 43.91 371 VAL A O 1
ATOM 2769 N N . ASN A 1 372 ? -36.247 0.572 0.616 1.00 41.38 372 ASN A N 1
ATOM 2770 C CA . ASN A 1 372 ? -35.065 -0.108 1.159 1.00 41.38 372 ASN A CA 1
ATOM 2771 C C . ASN A 1 372 ? -35.231 -1.633 1.267 1.00 41.38 372 ASN A C 1
ATOM 2773 O O . ASN A 1 372 ? -34.272 -2.361 1.009 1.00 41.38 372 ASN A O 1
ATOM 2777 N N . ARG A 1 373 ? -36.425 -2.131 1.614 1.00 39.50 373 ARG A N 1
ATOM 2778 C CA . ARG A 1 373 ? -36.701 -3.574 1.713 1.00 39.50 373 ARG A CA 1
ATOM 2779 C C . ARG A 1 373 ? -36.643 -4.250 0.339 1.00 39.50 373 ARG A C 1
ATOM 2781 O O . ARG A 1 373 ? -35.884 -5.202 0.169 1.00 39.50 373 ARG A O 1
ATOM 2788 N N . GLN A 1 374 ? -37.298 -3.660 -0.661 1.00 43.72 374 GLN A N 1
ATOM 2789 C CA . GLN A 1 374 ? -37.210 -4.090 -2.060 1.00 43.72 374 GLN A CA 1
ATOM 2790 C C . GLN A 1 374 ? -35.772 -3.998 -2.602 1.00 43.72 374 GLN A C 1
ATOM 2792 O O . GLN A 1 374 ? -35.334 -4.877 -3.337 1.00 43.72 374 GLN A O 1
ATOM 2797 N N . LEU A 1 375 ? -34.987 -2.986 -2.208 1.00 45.12 375 LEU A N 1
ATOM 2798 C CA . LEU A 1 375 ? -33.562 -2.882 -2.559 1.00 45.12 375 LEU A CA 1
ATOM 2799 C C . LEU A 1 375 ? -32.685 -3.959 -1.905 1.00 45.12 375 LEU A C 1
ATOM 2801 O O . LEU A 1 375 ? -31.629 -4.275 -2.449 1.00 45.12 375 LEU A O 1
ATOM 2805 N N . ILE A 1 376 ? -33.079 -4.513 -0.757 1.00 43.47 376 ILE A N 1
ATOM 2806 C CA . ILE A 1 376 ? -32.398 -5.650 -0.120 1.00 43.47 376 ILE A CA 1
ATOM 2807 C C . ILE A 1 376 ? -32.788 -6.950 -0.830 1.00 43.47 376 ILE A C 1
ATOM 2809 O O . ILE A 1 376 ? -31.909 -7.704 -1.240 1.00 43.47 376 ILE A O 1
ATOM 2813 N N . GLU A 1 377 ? -34.078 -7.174 -1.071 1.00 41.69 377 GLU A N 1
ATOM 2814 C CA . GLU A 1 377 ? -34.589 -8.354 -1.781 1.00 41.69 377 GLU A CA 1
ATOM 2815 C C . GLU A 1 377 ? -34.055 -8.417 -3.228 1.00 41.69 377 GLU A C 1
ATOM 2817 O O . GLU A 1 377 ? -33.549 -9.451 -3.663 1.00 41.69 377 GLU A O 1
ATOM 2822 N N . LYS A 1 378 ? -33.996 -7.283 -3.939 1.00 44.12 378 LYS A N 1
ATOM 2823 C CA . LYS A 1 378 ? -33.407 -7.180 -5.288 1.00 44.12 378 LYS A CA 1
ATOM 2824 C C . LYS A 1 378 ? -31.873 -7.311 -5.301 1.00 44.12 378 LYS A C 1
ATOM 2826 O O . LYS A 1 378 ? -31.311 -7.741 -6.306 1.00 44.12 378 LYS A O 1
ATOM 2831 N N . LYS A 1 379 ? -31.179 -7.014 -4.191 1.00 48.78 379 LYS A N 1
ATOM 2832 C CA . LYS A 1 379 ? -29.744 -7.340 -4.013 1.00 48.78 379 LYS A CA 1
ATOM 2833 C C . LYS A 1 379 ? -29.508 -8.829 -3.751 1.00 48.78 379 LYS A C 1
ATOM 2835 O O . LYS A 1 379 ? -28.463 -9.336 -4.141 1.00 48.78 379 LYS A O 1
ATOM 2840 N N . ILE A 1 380 ? -30.462 -9.522 -3.129 1.00 42.38 380 ILE A N 1
ATOM 2841 C CA . ILE A 1 380 ? -30.431 -10.984 -2.973 1.00 42.38 380 ILE A CA 1
ATOM 2842 C C . ILE A 1 380 ? -30.737 -11.658 -4.324 1.00 42.38 380 ILE A C 1
ATOM 2844 O O . ILE A 1 380 ? -30.054 -12.608 -4.692 1.00 42.38 380 ILE A O 1
ATOM 2848 N N . ALA A 1 381 ? -31.664 -11.113 -5.121 1.00 40.19 381 ALA A N 1
ATOM 2849 C CA . ALA A 1 381 ? -31.942 -11.582 -6.486 1.00 40.19 381 ALA A CA 1
ATOM 2850 C C . ALA A 1 381 ? -30.740 -11.440 -7.448 1.00 40.19 381 ALA A C 1
ATOM 2852 O O . ALA A 1 381 ? -30.546 -12.283 -8.318 1.00 40.19 381 ALA A O 1
ATOM 2853 N N . LEU A 1 382 ? -29.861 -10.451 -7.232 1.00 42.88 382 LEU A N 1
ATOM 2854 C CA . LEU A 1 382 ? -28.545 -10.325 -7.893 1.00 42.88 382 LEU A CA 1
ATOM 2855 C C . LEU A 1 382 ? -27.555 -11.469 -7.557 1.00 42.88 382 LEU A C 1
ATOM 2857 O O . LEU A 1 382 ? -26.412 -11.472 -8.018 1.00 42.88 382 LEU A O 1
ATOM 2861 N N . VAL A 1 383 ? -27.980 -12.441 -6.745 1.00 47.12 383 VAL A N 1
ATOM 2862 C CA . VAL A 1 383 ? -27.270 -13.685 -6.424 1.00 47.12 383 VAL A CA 1
ATOM 2863 C C . VAL A 1 383 ? -28.081 -14.913 -6.874 1.00 47.12 383 VAL A C 1
ATOM 2865 O O . VAL A 1 383 ? -27.894 -16.008 -6.353 1.00 47.12 383 VAL A O 1
ATOM 2868 N N . GLN A 1 384 ? -28.895 -14.788 -7.930 1.00 45.28 384 GLN A N 1
ATOM 2869 C CA . GLN A 1 384 ? -29.079 -15.936 -8.820 1.00 45.28 384 GLN A CA 1
ATOM 2870 C C . GLN A 1 384 ? -27.693 -16.364 -9.332 1.00 45.28 384 GLN A C 1
ATOM 2872 O O . GLN A 1 384 ? -26.902 -15.554 -9.820 1.00 45.28 384 GLN A O 1
ATOM 2877 N N . VAL A 1 385 ? -27.355 -17.623 -9.075 1.00 51.59 385 VAL A N 1
ATOM 2878 C CA . VAL A 1 385 ? -26.133 -18.280 -9.535 1.00 51.59 385 VAL A CA 1
ATOM 2879 C C . VAL A 1 385 ? -26.593 -19.364 -10.481 1.00 51.59 385 VAL A C 1
ATOM 2881 O O . VAL A 1 385 ? -27.454 -20.151 -10.090 1.00 51.59 385 VAL A O 1
ATOM 2884 N N . ASP A 1 386 ? -26.019 -19.416 -11.679 1.00 56.59 386 ASP A N 1
ATOM 2885 C CA . ASP A 1 386 ? -26.193 -20.563 -12.564 1.00 56.59 386 ASP A CA 1
ATOM 2886 C C . ASP A 1 386 ? -25.702 -21.803 -11.817 1.00 56.59 386 ASP A C 1
ATOM 2888 O O . ASP A 1 386 ? -24.509 -21.920 -11.519 1.00 56.59 386 ASP A O 1
ATOM 2892 N N . GLU A 1 387 ? -26.614 -22.706 -11.451 1.00 58.31 387 GLU A N 1
ATOM 2893 C CA . GLU A 1 387 ? -26.280 -23.868 -10.613 1.00 58.31 387 GLU A CA 1
ATOM 2894 C C . GLU A 1 387 ? -25.352 -24.861 -11.346 1.00 58.31 387 GLU A C 1
ATOM 2896 O O . GLU A 1 387 ? -24.680 -25.673 -10.714 1.00 58.31 387 GLU A O 1
ATOM 2901 N N . GLU A 1 388 ? -25.198 -24.710 -12.665 1.00 53.88 388 GLU A N 1
ATOM 2902 C CA . GLU A 1 388 ? -24.159 -25.351 -13.484 1.00 53.88 388 GLU A CA 1
ATOM 2903 C C . GLU A 1 388 ? -22.724 -24.943 -13.076 1.00 53.88 388 GLU A C 1
ATOM 2905 O O . GLU A 1 388 ? -21.762 -25.662 -13.337 1.00 53.88 388 GLU A O 1
ATOM 2910 N N . SER A 1 389 ? -22.557 -23.800 -12.400 1.00 63.88 389 SER A N 1
ATOM 2911 C CA . SER A 1 389 ? -21.259 -23.179 -12.095 1.00 63.88 389 SER A CA 1
ATOM 2912 C C . SER A 1 389 ? -20.746 -23.417 -10.659 1.00 63.88 389 SER A C 1
ATOM 2914 O O . SER A 1 389 ? -19.804 -22.740 -10.227 1.00 63.88 389 SER A O 1
ATOM 2916 N N . ASN A 1 390 ? -21.334 -24.380 -9.932 1.00 75.38 390 ASN A N 1
ATOM 2917 C CA . ASN A 1 390 ? -21.149 -24.700 -8.499 1.00 75.38 390 ASN A CA 1
ATOM 2918 C C . ASN A 1 390 ? -19.741 -25.228 -8.091 1.00 75.38 390 ASN A C 1
ATOM 2920 O O . ASN A 1 390 ? -19.613 -26.195 -7.340 1.00 75.38 390 ASN A O 1
ATOM 2924 N N . ASN A 1 391 ? -18.655 -24.599 -8.551 1.00 85.94 391 ASN A N 1
ATOM 2925 C CA . ASN A 1 391 ? -17.276 -24.969 -8.213 1.00 85.94 391 ASN A CA 1
ATOM 2926 C C . ASN A 1 391 ? -16.655 -24.094 -7.098 1.00 85.94 391 ASN A C 1
ATOM 2928 O O . ASN A 1 391 ? -17.129 -23.003 -6.761 1.00 85.94 391 ASN A O 1
ATOM 2932 N N . ALA A 1 392 ? -15.550 -24.583 -6.527 1.00 86.38 392 ALA A N 1
ATOM 2933 C CA . ALA A 1 392 ? -14.833 -23.937 -5.427 1.00 86.38 392 ALA A CA 1
ATOM 2934 C C . ALA A 1 392 ? -14.255 -22.555 -5.786 1.00 86.38 392 ALA A C 1
ATOM 2936 O O . ALA A 1 392 ? -14.228 -21.657 -4.940 1.00 86.38 392 ALA A O 1
ATOM 2937 N N . VAL A 1 393 ? -13.796 -22.380 -7.028 1.00 87.69 393 VAL A N 1
ATOM 2938 C CA . VAL A 1 393 ? -13.146 -21.154 -7.513 1.00 87.69 393 VAL A CA 1
ATOM 2939 C C . VAL A 1 393 ? -14.161 -20.019 -7.647 1.00 87.69 393 VAL A C 1
ATOM 2941 O O . VAL A 1 393 ? -13.913 -18.919 -7.157 1.00 87.69 393 VAL A O 1
ATOM 2944 N N . ASN A 1 394 ? -15.332 -20.298 -8.222 1.00 88.25 394 ASN A N 1
ATOM 2945 C CA . ASN A 1 394 ? -16.419 -19.336 -8.406 1.00 88.25 394 ASN A CA 1
ATOM 2946 C C . ASN A 1 394 ? -16.976 -18.845 -7.063 1.00 88.25 394 ASN A C 1
ATOM 2948 O O . ASN A 1 394 ? -17.163 -17.639 -6.876 1.00 88.25 394 ASN A O 1
ATOM 2952 N N . LEU A 1 395 ? -17.175 -19.755 -6.098 1.00 89.06 395 LEU A N 1
ATOM 2953 C CA . LEU A 1 395 ? -17.563 -19.393 -4.731 1.00 89.06 395 LEU A CA 1
ATOM 2954 C C . LEU A 1 395 ? -16.547 -18.431 -4.100 1.00 89.06 395 LEU A C 1
ATOM 2956 O O . LEU A 1 395 ? -16.919 -17.411 -3.518 1.00 89.06 395 LEU A O 1
ATOM 2960 N N . LEU A 1 396 ? -15.261 -18.765 -4.220 1.00 90.69 396 LEU A N 1
ATOM 2961 C CA . LEU A 1 396 ? -14.158 -18.038 -3.605 1.00 90.69 396 LEU A CA 1
ATOM 2962 C C . LEU A 1 396 ? -13.932 -16.662 -4.251 1.00 90.69 396 LEU A C 1
ATOM 2964 O O . LEU A 1 396 ? -13.713 -15.682 -3.536 1.00 90.69 396 LEU A O 1
ATOM 2968 N N . ASP A 1 397 ? -14.033 -16.558 -5.577 1.00 92.50 397 ASP A N 1
ATOM 2969 C CA . ASP A 1 397 ? -13.941 -15.284 -6.290 1.00 92.50 397 ASP A CA 1
ATOM 2970 C C . ASP A 1 397 ? -15.104 -14.352 -5.927 1.00 92.50 397 ASP A C 1
ATOM 2972 O O . ASP A 1 397 ? -14.866 -13.197 -5.554 1.00 92.50 397 ASP A O 1
ATOM 2976 N N . LYS A 1 398 ? -16.341 -14.873 -5.949 1.00 91.38 398 LYS A N 1
ATOM 2977 C CA . LYS A 1 398 ? -17.566 -14.150 -5.574 1.00 91.38 398 LYS A CA 1
ATOM 2978 C C . LYS A 1 398 ? -17.517 -13.670 -4.125 1.00 91.38 398 LYS A C 1
ATOM 2980 O O . LYS A 1 398 ? -17.822 -12.508 -3.856 1.00 91.38 398 LYS A O 1
ATOM 2985 N N . PHE A 1 399 ? -17.058 -14.527 -3.213 1.00 92.38 399 PHE A N 1
ATOM 2986 C CA . PHE A 1 399 ? -16.791 -14.178 -1.819 1.00 92.38 399 PHE A CA 1
ATOM 2987 C C . PHE A 1 399 ? -15.810 -13.005 -1.701 1.00 92.38 399 PHE A C 1
ATOM 2989 O O . PHE A 1 399 ? -16.133 -11.988 -1.085 1.00 92.38 399 PHE A O 1
ATOM 2996 N N . ILE A 1 400 ? -14.628 -13.114 -2.319 1.00 93.19 400 ILE A N 1
ATOM 2997 C CA . ILE A 1 400 ? -13.593 -12.074 -2.263 1.00 93.19 400 ILE A CA 1
ATOM 2998 C C . ILE A 1 400 ? -14.102 -10.760 -2.880 1.00 93.19 400 ILE A C 1
ATOM 3000 O O . ILE A 1 400 ? -13.882 -9.695 -2.304 1.00 93.19 400 ILE A O 1
ATOM 3004 N N . GLY A 1 401 ? -14.819 -10.830 -4.005 1.00 95.25 401 GLY A N 1
ATOM 3005 C CA . GLY A 1 401 ? -15.373 -9.673 -4.712 1.00 95.25 401 GLY A CA 1
ATOM 3006 C C . GLY A 1 401 ? -16.421 -8.933 -3.890 1.00 95.25 401 GLY A C 1
ATOM 3007 O O . GLY A 1 401 ? -16.293 -7.730 -3.667 1.00 95.25 401 GLY A O 1
ATOM 3008 N N . GLN A 1 402 ? -17.411 -9.655 -3.355 1.00 95.19 402 GLN A N 1
ATOM 3009 C CA . GLN A 1 402 ? -18.445 -9.075 -2.496 1.00 95.19 402 GLN A CA 1
ATOM 3010 C C . GLN A 1 402 ? -17.843 -8.492 -1.211 1.00 95.19 402 GLN A C 1
ATOM 3012 O O . GLN A 1 402 ? -18.218 -7.401 -0.778 1.00 95.19 402 GLN A O 1
ATOM 3017 N N . ARG A 1 403 ? -16.861 -9.184 -0.624 1.00 93.19 403 ARG A N 1
ATOM 3018 C CA . ARG A 1 403 ? -16.137 -8.717 0.560 1.00 93.19 403 ARG A CA 1
ATOM 3019 C C . ARG A 1 403 ? -15.390 -7.408 0.280 1.00 93.19 403 ARG A C 1
ATOM 3021 O O . ARG A 1 403 ? -15.487 -6.477 1.074 1.00 93.19 403 ARG A O 1
ATOM 3028 N N . GLN A 1 404 ? -14.681 -7.312 -0.847 1.00 95.06 404 GLN A N 1
ATOM 3029 C CA . GLN A 1 404 ? -13.968 -6.094 -1.249 1.00 95.06 404 GLN A CA 1
ATOM 3030 C C . GLN A 1 404 ? -14.913 -4.943 -1.612 1.00 95.06 404 GLN A C 1
ATOM 3032 O O . GLN A 1 404 ? -14.599 -3.793 -1.306 1.00 95.06 404 GLN A O 1
ATOM 3037 N N . LEU A 1 405 ? -16.068 -5.237 -2.215 1.00 96.06 405 LEU A N 1
ATOM 3038 C CA . LEU A 1 405 ? -17.094 -4.246 -2.535 1.00 96.06 405 LEU A CA 1
ATOM 3039 C C . LEU A 1 405 ? -17.618 -3.553 -1.268 1.00 96.06 405 LEU A C 1
ATOM 3041 O O . LEU A 1 405 ? -17.708 -2.326 -1.233 1.00 96.06 405 LEU A O 1
ATOM 3045 N N . GLU A 1 406 ? -17.915 -4.318 -0.214 1.00 94.81 406 GLU A N 1
ATOM 3046 C CA . GLU A 1 406 ? -18.393 -3.763 1.059 1.00 94.81 406 GLU A CA 1
ATOM 3047 C C . GLU A 1 406 ? -17.264 -3.153 1.913 1.00 94.81 406 GLU A C 1
ATOM 3049 O O . GLU A 1 406 ? -17.475 -2.099 2.515 1.00 94.81 406 GLU A O 1
ATOM 3054 N N . GLU A 1 407 ? -16.045 -3.723 1.897 1.00 94.56 407 GLU A N 1
ATOM 3055 C CA . GLU A 1 407 ? -14.845 -3.073 2.463 1.00 94.56 407 GLU A CA 1
ATOM 3056 C C . GLU A 1 407 ? -14.648 -1.671 1.841 1.00 94.56 407 GLU A C 1
ATOM 3058 O O . GLU A 1 407 ? -14.411 -0.698 2.559 1.00 94.56 407 GLU A O 1
ATOM 3063 N N . GLN A 1 408 ? -14.817 -1.532 0.519 1.00 96.44 408 GLN A N 1
ATOM 3064 C CA . GLN A 1 408 ? -14.702 -0.243 -0.168 1.00 96.44 408 GLN A CA 1
ATOM 3065 C C . GLN A 1 408 ? -15.907 0.680 0.066 1.00 96.44 408 GLN A C 1
ATOM 3067 O O . GLN A 1 408 ? -15.710 1.887 0.215 1.00 96.44 408 GLN A O 1
ATOM 3072 N N . ARG A 1 409 ? -17.139 0.155 0.157 1.00 96.19 409 ARG A N 1
ATOM 3073 C CA . ARG A 1 409 ? -18.337 0.961 0.464 1.00 96.19 409 ARG A CA 1
ATOM 3074 C C . ARG A 1 409 ? -18.189 1.697 1.797 1.00 96.19 409 ARG A C 1
ATOM 3076 O O . ARG A 1 409 ? -18.467 2.893 1.865 1.00 96.19 409 ARG A O 1
ATOM 3083 N N . ALA A 1 410 ? -17.714 0.997 2.827 1.00 95.31 410 ALA A N 1
ATOM 3084 C CA . ALA A 1 410 ? -17.466 1.565 4.149 1.00 95.31 410 ALA A CA 1
ATOM 3085 C C . ALA A 1 410 ? -16.377 2.657 4.113 1.00 95.31 410 ALA A C 1
ATOM 3087 O O . ALA A 1 410 ? -16.575 3.752 4.647 1.00 95.31 410 ALA A O 1
ATOM 3088 N N . ASN A 1 411 ? -15.273 2.417 3.392 1.00 95.25 411 ASN A N 1
ATOM 3089 C CA . ASN A 1 411 ? -14.222 3.420 3.186 1.00 95.25 411 ASN A CA 1
ATOM 3090 C C . ASN A 1 411 ? -14.751 4.690 2.497 1.00 95.25 411 ASN A C 1
ATOM 3092 O O . ASN A 1 411 ? -14.416 5.795 2.917 1.00 95.25 411 ASN A O 1
ATOM 3096 N N . VAL A 1 412 ? -15.596 4.559 1.470 1.00 95.81 412 VAL A N 1
ATOM 3097 C CA . VAL A 1 412 ? -16.168 5.715 0.756 1.00 95.81 412 VAL A CA 1
ATOM 3098 C C . VAL A 1 412 ? -17.154 6.492 1.631 1.00 95.81 412 VAL A C 1
ATOM 3100 O O . VAL A 1 412 ? -17.072 7.716 1.692 1.00 95.81 412 VAL A O 1
ATOM 3103 N N . ASN A 1 413 ? -18.029 5.805 2.374 1.00 96.12 413 ASN A N 1
ATOM 3104 C CA . ASN A 1 413 ? -18.921 6.439 3.355 1.00 96.12 413 ASN A CA 1
ATOM 3105 C C . ASN A 1 413 ? -18.126 7.262 4.391 1.00 96.12 413 ASN A C 1
ATOM 3107 O O . ASN A 1 413 ? -18.455 8.409 4.689 1.00 96.12 413 ASN A O 1
ATOM 3111 N N . THR A 1 414 ? -17.018 6.694 4.869 1.00 96.00 414 THR A N 1
ATOM 3112 C CA . THR A 1 414 ? -16.086 7.335 5.807 1.00 96.00 414 THR A CA 1
ATOM 3113 C C . THR A 1 414 ? -15.455 8.596 5.218 1.00 96.00 414 THR A C 1
ATOM 3115 O O . THR A 1 414 ? -15.457 9.637 5.872 1.00 96.00 414 THR A O 1
ATOM 3118 N N . LEU A 1 415 ? -14.950 8.529 3.981 1.00 95.38 415 LEU A N 1
ATOM 3119 C CA . LEU A 1 415 ? -14.355 9.681 3.297 1.00 95.38 415 LEU A CA 1
ATOM 3120 C C . LEU A 1 415 ? -15.385 10.793 3.053 1.00 95.38 415 LEU A C 1
ATOM 3122 O O . LEU A 1 415 ? -15.082 11.954 3.314 1.00 95.38 415 LEU A O 1
ATOM 3126 N N . ASN A 1 416 ? -16.605 10.451 2.623 1.00 96.88 416 ASN A N 1
ATOM 3127 C CA . ASN A 1 416 ? -17.677 11.429 2.424 1.00 96.88 416 ASN A CA 1
ATOM 3128 C C . ASN A 1 416 ? -18.001 12.171 3.733 1.00 96.88 416 ASN A C 1
ATOM 3130 O O . ASN A 1 416 ? -17.996 13.399 3.744 1.00 96.88 416 ASN A O 1
ATOM 3134 N N . LYS A 1 417 ? -18.165 11.460 4.862 1.00 97.75 417 LYS A N 1
ATOM 3135 C CA . LYS A 1 417 ? -18.387 12.111 6.167 1.00 97.75 417 LYS A CA 1
ATOM 3136 C C . LYS A 1 417 ? -17.198 12.954 6.635 1.00 97.75 417 LYS A C 1
ATOM 3138 O O . LYS A 1 417 ? -17.408 14.025 7.194 1.00 97.75 417 LYS A O 1
ATOM 3143 N N . GLN A 1 418 ? -15.959 12.520 6.393 1.00 97.25 418 GLN A N 1
ATOM 3144 C CA . GLN A 1 418 ? -14.767 13.318 6.717 1.00 97.25 418 GLN A CA 1
ATOM 3145 C C . GLN A 1 418 ? -14.708 14.625 5.918 1.00 97.25 418 GLN A C 1
ATOM 3147 O O . GLN A 1 418 ? -14.271 15.644 6.448 1.00 97.25 418 GLN A O 1
ATOM 3152 N N . GLU A 1 419 ? -15.175 14.627 4.668 1.00 96.62 419 GLU A N 1
ATOM 3153 C CA . GLU A 1 419 ? -15.281 15.849 3.867 1.00 96.62 419 GLU A CA 1
ATOM 3154 C C . GLU A 1 419 ? -16.474 16.728 4.287 1.00 96.62 419 GLU A C 1
ATOM 3156 O O . GLU A 1 419 ? -16.333 17.951 4.292 1.00 96.62 419 GLU A O 1
ATOM 3161 N N . SER A 1 420 ? -17.589 16.148 4.750 1.00 97.44 420 SER A N 1
ATOM 3162 C CA . SER A 1 420 ? -18.680 16.898 5.398 1.00 97.44 420 SER A CA 1
ATOM 3163 C C . SER A 1 420 ? -18.223 17.595 6.686 1.00 97.44 420 SER A C 1
ATOM 3165 O O . SER A 1 420 ? -18.437 18.796 6.824 1.00 97.44 420 SER A O 1
ATOM 3167 N N . ILE A 1 421 ? -17.539 16.883 7.593 1.00 97.94 421 ILE A N 1
ATOM 3168 C CA . ILE A 1 421 ? -16.995 17.453 8.842 1.00 97.94 421 ILE A CA 1
ATOM 3169 C C . ILE A 1 421 ? -15.952 18.534 8.533 1.00 97.94 421 ILE A C 1
ATOM 3171 O O . ILE A 1 421 ? -15.942 19.577 9.180 1.00 97.94 421 ILE A O 1
ATOM 3175 N N . ALA A 1 422 ? -15.093 18.319 7.529 1.00 97.56 422 ALA A N 1
ATOM 3176 C CA . ALA A 1 422 ? -14.125 19.325 7.099 1.00 97.56 422 ALA A CA 1
ATOM 3177 C C . ALA A 1 422 ? -14.815 20.605 6.600 1.00 97.56 422 ALA A C 1
ATOM 3179 O O . ALA A 1 422 ? -14.492 21.688 7.083 1.00 97.56 422 ALA A O 1
ATOM 3180 N N . LYS A 1 423 ? -15.816 20.481 5.715 1.00 97.31 423 LYS A N 1
ATOM 3181 C CA . LYS A 1 423 ? -16.601 21.620 5.215 1.00 97.31 423 LYS A CA 1
ATOM 3182 C C . LYS A 1 423 ? -17.293 22.386 6.351 1.00 97.31 423 LYS A C 1
ATOM 3184 O O . LYS A 1 423 ? -17.235 23.611 6.352 1.00 97.31 423 LYS A O 1
ATOM 3189 N N . ALA A 1 424 ? -17.905 21.673 7.295 1.00 97.31 424 ALA A N 1
ATOM 3190 C CA . ALA A 1 424 ? -18.606 22.239 8.448 1.00 97.31 424 ALA A CA 1
ATOM 3191 C C . ALA A 1 424 ? -17.697 23.106 9.341 1.00 97.31 424 ALA A C 1
ATOM 3193 O O . ALA A 1 424 ? -18.075 24.204 9.734 1.00 97.31 424 ALA A O 1
ATOM 3194 N N . VAL A 1 425 ? -16.450 22.679 9.591 1.00 97.38 425 VAL A N 1
ATOM 3195 C CA . VAL A 1 425 ? -15.464 23.485 10.349 1.00 97.38 425 VAL A CA 1
ATOM 3196 C C . VAL A 1 425 ? -14.672 24.484 9.484 1.00 97.38 425 VAL A C 1
ATOM 3198 O O . VAL A 1 425 ? -13.648 25.001 9.924 1.00 97.38 425 VAL A O 1
ATOM 3201 N N . GLY A 1 426 ? -15.087 24.730 8.236 1.00 97.06 426 GLY A N 1
ATOM 3202 C CA . GLY A 1 426 ? -14.397 25.630 7.300 1.00 97.06 426 GLY A CA 1
ATOM 3203 C C . GLY A 1 426 ? -13.073 25.098 6.720 1.00 97.06 426 GLY A C 1
ATOM 3204 O O . GLY A 1 426 ? -12.401 25.795 5.955 1.00 97.06 426 GLY A O 1
ATOM 3205 N N . GLU A 1 427 ? -12.674 23.858 7.018 1.00 97.00 427 GLU A N 1
ATOM 3206 C CA . GLU A 1 427 ? -11.465 23.251 6.460 1.00 97.00 427 GLU A CA 1
ATOM 3207 C C . GLU A 1 427 ? -11.719 22.676 5.051 1.00 97.00 427 GLU A C 1
ATOM 3209 O O . GLU A 1 427 ? -12.413 21.683 4.863 1.00 97.00 427 GLU A O 1
ATOM 3214 N N . VAL A 1 428 ? -11.021 23.205 4.039 1.00 94.06 428 VAL A N 1
ATOM 3215 C CA . VAL A 1 428 ? -11.061 22.715 2.635 1.00 94.06 428 VAL A CA 1
ATOM 3216 C C . VAL A 1 428 ? -10.687 21.221 2.481 1.00 94.06 428 VAL A C 1
ATOM 3218 O O . VAL A 1 428 ? -10.900 20.620 1.429 1.00 94.06 428 VAL A O 1
ATOM 3221 N N . ARG A 1 429 ? -10.065 20.605 3.497 1.00 93.50 429 ARG A N 1
ATOM 3222 C CA . ARG A 1 429 ? -9.672 19.184 3.532 1.00 93.50 429 ARG A CA 1
ATOM 3223 C C . ARG A 1 429 ? -9.650 18.692 4.974 1.00 93.50 429 ARG A C 1
ATOM 3225 O O . ARG A 1 429 ? -9.164 19.426 5.826 1.00 93.50 429 ARG A O 1
ATOM 3232 N N . TYR A 1 430 ? -10.014 17.429 5.199 1.00 94.94 430 TYR A N 1
ATOM 3233 C CA . TYR A 1 430 ? -9.885 16.770 6.503 1.00 94.94 430 TYR A CA 1
ATOM 3234 C C . TYR A 1 430 ? -8.436 16.850 7.039 1.00 94.94 430 TYR A C 1
ATOM 3236 O O . TYR A 1 430 ? -7.486 16.403 6.378 1.00 94.94 430 TYR A O 1
ATOM 3244 N N . LYS A 1 431 ? -8.282 17.496 8.199 1.00 94.25 431 LYS A N 1
ATOM 3245 C CA . LYS A 1 431 ? -7.055 18.066 8.796 1.00 94.25 431 LYS A CA 1
ATOM 3246 C C . LYS A 1 431 ? -7.236 18.141 10.335 1.00 94.25 431 LYS A C 1
ATOM 3248 O O . LYS A 1 431 ? -8.035 17.396 10.884 1.00 94.25 431 LYS A O 1
ATOM 3253 N N . LYS A 1 432 ? -6.468 18.973 11.060 1.00 93.56 432 LYS A N 1
ATOM 3254 C CA . LYS A 1 432 ? -6.423 18.983 12.535 1.00 93.56 432 LYS A CA 1
ATOM 3255 C C . LYS A 1 432 ? -7.754 19.405 13.172 1.00 93.56 432 LYS A C 1
ATOM 3257 O O . LYS A 1 432 ? -8.178 18.730 14.104 1.00 93.56 432 LYS A O 1
ATOM 3262 N N . GLN A 1 433 ? -8.403 20.479 12.712 1.00 96.50 433 GLN A N 1
ATOM 3263 C CA . GLN A 1 433 ? -9.628 20.969 13.370 1.00 96.50 433 GLN A CA 1
ATOM 3264 C C . GLN A 1 433 ? -10.786 19.987 13.159 1.00 96.50 433 GLN A C 1
ATOM 3266 O O . GLN A 1 433 ? -11.443 19.586 14.115 1.00 96.50 433 GLN A O 1
ATOM 3271 N N . SER A 1 434 ? -10.957 19.493 11.935 1.00 97.44 434 SER A N 1
ATOM 3272 C CA . SER A 1 434 ? -11.945 18.459 11.609 1.00 97.44 434 SER A CA 1
ATOM 3273 C C . SER A 1 434 ? -11.655 17.101 12.258 1.00 97.44 434 SER A C 1
ATOM 3275 O O . SER A 1 434 ? -12.598 16.396 12.600 1.00 97.44 434 SER A O 1
ATOM 3277 N N . GLN A 1 435 ? -10.391 16.741 12.515 1.00 96.31 435 GLN A N 1
ATOM 3278 C CA . GLN A 1 435 ? -10.044 15.551 13.310 1.00 96.31 435 GLN A CA 1
ATOM 3279 C C . GLN A 1 435 ? -10.404 15.698 14.791 1.00 96.31 435 GLN A C 1
ATOM 3281 O O . GLN A 1 435 ? -10.904 14.742 15.379 1.00 96.31 435 GLN A O 1
ATOM 3286 N N . VAL A 1 436 ? -10.181 16.875 15.387 1.00 97.31 436 VAL A N 1
ATOM 3287 C CA . VAL A 1 436 ? -10.632 17.176 16.758 1.00 97.31 436 VAL A CA 1
ATOM 3288 C C . VAL A 1 436 ? -12.161 17.164 16.822 1.00 97.31 436 VAL A C 1
ATOM 3290 O O . VAL A 1 436 ? -12.722 16.573 17.739 1.00 97.31 436 VAL A O 1
ATOM 3293 N N . MET A 1 437 ? -12.840 17.711 15.810 1.00 98.31 437 MET A N 1
ATOM 3294 C CA . MET A 1 437 ? -14.301 17.685 15.722 1.00 98.31 437 MET A CA 1
ATOM 3295 C C . MET A 1 437 ? -14.861 16.263 15.527 1.00 98.31 437 MET A C 1
ATOM 3297 O O . MET A 1 437 ? -15.836 15.908 16.174 1.00 98.31 437 MET A O 1
ATOM 3301 N N . ASP A 1 438 ? -14.235 15.400 14.720 1.00 98.12 438 ASP A N 1
ATOM 3302 C CA . ASP A 1 438 ? -14.647 13.990 14.568 1.00 98.12 438 ASP A CA 1
ATOM 3303 C C . ASP A 1 438 ? -14.309 13.140 15.823 1.00 98.12 438 ASP A C 1
ATOM 3305 O O . ASP A 1 438 ? -14.968 12.136 16.101 1.00 98.12 438 ASP A O 1
ATOM 3309 N N . GLU A 1 439 ? -13.327 13.543 16.642 1.00 97.75 439 GLU A N 1
ATOM 3310 C CA . GLU A 1 439 ? -13.112 12.991 17.994 1.00 97.75 439 GLU A CA 1
ATOM 3311 C C . GLU A 1 439 ? -14.169 13.506 18.999 1.00 97.75 439 GLU A C 1
ATOM 3313 O O . GLU A 1 439 ? -14.675 12.725 19.806 1.00 97.75 439 GLU A O 1
ATOM 3318 N N . ALA A 1 440 ? -14.606 14.766 18.893 1.00 98.19 440 ALA A N 1
ATOM 3319 C CA . ALA A 1 440 ? -15.723 15.314 19.672 1.00 98.19 440 ALA A CA 1
ATOM 3320 C C . ALA A 1 440 ? -17.070 14.661 19.301 1.00 98.19 440 ALA A C 1
ATOM 3322 O O . ALA A 1 440 ? -17.838 14.289 20.186 1.00 98.19 440 ALA A O 1
ATOM 3323 N N . VAL A 1 441 ? -17.330 14.405 18.014 1.00 98.00 441 VAL A N 1
ATOM 3324 C CA . VAL A 1 441 ? -18.489 13.621 17.550 1.00 98.00 441 VAL A CA 1
ATOM 3325 C C . VAL A 1 441 ? -18.472 12.214 18.155 1.00 98.00 441 VAL A C 1
ATOM 3327 O O . VAL A 1 441 ? -19.503 11.741 18.629 1.00 98.00 441 VAL A O 1
ATOM 3330 N N . GLN A 1 442 ? -17.313 11.549 18.219 1.00 96.81 442 GLN A N 1
ATOM 3331 C CA . GLN A 1 442 ? -17.197 10.221 18.839 1.00 96.81 442 GLN A CA 1
ATOM 3332 C C . GLN A 1 442 ? -17.537 10.260 20.337 1.00 96.81 442 GLN A C 1
ATOM 3334 O O . GLN A 1 442 ? -18.184 9.340 20.843 1.00 96.81 442 GLN A O 1
ATOM 3339 N N . VAL A 1 443 ? -17.131 11.319 21.042 1.00 96.81 443 VAL A N 1
ATOM 3340 C CA . VAL A 1 443 ? -17.479 11.541 22.452 1.00 96.81 443 VAL A CA 1
ATOM 3341 C C . VAL A 1 443 ? -18.971 11.840 22.624 1.00 96.81 443 VAL A C 1
ATOM 3343 O O . VAL A 1 443 ? -19.602 11.215 23.474 1.00 96.81 443 VAL A O 1
ATOM 3346 N N . TYR A 1 444 ? -19.565 12.706 21.797 1.00 97.44 444 TYR A N 1
ATOM 3347 C CA . TYR A 1 444 ? -21.003 13.011 21.824 1.00 97.44 444 TYR A CA 1
ATOM 3348 C C . TYR A 1 444 ? -21.839 11.741 21.642 1.00 97.44 444 TYR A C 1
ATOM 3350 O O . TYR A 1 444 ? -22.709 11.448 22.459 1.00 97.44 444 TYR A O 1
ATOM 3358 N N . ILE A 1 445 ? -21.515 10.933 20.628 1.00 95.94 445 ILE A N 1
ATOM 3359 C CA . ILE A 1 445 ? -22.165 9.644 20.358 1.00 95.94 445 ILE A CA 1
ATOM 3360 C C . ILE A 1 445 ? -22.092 8.724 21.588 1.00 95.94 445 ILE A C 1
ATOM 3362 O O . ILE A 1 445 ? -23.067 8.047 21.918 1.00 95.94 445 ILE A O 1
ATOM 3366 N N . ASP A 1 446 ? -20.963 8.699 22.298 1.00 95.44 446 ASP A N 1
ATOM 3367 C CA . ASP A 1 446 ? -20.790 7.848 23.475 1.00 95.44 446 ASP A CA 1
ATOM 3368 C C . ASP A 1 446 ? -21.549 8.361 24.716 1.00 95.44 446 ASP A C 1
ATOM 3370 O O . ASP A 1 446 ? -22.096 7.547 25.474 1.00 95.44 446 ASP A O 1
ATOM 3374 N N . LEU A 1 447 ? -21.630 9.689 24.880 1.00 95.44 447 LEU A N 1
ATOM 3375 C CA . LEU A 1 447 ? -22.388 10.383 25.928 1.00 95.44 447 LEU A CA 1
ATOM 3376 C C . LEU A 1 447 ? -23.905 10.271 25.730 1.00 95.44 447 LEU A C 1
ATOM 3378 O O . LEU A 1 447 ? -24.603 10.028 26.709 1.00 95.44 447 LEU A O 1
ATOM 3382 N N . GLN A 1 448 ? -24.417 10.344 24.494 1.00 95.31 448 GLN A N 1
ATOM 3383 C CA . GLN A 1 448 ? -25.854 10.187 24.194 1.00 95.31 448 GLN A CA 1
ATOM 3384 C C . GLN A 1 448 ? -26.436 8.853 24.701 1.00 95.31 448 GLN A C 1
ATOM 3386 O O . GLN A 1 448 ? -27.611 8.783 25.049 1.00 95.31 448 GLN A O 1
ATOM 3391 N N . ASN A 1 449 ? -25.618 7.799 24.791 1.00 89.38 449 ASN A N 1
ATOM 3392 C CA . ASN A 1 449 ? -26.025 6.515 25.373 1.00 89.38 449 ASN A CA 1
ATOM 3393 C C . ASN A 1 449 ? -25.673 6.362 26.866 1.00 89.38 449 ASN A C 1
ATOM 3395 O O . ASN A 1 449 ? -26.107 5.395 27.483 1.00 89.38 449 ASN A O 1
ATOM 3399 N N . ASN A 1 450 ? -24.816 7.219 27.433 1.00 92.50 450 ASN A N 1
ATOM 3400 C CA . ASN A 1 450 ? -24.223 7.029 28.765 1.00 92.50 450 ASN A CA 1
ATOM 3401 C C . ASN A 1 450 ? -23.903 8.384 29.451 1.00 92.50 450 ASN A C 1
ATOM 3403 O O . ASN A 1 450 ? -22.738 8.631 29.785 1.00 92.50 450 ASN A O 1
ATOM 3407 N N . PRO A 1 451 ? -24.883 9.278 29.682 1.00 95.75 451 PRO A N 1
ATOM 3408 C CA . PRO A 1 451 ? -24.618 10.633 30.184 1.00 95.75 451 PRO A CA 1
ATOM 3409 C C . PRO A 1 451 ? -23.958 10.650 31.575 1.00 95.75 451 PRO A C 1
ATOM 3411 O O . PRO A 1 451 ? -23.168 11.542 31.882 1.00 95.75 451 PRO A O 1
ATOM 3414 N N . ALA A 1 452 ? -24.179 9.607 32.386 1.00 96.50 452 ALA A N 1
ATOM 3415 C CA . ALA A 1 452 ? -23.532 9.408 33.686 1.00 96.50 452 ALA A CA 1
ATOM 3416 C C . ALA A 1 452 ? -21.986 9.361 33.630 1.00 96.50 452 ALA A C 1
ATOM 3418 O O . ALA A 1 452 ? -21.334 9.507 34.663 1.00 96.50 452 ALA A O 1
ATOM 3419 N N . GLN A 1 453 ? -21.379 9.210 32.445 1.00 95.94 453 GLN A N 1
ATOM 3420 C CA . GLN A 1 453 ? -19.932 9.340 32.249 1.00 95.94 453 GLN A CA 1
ATOM 3421 C C . GLN A 1 453 ? -19.360 10.707 32.649 1.00 95.94 453 GLN A C 1
ATOM 3423 O O . GLN A 1 453 ? -18.161 10.788 32.918 1.00 95.94 453 GLN A O 1
ATOM 3428 N N . MET A 1 454 ? -20.167 11.772 32.706 1.00 97.88 454 MET A N 1
ATOM 3429 C CA . MET A 1 454 ? -19.671 13.107 33.070 1.00 97.88 454 MET A CA 1
ATOM 3430 C C . MET A 1 454 ? -19.031 13.154 34.469 1.00 97.88 454 MET A C 1
ATOM 3432 O O . MET A 1 454 ? -18.146 13.973 34.691 1.00 97.88 454 MET A O 1
ATOM 3436 N N . LYS A 1 455 ? -19.336 12.192 35.358 1.00 97.38 455 LYS A N 1
ATOM 3437 C CA . LYS A 1 455 ? -18.643 11.975 36.648 1.00 97.38 455 LYS A CA 1
ATOM 3438 C C . LYS A 1 455 ? -17.122 11.737 36.539 1.00 97.38 455 LYS A C 1
ATOM 3440 O O . LYS A 1 455 ? -16.423 11.723 37.548 1.00 97.38 455 LYS A O 1
ATOM 3445 N N . PHE A 1 456 ? -16.609 11.476 35.334 1.00 97.94 456 PHE A N 1
ATOM 3446 C CA . PHE A 1 456 ? -15.182 11.303 35.055 1.00 97.94 456 PHE A CA 1
ATOM 3447 C C . PHE A 1 456 ? -14.504 12.572 34.509 1.00 97.94 456 PHE A C 1
ATOM 3449 O O . PHE A 1 456 ? -13.282 12.567 34.377 1.00 97.94 456 PHE A O 1
ATOM 3456 N N . PHE A 1 457 ? -15.255 13.637 34.191 1.00 98.00 457 PHE A N 1
ATOM 3457 C CA . PHE A 1 457 ? -14.753 14.825 33.487 1.00 98.00 457 PHE A CA 1
ATOM 3458 C C . PHE A 1 457 ? -13.556 15.480 34.186 1.00 98.00 457 PHE A C 1
ATOM 3460 O O . PHE A 1 457 ? -12.547 15.760 33.542 1.00 98.00 457 PHE A O 1
ATOM 3467 N N . ASP A 1 458 ? -13.605 15.650 35.507 1.00 98.00 458 ASP A N 1
ATOM 3468 C CA . ASP A 1 458 ? -12.545 16.337 36.257 1.00 98.00 458 ASP A CA 1
ATOM 3469 C C . ASP A 1 458 ? -11.196 15.612 36.205 1.00 98.00 458 ASP A C 1
ATOM 3471 O O . ASP A 1 458 ? -10.147 16.258 36.242 1.00 98.00 458 ASP A O 1
ATOM 3475 N N . LYS A 1 459 ? -11.224 14.287 36.020 1.00 97.94 459 LYS A N 1
ATOM 3476 C CA . LYS A 1 459 ? -10.052 13.404 35.902 1.00 97.94 459 LYS A CA 1
ATOM 3477 C C . LYS A 1 459 ? -9.435 13.383 34.496 1.00 97.94 459 LYS A C 1
ATOM 3479 O O . LYS A 1 459 ? -8.453 12.680 34.272 1.00 97.94 459 LYS A O 1
ATOM 3484 N N . LEU A 1 460 ? -10.017 14.100 33.535 1.00 97.38 460 LEU A N 1
ATOM 3485 C CA . LEU A 1 460 ? -9.512 14.194 32.165 1.00 97.38 460 LEU A CA 1
ATOM 3486 C C . LEU A 1 460 ? -8.390 15.237 32.042 1.00 97.38 460 LEU A C 1
ATOM 3488 O O . LEU A 1 460 ? -8.385 16.257 32.736 1.00 97.38 460 LEU A O 1
ATOM 3492 N N . THR A 1 461 ? -7.471 15.018 31.098 1.00 96.88 461 THR A N 1
ATOM 3493 C CA . THR A 1 461 ? -6.473 16.033 30.709 1.00 96.88 461 THR A CA 1
ATOM 3494 C C . THR A 1 461 ? -7.149 17.219 30.011 1.00 96.88 461 THR A C 1
ATOM 3496 O O . THR A 1 461 ? -8.221 17.065 29.429 1.00 96.88 461 THR A O 1
ATOM 3499 N N . ASN A 1 462 ? -6.524 18.401 30.006 1.00 97.44 462 ASN A N 1
ATOM 3500 C CA . ASN A 1 462 ? -7.135 19.613 29.437 1.00 97.44 462 ASN A CA 1
ATOM 3501 C C . ASN A 1 462 ? -7.572 19.446 27.967 1.00 97.44 462 ASN A C 1
ATOM 3503 O O . ASN A 1 462 ? -8.678 19.844 27.623 1.00 97.44 462 ASN A O 1
ATOM 3507 N N . ALA A 1 463 ? -6.778 18.766 27.133 1.00 95.75 463 ALA A N 1
ATOM 3508 C CA . ALA A 1 463 ? -7.139 18.472 25.741 1.00 95.75 463 ALA A CA 1
ATOM 3509 C C . ALA A 1 463 ? -8.311 17.473 25.609 1.00 95.75 463 ALA A C 1
ATOM 3511 O O . ALA A 1 463 ? -9.061 17.508 24.640 1.00 95.75 463 ALA A O 1
ATOM 3512 N N . GLN A 1 464 ? -8.505 16.578 26.584 1.00 97.50 464 GLN A N 1
ATOM 3513 C CA . GLN A 1 464 ? -9.691 15.713 26.638 1.00 97.50 464 GLN A CA 1
ATOM 3514 C C . GLN A 1 464 ? -10.922 16.475 27.150 1.00 97.50 464 GLN A C 1
ATOM 3516 O O . GLN A 1 464 ? -12.020 16.231 26.658 1.00 97.50 464 GLN A O 1
ATOM 3521 N N . LYS A 1 465 ? -10.748 17.415 28.093 1.00 98.19 465 LYS A N 1
ATOM 3522 C CA . LYS A 1 465 ? -11.812 18.329 28.543 1.00 98.19 465 LYS A CA 1
ATOM 3523 C C . LYS A 1 465 ? -12.291 19.215 27.397 1.00 98.19 465 LYS A C 1
ATOM 3525 O O . LYS A 1 465 ? -13.487 19.260 27.163 1.00 98.19 465 LYS A O 1
ATOM 3530 N N . GLU A 1 466 ? -11.378 19.808 26.627 1.00 97.69 466 GLU A N 1
ATOM 3531 C CA . GLU A 1 466 ? -11.670 20.560 25.394 1.00 97.69 466 GLU A CA 1
ATOM 3532 C C . GLU A 1 466 ? -12.541 19.744 24.422 1.00 97.69 466 GLU A C 1
ATOM 3534 O O . GLU A 1 466 ? -13.604 20.203 24.008 1.00 97.69 466 GLU A O 1
ATOM 3539 N N . VAL A 1 467 ? -12.158 18.495 24.130 1.00 97.94 467 VAL A N 1
ATOM 3540 C CA . VAL A 1 467 ? -12.940 17.594 23.263 1.00 97.94 467 VAL A CA 1
ATOM 3541 C C . VAL A 1 467 ? -14.319 17.259 23.848 1.00 97.94 467 VAL A C 1
ATOM 3543 O O . VAL A 1 467 ? -15.283 17.178 23.089 1.00 97.94 467 VAL A O 1
ATOM 3546 N N . VAL A 1 468 ? -14.457 17.086 25.169 1.00 98.12 468 VAL A N 1
ATOM 3547 C CA . VAL A 1 468 ? -15.774 16.880 25.808 1.00 98.12 468 VAL A CA 1
ATOM 3548 C C . VAL A 1 468 ? -16.624 18.154 25.759 1.00 98.12 468 VAL A C 1
ATOM 3550 O O . VAL A 1 468 ? -17.803 18.067 25.427 1.00 98.12 468 VAL A O 1
ATOM 3553 N N . THR A 1 469 ? -16.048 19.333 25.998 1.00 97.88 469 THR A N 1
ATOM 3554 C CA . THR A 1 469 ? -16.753 20.620 25.890 1.00 97.88 469 THR A CA 1
ATOM 3555 C C . THR A 1 469 ? -17.244 20.862 24.462 1.00 97.88 469 THR A C 1
ATOM 3557 O O . THR A 1 469 ? -18.396 21.252 24.274 1.00 97.88 469 THR A O 1
ATOM 3560 N N . LEU A 1 470 ? -16.426 20.556 23.446 1.00 98.12 470 LEU A N 1
ATOM 3561 C CA . LEU A 1 470 ? -16.852 20.556 22.042 1.00 98.12 470 LEU A CA 1
ATOM 3562 C C . LEU A 1 470 ? -17.967 19.529 21.794 1.00 98.12 470 LEU A C 1
ATOM 3564 O O . LEU A 1 470 ? -18.958 19.850 21.151 1.00 98.12 470 LEU A O 1
ATOM 3568 N N . ALA A 1 471 ? -17.856 18.319 22.347 1.00 97.94 471 ALA A N 1
ATOM 3569 C CA . ALA A 1 471 ? -18.871 17.273 22.210 1.00 97.94 471 ALA A CA 1
ATOM 3570 C C . ALA A 1 471 ? -20.220 17.635 22.856 1.00 97.94 471 ALA A C 1
ATOM 3572 O O . ALA A 1 471 ? -21.263 17.189 22.384 1.00 97.94 471 ALA A O 1
ATOM 3573 N N . GLN A 1 472 ? -20.225 18.436 23.923 1.00 97.75 472 GLN A N 1
ATOM 3574 C CA . GLN A 1 472 ? -21.451 18.963 24.529 1.00 97.75 472 GLN A CA 1
ATOM 3575 C C . GLN A 1 472 ? -22.070 20.103 23.702 1.00 97.75 472 GLN A C 1
ATOM 3577 O O . GLN A 1 472 ? -23.284 20.283 23.743 1.00 97.75 472 GLN A O 1
ATOM 3582 N N . ASN A 1 473 ? -21.257 20.829 22.927 1.00 97.94 473 ASN A N 1
ATOM 3583 C CA . ASN A 1 473 ? -21.633 22.039 22.191 1.00 97.94 473 ASN A CA 1
ATOM 3584 C C . ASN A 1 473 ? -21.351 21.905 20.680 1.00 97.94 473 ASN A C 1
ATOM 3586 O O . ASN A 1 473 ? -20.810 22.818 20.056 1.00 97.94 473 ASN A O 1
ATOM 3590 N N . LEU A 1 474 ? -21.679 20.749 20.085 1.00 98.12 474 LEU A N 1
ATOM 3591 C CA . LEU A 1 474 ? -21.457 20.518 18.653 1.00 98.12 474 LEU A CA 1
ATOM 3592 C C . LEU A 1 474 ? -22.274 21.510 17.797 1.00 98.12 474 LEU A C 1
ATOM 3594 O O . LEU A 1 474 ? -23.478 21.654 18.042 1.00 98.12 474 LEU A O 1
ATOM 3598 N N . PRO A 1 475 ? -21.676 22.112 16.747 1.00 98.00 475 PRO A N 1
ATOM 3599 C CA . PRO A 1 475 ? -22.409 22.848 15.716 1.00 98.00 475 PRO A CA 1
ATOM 3600 C C . PRO A 1 475 ? -23.565 22.028 15.126 1.00 98.00 475 PRO A C 1
ATOM 3602 O O . PRO A 1 475 ? -23.511 20.797 15.088 1.00 98.00 475 PRO A O 1
ATOM 3605 N N . SER A 1 476 ? -24.623 22.693 14.660 1.00 97.69 476 SER A N 1
ATOM 3606 C CA . SER A 1 476 ? -25.870 22.033 14.243 1.00 97.69 476 SER A CA 1
ATOM 3607 C C . SER A 1 476 ? -25.692 21.069 13.063 1.00 97.69 476 SER A C 1
ATOM 3609 O O . SER A 1 476 ? -26.319 20.010 13.042 1.00 97.69 476 SER A O 1
ATOM 3611 N N . ASP A 1 477 ? -24.802 21.378 12.123 1.00 97.38 477 ASP A N 1
ATOM 3612 C CA . ASP A 1 477 ? -24.436 20.526 10.988 1.00 97.38 477 ASP A CA 1
ATOM 3613 C C . ASP A 1 477 ? -23.538 19.344 11.400 1.00 97.38 477 ASP A C 1
ATOM 3615 O O . ASP A 1 477 ? -23.791 18.200 11.016 1.00 97.38 477 ASP A O 1
ATOM 3619 N N . ILE A 1 478 ? -22.553 19.572 12.272 1.00 98.25 478 ILE A N 1
ATOM 3620 C CA . ILE A 1 478 ? -21.757 18.510 12.903 1.00 98.25 478 ILE A CA 1
ATOM 3621 C C . ILE A 1 478 ? -22.654 17.552 13.703 1.00 98.25 478 ILE A C 1
ATOM 3623 O O . ILE A 1 478 ? -22.474 16.332 13.644 1.00 98.25 478 ILE A O 1
ATOM 3627 N N . LYS A 1 479 ? -23.652 18.081 14.417 1.00 97.94 479 LYS A N 1
ATOM 3628 C CA . LYS A 1 479 ? -24.637 17.293 15.162 1.00 97.94 479 LYS A CA 1
ATOM 3629 C C . LYS A 1 479 ? -25.511 16.452 14.226 1.00 97.94 479 LYS A C 1
ATOM 3631 O O . LYS A 1 479 ? -25.695 15.271 14.499 1.00 97.94 479 LYS A O 1
ATOM 3636 N N . GLN A 1 480 ? -25.953 16.989 13.084 1.00 97.75 480 GLN A N 1
ATOM 3637 C CA . GLN A 1 480 ? -26.643 16.196 12.053 1.00 97.75 480 GLN A CA 1
ATOM 3638 C C . GLN A 1 480 ? -25.770 15.037 11.535 1.00 97.75 480 GLN A C 1
ATOM 3640 O O . GLN A 1 480 ? -26.261 13.917 11.393 1.00 97.75 480 GLN A O 1
ATOM 3645 N N . ILE A 1 481 ? -24.467 15.261 11.319 1.00 97.50 481 ILE A N 1
ATOM 3646 C CA . ILE A 1 481 ? -23.522 14.194 10.937 1.00 97.50 481 ILE A CA 1
ATOM 3647 C C . ILE A 1 481 ? -23.395 13.149 12.061 1.00 97.50 481 ILE A C 1
ATOM 3649 O O . ILE A 1 481 ? -23.368 11.946 11.787 1.00 97.50 481 ILE A O 1
ATOM 3653 N N . ALA A 1 482 ? -23.366 13.575 13.327 1.00 97.38 482 ALA A N 1
ATOM 3654 C CA . ALA A 1 482 ? -23.350 12.677 14.481 1.00 97.38 482 ALA A CA 1
ATOM 3655 C C . ALA A 1 482 ? -24.627 11.820 14.568 1.00 97.38 482 ALA A C 1
ATOM 3657 O O . ALA A 1 482 ? -24.544 10.598 14.705 1.00 97.38 482 ALA A O 1
ATOM 3658 N N . ASP A 1 483 ? -25.801 12.435 14.414 1.00 96.62 483 ASP A N 1
ATOM 3659 C CA . ASP A 1 483 ? -27.105 11.767 14.451 1.00 96.62 483 ASP A CA 1
ATOM 3660 C C . ASP A 1 483 ? -27.305 10.829 13.236 1.00 96.62 483 ASP A C 1
ATOM 3662 O O . ASP A 1 483 ? -27.902 9.750 13.363 1.00 96.62 483 ASP A O 1
ATOM 3666 N N . GLN A 1 484 ? -26.707 11.147 12.079 1.00 96.56 484 GLN A N 1
ATOM 3667 C CA . GLN A 1 484 ? -26.588 10.224 10.945 1.00 96.56 484 GLN A CA 1
ATOM 3668 C C . GLN A 1 484 ? -25.713 9.007 11.297 1.00 96.56 484 GLN A C 1
ATOM 3670 O O . GLN A 1 484 ? -26.122 7.871 11.047 1.00 96.56 484 GLN A O 1
ATOM 3675 N N . ILE A 1 485 ? -24.532 9.207 11.902 1.00 96.06 485 ILE A N 1
ATOM 3676 C CA . ILE A 1 485 ? -23.654 8.103 12.337 1.00 96.06 485 ILE A CA 1
ATOM 3677 C C . ILE A 1 485 ? -24.377 7.212 13.360 1.00 96.06 485 ILE A C 1
ATOM 3679 O O . ILE A 1 485 ? -24.336 5.987 13.240 1.00 96.06 485 ILE A O 1
ATOM 3683 N N . ILE A 1 486 ? -25.098 7.805 14.316 1.00 95.12 486 ILE A N 1
ATOM 3684 C CA . ILE A 1 486 ? -25.958 7.101 15.282 1.00 95.12 486 ILE A CA 1
ATOM 3685 C C . ILE A 1 486 ? -27.008 6.248 14.563 1.00 95.12 486 ILE A C 1
ATOM 3687 O O . ILE A 1 486 ? -27.183 5.070 14.887 1.00 95.12 486 ILE A O 1
ATOM 3691 N N . THR A 1 487 ? -27.693 6.819 13.573 1.00 95.25 487 THR A N 1
ATOM 3692 C CA . THR A 1 487 ? -28.764 6.148 12.827 1.00 95.25 487 THR A CA 1
ATOM 3693 C C . THR A 1 487 ? -28.230 4.981 11.995 1.00 95.25 487 THR A C 1
ATOM 3695 O O . THR A 1 487 ? -28.739 3.865 12.114 1.00 95.25 487 THR A O 1
ATOM 3698 N N . GLU A 1 488 ? -27.149 5.187 11.239 1.00 94.50 488 GLU A N 1
ATOM 3699 C CA . GLU A 1 488 ? -26.455 4.125 10.498 1.00 94.50 488 GLU A CA 1
ATOM 3700 C C . GLU A 1 488 ? -25.934 3.020 11.428 1.00 94.50 488 GLU A C 1
ATOM 3702 O O . GLU A 1 488 ? -26.080 1.835 11.128 1.00 94.50 488 GLU A O 1
ATOM 3707 N N . ASN A 1 489 ? -25.366 3.373 12.586 1.00 93.69 489 ASN A N 1
ATOM 3708 C CA . ASN A 1 489 ? -24.846 2.389 13.536 1.00 93.69 489 ASN A CA 1
ATOM 3709 C C . ASN A 1 489 ? -25.977 1.594 14.215 1.00 93.69 489 ASN A C 1
ATOM 3711 O O . ASN A 1 489 ? -25.818 0.393 14.441 1.00 93.69 489 ASN A O 1
ATOM 3715 N N . ARG A 1 490 ? -27.144 2.208 14.468 1.00 92.94 490 ARG A N 1
ATOM 3716 C CA . ARG A 1 490 ? -28.367 1.512 14.917 1.00 92.94 490 ARG A CA 1
ATOM 3717 C C . ARG A 1 490 ? -28.915 0.569 13.838 1.00 92.94 490 ARG A C 1
ATOM 3719 O O . ARG A 1 490 ? -29.278 -0.561 14.163 1.00 92.94 490 ARG A O 1
ATOM 3726 N N . GLN A 1 491 ? -28.952 0.986 12.569 1.00 93.56 491 GLN A N 1
ATOM 3727 C CA . GLN A 1 491 ? -29.386 0.144 11.441 1.00 93.56 491 GLN A CA 1
ATOM 3728 C C . GLN A 1 491 ? -28.451 -1.058 11.235 1.00 93.56 491 GLN A C 1
ATOM 3730 O O . GLN A 1 491 ? -28.905 -2.201 11.209 1.00 93.56 491 GLN A O 1
ATOM 3735 N N . MET A 1 492 ? -27.140 -0.815 11.189 1.00 92.81 492 MET A N 1
ATOM 3736 C CA . MET A 1 492 ? -26.099 -1.845 11.122 1.00 92.81 492 MET A CA 1
ATOM 3737 C C . MET A 1 492 ? -26.153 -2.799 12.326 1.00 92.81 492 MET A C 1
ATOM 3739 O O . MET A 1 492 ? -25.981 -4.005 12.163 1.00 92.81 492 MET A O 1
ATOM 3743 N N . GLY A 1 493 ? -26.433 -2.284 13.529 1.00 89.62 493 GLY A N 1
ATOM 3744 C CA . GLY A 1 493 ? -26.670 -3.093 14.724 1.00 89.62 493 GLY A CA 1
ATOM 3745 C C . GLY A 1 493 ? -27.874 -4.028 14.561 1.00 89.62 493 GLY A C 1
ATOM 3746 O O . GLY A 1 493 ? -27.747 -5.227 14.796 1.00 89.62 493 GLY A O 1
ATOM 3747 N N . LYS A 1 494 ? -29.017 -3.523 14.075 1.00 91.69 494 LYS A N 1
ATOM 3748 C CA . LYS A 1 494 ? -30.192 -4.359 13.760 1.00 91.69 494 LYS A CA 1
ATOM 3749 C C . LYS A 1 494 ? -29.867 -5.426 12.707 1.00 91.69 494 LYS A C 1
ATOM 3751 O O . LYS A 1 494 ? -30.195 -6.590 12.918 1.00 91.69 494 LYS A O 1
ATOM 3756 N N . GLN A 1 495 ? -29.163 -5.070 11.631 1.00 89.00 495 GLN A N 1
ATOM 3757 C CA . GLN A 1 495 ? -28.750 -6.014 10.584 1.00 89.00 495 GLN A CA 1
ATOM 3758 C C . GLN A 1 495 ? -27.814 -7.109 11.129 1.00 89.00 495 GLN A C 1
ATOM 3760 O O . GLN A 1 495 ? -27.987 -8.290 10.826 1.00 89.00 495 GLN A O 1
ATOM 3765 N N . ALA A 1 496 ? -26.842 -6.744 11.968 1.00 87.38 496 ALA A N 1
ATOM 3766 C CA . ALA A 1 496 ? -25.939 -7.690 12.620 1.00 87.38 496 ALA A CA 1
ATOM 3767 C C . ALA A 1 496 ? -26.673 -8.618 13.606 1.00 87.38 496 ALA A C 1
ATOM 3769 O O . ALA A 1 496 ? -26.357 -9.806 13.678 1.00 87.38 496 ALA A O 1
ATOM 3770 N N . GLN A 1 497 ? -27.667 -8.101 14.333 1.00 85.75 497 GLN A N 1
ATOM 3771 C CA . GLN A 1 497 ? -28.506 -8.880 15.246 1.00 85.75 497 GLN A CA 1
ATOM 3772 C C . GLN A 1 497 ? -29.403 -9.866 14.476 1.00 85.75 497 GLN A C 1
ATOM 3774 O O . GLN A 1 497 ? -29.413 -11.049 14.799 1.00 85.75 497 GLN A O 1
ATOM 3779 N N . GLN A 1 498 ? -30.053 -9.430 13.389 1.00 87.25 498 GLN A N 1
ATOM 3780 C CA . GLN A 1 498 ? -30.820 -10.295 12.473 1.00 87.25 498 GLN A CA 1
ATOM 3781 C C . GLN A 1 498 ? -29.965 -11.428 11.878 1.00 87.25 498 GLN A C 1
ATOM 3783 O O . GLN A 1 498 ? -30.427 -12.555 11.725 1.00 87.25 498 GLN A O 1
ATOM 3788 N N . ASN A 1 499 ? -28.689 -11.155 11.592 1.00 83.25 499 ASN A N 1
ATOM 3789 C CA . ASN A 1 499 ? -27.730 -12.153 11.112 1.00 83.25 499 ASN A CA 1
ATOM 3790 C C . ASN A 1 499 ? -27.079 -12.980 12.243 1.00 83.25 499 ASN A C 1
ATOM 3792 O O . ASN A 1 499 ? -26.168 -13.762 11.974 1.00 83.25 499 ASN A O 1
ATOM 3796 N N . ASN A 1 500 ? -27.533 -12.847 13.496 1.00 83.38 500 ASN A N 1
ATOM 3797 C CA . ASN A 1 500 ? -27.009 -13.543 14.678 1.00 83.38 500 ASN A CA 1
ATOM 3798 C C . ASN A 1 500 ? -25.490 -13.351 14.897 1.00 83.38 500 ASN A C 1
ATOM 3800 O O . ASN A 1 500 ? -24.778 -14.291 15.260 1.00 83.38 500 ASN A O 1
ATOM 3804 N N . ILE A 1 501 ? -24.979 -12.144 14.627 1.00 81.12 501 ILE A N 1
ATOM 3805 C CA . ILE A 1 501 ? -23.556 -11.762 14.752 1.00 81.12 501 ILE A CA 1
ATOM 3806 C C . ILE A 1 501 ? -23.258 -11.093 16.111 1.00 81.12 501 ILE A C 1
ATOM 3808 O O . ILE A 1 501 ? -22.124 -11.121 16.598 1.00 81.12 501 ILE A O 1
ATOM 3812 N N . ILE A 1 502 ? -24.272 -10.483 16.725 1.00 80.38 502 ILE A N 1
ATOM 3813 C CA . ILE A 1 502 ? -24.227 -9.791 18.023 1.00 80.38 502 ILE A CA 1
ATOM 3814 C C . ILE A 1 502 ? -25.500 -10.120 18.817 1.00 80.38 502 ILE A C 1
ATOM 3816 O O . ILE A 1 502 ? -26.515 -10.443 18.198 1.00 80.38 502 ILE A O 1
ATOM 3820 N N . LYS A 1 503 ? -25.474 -10.036 20.160 1.00 78.00 503 LYS A N 1
ATOM 3821 C CA . LYS A 1 503 ? -26.693 -10.253 20.971 1.00 78.00 503 LYS A CA 1
ATOM 3822 C C . LYS A 1 503 ? -27.624 -9.035 20.887 1.00 78.00 503 LYS A C 1
ATOM 3824 O O . LYS A 1 503 ? -28.837 -9.207 20.822 1.00 78.00 503 LYS A O 1
ATOM 3829 N N . GLN A 1 504 ? -27.073 -7.818 20.882 1.00 82.06 504 GLN A N 1
ATOM 3830 C CA . GLN A 1 504 ? -27.850 -6.574 20.932 1.00 82.06 504 GLN A CA 1
ATOM 3831 C C . GLN A 1 504 ? -27.300 -5.530 19.954 1.00 82.06 504 GLN A C 1
ATOM 3833 O O . GLN A 1 504 ? -26.090 -5.340 19.863 1.00 82.06 504 GLN A O 1
ATOM 3838 N N . ALA A 1 505 ? -28.172 -4.767 19.285 1.00 81.31 505 ALA A N 1
ATOM 3839 C CA . ALA A 1 505 ? -27.763 -3.684 18.379 1.00 81.31 505 ALA A CA 1
ATOM 3840 C C . ALA A 1 505 ? -26.813 -2.637 19.017 1.00 81.31 505 ALA A C 1
ATOM 3842 O O . ALA A 1 505 ? -26.008 -2.025 18.311 1.00 81.31 505 ALA A O 1
ATOM 3843 N N . LEU A 1 506 ? -26.863 -2.463 20.345 1.00 79.19 506 LEU A N 1
ATOM 3844 C CA . LEU A 1 506 ? -25.985 -1.572 21.115 1.00 79.19 506 LEU A CA 1
ATOM 3845 C C . LEU A 1 506 ? -24.494 -1.965 21.038 1.00 79.19 506 LEU A C 1
ATOM 3847 O O . LEU A 1 506 ? -23.627 -1.087 21.103 1.00 79.19 506 LEU A O 1
ATOM 3851 N N . ASP A 1 507 ? -24.185 -3.253 20.826 1.00 67.88 507 ASP A N 1
ATOM 3852 C CA . ASP A 1 507 ? -22.813 -3.770 20.715 1.00 67.88 507 ASP A CA 1
ATOM 3853 C C . ASP A 1 507 ? -22.024 -3.017 19.628 1.00 67.88 507 ASP A C 1
ATOM 3855 O O . ASP A 1 507 ? -20.862 -2.658 19.822 1.00 67.88 507 ASP A O 1
ATOM 3859 N N . VAL A 1 508 ? -22.675 -2.707 18.501 1.00 71.38 508 VAL A N 1
ATOM 3860 C CA . VAL A 1 508 ? -22.072 -2.067 17.319 1.00 71.38 508 VAL A CA 1
ATOM 3861 C C . VAL A 1 508 ? -21.882 -0.549 17.466 1.00 71.38 508 VAL A C 1
ATOM 3863 O O . VAL A 1 508 ? -21.001 0.002 16.806 1.00 71.38 508 VAL A O 1
ATOM 3866 N N . TYR A 1 509 ? -22.638 0.106 18.353 1.00 67.31 509 TYR A N 1
ATOM 3867 C CA . TYR A 1 509 ? -22.936 1.547 18.328 1.00 67.31 509 TYR A CA 1
ATOM 3868 C C . TYR A 1 509 ? -21.730 2.507 18.292 1.00 67.31 509 TYR A C 1
ATOM 3870 O O . TYR A 1 509 ? -21.717 3.431 17.481 1.00 67.31 509 TYR A O 1
ATOM 3878 N N . SER A 1 510 ? -20.719 2.295 19.142 1.00 71.62 510 SER A N 1
ATOM 3879 C CA . SER A 1 510 ? -19.485 3.095 19.197 1.00 71.62 510 SER A CA 1
ATOM 3880 C C . SER A 1 510 ? -18.266 2.173 19.338 1.00 71.62 510 SER A C 1
ATOM 3882 O O . SER A 1 510 ? -18.242 1.258 20.164 1.00 71.62 510 SER A O 1
ATOM 3884 N N . ALA A 1 511 ? -17.237 2.369 18.505 1.00 73.56 511 ALA A N 1
ATOM 3885 C CA . ALA A 1 511 ? -16.048 1.509 18.503 1.00 73.56 511 ALA A CA 1
ATOM 3886 C C . ALA A 1 511 ? -15.005 1.964 19.539 1.00 73.56 511 ALA A C 1
ATOM 3888 O O . ALA A 1 511 ? -13.999 2.582 19.194 1.00 73.56 511 ALA A O 1
ATOM 3889 N N . ARG A 1 512 ? -15.227 1.636 20.816 1.00 84.00 512 ARG A N 1
ATOM 3890 C CA . ARG A 1 512 ? -14.272 1.893 21.911 1.00 84.00 512 ARG A CA 1
ATOM 3891 C C . ARG A 1 512 ? -13.059 0.948 21.835 1.00 84.00 512 ARG A C 1
ATOM 3893 O O . ARG A 1 512 ? -12.959 -0.002 22.606 1.00 84.00 512 ARG A O 1
ATOM 3900 N N . ILE A 1 513 ? -12.169 1.163 20.865 1.00 81.75 513 ILE A N 1
ATOM 3901 C CA . ILE A 1 513 ? -10.966 0.342 20.652 1.00 81.75 513 ILE A CA 1
ATOM 3902 C C . ILE A 1 513 ? -9.775 1.003 21.356 1.00 81.75 513 ILE A C 1
ATOM 3904 O O . ILE A 1 513 ? -9.363 2.100 20.979 1.00 81.75 513 ILE A O 1
ATOM 3908 N N . TRP A 1 514 ? -9.192 0.320 22.340 1.00 85.31 514 TRP A N 1
ATOM 3909 C CA . TRP A 1 514 ? -8.088 0.828 23.166 1.00 85.31 514 TRP A CA 1
ATOM 3910 C C . TRP A 1 514 ? -6.712 0.369 22.658 1.00 85.31 514 TRP A C 1
ATOM 3912 O O . TRP A 1 514 ? -6.588 -0.660 21.991 1.00 85.31 514 TRP A O 1
ATOM 3922 N N . GLN A 1 515 ? -5.667 1.147 22.950 1.00 80.38 515 GLN A N 1
ATOM 3923 C CA . GLN A 1 515 ? -4.297 0.890 22.483 1.00 80.38 515 GLN A CA 1
ATOM 3924 C C . GLN A 1 515 ? -3.588 -0.239 23.256 1.00 80.38 515 GLN A C 1
ATOM 3926 O O . GLN A 1 515 ? -2.792 -0.969 22.669 1.00 80.38 515 GLN A O 1
ATOM 3931 N N . GLU A 1 516 ? -3.895 -0.397 24.545 1.00 66.50 516 GLU A N 1
ATOM 3932 C CA . GLU A 1 516 ? -3.197 -1.294 25.485 1.00 66.50 516 GLU A CA 1
ATOM 3933 C C . GLU A 1 516 ? -3.702 -2.744 25.495 1.00 66.50 516 GLU A C 1
ATOM 3935 O O . GLU A 1 516 ? -3.126 -3.591 26.177 1.00 66.50 516 GLU A O 1
ATOM 3940 N N . GLU A 1 517 ? -4.775 -3.075 24.768 1.00 61.28 517 GLU A N 1
ATOM 3941 C CA . GLU A 1 517 ? -5.239 -4.465 24.736 1.00 61.28 517 GLU A CA 1
ATOM 3942 C C . GLU A 1 517 ? -4.159 -5.381 24.132 1.00 61.28 517 GLU A C 1
ATOM 3944 O O . GLU A 1 517 ? -3.607 -5.041 23.082 1.00 61.28 517 GLU A O 1
ATOM 3949 N N . PRO A 1 518 ? -3.851 -6.547 24.735 1.00 56.22 518 PRO A N 1
ATOM 3950 C CA . PRO A 1 518 ? -2.744 -7.388 24.284 1.00 56.22 518 PRO A CA 1
ATOM 3951 C C . PRO A 1 518 ? -2.939 -7.857 22.829 1.00 56.22 518 PRO A C 1
ATOM 3953 O O . PRO A 1 518 ? -4.084 -8.050 22.405 1.00 56.22 518 PRO A O 1
ATOM 3956 N N . PRO A 1 519 ? -1.861 -8.098 22.051 1.00 54.06 519 PRO A N 1
ATOM 3957 C CA . PRO A 1 519 ? -1.942 -8.338 20.604 1.00 54.06 519 PRO A CA 1
ATOM 3958 C C . PRO A 1 519 ? -2.970 -9.393 20.168 1.00 54.06 519 PRO A C 1
ATOM 3960 O O . PRO A 1 519 ? -3.704 -9.163 19.211 1.00 54.06 519 PRO A O 1
ATOM 3963 N N . ALA A 1 520 ? -3.132 -10.485 20.925 1.00 50.22 520 ALA A N 1
ATOM 3964 C CA . ALA A 1 520 ? -4.126 -11.532 20.655 1.00 50.22 520 ALA A CA 1
ATOM 3965 C C . ALA A 1 520 ? -5.598 -11.046 20.683 1.00 50.22 520 ALA A C 1
ATOM 3967 O O . ALA A 1 520 ? -6.469 -11.656 20.050 1.00 50.22 520 ALA A O 1
ATOM 3968 N N . ARG A 1 521 ? -5.896 -9.944 21.394 1.00 49.16 521 ARG A N 1
ATOM 3969 C CA . ARG A 1 521 ? -7.178 -9.219 21.314 1.00 49.16 521 ARG A CA 1
ATOM 3970 C C . ARG A 1 521 ? -7.208 -8.249 20.130 1.00 49.16 521 ARG A C 1
ATOM 3972 O O . ARG A 1 521 ? -8.231 -8.165 19.460 1.00 49.16 521 ARG A O 1
ATOM 3979 N N . GLN A 1 522 ? -6.100 -7.575 19.816 1.00 51.28 522 GLN A N 1
ATOM 3980 C CA . GLN A 1 522 ? -6.022 -6.657 18.669 1.00 51.28 522 GLN A CA 1
ATOM 3981 C C . GLN A 1 522 ? -6.195 -7.375 17.321 1.00 51.28 522 GLN A C 1
ATOM 3983 O O . GLN A 1 522 ? -6.877 -6.868 16.431 1.00 51.28 522 GLN A O 1
ATOM 3988 N N . GLU A 1 523 ? -5.644 -8.584 17.182 1.00 54.25 523 GLU A N 1
ATOM 3989 C CA . GLU A 1 523 ? -5.844 -9.448 16.013 1.00 54.25 523 GLU A CA 1
ATOM 3990 C C . GLU A 1 523 ? -7.321 -9.751 15.741 1.00 54.25 523 GLU A C 1
ATOM 3992 O O . GLU A 1 523 ? -7.682 -10.015 14.599 1.00 54.25 523 GLU A O 1
ATOM 3997 N N . PHE A 1 524 ? -8.198 -9.686 16.752 1.00 52.53 524 PHE A N 1
ATOM 3998 C CA . PHE A 1 524 ? -9.631 -9.961 16.601 1.00 52.53 524 PHE A CA 1
ATOM 3999 C C . PHE A 1 524 ? -10.321 -9.011 15.604 1.00 52.53 524 PHE A C 1
ATOM 4001 O O . PHE A 1 524 ? -11.311 -9.397 14.991 1.00 52.53 524 PHE A O 1
ATOM 4008 N N . LEU A 1 525 ? -9.760 -7.820 15.366 1.00 48.41 525 LEU A N 1
ATOM 4009 C CA . LEU A 1 525 ? -10.214 -6.885 14.327 1.00 48.41 525 LEU A CA 1
ATOM 4010 C C . LEU A 1 525 ? -9.768 -7.279 12.902 1.00 48.41 525 LEU A C 1
ATOM 4012 O O . LEU A 1 525 ? -10.359 -6.810 11.936 1.00 48.41 525 LEU A O 1
ATOM 4016 N N . LYS A 1 526 ? -8.742 -8.132 12.761 1.00 51.28 526 LYS A N 1
ATOM 4017 C CA . LYS A 1 526 ? -8.251 -8.686 11.481 1.00 51.28 526 LYS A CA 1
ATOM 4018 C C . LYS A 1 526 ? -8.737 -10.131 11.221 1.00 51.28 526 LYS A C 1
ATOM 4020 O O . LYS A 1 526 ? -8.440 -10.681 10.161 1.00 51.28 526 LYS A O 1
ATOM 4025 N N . ARG A 1 527 ? -9.457 -10.772 12.157 1.00 59.38 527 ARG A N 1
ATOM 4026 C CA . ARG A 1 527 ? -9.937 -12.164 12.017 1.00 59.38 527 ARG A CA 1
ATOM 4027 C C . ARG A 1 527 ? -11.018 -12.271 10.938 1.00 59.38 527 ARG A C 1
ATOM 4029 O O . ARG A 1 527 ? -12.099 -11.711 11.089 1.00 59.38 527 ARG A O 1
ATOM 4036 N N . LYS A 1 528 ? -10.747 -13.053 9.892 1.00 53.81 528 LYS A N 1
ATOM 4037 C CA . LYS A 1 528 ? -11.738 -13.446 8.877 1.00 53.81 528 LYS A CA 1
ATOM 4038 C C . LYS A 1 528 ? -12.739 -14.457 9.468 1.00 53.81 528 LYS A C 1
ATOM 4040 O O . LYS A 1 528 ? -12.433 -15.116 10.462 1.00 53.81 528 LYS A O 1
ATOM 4045 N N . PHE A 1 529 ? -13.923 -14.600 8.883 1.00 54.31 529 PHE A N 1
ATOM 4046 C CA . PHE A 1 529 ? -14.957 -15.590 9.231 1.00 54.31 529 PHE A CA 1
ATOM 4047 C C . PHE A 1 529 ? -15.434 -15.591 10.695 1.00 54.31 529 PHE A C 1
ATOM 4049 O O . PHE A 1 529 ? -16.024 -16.561 11.160 1.00 54.31 529 PHE A O 1
ATOM 4056 N N . GLY A 1 530 ? -15.194 -14.517 11.454 1.00 56.47 530 GLY A N 1
ATOM 4057 C CA . GLY A 1 530 ? -15.592 -14.434 12.861 1.00 56.47 530 GLY A CA 1
ATOM 4058 C C . GLY A 1 530 ? -17.110 -14.405 13.024 1.00 56.47 530 GLY A C 1
ATOM 4059 O O . GLY A 1 530 ? -17.734 -13.401 12.698 1.00 56.47 530 GLY A O 1
ATOM 4060 N N . THR A 1 531 ? -17.696 -15.474 13.574 1.00 56.31 531 THR A N 1
ATOM 4061 C CA . THR A 1 531 ? -19.154 -15.614 13.772 1.00 56.31 531 THR A CA 1
ATOM 4062 C C . THR A 1 531 ? -19.750 -14.605 14.758 1.00 56.31 531 THR A C 1
ATOM 4064 O O . THR A 1 531 ? -20.946 -14.327 14.687 1.00 56.31 531 THR A O 1
ATOM 4067 N N . LYS A 1 532 ? -18.915 -14.033 15.636 1.00 61.75 532 LYS A N 1
ATOM 4068 C CA . LYS A 1 532 ? -19.220 -12.921 16.549 1.00 61.75 532 LYS A CA 1
ATOM 4069 C C . LYS A 1 532 ? -18.212 -11.790 16.320 1.00 61.75 532 LYS A C 1
ATOM 4071 O O . LYS A 1 532 ? -17.019 -12.063 16.163 1.00 61.75 532 LYS A O 1
ATOM 4076 N N . THR A 1 533 ? -18.652 -10.528 16.350 1.00 62.78 533 THR A N 1
ATOM 4077 C CA . THR A 1 533 ? -17.701 -9.395 16.346 1.00 62.78 533 THR A CA 1
ATOM 4078 C C . THR A 1 533 ? -16.893 -9.345 17.648 1.00 62.78 533 THR A C 1
ATOM 4080 O O . THR A 1 533 ? -17.318 -9.852 18.685 1.00 62.78 533 THR A O 1
ATOM 4083 N N . SER A 1 534 ? -15.761 -8.634 17.642 1.00 66.00 534 SER A N 1
ATOM 4084 C CA . SER A 1 534 ? -15.041 -8.288 18.880 1.00 66.00 534 SER A CA 1
ATOM 4085 C C . SER A 1 534 ? -15.859 -7.405 19.837 1.00 66.00 534 SER A C 1
ATOM 4087 O O . SER A 1 534 ? -15.469 -7.258 20.992 1.00 66.00 534 SER A O 1
ATOM 4089 N N . ARG A 1 535 ? -16.963 -6.812 19.356 1.00 67.62 535 ARG A N 1
ATOM 4090 C CA . ARG A 1 535 ? -17.831 -5.877 20.085 1.00 67.62 535 ARG A CA 1
ATOM 4091 C C . ARG A 1 535 ? -18.903 -6.572 20.921 1.00 67.62 535 ARG A C 1
ATOM 4093 O O . ARG A 1 535 ? -19.338 -5.996 21.907 1.00 67.62 535 ARG A O 1
ATOM 4100 N N . ALA A 1 536 ? -19.264 -7.813 20.582 1.00 60.94 536 ALA A N 1
ATOM 4101 C CA . ALA A 1 536 ? -20.180 -8.669 21.348 1.00 60.94 536 ALA A CA 1
ATOM 4102 C C . ALA A 1 536 ? -19.528 -9.249 22.628 1.00 60.94 536 ALA A C 1
ATOM 4104 O O . ALA A 1 536 ? -19.754 -10.400 23.004 1.00 60.94 536 ALA A O 1
ATOM 4105 N N . ARG A 1 537 ? -18.644 -8.471 23.262 1.00 65.44 537 ARG A N 1
ATOM 4106 C CA . ARG A 1 537 ? -17.951 -8.778 24.516 1.00 65.44 537 ARG A CA 1
ATOM 4107 C C . ARG A 1 537 ? -18.382 -7.748 25.550 1.00 65.44 537 ARG A C 1
ATOM 4109 O O . ARG A 1 537 ? -18.435 -6.562 25.232 1.00 65.44 537 ARG A O 1
ATOM 4116 N N . ALA A 1 538 ? -18.626 -8.193 26.781 1.00 66.50 538 ALA A N 1
ATOM 4117 C CA . ALA A 1 538 ? -18.944 -7.301 27.891 1.00 66.50 538 ALA A CA 1
ATOM 4118 C C . ALA A 1 538 ? -17.887 -6.187 28.009 1.00 66.50 538 ALA A C 1
ATOM 4120 O O . ALA A 1 538 ? -16.682 -6.455 28.073 1.00 66.50 538 ALA A O 1
ATOM 4121 N N . ARG A 1 539 ? -18.339 -4.929 27.993 1.00 75.62 539 ARG A N 1
ATOM 4122 C CA . ARG A 1 539 ? -17.463 -3.758 28.076 1.00 75.62 539 ARG A CA 1
ATOM 4123 C C . ARG A 1 539 ? -17.058 -3.565 29.536 1.00 75.62 539 ARG A C 1
ATOM 4125 O O . ARG A 1 539 ? -17.887 -3.190 30.352 1.00 75.62 539 ARG A O 1
ATOM 4132 N N . THR A 1 540 ? -15.783 -3.774 29.861 1.00 83.50 540 THR A N 1
ATOM 4133 C CA . THR A 1 540 ? -15.249 -3.543 31.221 1.00 83.50 540 THR A CA 1
ATOM 4134 C C . THR A 1 540 ? -15.077 -2.061 31.572 1.00 83.50 540 THR A C 1
ATOM 4136 O O . THR A 1 540 ? -14.670 -1.737 32.682 1.00 83.50 540 THR A O 1
ATOM 4139 N N . LEU A 1 541 ? -15.359 -1.159 30.628 1.00 88.88 541 LEU A N 1
ATOM 4140 C CA . LEU A 1 541 ? -15.339 0.287 30.811 1.00 88.88 541 LEU A CA 1
ATOM 4141 C C . LEU A 1 541 ? -16.706 0.845 30.427 1.00 88.88 541 LEU A C 1
ATOM 4143 O O . LEU A 1 541 ? -17.166 0.640 29.297 1.00 88.88 541 LEU A O 1
ATOM 4147 N N . GLU A 1 542 ? -17.299 1.615 31.342 1.00 91.06 542 GLU A N 1
ATOM 4148 C CA . GLU A 1 542 ? -18.559 2.347 31.130 1.00 91.06 542 GLU A CA 1
ATOM 4149 C C . GLU A 1 542 ? -18.546 3.166 29.832 1.00 91.06 542 GLU A C 1
ATOM 4151 O O . GLU A 1 542 ? -19.582 3.335 29.188 1.00 91.06 542 GLU A O 1
ATOM 4156 N N . GLY A 1 543 ? -17.369 3.650 29.419 1.00 92.56 543 GLY A N 1
ATOM 4157 C CA . GLY A 1 543 ? -17.289 4.813 28.555 1.00 92.56 543 GLY A CA 1
ATOM 4158 C C . GLY A 1 543 ? -15.927 5.155 27.969 1.00 92.56 543 GLY A C 1
ATOM 4159 O O . GLY A 1 543 ? -14.903 4.602 28.380 1.00 92.56 543 GLY A O 1
ATOM 4160 N N . ILE A 1 544 ? -15.928 6.117 27.044 1.00 95.31 544 ILE A N 1
ATOM 4161 C CA . ILE A 1 544 ? -14.717 6.817 26.598 1.00 95.31 544 ILE A CA 1
ATOM 4162 C C . ILE A 1 544 ? -14.110 7.632 27.747 1.00 95.31 544 ILE A C 1
ATOM 4164 O O . ILE A 1 544 ? -12.926 7.461 28.038 1.00 95.31 544 ILE A O 1
ATOM 4168 N N . LEU A 1 545 ? -14.909 8.447 28.449 1.00 96.75 545 LEU A N 1
ATOM 4169 C CA . LEU A 1 545 ? -14.419 9.309 29.532 1.00 96.75 545 LEU A CA 1
ATOM 4170 C C . LEU A 1 545 ? -13.878 8.475 30.702 1.00 96.75 545 LEU A C 1
ATOM 4172 O O . LEU A 1 545 ? -12.837 8.810 31.259 1.00 96.75 545 LEU A O 1
ATOM 4176 N N . HIS A 1 546 ? -14.521 7.342 31.020 1.00 96.06 546 HIS A N 1
ATOM 4177 C CA . HIS A 1 546 ? -13.993 6.380 31.995 1.00 96.06 546 HIS A CA 1
ATOM 4178 C C . HIS A 1 546 ? -12.594 5.912 31.565 1.00 96.06 546 HIS A C 1
ATOM 4180 O O . HIS A 1 546 ? -11.638 6.097 32.314 1.00 96.06 546 HIS A O 1
ATOM 4186 N N . GLY A 1 547 ? -12.439 5.366 30.352 1.00 94.44 547 GLY A N 1
ATOM 4187 C CA . GLY A 1 547 ? -11.140 4.884 29.870 1.00 94.44 547 GLY A CA 1
ATOM 4188 C C . GLY A 1 547 ? -10.049 5.960 29.890 1.00 94.44 547 GLY A C 1
ATOM 4189 O O . GLY A 1 547 ? -8.946 5.696 30.363 1.00 94.44 547 GLY A O 1
ATOM 4190 N N . TRP A 1 548 ? -10.378 7.185 29.474 1.00 96.31 548 TRP A N 1
ATOM 4191 C CA . TRP A 1 548 ? -9.482 8.339 29.564 1.00 96.31 548 TRP A CA 1
ATOM 4192 C C . TRP A 1 548 ? -9.098 8.697 31.008 1.00 96.31 548 TRP A C 1
ATOM 4194 O O . TRP A 1 548 ? -7.919 8.922 31.268 1.00 96.31 548 TRP A O 1
ATOM 4204 N N . SER A 1 549 ? -10.043 8.680 31.955 1.00 96.81 549 SER A N 1
ATOM 4205 C CA . SER A 1 549 ? -9.784 8.975 33.377 1.00 96.81 549 SER A CA 1
ATOM 4206 C C . SER A 1 549 ? -8.887 7.956 34.094 1.00 96.81 549 SER A C 1
ATOM 4208 O O . SER A 1 549 ? -8.393 8.237 35.182 1.00 96.81 549 SER A O 1
ATOM 4210 N N . ILE A 1 550 ? -8.658 6.787 33.483 1.00 95.75 550 ILE A N 1
ATOM 4211 C CA . ILE A 1 550 ? -7.691 5.771 33.934 1.00 95.75 550 ILE A CA 1
ATOM 4212 C C . ILE A 1 550 ? -6.486 5.654 32.978 1.00 95.75 550 ILE A C 1
ATOM 4214 O O . ILE A 1 550 ? -5.862 4.601 32.879 1.00 95.75 550 ILE A O 1
ATOM 4218 N N . GLY A 1 551 ? -6.185 6.728 32.237 1.00 93.81 551 GLY A N 1
ATOM 4219 C CA . GLY A 1 551 ? -4.998 6.881 31.387 1.00 93.81 551 GLY A CA 1
ATOM 4220 C C . GLY A 1 551 ? -5.052 6.211 30.008 1.00 93.81 551 GLY A C 1
ATOM 4221 O O . GLY A 1 551 ? -4.148 6.426 29.197 1.00 93.81 551 GLY A O 1
ATOM 4222 N N . LYS A 1 552 ? -6.098 5.432 29.699 1.00 92.75 552 LYS A N 1
ATOM 4223 C CA . LYS A 1 552 ? -6.132 4.589 28.494 1.00 92.75 552 LYS A CA 1
ATOM 4224 C C . LYS A 1 552 ? -6.302 5.401 27.224 1.00 92.75 552 LYS A C 1
ATOM 4226 O O . LYS A 1 552 ? -7.183 6.254 27.110 1.00 92.75 552 LYS A O 1
ATOM 4231 N N . LYS A 1 553 ? -5.507 5.066 26.209 1.00 91.31 553 LYS A N 1
ATOM 4232 C CA . LYS A 1 553 ? -5.521 5.754 24.908 1.00 91.31 553 LYS A CA 1
ATOM 4233 C C . LYS A 1 553 ? -6.449 5.049 23.914 1.00 91.31 553 LYS A C 1
ATOM 4235 O O . LYS A 1 553 ? -6.353 3.835 23.709 1.00 91.31 553 LYS A O 1
ATOM 4240 N N . LEU A 1 554 ? -7.347 5.807 23.275 1.00 89.56 554 LEU A N 1
ATOM 4241 C CA . LEU A 1 554 ? -8.151 5.314 22.151 1.00 89.56 554 LEU A CA 1
ATOM 4242 C C . LEU A 1 554 ? -7.254 5.111 20.924 1.00 89.56 554 LEU A C 1
ATOM 4244 O O . LEU A 1 554 ? -6.570 6.029 20.478 1.00 89.56 554 LEU A O 1
ATOM 4248 N N . ARG A 1 555 ? -7.305 3.911 20.343 1.00 85.56 555 ARG A N 1
ATOM 4249 C CA . ARG A 1 555 ? -6.630 3.564 19.083 1.00 85.56 555 ARG A CA 1
ATOM 4250 C C . ARG A 1 555 ? -7.358 4.131 17.865 1.00 85.56 555 ARG A C 1
ATOM 4252 O O . ARG A 1 555 ? -6.725 4.430 16.855 1.00 85.56 555 ARG A O 1
ATOM 4259 N N . VAL A 1 556 ? -8.683 4.229 17.948 1.00 89.50 556 VAL A N 1
ATOM 4260 C CA . VAL A 1 556 ? -9.541 4.855 16.938 1.00 89.50 556 VAL A CA 1
ATOM 4261 C C . VAL A 1 556 ? -10.273 5.992 17.637 1.00 89.50 556 VAL A C 1
ATOM 4263 O O . VAL A 1 556 ? -11.222 5.761 18.380 1.00 89.50 556 VAL A O 1
ATOM 4266 N N . LYS A 1 557 ? -9.740 7.201 17.459 1.00 94.50 557 LYS A N 1
ATOM 4267 C CA . LYS A 1 557 ? -10.202 8.431 18.112 1.00 94.50 557 LYS A CA 1
ATOM 4268 C C . LYS A 1 557 ? -11.509 8.960 17.522 1.00 94.50 557 LYS A C 1
ATOM 4270 O O . LYS A 1 557 ? -12.380 9.388 18.262 1.00 94.50 557 LYS A O 1
ATOM 4275 N N . THR A 1 558 ? -11.634 8.927 16.198 1.00 96.38 558 THR A N 1
ATOM 4276 C CA . THR A 1 558 ? -12.651 9.697 15.473 1.00 96.38 558 THR A CA 1
ATOM 4277 C C . THR A 1 558 ? -13.870 8.847 15.092 1.00 96.38 558 THR A C 1
ATOM 4279 O O . THR A 1 558 ? -13.742 7.634 14.879 1.00 96.38 558 THR A O 1
ATOM 4282 N N . ALA A 1 559 ? -15.058 9.453 15.016 1.00 96.44 559 ALA A N 1
ATOM 4283 C CA . ALA A 1 559 ? -16.319 8.737 14.834 1.00 96.44 559 ALA A CA 1
ATOM 4284 C C . ALA A 1 559 ? -16.435 8.108 13.449 1.00 96.44 559 ALA A C 1
ATOM 4286 O O . ALA A 1 559 ? -16.841 6.949 13.338 1.00 96.44 559 ALA A O 1
ATOM 4287 N N . THR A 1 560 ? -16.011 8.814 12.396 1.00 96.69 560 THR A N 1
ATOM 4288 C CA . THR A 1 560 ? -15.979 8.241 11.041 1.00 96.69 560 THR A CA 1
ATOM 4289 C C . THR A 1 560 ? -15.080 6.999 10.985 1.00 96.69 560 THR A C 1
ATOM 4291 O O . THR A 1 560 ? -15.472 5.974 10.429 1.00 96.69 560 THR A O 1
ATOM 4294 N N . GLY A 1 561 ? -13.916 7.018 11.648 1.00 94.25 561 GLY A N 1
ATOM 4295 C CA . GLY A 1 561 ? -13.029 5.855 11.754 1.00 94.25 561 GLY A CA 1
ATOM 4296 C C . GLY A 1 561 ? -13.625 4.708 12.582 1.00 94.25 561 GLY A C 1
ATOM 4297 O O . GLY A 1 561 ? -13.494 3.536 12.215 1.00 94.25 561 GLY A O 1
ATOM 4298 N N . ALA A 1 562 ? -14.317 5.032 13.677 1.00 92.31 562 ALA A N 1
ATOM 4299 C CA . ALA A 1 562 ? -15.006 4.069 14.534 1.00 92.31 562 ALA A CA 1
ATOM 4300 C C . ALA A 1 562 ? -16.183 3.381 13.814 1.00 92.31 562 ALA A C 1
ATOM 4302 O O . ALA A 1 562 ? -16.383 2.167 13.968 1.00 92.31 562 ALA A O 1
ATOM 4303 N N . GLN A 1 563 ? -16.918 4.143 12.997 1.00 94.62 563 GLN A N 1
ATOM 4304 C CA . GLN A 1 563 ? -17.954 3.656 12.091 1.00 94.62 563 GLN A CA 1
ATOM 4305 C C . GLN A 1 563 ? -17.362 2.811 10.955 1.00 94.62 563 GLN A C 1
ATOM 4307 O O . GLN A 1 563 ? -17.886 1.730 10.698 1.00 94.62 563 GLN A O 1
ATOM 4312 N N . ASN A 1 564 ? -16.254 3.214 10.323 1.00 93.88 564 ASN A N 1
ATOM 4313 C CA . ASN A 1 564 ? -15.627 2.419 9.257 1.00 93.88 564 ASN A CA 1
ATOM 4314 C C . ASN A 1 564 ? -15.254 1.015 9.758 1.00 93.88 564 ASN A C 1
ATOM 4316 O O . ASN A 1 564 ? -15.654 -0.007 9.201 1.00 93.88 564 ASN A O 1
ATOM 4320 N N . ALA A 1 565 ? -14.577 0.963 10.910 1.00 89.88 565 ALA A N 1
ATOM 4321 C CA . ALA A 1 565 ? -14.231 -0.278 11.598 1.00 89.88 565 ALA A CA 1
ATOM 4322 C C . ALA A 1 565 ? -15.457 -1.072 12.101 1.00 89.88 565 ALA A C 1
ATOM 4324 O O . ALA A 1 565 ? -15.300 -2.193 12.586 1.00 89.88 565 ALA A O 1
ATOM 4325 N N . ALA A 1 566 ? -16.666 -0.503 12.054 1.00 89.44 566 ALA A N 1
ATOM 4326 C CA . ALA A 1 566 ? -17.925 -1.193 12.334 1.00 89.44 566 ALA A CA 1
ATOM 4327 C C . ALA A 1 566 ? -18.516 -1.775 11.050 1.00 89.44 566 ALA A C 1
ATOM 4329 O O . ALA A 1 566 ? -18.761 -2.977 10.990 1.00 89.44 566 ALA A O 1
ATOM 4330 N N . GLN A 1 567 ? -18.660 -0.940 10.018 1.00 91.50 567 GLN A N 1
ATOM 4331 C CA . GLN A 1 567 ? -19.240 -1.300 8.725 1.00 91.50 567 GLN A CA 1
ATOM 4332 C C . GLN A 1 567 ? -18.412 -2.395 8.045 1.00 91.50 567 GLN A C 1
ATOM 4334 O O . GLN A 1 567 ? -18.973 -3.415 7.657 1.00 91.50 567 GLN A O 1
ATOM 4339 N N . ILE A 1 568 ? -17.078 -2.279 8.044 1.00 90.81 568 ILE A N 1
ATOM 4340 C CA . ILE A 1 568 ? -16.178 -3.349 7.586 1.00 90.81 568 ILE A CA 1
ATOM 4341 C C . ILE A 1 568 ? -16.376 -4.630 8.410 1.00 90.81 568 ILE A C 1
ATOM 4343 O O . ILE A 1 568 ? -16.530 -5.708 7.840 1.00 90.81 568 ILE A O 1
ATOM 4347 N N . GLN A 1 569 ? -16.386 -4.551 9.744 1.00 86.75 569 GLN A N 1
ATOM 4348 C CA . GLN A 1 569 ? -16.459 -5.746 10.593 1.00 86.75 569 GLN A CA 1
ATOM 4349 C C . GLN A 1 569 ? -17.800 -6.484 10.443 1.00 86.75 569 GLN A C 1
ATOM 4351 O O . GLN A 1 569 ? -17.813 -7.704 10.322 1.00 86.75 569 GLN A O 1
ATOM 4356 N N . VAL A 1 570 ? -18.919 -5.758 10.412 1.00 88.50 570 VAL A N 1
ATOM 4357 C CA . VAL A 1 570 ? -20.258 -6.341 10.249 1.00 88.50 570 VAL A CA 1
ATOM 4358 C C . VAL A 1 570 ? -20.463 -6.860 8.828 1.00 88.50 570 VAL A C 1
ATOM 4360 O O . VAL A 1 570 ? -20.841 -8.018 8.668 1.00 88.50 570 VAL A O 1
ATOM 4363 N N . ALA A 1 571 ? -20.183 -6.055 7.798 1.00 90.00 571 ALA A N 1
ATOM 4364 C CA . ALA A 1 571 ? -20.429 -6.461 6.416 1.00 90.00 571 ALA A CA 1
ATOM 4365 C C . ALA A 1 571 ? -19.542 -7.643 6.003 1.00 90.00 571 ALA A C 1
ATOM 4367 O O . ALA A 1 571 ? -20.034 -8.581 5.378 1.00 90.00 571 ALA A O 1
ATOM 4368 N N . THR A 1 572 ? -18.267 -7.659 6.413 1.00 86.94 572 THR A N 1
ATOM 4369 C CA . THR A 1 572 ? -17.399 -8.812 6.139 1.00 86.94 572 THR A CA 1
ATOM 4370 C C . THR A 1 572 ? -17.861 -10.064 6.880 1.00 86.94 572 THR A C 1
ATOM 4372 O O . THR A 1 572 ? -17.929 -11.104 6.239 1.00 86.94 572 THR A O 1
ATOM 4375 N N . THR A 1 573 ? -18.306 -9.992 8.145 1.00 86.00 573 THR A N 1
ATOM 4376 C CA . THR A 1 573 ? -18.910 -11.162 8.814 1.00 86.00 573 THR A CA 1
ATOM 4377 C C . THR A 1 573 ? -20.203 -11.637 8.131 1.00 86.00 573 THR A C 1
ATOM 4379 O O . THR A 1 573 ? -20.417 -12.844 8.054 1.00 86.00 573 THR A O 1
ATOM 4382 N N . ILE A 1 574 ? -21.064 -10.745 7.620 1.00 87.56 574 ILE A N 1
ATOM 4383 C CA . ILE A 1 574 ? -22.263 -11.154 6.860 1.00 87.56 574 ILE A CA 1
ATOM 4384 C C . ILE A 1 574 ? -21.842 -11.916 5.595 1.00 87.56 574 ILE A C 1
ATOM 4386 O O . ILE A 1 574 ? -22.292 -13.037 5.377 1.00 87.56 574 ILE A O 1
ATOM 4390 N N . VAL A 1 575 ? -20.922 -11.357 4.804 1.00 89.19 575 VAL A N 1
ATOM 4391 C CA . VAL A 1 575 ? -20.416 -11.988 3.572 1.00 89.19 575 VAL A CA 1
ATOM 4392 C C . VAL A 1 575 ? -19.703 -13.315 3.864 1.00 89.19 575 VAL A C 1
ATOM 4394 O O . VAL A 1 575 ? -19.936 -14.301 3.164 1.00 89.19 575 VAL A O 1
ATOM 4397 N N . ASP A 1 576 ? -18.898 -13.375 4.928 1.00 86.94 576 ASP A N 1
ATOM 4398 C CA . ASP A 1 576 ? -18.252 -14.598 5.412 1.00 86.94 576 ASP A CA 1
ATOM 4399 C C . ASP A 1 576 ? -19.312 -15.676 5.785 1.00 86.94 576 ASP A C 1
ATOM 4401 O O . ASP A 1 576 ? -19.141 -16.851 5.454 1.00 86.94 576 ASP A O 1
ATOM 4405 N N . ARG A 1 577 ? -20.435 -15.299 6.429 1.00 87.44 577 ARG A N 1
ATOM 4406 C CA . ARG A 1 577 ? -21.527 -16.220 6.824 1.00 87.44 577 ARG A CA 1
ATOM 4407 C C . ARG A 1 577 ? -22.375 -16.705 5.650 1.00 87.44 577 ARG A C 1
ATOM 4409 O O . ARG A 1 577 ? -22.635 -17.904 5.571 1.00 87.44 577 ARG A O 1
ATOM 4416 N N . GLU A 1 578 ? -22.783 -15.829 4.735 1.00 88.25 578 GLU A N 1
ATOM 4417 C CA . GLU A 1 578 ? -23.559 -16.248 3.557 1.00 88.25 578 GLU A CA 1
ATOM 4418 C C . GLU A 1 578 ? -22.723 -17.139 2.629 1.00 88.25 578 GLU A C 1
ATOM 4420 O O . GLU A 1 578 ? -23.228 -18.128 2.101 1.00 88.25 578 GLU A O 1
ATOM 4425 N N . THR A 1 579 ? -21.415 -16.882 2.528 1.00 87.75 579 THR A N 1
ATOM 4426 C CA . THR A 1 579 ? -20.477 -17.766 1.817 1.00 87.75 579 THR A CA 1
ATOM 4427 C C . THR A 1 579 ? -20.416 -19.152 2.457 1.00 87.75 579 THR A C 1
ATOM 4429 O O . THR A 1 579 ? -20.465 -20.149 1.743 1.00 87.75 579 THR A O 1
ATOM 4432 N N . LEU A 1 580 ? -20.375 -19.250 3.793 1.00 87.75 580 LEU A N 1
ATOM 4433 C CA . LEU A 1 580 ? -20.428 -20.540 4.494 1.00 87.75 580 LEU A CA 1
ATOM 4434 C C . LEU A 1 580 ? -21.765 -21.275 4.292 1.00 87.75 580 LEU A C 1
ATOM 4436 O O . LEU A 1 580 ? -21.757 -22.500 4.174 1.00 87.75 580 LEU A O 1
ATOM 4440 N N . LYS A 1 581 ? -22.903 -20.566 4.219 1.00 89.69 581 LYS A N 1
ATOM 4441 C CA . LYS A 1 581 ? -24.202 -21.181 3.880 1.00 89.69 581 LYS A CA 1
ATOM 4442 C C . LYS A 1 581 ? -24.202 -21.740 2.457 1.00 89.69 581 LYS A C 1
ATOM 4444 O O . LYS A 1 581 ? -24.578 -22.893 2.267 1.00 89.69 581 LYS A O 1
ATOM 4449 N N . LEU A 1 582 ? -23.755 -20.952 1.475 1.00 89.31 582 LEU A N 1
ATOM 4450 C CA . LEU A 1 582 ? -23.659 -21.372 0.072 1.00 89.31 582 LEU A CA 1
ATOM 4451 C C . LEU A 1 582 ? -22.705 -22.563 -0.088 1.00 89.31 582 LEU A C 1
ATOM 4453 O O . LEU A 1 582 ? -23.068 -23.550 -0.718 1.00 89.31 582 LEU A O 1
ATOM 4457 N N . ALA A 1 583 ? -21.547 -22.535 0.579 1.00 90.75 583 ALA A N 1
ATOM 4458 C CA . ALA A 1 583 ? -20.595 -23.645 0.592 1.00 90.75 583 ALA A CA 1
ATOM 4459 C C . ALA A 1 583 ? -21.207 -24.959 1.107 1.00 90.75 583 ALA A C 1
ATOM 4461 O O . ALA A 1 583 ? -20.889 -26.028 0.588 1.00 90.75 583 ALA A O 1
ATOM 4462 N N . ARG A 1 584 ? -22.093 -24.889 2.112 1.00 91.38 584 ARG A N 1
ATOM 4463 C CA . ARG A 1 584 ? -22.852 -26.052 2.599 1.00 91.38 584 ARG A CA 1
ATOM 4464 C C . ARG A 1 584 ? -23.961 -26.462 1.623 1.00 91.38 584 ARG A C 1
ATOM 4466 O O . ARG A 1 584 ? -24.087 -27.653 1.365 1.00 91.38 584 ARG A O 1
ATOM 4473 N N . LYS A 1 585 ? -24.716 -25.514 1.036 1.00 91.81 585 LYS A N 1
ATOM 4474 C CA . LYS A 1 585 ? -25.747 -25.811 0.010 1.00 91.81 585 LYS A CA 1
ATOM 4475 C C . LYS A 1 585 ? -25.142 -26.558 -1.185 1.00 91.81 585 LYS A C 1
ATOM 4477 O O . LYS A 1 585 ? -25.753 -27.488 -1.691 1.00 91.81 585 LYS A O 1
ATOM 4482 N N . TRP A 1 586 ? -23.946 -26.163 -1.617 1.00 91.12 586 TRP A N 1
ATOM 4483 C CA . TRP A 1 586 ? -23.245 -26.746 -2.768 1.00 91.12 586 TRP A CA 1
ATOM 4484 C C . TRP A 1 586 ? -22.417 -27.996 -2.429 1.00 91.12 586 TRP A C 1
ATOM 4486 O O . TRP A 1 586 ? -21.672 -28.474 -3.277 1.00 91.12 586 TRP A O 1
ATOM 4496 N N . GLY A 1 587 ? -22.490 -28.520 -1.198 1.00 92.88 587 GLY A N 1
ATOM 4497 C CA . GLY A 1 587 ? -21.718 -29.706 -0.807 1.00 92.88 587 GLY A CA 1
ATOM 4498 C C . GLY A 1 587 ? -20.197 -29.510 -0.868 1.00 92.88 587 GLY A C 1
ATOM 4499 O O . GLY A 1 587 ? -19.464 -30.475 -1.056 1.00 92.88 587 GLY A O 1
ATOM 4500 N N . LEU A 1 588 ? -19.711 -28.271 -0.716 1.00 93.38 588 LEU A N 1
ATOM 4501 C CA . LEU A 1 588 ? -18.284 -27.925 -0.742 1.00 93.38 588 LEU A CA 1
ATOM 4502 C C . LEU A 1 588 ? -17.658 -27.832 0.661 1.00 93.38 588 LEU A C 1
ATOM 4504 O O . LEU A 1 588 ? -16.435 -27.903 0.786 1.00 93.38 588 LEU A O 1
ATOM 4508 N N . ILE A 1 589 ? -18.480 -27.653 1.706 1.00 94.75 589 ILE A N 1
ATOM 4509 C CA . ILE A 1 589 ? -18.081 -27.615 3.124 1.00 94.75 589 ILE A CA 1
ATOM 4510 C C . ILE A 1 589 ? -19.027 -28.476 3.976 1.00 94.75 589 ILE A C 1
ATOM 4512 O O . ILE A 1 589 ? -20.242 -28.429 3.801 1.00 94.75 589 ILE A O 1
ATOM 4516 N N . SER A 1 590 ? -18.461 -29.215 4.935 1.00 94.12 590 SER A N 1
ATOM 4517 C CA . SER A 1 590 ? -19.140 -30.167 5.824 1.00 94.12 590 SER A CA 1
ATOM 4518 C C . SER A 1 590 ? -18.553 -30.103 7.241 1.00 94.12 590 SER A C 1
ATOM 4520 O O . SER A 1 590 ? -17.404 -29.704 7.422 1.00 94.12 590 SER A O 1
ATOM 4522 N N . ASP A 1 591 ? -19.331 -30.480 8.256 1.00 92.69 591 ASP A N 1
ATOM 4523 C CA . ASP A 1 591 ? -18.865 -30.677 9.640 1.00 92.69 591 ASP A CA 1
ATOM 4524 C C . ASP A 1 591 ? -18.479 -32.137 9.946 1.00 92.69 591 ASP A C 1
ATOM 4526 O O . ASP A 1 591 ? -17.869 -32.422 10.976 1.00 92.69 591 ASP A O 1
ATOM 4530 N N . LYS A 1 592 ? -18.795 -33.058 9.028 1.00 93.25 592 LYS A N 1
ATOM 4531 C CA . LYS A 1 592 ? -18.172 -34.384 8.938 1.00 93.25 592 LYS A CA 1
ATOM 4532 C C . LYS A 1 592 ? -16.942 -34.294 8.027 1.00 93.25 592 LYS A C 1
ATOM 4534 O O . LYS A 1 592 ? -16.852 -33.381 7.208 1.00 93.25 592 LYS A O 1
ATOM 4539 N N . GLN A 1 593 ? -16.042 -35.271 8.112 1.00 94.81 593 GLN A N 1
ATOM 4540 C CA . GLN A 1 593 ? -14.943 -35.442 7.159 1.00 94.81 593 GLN A CA 1
ATOM 4541 C C . GLN A 1 593 ? -15.258 -36.609 6.205 1.00 94.81 593 GLN A C 1
ATOM 4543 O O . GLN A 1 593 ? -15.075 -37.760 6.597 1.00 94.81 593 GLN A O 1
ATOM 4548 N N . PRO A 1 594 ? -15.751 -36.351 4.978 1.00 95.25 594 PRO A N 1
ATOM 4549 C CA . PRO A 1 594 ? -15.742 -37.350 3.914 1.00 95.25 594 PRO A CA 1
ATOM 4550 C C . PRO A 1 594 ? -14.312 -37.770 3.552 1.00 95.25 594 PRO A C 1
ATOM 4552 O O . PRO A 1 594 ? -13.342 -37.073 3.863 1.00 95.25 594 PRO A O 1
ATOM 4555 N N . GLU A 1 595 ? -14.177 -38.893 2.854 1.00 96.00 595 GLU A N 1
ATOM 4556 C CA . GLU A 1 595 ? -12.876 -39.371 2.388 1.00 96.00 595 GLU A CA 1
ATOM 4557 C C . GLU A 1 595 ? -12.176 -38.336 1.487 1.00 96.00 595 GLU A C 1
ATOM 4559 O O . GLU A 1 595 ? -12.805 -37.632 0.694 1.00 96.00 595 GLU A O 1
ATOM 4564 N N . GLY A 1 596 ? -10.861 -38.181 1.666 1.00 95.38 596 GLY A N 1
ATOM 4565 C CA . GLY A 1 596 ? -10.037 -37.195 0.959 1.00 95.38 596 GLY A CA 1
ATOM 4566 C C . GLY A 1 596 ? -10.257 -35.723 1.350 1.00 95.38 596 GLY A C 1
ATOM 4567 O O . GLY A 1 596 ? -9.448 -34.878 0.965 1.00 95.38 596 GLY A O 1
ATOM 4568 N N . TRP A 1 597 ? -11.299 -35.376 2.114 1.00 96.56 597 TRP A N 1
ATOM 4569 C CA . TRP A 1 597 ? -11.588 -33.981 2.465 1.00 96.56 597 TRP A CA 1
ATOM 4570 C C . TRP A 1 597 ? -10.602 -33.400 3.482 1.00 96.56 597 TRP A C 1
ATOM 4572 O O . TRP A 1 597 ? -10.147 -34.067 4.415 1.00 96.56 597 TRP A O 1
ATOM 4582 N N . VAL A 1 598 ? -10.306 -32.110 3.317 1.00 96.50 598 VAL A N 1
ATOM 4583 C CA . VAL A 1 598 ? -9.243 -31.402 4.040 1.00 96.50 598 VAL A CA 1
ATOM 4584 C C . VAL A 1 598 ? -9.857 -30.499 5.120 1.00 96.50 598 VAL A C 1
ATOM 4586 O O . VAL A 1 598 ? -10.771 -29.729 4.809 1.00 96.50 598 VAL A O 1
ATOM 4589 N N . PRO A 1 599 ? -9.382 -30.539 6.382 1.00 95.06 599 PRO A N 1
ATOM 4590 C CA . PRO A 1 599 ? -9.831 -29.610 7.418 1.00 95.06 599 PRO A CA 1
ATOM 4591 C C . PRO A 1 599 ? -9.431 -28.170 7.078 1.00 95.06 599 PRO A C 1
ATOM 4593 O O . PRO A 1 599 ? -8.307 -27.907 6.638 1.00 95.06 599 PRO A O 1
ATOM 4596 N N . VAL A 1 600 ? -10.328 -27.215 7.333 1.00 91.62 600 VAL A N 1
ATOM 4597 C CA . VAL A 1 600 ? -10.011 -25.796 7.154 1.00 91.62 600 VAL A CA 1
ATOM 4598 C C . VAL A 1 600 ? -9.268 -25.281 8.394 1.00 91.62 600 VAL A C 1
ATOM 4600 O O . VAL A 1 600 ? -9.842 -25.136 9.473 1.00 91.62 600 VAL A O 1
ATOM 4603 N N . GLU A 1 601 ? -7.971 -25.002 8.251 1.00 88.06 601 GLU A N 1
ATOM 4604 C CA . GLU A 1 601 ? -7.026 -24.613 9.311 1.00 88.06 601 GLU A CA 1
ATOM 4605 C C . GLU A 1 601 ? -7.186 -23.150 9.762 1.00 88.06 601 GLU A C 1
ATOM 4607 O O . GLU A 1 601 ? -6.232 -22.376 9.863 1.00 88.06 601 GLU A O 1
ATOM 4612 N N . HIS A 1 602 ? -8.416 -22.742 10.054 1.00 81.00 602 HIS A N 1
ATOM 4613 C CA . HIS A 1 602 ? -8.711 -21.409 10.553 1.00 81.00 602 HIS A CA 1
ATOM 4614 C C . HIS A 1 602 ? -9.681 -21.499 11.737 1.00 81.00 602 HIS A C 1
ATOM 4616 O O . HIS A 1 602 ? -10.737 -22.112 11.603 1.00 81.00 602 HIS A O 1
ATOM 4622 N N . PRO A 1 603 ? -9.401 -20.866 12.894 1.00 70.56 603 PRO A N 1
ATOM 4623 C CA . PRO A 1 603 ? -10.159 -21.102 14.127 1.00 70.56 603 PRO A CA 1
ATOM 4624 C C . PRO A 1 603 ? -11.656 -20.790 14.012 1.00 70.56 603 PRO A C 1
ATOM 4626 O O . PRO A 1 603 ? -12.456 -21.345 14.761 1.00 70.56 603 PRO A O 1
ATOM 4629 N N . ASN A 1 604 ? -12.048 -19.900 13.098 1.00 72.00 604 ASN A N 1
ATOM 4630 C CA . ASN A 1 604 ? -13.453 -19.548 12.899 1.00 72.00 604 ASN A CA 1
ATOM 4631 C C . ASN A 1 604 ? -14.176 -20.435 11.857 1.00 72.00 604 ASN A C 1
ATOM 4633 O O . ASN A 1 604 ? -15.379 -20.283 11.686 1.00 72.00 604 ASN A O 1
ATOM 4637 N N . PHE A 1 605 ? -13.483 -21.373 11.195 1.00 78.88 605 PHE A N 1
ATOM 4638 C CA . PHE A 1 605 ? -14.104 -22.436 10.392 1.00 78.88 605 PHE A CA 1
ATOM 4639 C C . PHE A 1 605 ? -14.476 -23.620 11.289 1.00 78.88 605 PHE A C 1
ATOM 4641 O O . PHE A 1 605 ? -13.898 -24.706 11.233 1.00 78.88 605 PHE A O 1
ATOM 4648 N N . ALA A 1 606 ? -15.446 -23.374 12.160 1.00 81.00 606 ALA A N 1
ATOM 4649 C CA . ALA A 1 606 ? -16.015 -24.383 13.030 1.00 81.00 606 ALA A CA 1
ATOM 4650 C C . ALA A 1 606 ? -17.516 -24.149 13.195 1.00 81.00 606 ALA A C 1
ATOM 4652 O O . ALA A 1 606 ? -17.955 -22.998 13.259 1.00 81.00 606 ALA A O 1
ATOM 4653 N N . ASP A 1 607 ? -18.277 -25.234 13.283 1.00 82.94 607 ASP A N 1
ATOM 4654 C CA . ASP A 1 607 ? -19.700 -25.202 13.609 1.00 82.94 607 ASP A CA 1
ATOM 4655 C C . ASP A 1 607 ? -19.908 -25.526 15.086 1.00 82.94 607 ASP A C 1
ATOM 4657 O O . ASP A 1 607 ? -19.172 -26.329 15.656 1.00 82.94 607 ASP A O 1
ATOM 4661 N N . TRP A 1 608 ? -20.920 -24.917 15.699 1.00 80.94 608 TRP A N 1
ATOM 4662 C CA . TRP A 1 608 ? -21.350 -25.272 17.049 1.00 80.94 608 TRP A CA 1
ATOM 4663 C C . TRP A 1 608 ? -22.518 -26.253 16.938 1.00 80.94 608 TRP A C 1
ATOM 4665 O O . TRP A 1 608 ? -23.591 -25.888 16.459 1.00 80.94 608 TRP A O 1
ATOM 4675 N N . ARG A 1 609 ? -22.299 -27.504 17.344 1.00 86.69 609 ARG A N 1
ATOM 4676 C CA . ARG A 1 609 ? -23.305 -28.574 17.361 1.00 86.69 609 ARG A CA 1
ATOM 4677 C C . ARG A 1 609 ? -23.730 -28.872 18.791 1.00 86.69 609 ARG A C 1
ATOM 4679 O O . ARG A 1 609 ? -22.895 -28.833 19.685 1.00 86.69 609 ARG A O 1
ATOM 4686 N N . TYR A 1 610 ? -25.002 -29.206 18.993 1.00 89.81 610 TYR A N 1
ATOM 4687 C CA . TYR A 1 610 ? -25.476 -29.766 20.260 1.00 89.81 610 TYR A CA 1
ATOM 4688 C C . TYR A 1 610 ? -24.663 -31.020 20.612 1.00 89.81 610 TYR A C 1
ATOM 4690 O O . TYR A 1 610 ? -24.474 -31.888 19.756 1.00 89.81 610 TYR A O 1
ATOM 4698 N N . ALA A 1 611 ? -24.180 -31.090 21.850 1.00 89.50 611 ALA A N 1
ATOM 4699 C CA . ALA A 1 611 ? -23.364 -32.190 22.363 1.00 89.50 611 ALA A CA 1
ATOM 4700 C C . ALA A 1 611 ? -23.897 -32.788 23.677 1.00 89.50 611 ALA A C 1
ATOM 4702 O O . ALA A 1 611 ? -23.367 -33.796 24.133 1.00 89.50 611 ALA A O 1
ATOM 4703 N N . GLY A 1 612 ? -24.940 -32.192 24.261 1.00 90.56 612 GLY A N 1
ATOM 4704 C CA . GLY A 1 612 ? -25.577 -32.633 25.498 1.00 90.56 612 GLY A CA 1
ATOM 4705 C C . GLY A 1 612 ? -26.230 -31.471 26.247 1.00 90.56 612 GLY A C 1
ATOM 4706 O O . GLY A 1 612 ? -26.170 -30.321 25.809 1.00 90.56 612 GLY A O 1
ATOM 4707 N N . GLU A 1 613 ? -26.798 -31.785 27.402 1.00 89.81 613 GLU A N 1
ATOM 4708 C CA . GLU A 1 613 ? -27.214 -30.845 28.444 1.00 89.81 613 GLU A CA 1
ATOM 4709 C C . GLU A 1 613 ? -26.564 -31.296 29.748 1.00 89.81 613 GLU A C 1
ATOM 4711 O O . GLU A 1 613 ? -26.435 -32.499 29.977 1.00 89.81 613 GLU A O 1
ATOM 4716 N N . ASP A 1 614 ? -26.091 -30.345 30.551 1.00 81.44 614 ASP A N 1
ATOM 4717 C CA . ASP A 1 614 ? -25.259 -30.637 31.719 1.00 81.44 614 ASP A CA 1
ATOM 4718 C C . ASP A 1 614 ? -25.283 -29.482 32.739 1.00 81.44 614 ASP A C 1
ATOM 4720 O O . ASP A 1 614 ? -25.808 -28.392 32.477 1.00 81.44 614 ASP A O 1
ATOM 4724 N N . VAL A 1 615 ? -24.741 -29.726 33.931 1.00 73.12 615 VAL A N 1
ATOM 4725 C CA . VAL A 1 615 ? -24.828 -28.822 35.080 1.00 73.12 615 VAL A CA 1
ATOM 4726 C C . VAL A 1 615 ? -23.977 -27.567 34.859 1.00 73.12 615 VAL A C 1
ATOM 4728 O O . VAL A 1 615 ? -22.793 -27.618 34.523 1.00 73.12 615 VAL A O 1
ATOM 4731 N N . VAL A 1 616 ? -24.581 -26.397 35.092 1.00 67.19 616 VAL A N 1
ATOM 4732 C CA . VAL A 1 616 ? -23.929 -25.090 34.925 1.00 67.19 616 VAL A CA 1
ATOM 4733 C C . VAL A 1 616 ? -22.851 -24.888 35.999 1.00 67.19 616 VAL A C 1
ATOM 4735 O O . VAL A 1 616 ? -23.108 -24.334 37.066 1.00 67.19 616 VAL A O 1
ATOM 4738 N N . GLY A 1 617 ? -21.626 -25.327 35.702 1.00 68.38 617 GLY A N 1
ATOM 4739 C CA . GLY A 1 617 ? -20.463 -25.141 36.574 1.00 68.38 617 GLY A CA 1
ATOM 4740 C C . GLY A 1 617 ? -19.163 -25.801 36.102 1.00 68.38 617 GLY A C 1
ATOM 4741 O O . GLY A 1 617 ? -18.090 -25.310 36.451 1.00 68.38 617 GLY A O 1
ATOM 4742 N N . GLU A 1 618 ? -19.221 -26.874 35.305 1.00 72.56 618 GLU A N 1
ATOM 4743 C CA . GLU A 1 618 ? -18.018 -27.657 34.982 1.00 72.56 618 GLU A CA 1
ATOM 4744 C C . GLU A 1 618 ? -17.093 -27.038 33.912 1.00 72.56 618 GLU A C 1
ATOM 4746 O O . GLU A 1 618 ? -17.480 -26.223 33.069 1.00 72.56 618 GLU A O 1
ATOM 4751 N N . THR A 1 619 ? -15.814 -27.428 33.952 1.00 58.09 619 THR A N 1
ATOM 4752 C CA . THR A 1 619 ? -14.734 -26.862 33.125 1.00 58.09 619 THR A CA 1
ATOM 4753 C C . THR A 1 619 ? -14.404 -27.723 31.905 1.00 58.09 619 THR A C 1
ATOM 4755 O O . THR A 1 619 ? -13.363 -28.379 31.839 1.00 58.09 619 THR A O 1
ATOM 4758 N N . TYR A 1 620 ? -15.281 -27.686 30.906 1.00 72.25 620 TYR A N 1
ATOM 4759 C CA . TYR A 1 620 ? -15.095 -28.372 29.623 1.00 72.25 620 TYR A CA 1
ATOM 4760 C C . TYR A 1 620 ? -13.872 -27.861 28.834 1.00 72.25 620 TYR A C 1
ATOM 4762 O O . TYR A 1 620 ? -13.448 -26.707 28.947 1.00 72.25 620 TYR A O 1
ATOM 4770 N N . GLY A 1 621 ? -13.315 -28.717 27.969 1.00 77.94 621 GLY A N 1
ATOM 4771 C CA . GLY A 1 621 ? -12.183 -28.366 27.101 1.00 77.94 621 GLY A CA 1
ATOM 4772 C C . GLY A 1 621 ? -12.495 -27.250 26.088 1.00 77.94 621 GLY A C 1
ATOM 4773 O O . GLY A 1 621 ? -13.648 -26.986 25.767 1.00 77.94 621 GLY A O 1
ATOM 4774 N N . GLN A 1 622 ? -11.458 -26.629 25.504 1.00 77.56 622 GLN A N 1
ATOM 4775 C CA . GLN A 1 622 ? -11.546 -25.404 24.669 1.00 77.56 622 GLN A CA 1
ATOM 4776 C C . GLN A 1 622 ? -12.444 -25.475 23.407 1.00 77.56 622 GLN A C 1
ATOM 4778 O O . GLN A 1 622 ? -12.633 -24.460 22.725 1.00 77.56 622 GLN A O 1
ATOM 4783 N N . ASN A 1 623 ? -12.969 -26.655 23.073 1.00 85.00 623 ASN A N 1
ATOM 4784 C CA . ASN A 1 623 ? -13.927 -26.861 21.989 1.00 85.00 623 ASN A CA 1
ATOM 4785 C C . ASN A 1 623 ? -15.390 -26.809 22.457 1.00 85.00 623 ASN A C 1
ATOM 4787 O O . ASN A 1 623 ? -16.269 -26.815 21.610 1.00 85.00 623 ASN A O 1
ATOM 4791 N N . PHE A 1 624 ? -15.680 -26.749 23.753 1.00 82.88 624 PHE A N 1
ATOM 4792 C CA . PHE A 1 624 ? -17.049 -26.747 24.263 1.00 82.88 624 PHE A CA 1
ATOM 4793 C C . PHE A 1 624 ? -17.483 -25.353 24.732 1.00 82.88 624 PHE A C 1
ATOM 4795 O O . PHE A 1 624 ? -16.665 -24.510 25.105 1.00 82.88 624 PHE A O 1
ATOM 4802 N N . PHE A 1 625 ? -18.787 -25.099 24.678 1.00 80.75 625 PHE A N 1
ATOM 4803 C CA . PHE A 1 625 ? -19.430 -23.887 25.177 1.00 80.75 625 PHE A CA 1
ATOM 4804 C C . PHE A 1 625 ? -20.783 -24.262 25.778 1.00 80.75 625 PHE A C 1
ATOM 4806 O O . PHE A 1 625 ? -21.676 -24.687 25.047 1.00 80.75 625 PHE A O 1
ATOM 4813 N N . VAL A 1 626 ? -20.935 -24.090 27.090 1.00 78.88 626 VAL A N 1
ATOM 4814 C CA . VAL A 1 626 ? -22.231 -24.243 27.759 1.00 78.88 626 VAL A CA 1
ATOM 4815 C C . VAL A 1 626 ? -23.013 -22.938 27.630 1.00 78.88 626 VAL A C 1
ATOM 4817 O O . VAL A 1 626 ? -22.476 -21.848 27.838 1.00 78.88 626 VAL A O 1
ATOM 4820 N N . THR A 1 627 ? -24.278 -23.045 27.245 1.00 81.38 627 THR A N 1
ATOM 4821 C CA . THR A 1 627 ? -25.227 -21.922 27.222 1.00 81.38 627 THR A CA 1
ATOM 4822 C C . THR A 1 627 ? -25.711 -21.536 28.624 1.00 81.38 627 THR A C 1
ATOM 4824 O O . THR A 1 627 ? -25.595 -22.306 29.572 1.00 81.38 627 THR A O 1
ATOM 4827 N N . GLU A 1 628 ? -26.353 -20.371 28.736 1.00 81.69 628 GLU A N 1
ATOM 4828 C CA . GLU A 1 628 ? -27.039 -19.911 29.956 1.00 81.69 628 GLU A CA 1
ATOM 4829 C C . GLU A 1 628 ? -28.149 -20.879 30.446 1.00 81.69 628 GLU A C 1
ATOM 4831 O O . GLU A 1 628 ? -28.548 -20.792 31.602 1.00 81.69 628 GLU A O 1
ATOM 4836 N N . ASN A 1 629 ? -28.610 -21.819 29.607 1.00 86.62 629 ASN A N 1
ATOM 4837 C CA . ASN A 1 629 ? -29.616 -22.841 29.927 1.00 86.62 629 ASN A CA 1
ATOM 4838 C C . ASN A 1 629 ? -29.058 -24.285 30.011 1.00 86.62 629 ASN A C 1
ATOM 4840 O O . ASN A 1 629 ? -29.818 -25.234 29.853 1.00 86.62 629 ASN A O 1
ATOM 4844 N N . GLY A 1 630 ? -27.746 -24.472 30.205 1.00 85.56 630 GLY A N 1
ATOM 4845 C CA . GLY A 1 630 ? -27.136 -25.801 30.410 1.00 85.56 630 GLY A CA 1
ATOM 4846 C C . GLY A 1 630 ? -26.844 -26.623 29.144 1.00 85.56 630 GLY A C 1
ATOM 4847 O O . GLY A 1 630 ? -26.139 -27.625 29.217 1.00 85.56 630 GLY A O 1
ATOM 4848 N N . THR A 1 631 ? -27.292 -26.200 27.956 1.00 87.75 631 THR A N 1
ATOM 4849 C CA . THR A 1 631 ? -26.942 -26.885 26.698 1.00 87.75 631 THR A CA 1
ATOM 4850 C C . THR A 1 631 ? -25.443 -26.787 26.406 1.00 87.75 631 THR A C 1
ATOM 4852 O O . THR A 1 631 ? -24.913 -25.681 26.255 1.00 87.75 631 THR A O 1
ATOM 4855 N N . ILE A 1 632 ? -24.771 -27.930 26.248 1.00 83.62 632 ILE A N 1
ATOM 4856 C CA . ILE A 1 632 ? -23.401 -28.019 25.741 1.00 83.62 632 ILE A CA 1
ATOM 4857 C C . ILE A 1 632 ? -23.420 -27.925 24.213 1.00 83.62 632 ILE A C 1
ATOM 4859 O O . ILE A 1 632 ? -24.046 -28.731 23.518 1.00 83.62 632 ILE A O 1
ATOM 4863 N N . LEU A 1 633 ? -22.641 -26.988 23.675 1.00 87.50 633 LEU A N 1
ATOM 4864 C CA . LEU A 1 633 ? -22.299 -26.923 22.259 1.00 87.50 633 LEU A CA 1
ATOM 4865 C C . LEU A 1 633 ? -20.836 -27.333 22.031 1.00 87.50 633 LEU A C 1
ATOM 4867 O O . LEU A 1 633 ? -19.926 -26.715 22.582 1.00 87.50 633 LEU A O 1
ATOM 4871 N N . GLU A 1 634 ? -20.595 -28.325 21.173 1.00 89.25 634 GLU A N 1
ATOM 4872 C CA . GLU A 1 634 ? -19.266 -28.701 20.677 1.00 89.25 634 GLU A CA 1
ATOM 4873 C C . GLU A 1 634 ? -18.919 -27.938 19.390 1.00 89.25 634 GLU A C 1
ATOM 4875 O O . GLU A 1 634 ? -19.688 -27.889 18.429 1.00 89.25 634 GLU A O 1
ATOM 4880 N N . ARG A 1 635 ? -17.706 -27.393 19.349 1.00 85.56 635 ARG A N 1
ATOM 4881 C CA . ARG A 1 635 ? -17.077 -26.715 18.218 1.00 85.56 635 ARG A CA 1
ATOM 4882 C C . ARG A 1 635 ? -16.404 -27.714 17.277 1.00 85.56 635 ARG A C 1
ATOM 4884 O O . ARG A 1 635 ? -15.195 -27.948 17.362 1.00 85.56 635 ARG A O 1
ATOM 4891 N N . ARG A 1 636 ? -17.167 -28.270 16.340 1.00 89.69 636 ARG A N 1
ATOM 4892 C CA . ARG A 1 636 ? -16.641 -29.182 15.313 1.00 89.69 636 ARG A CA 1
ATOM 4893 C C . ARG A 1 636 ? -15.923 -28.407 14.216 1.00 89.69 636 ARG A C 1
ATOM 4895 O O . ARG A 1 636 ? -16.399 -27.362 13.774 1.00 89.69 636 ARG A O 1
ATOM 4902 N N . ARG A 1 637 ? -14.764 -28.903 13.775 1.00 92.94 637 ARG A N 1
ATOM 4903 C CA . ARG A 1 637 ? -14.017 -28.315 12.650 1.00 92.94 637 ARG A CA 1
ATOM 4904 C C . ARG A 1 637 ? -14.824 -28.461 11.363 1.00 92.94 637 ARG A C 1
ATOM 4906 O O . ARG A 1 637 ? -15.488 -29.473 11.169 1.00 92.94 637 ARG A O 1
ATOM 4913 N N . LEU A 1 638 ? -14.732 -27.471 10.480 1.00 93.81 638 LEU A N 1
ATOM 4914 C CA . LEU A 1 638 ? -15.253 -27.599 9.123 1.00 93.81 638 LEU A CA 1
ATOM 4915 C C . LEU A 1 638 ? -14.191 -28.202 8.201 1.00 93.81 638 LEU A C 1
ATOM 4917 O O . LEU A 1 638 ? -13.024 -27.801 8.215 1.00 93.81 638 LEU A O 1
ATOM 4921 N N . TYR A 1 639 ? -14.631 -29.138 7.374 1.00 95.38 639 TYR A N 1
ATOM 4922 C CA . TYR A 1 639 ? -13.874 -29.772 6.306 1.00 95.38 639 TYR A CA 1
ATOM 4923 C C . TYR A 1 639 ? -14.387 -29.254 4.967 1.00 95.38 639 TYR A C 1
ATOM 4925 O O . TYR A 1 639 ? -15.558 -28.890 4.843 1.00 95.38 639 TYR A O 1
ATOM 4933 N N . ALA A 1 640 ? -13.519 -29.224 3.965 1.00 95.94 640 ALA A N 1
ATOM 4934 C CA . ALA A 1 640 ? -13.859 -28.795 2.616 1.00 95.94 640 ALA A CA 1
ATOM 4935 C C . ALA A 1 640 ? -13.317 -29.777 1.572 1.00 95.94 640 ALA A C 1
ATOM 4937 O O . ALA A 1 640 ? -12.384 -30.543 1.849 1.00 95.94 640 ALA A O 1
ATOM 4938 N N . THR A 1 641 ? -13.863 -29.712 0.356 1.00 95.12 641 THR A N 1
ATOM 4939 C CA . THR A 1 641 ? -13.295 -30.420 -0.802 1.00 95.12 641 THR A CA 1
ATOM 4940 C C . THR A 1 641 ? -11.809 -30.060 -0.977 1.00 95.12 641 THR A C 1
ATOM 4942 O O . THR A 1 641 ? -11.411 -28.944 -0.624 1.00 95.12 641 THR A O 1
ATOM 4945 N N . PRO A 1 642 ? -10.953 -30.958 -1.510 1.00 94.69 642 PRO A N 1
ATOM 4946 C CA . PRO A 1 642 ? -9.498 -30.764 -1.499 1.00 94.69 642 PRO A CA 1
ATOM 4947 C C . PRO A 1 642 ? -9.025 -29.431 -2.094 1.00 94.69 642 PRO A C 1
ATOM 4949 O O . PRO A 1 642 ? -8.133 -28.783 -1.543 1.00 94.69 642 PRO A O 1
ATOM 4952 N N . GLU A 1 643 ? -9.648 -28.989 -3.189 1.00 92.81 643 GLU A N 1
ATOM 4953 C CA . GLU A 1 643 ? -9.356 -27.707 -3.834 1.00 92.81 643 GLU A CA 1
ATOM 4954 C C . GLU A 1 643 ? -9.779 -26.512 -2.965 1.00 92.81 643 GLU A C 1
ATOM 4956 O O . GLU A 1 643 ? -8.976 -25.599 -2.737 1.00 92.81 643 GLU A O 1
ATOM 4961 N N . LEU A 1 644 ? -11.008 -26.523 -2.431 1.00 92.50 644 LEU A N 1
ATOM 4962 C CA . LEU A 1 644 ? -11.514 -25.427 -1.607 1.00 92.50 644 LEU A CA 1
ATOM 4963 C C . LEU A 1 644 ? -10.753 -25.339 -0.282 1.00 92.50 644 LEU A C 1
ATOM 4965 O O . LEU A 1 644 ? -10.319 -24.254 0.090 1.00 92.50 644 LEU A O 1
ATOM 4969 N N . GLY A 1 645 ? -10.525 -26.464 0.401 1.00 93.06 645 GLY A N 1
ATOM 4970 C CA . GLY A 1 645 ? -9.771 -26.524 1.655 1.00 93.06 645 GLY A CA 1
ATOM 4971 C C . GLY A 1 645 ? -8.343 -26.005 1.498 1.00 93.06 645 GLY A C 1
ATOM 4972 O O . GLY A 1 645 ? -7.909 -25.142 2.260 1.00 93.06 645 GLY A O 1
ATOM 4973 N N . LYS A 1 646 ? -7.636 -26.434 0.444 1.00 93.88 646 LYS A N 1
ATOM 4974 C CA . LYS A 1 646 ? -6.296 -25.930 0.099 1.00 93.88 646 LYS A CA 1
ATOM 4975 C C . LYS A 1 646 ? -6.302 -24.421 -0.169 1.00 93.88 646 LYS A C 1
ATOM 4977 O O . LYS A 1 646 ? -5.410 -23.715 0.299 1.00 93.88 646 LYS A O 1
ATOM 4982 N N . SER A 1 647 ? -7.308 -23.921 -0.885 1.00 91.75 647 SER A N 1
ATOM 4983 C CA . SER A 1 647 ? -7.423 -22.503 -1.256 1.00 91.75 647 SER A CA 1
ATOM 4984 C C . SER A 1 647 ? -7.791 -21.615 -0.063 1.00 91.75 647 SER A C 1
ATOM 4986 O O . SER A 1 647 ? -7.162 -20.577 0.154 1.00 91.75 647 SER A O 1
ATOM 4988 N N . LEU A 1 648 ? -8.741 -22.058 0.764 1.00 90.38 648 LEU A N 1
ATOM 4989 C CA . LEU A 1 648 ? -9.109 -21.424 2.027 1.00 90.38 648 LEU A CA 1
ATOM 4990 C C . LEU A 1 648 ? -7.912 -21.379 2.975 1.00 90.38 648 LEU A C 1
ATOM 4992 O O . LEU A 1 648 ? -7.530 -20.288 3.387 1.00 90.38 648 LEU A O 1
ATOM 4996 N N . ASN A 1 649 ? -7.260 -22.510 3.257 1.00 91.56 649 ASN A N 1
ATOM 4997 C CA . ASN A 1 649 ? -6.108 -22.561 4.167 1.00 91.56 649 ASN A CA 1
ATOM 4998 C C . ASN A 1 649 ? -5.003 -21.595 3.723 1.00 91.56 649 ASN A C 1
ATOM 5000 O O . ASN A 1 649 ? -4.462 -20.861 4.547 1.00 91.56 649 ASN A O 1
ATOM 5004 N N . LYS A 1 650 ? -4.752 -21.490 2.413 1.00 91.38 650 LYS A N 1
ATOM 5005 C CA . LYS A 1 650 ? -3.787 -20.540 1.846 1.00 91.38 650 LYS A CA 1
ATOM 5006 C C . LYS A 1 650 ? -4.199 -19.072 2.034 1.00 91.38 650 LYS A C 1
ATOM 5008 O O . LYS A 1 650 ? -3.364 -18.241 2.361 1.00 91.38 650 LYS A O 1
ATOM 5013 N N . ILE A 1 651 ? -5.478 -18.733 1.874 1.00 87.75 651 ILE A N 1
ATOM 5014 C CA . ILE A 1 651 ? -6.003 -17.357 2.022 1.00 87.75 651 ILE A CA 1
ATOM 5015 C C . ILE A 1 651 ? -6.213 -16.955 3.496 1.00 87.75 651 ILE A C 1
ATOM 5017 O O . ILE A 1 651 ? -6.276 -15.760 3.819 1.00 87.75 651 ILE A O 1
ATOM 5021 N N . LEU A 1 652 ? -6.349 -17.935 4.389 1.00 85.00 652 LEU A N 1
ATOM 5022 C CA . LEU A 1 652 ? -6.637 -17.776 5.818 1.00 85.00 652 LEU A CA 1
ATOM 5023 C C . LEU A 1 652 ? -5.397 -17.890 6.712 1.00 85.00 652 LEU A C 1
ATOM 5025 O O . LEU A 1 652 ? -5.450 -17.450 7.862 1.00 85.00 652 LEU A O 1
ATOM 5029 N N . ALA A 1 653 ? -4.303 -18.462 6.202 1.00 85.81 653 ALA A N 1
ATOM 5030 C CA . ALA A 1 653 ? -3.052 -18.629 6.926 1.00 85.81 653 ALA A CA 1
ATOM 5031 C C . ALA A 1 653 ? -2.554 -17.307 7.528 1.00 85.81 653 ALA A C 1
ATOM 5033 O O . ALA A 1 653 ? -2.506 -16.258 6.884 1.00 85.81 653 ALA A O 1
ATOM 5034 N N . THR A 1 654 ? -2.167 -17.361 8.800 1.00 81.00 654 THR A N 1
ATOM 5035 C CA . THR A 1 654 ? -1.628 -16.205 9.516 1.00 81.00 654 THR A CA 1
ATOM 5036 C C . THR A 1 654 ? -0.124 -16.054 9.256 1.00 81.00 654 THR A C 1
ATOM 5038 O O . THR A 1 654 ? 0.602 -17.052 9.370 1.00 81.00 654 THR A O 1
ATOM 5041 N N . PRO A 1 655 ? 0.373 -14.833 8.956 1.00 80.44 655 PRO A N 1
ATOM 5042 C CA . PRO A 1 655 ? 1.805 -14.539 8.990 1.00 80.44 655 PRO A CA 1
ATOM 5043 C C . PRO A 1 655 ? 2.308 -14.763 10.423 1.00 80.44 655 PRO A C 1
ATOM 5045 O O . PRO A 1 655 ? 1.629 -14.391 11.379 1.00 80.44 655 PRO A O 1
ATOM 5048 N N . ASN A 1 656 ? 3.430 -15.465 10.584 1.00 77.75 656 ASN A N 1
ATOM 5049 C CA . ASN A 1 656 ? 3.799 -16.047 11.880 1.00 77.75 656 ASN A CA 1
ATOM 5050 C C . ASN A 1 656 ? 5.319 -16.226 12.068 1.00 77.75 656 ASN A C 1
ATOM 5052 O O . ASN A 1 656 ? 5.766 -17.199 12.677 1.00 77.75 656 ASN A O 1
ATOM 5056 N N . LEU A 1 657 ? 6.129 -15.276 11.580 1.00 80.50 657 LEU A N 1
ATOM 5057 C CA . LEU A 1 657 ? 7.482 -15.107 12.124 1.00 80.50 657 LEU A CA 1
ATOM 5058 C C . LEU A 1 657 ? 7.385 -14.806 13.631 1.00 80.50 657 LEU A C 1
ATOM 5060 O O . LEU A 1 657 ? 6.565 -13.994 14.057 1.00 80.50 657 LEU A O 1
ATOM 5064 N N . LYS A 1 658 ? 8.210 -15.480 14.439 1.00 84.56 658 LYS A N 1
ATOM 5065 C CA . LYS A 1 658 ? 8.223 -15.379 15.909 1.00 84.56 658 LYS A CA 1
ATOM 5066 C C . LYS A 1 658 ? 9.645 -15.185 16.434 1.00 84.56 658 LYS A C 1
ATOM 5068 O O . LYS A 1 658 ? 10.619 -15.509 15.756 1.00 84.56 658 LYS A O 1
ATOM 5073 N N . GLY A 1 659 ? 9.757 -14.690 17.667 1.00 88.44 659 GLY A N 1
ATOM 5074 C CA . GLY A 1 659 ? 11.043 -14.463 18.328 1.00 88.44 659 GLY A CA 1
ATOM 5075 C C . GLY A 1 659 ? 11.913 -13.459 17.568 1.00 88.44 659 GLY A C 1
ATOM 5076 O O . GLY A 1 659 ? 11.409 -12.472 17.036 1.00 88.44 659 GLY A O 1
ATOM 5077 N N . VAL A 1 660 ? 13.218 -13.730 17.493 1.00 79.06 660 VAL A N 1
ATOM 5078 C CA . VAL A 1 660 ? 14.214 -12.827 16.887 1.00 79.06 660 VAL A CA 1
ATOM 5079 C C . VAL A 1 660 ? 13.877 -12.475 15.429 1.00 79.06 660 VAL A C 1
ATOM 5081 O O . VAL A 1 660 ? 14.025 -11.323 15.034 1.00 79.06 660 VAL A O 1
ATOM 5084 N N . LEU A 1 661 ? 13.343 -13.421 14.644 1.00 83.94 661 LEU A N 1
ATOM 5085 C CA . LEU A 1 661 ? 12.969 -13.168 13.246 1.00 83.94 661 LEU A CA 1
ATOM 5086 C C . LEU A 1 661 ? 11.844 -12.133 13.102 1.00 83.94 661 LEU A C 1
ATOM 5088 O O . LEU A 1 661 ? 11.834 -11.402 12.119 1.00 83.94 661 LEU A O 1
ATOM 5092 N N . ALA A 1 662 ? 10.932 -12.032 14.074 1.00 83.56 662 ALA A N 1
ATOM 5093 C CA . ALA A 1 662 ? 9.895 -11.000 14.059 1.00 83.56 662 ALA A CA 1
ATOM 5094 C C . ALA A 1 662 ? 10.493 -9.602 14.287 1.00 83.56 662 ALA A C 1
ATOM 5096 O O . ALA A 1 662 ? 10.133 -8.664 13.586 1.00 83.56 662 ALA A O 1
ATOM 5097 N N . VAL A 1 663 ? 11.457 -9.472 15.206 1.00 82.56 663 VAL A N 1
ATOM 5098 C CA . VAL A 1 663 ? 12.171 -8.204 15.450 1.00 82.56 663 VAL A CA 1
ATOM 5099 C C . VAL A 1 663 ? 12.963 -7.777 14.210 1.00 82.56 663 VAL A C 1
ATOM 5101 O O . VAL A 1 663 ? 12.916 -6.615 13.815 1.00 82.56 663 VAL A O 1
ATOM 5104 N N . ILE A 1 664 ? 13.646 -8.718 13.554 1.00 85.81 664 ILE A N 1
ATOM 5105 C CA . ILE A 1 664 ? 14.398 -8.454 12.319 1.00 85.81 664 ILE A CA 1
ATOM 5106 C C . ILE A 1 664 ? 13.451 -8.051 11.168 1.00 85.81 664 ILE A C 1
ATOM 5108 O O . ILE A 1 664 ? 13.767 -7.125 10.422 1.00 85.81 664 ILE A O 1
ATOM 5112 N N . ASP A 1 665 ? 12.278 -8.682 11.040 1.00 85.31 665 ASP A N 1
ATOM 5113 C CA . ASP A 1 665 ? 11.250 -8.311 10.051 1.00 85.31 665 ASP A CA 1
ATOM 5114 C C . ASP A 1 665 ? 10.665 -6.907 10.309 1.00 85.31 665 ASP A C 1
ATOM 5116 O O . ASP A 1 665 ? 10.441 -6.148 9.363 1.00 85.31 665 ASP A O 1
ATOM 5120 N N . GLU A 1 666 ? 10.492 -6.509 11.576 1.00 84.44 666 GLU A N 1
ATOM 5121 C CA . GLU A 1 666 ? 10.067 -5.151 11.946 1.00 84.44 666 GLU A CA 1
ATOM 5122 C C . GLU A 1 666 ? 11.099 -4.084 11.548 1.00 84.44 666 GLU A C 1
ATOM 5124 O O . GLU A 1 666 ? 10.739 -3.111 10.880 1.00 84.44 666 GLU A O 1
ATOM 5129 N N . TRP A 1 667 ? 12.380 -4.288 11.877 1.00 84.94 667 TRP A N 1
ATOM 5130 C CA . TRP A 1 667 ? 13.473 -3.390 11.470 1.00 84.94 667 TRP A CA 1
ATOM 5131 C C . TRP A 1 667 ? 13.601 -3.291 9.943 1.00 84.94 667 TRP A C 1
ATOM 5133 O O . TRP A 1 667 ? 13.656 -2.195 9.385 1.00 84.94 667 TRP A O 1
ATOM 5143 N N . ASN A 1 668 ? 13.583 -4.432 9.250 1.00 89.12 668 ASN A N 1
ATOM 5144 C CA . ASN A 1 668 ? 13.637 -4.509 7.790 1.00 89.12 668 ASN A CA 1
ATOM 5145 C C . ASN A 1 668 ? 12.458 -3.767 7.135 1.00 89.12 668 ASN A C 1
ATOM 5147 O O . ASN A 1 668 ? 12.654 -3.007 6.189 1.00 89.12 668 ASN A O 1
ATOM 5151 N N . THR A 1 669 ? 11.241 -3.937 7.662 1.00 87.62 669 THR A N 1
ATOM 5152 C CA . THR A 1 669 ? 10.035 -3.232 7.192 1.00 87.62 669 THR A CA 1
ATOM 5153 C C . THR A 1 669 ? 10.151 -1.719 7.390 1.00 87.62 669 THR A C 1
ATOM 5155 O O . THR A 1 669 ? 9.807 -0.957 6.485 1.00 87.62 669 THR A O 1
ATOM 5158 N N . ALA A 1 670 ? 10.665 -1.270 8.537 1.00 85.12 670 ALA A N 1
ATOM 5159 C CA . ALA A 1 670 ? 10.816 0.150 8.836 1.00 85.12 670 ALA A CA 1
ATOM 5160 C C . ALA A 1 670 ? 11.854 0.841 7.934 1.00 85.12 670 ALA A C 1
ATOM 5162 O O . ALA A 1 670 ? 11.559 1.883 7.349 1.00 85.12 670 ALA A O 1
ATOM 5163 N N . ILE A 1 671 ? 13.036 0.241 7.748 1.00 86.56 671 ILE A N 1
ATOM 5164 C CA . ILE A 1 671 ? 14.071 0.799 6.862 1.00 86.56 671 ILE A CA 1
ATOM 5165 C C . ILE A 1 671 ? 13.579 0.816 5.406 1.00 86.56 671 ILE A C 1
ATOM 5167 O O . ILE A 1 671 ? 13.748 1.811 4.700 1.00 86.56 671 ILE A O 1
ATOM 5171 N N . LYS A 1 672 ? 12.894 -0.245 4.951 1.00 90.44 672 LYS A N 1
ATOM 5172 C CA . LYS A 1 672 ? 12.260 -0.254 3.623 1.00 90.44 672 LYS A CA 1
ATOM 5173 C C . LYS A 1 672 ? 11.278 0.880 3.452 1.00 90.44 672 LYS A C 1
ATOM 5175 O O . LYS A 1 672 ? 11.348 1.560 2.438 1.00 90.44 672 LYS A O 1
ATOM 5180 N N . GLN A 1 673 ? 10.389 1.109 4.418 1.00 85.06 673 GLN A N 1
ATOM 5181 C CA . GLN A 1 673 ? 9.476 2.242 4.353 1.00 85.06 673 GLN A CA 1
ATOM 5182 C C . GLN A 1 673 ? 10.254 3.548 4.153 1.00 85.06 673 GLN A C 1
ATOM 5184 O O . GLN A 1 673 ? 9.903 4.298 3.242 1.00 85.06 673 GLN A O 1
ATOM 5189 N N . THR A 1 674 ? 11.312 3.791 4.938 1.00 84.25 674 THR A N 1
ATOM 5190 C CA . THR A 1 674 ? 12.189 4.967 4.792 1.00 84.25 674 THR A CA 1
ATOM 5191 C C . THR A 1 674 ? 12.679 5.138 3.358 1.00 84.25 674 THR A C 1
ATOM 5193 O O . THR A 1 674 ? 12.508 6.209 2.779 1.00 84.25 674 THR A O 1
ATOM 5196 N N . ILE A 1 675 ? 13.179 4.078 2.727 1.00 87.56 675 ILE A N 1
ATOM 5197 C CA . ILE A 1 675 ? 13.590 4.099 1.316 1.00 87.56 675 ILE A CA 1
ATOM 5198 C C . ILE A 1 675 ? 12.379 4.369 0.393 1.00 87.56 675 ILE A C 1
ATOM 5200 O O . ILE A 1 675 ? 12.430 5.240 -0.478 1.00 87.56 675 ILE A O 1
ATOM 5204 N N . LEU A 1 676 ? 11.257 3.670 0.590 1.00 87.00 676 LEU A N 1
ATOM 5205 C CA . LEU A 1 676 ? 10.092 3.704 -0.301 1.00 87.00 676 LEU A CA 1
ATOM 5206 C C . LEU A 1 676 ? 9.385 5.074 -0.331 1.00 87.00 676 LEU A C 1
ATOM 5208 O O . LEU A 1 676 ? 9.085 5.547 -1.432 1.00 87.00 676 LEU A O 1
ATOM 5212 N N . TYR A 1 677 ? 9.142 5.741 0.811 1.00 82.56 677 TYR A N 1
ATOM 5213 C CA . TYR A 1 677 ? 8.481 7.062 0.806 1.00 82.56 677 TYR A CA 1
ATOM 5214 C C . TYR A 1 677 ? 9.423 8.192 0.367 1.00 82.56 677 TYR A C 1
ATOM 5216 O O . TYR A 1 677 ? 8.998 9.078 -0.375 1.00 82.56 677 TYR A O 1
ATOM 5224 N N . THR A 1 678 ? 10.704 8.141 0.753 1.00 84.25 678 THR A N 1
ATOM 5225 C CA . THR A 1 678 ? 11.679 9.207 0.439 1.00 84.25 678 THR A CA 1
ATOM 5226 C C . THR A 1 678 ? 12.116 9.211 -1.020 1.00 84.25 678 THR A C 1
ATOM 5228 O O . THR A 1 678 ? 12.464 10.261 -1.551 1.00 84.25 678 THR A O 1
ATOM 5231 N N . SER A 1 679 ? 12.047 8.061 -1.695 1.00 82.81 679 SER A N 1
ATOM 5232 C CA . SER A 1 679 ? 12.508 7.878 -3.077 1.00 82.81 679 SER A CA 1
ATOM 5233 C C . SER A 1 679 ? 11.945 8.845 -4.121 1.00 82.81 679 SER A C 1
ATOM 5235 O O . SER A 1 679 ? 12.537 8.967 -5.189 1.00 82.81 679 SER A O 1
ATOM 5237 N N . PHE A 1 680 ? 10.755 9.418 -3.898 1.00 89.69 680 PHE A N 1
ATOM 5238 C CA . PHE A 1 680 ? 9.869 10.023 -4.911 1.00 89.69 680 PHE A CA 1
ATOM 5239 C C . PHE A 1 680 ? 9.516 9.135 -6.132 1.00 89.69 680 PHE A C 1
ATOM 5241 O O . PHE A 1 680 ? 8.505 9.400 -6.783 1.00 89.69 680 PHE A O 1
ATOM 5248 N N . PHE A 1 681 ? 10.246 8.042 -6.388 1.00 89.94 681 PHE A N 1
ATOM 5249 C CA . PHE A 1 681 ? 10.070 7.057 -7.460 1.00 89.94 681 PHE A CA 1
ATOM 5250 C C . PHE A 1 681 ? 8.607 6.666 -7.683 1.00 89.94 681 PHE A C 1
ATOM 5252 O O . PHE A 1 681 ? 8.135 6.709 -8.815 1.00 89.94 681 PHE A O 1
ATOM 5259 N N . HIS A 1 682 ? 7.866 6.365 -6.614 1.00 90.94 682 HIS A N 1
ATOM 5260 C CA . HIS A 1 682 ? 6.457 5.970 -6.691 1.00 90.94 682 HIS A CA 1
ATOM 5261 C C . HIS A 1 682 ? 5.538 7.060 -7.265 1.00 90.94 682 HIS A C 1
ATOM 5263 O O . HIS A 1 682 ? 4.618 6.736 -8.010 1.00 90.94 682 HIS A O 1
ATOM 5269 N N . HIS A 1 683 ? 5.804 8.347 -6.994 1.00 93.06 683 HIS A N 1
ATOM 5270 C CA . HIS A 1 683 ? 5.040 9.450 -7.595 1.00 93.06 683 HIS A CA 1
ATOM 5271 C C . HIS A 1 683 ? 5.184 9.393 -9.117 1.00 93.06 683 HIS A C 1
ATOM 5273 O O . HIS A 1 683 ? 4.198 9.408 -9.851 1.00 93.06 683 HIS A O 1
ATOM 5279 N N . GLN A 1 684 ? 6.423 9.249 -9.592 1.00 94.12 684 GLN A N 1
ATOM 5280 C CA . GLN A 1 684 ? 6.700 9.139 -11.017 1.00 94.12 684 GLN A CA 1
ATOM 5281 C C . GLN A 1 684 ? 6.270 7.785 -11.605 1.00 94.12 684 GLN A C 1
ATOM 5283 O O . GLN A 1 684 ? 5.967 7.725 -12.789 1.00 94.12 684 GLN A O 1
ATOM 5288 N N . ALA A 1 685 ? 6.236 6.700 -10.825 1.00 94.56 685 ALA A N 1
ATOM 5289 C CA . ALA A 1 685 ? 5.724 5.406 -11.269 1.00 94.56 685 ALA A CA 1
ATOM 5290 C C . ALA A 1 685 ? 4.224 5.490 -11.569 1.00 94.56 685 ALA A C 1
ATOM 5292 O O . ALA A 1 685 ? 3.837 5.221 -12.700 1.00 94.56 685 ALA A O 1
ATOM 5293 N N . TYR A 1 686 ? 3.409 5.980 -10.628 1.00 96.69 686 TYR A N 1
ATOM 5294 C CA . TYR A 1 686 ? 1.970 6.178 -10.841 1.00 96.69 686 TYR A CA 1
ATOM 5295 C C . TYR A 1 686 ? 1.663 7.142 -12.000 1.00 96.69 686 TYR A C 1
ATOM 5297 O O . TYR A 1 686 ? 0.718 6.920 -12.758 1.00 96.69 686 TYR A O 1
ATOM 5305 N N . ILE A 1 687 ? 2.483 8.183 -12.185 1.00 96.38 687 ILE A N 1
ATOM 5306 C CA . ILE A 1 687 ? 2.372 9.097 -13.332 1.00 96.38 687 ILE A CA 1
ATOM 5307 C C . ILE A 1 687 ? 2.744 8.391 -14.647 1.00 96.38 687 ILE A C 1
ATOM 5309 O O . ILE A 1 687 ? 2.005 8.517 -15.621 1.00 96.38 687 ILE A O 1
ATOM 5313 N N . ARG A 1 688 ? 3.836 7.610 -14.689 1.00 95.94 688 ARG A N 1
ATOM 5314 C CA . ARG A 1 688 ? 4.235 6.813 -15.868 1.00 95.94 688 ARG A CA 1
ATOM 5315 C C . ARG A 1 688 ? 3.174 5.769 -16.235 1.00 95.94 688 ARG A C 1
ATOM 5317 O O . ARG A 1 688 ? 2.892 5.622 -17.421 1.00 95.94 688 ARG A O 1
ATOM 5324 N N . SER A 1 689 ? 2.556 5.103 -15.261 1.00 97.19 689 SER A N 1
ATOM 5325 C CA . SER A 1 689 ? 1.445 4.165 -15.482 1.00 97.19 689 SER A CA 1
ATOM 5326 C C . SER A 1 689 ? 0.216 4.865 -16.072 1.00 97.19 689 SER A C 1
ATOM 5328 O O . SER A 1 689 ? -0.278 4.460 -17.123 1.00 97.19 689 SER A O 1
ATOM 5330 N N . TYR A 1 690 ? -0.214 5.995 -15.498 1.00 97.81 690 TYR A N 1
ATOM 5331 C CA . TYR A 1 690 ? -1.334 6.782 -16.036 1.00 97.81 690 TYR A CA 1
ATOM 5332 C C . TYR A 1 690 ? -1.071 7.313 -17.462 1.00 97.81 690 TYR A C 1
ATOM 5334 O O . TYR A 1 690 ? -1.916 7.198 -18.355 1.00 97.81 690 TYR A O 1
ATOM 5342 N N . VAL A 1 691 ? 0.111 7.892 -17.693 1.00 96.44 691 VAL A N 1
ATOM 5343 C CA . VAL A 1 691 ? 0.474 8.530 -18.967 1.00 96.44 691 VAL A CA 1
ATOM 5344 C C . VAL A 1 691 ? 0.812 7.500 -20.045 1.00 96.44 691 VAL A C 1
ATOM 5346 O O . VAL A 1 691 ? 0.260 7.572 -21.138 1.00 96.44 691 VAL A O 1
ATOM 5349 N N . GLY A 1 692 ? 1.707 6.552 -19.764 1.00 95.81 692 GLY A N 1
ATOM 5350 C CA . GLY A 1 692 ? 2.202 5.560 -20.723 1.00 95.81 692 GLY A CA 1
ATOM 5351 C C . GLY A 1 692 ? 1.310 4.325 -20.837 1.00 95.81 692 GLY A C 1
ATOM 5352 O O . GLY A 1 692 ? 0.919 3.947 -21.940 1.00 95.81 692 GLY A O 1
ATOM 5353 N N . GLY A 1 693 ? 0.965 3.717 -19.702 1.00 95.44 693 GLY A N 1
ATOM 5354 C CA . GLY A 1 693 ? 0.140 2.508 -19.641 1.00 95.44 693 GLY A CA 1
ATOM 5355 C C . GLY A 1 693 ? -1.327 2.759 -19.987 1.00 95.44 693 GLY A C 1
ATOM 5356 O O . GLY A 1 693 ? -1.919 2.021 -20.777 1.00 95.44 693 GLY A O 1
ATOM 5357 N N . GLY A 1 694 ? -1.917 3.825 -19.447 1.00 95.31 694 GLY A N 1
ATOM 5358 C CA . GLY A 1 694 ? -3.332 4.155 -19.621 1.00 95.31 694 GLY A CA 1
ATOM 5359 C C . GLY A 1 694 ? -3.753 4.548 -21.042 1.00 95.31 694 GLY A C 1
ATOM 5360 O O . GLY A 1 694 ? -2.964 5.050 -21.850 1.00 95.31 694 GLY A O 1
ATOM 5361 N N . ARG A 1 695 ? -5.055 4.415 -21.337 1.00 95.19 695 ARG A N 1
ATOM 5362 C CA . ARG A 1 695 ? -5.722 4.953 -22.548 1.00 95.19 695 ARG A CA 1
ATOM 5363 C C . ARG A 1 695 ? -5.943 6.474 -22.503 1.00 95.19 695 ARG A C 1
ATOM 5365 O O . ARG A 1 695 ? -6.940 7.003 -22.982 1.00 95.19 695 ARG A O 1
ATOM 5372 N N . THR A 1 696 ? -4.977 7.193 -21.949 1.00 88.50 696 THR A N 1
ATOM 5373 C CA . THR A 1 696 ? -4.903 8.653 -21.973 1.00 88.50 696 THR A CA 1
ATOM 5374 C C . THR A 1 696 ? -4.583 9.134 -23.390 1.00 88.50 696 THR A C 1
ATOM 5376 O O . THR A 1 696 ? -3.480 8.919 -23.894 1.00 88.50 696 THR A O 1
ATOM 5379 N N . GLY A 1 697 ? -5.558 9.749 -24.066 1.00 87.00 697 GLY A N 1
ATOM 5380 C CA . GLY A 1 697 ? -5.299 10.540 -25.276 1.00 87.00 697 GLY A CA 1
ATOM 5381 C C . GLY A 1 697 ? -4.576 11.849 -24.934 1.00 87.00 697 GLY A C 1
ATOM 5382 O O . GLY A 1 697 ? -4.408 12.162 -23.758 1.00 87.00 697 GLY A O 1
ATOM 5383 N N . ILE A 1 698 ? -4.204 12.656 -25.934 1.00 84.81 698 ILE A N 1
ATOM 5384 C CA . ILE A 1 698 ? -3.452 13.915 -25.723 1.00 84.81 698 ILE A CA 1
ATOM 5385 C C . ILE A 1 698 ? -4.178 14.850 -24.733 1.00 84.81 698 ILE A C 1
ATOM 5387 O O . ILE A 1 698 ? -3.579 15.330 -23.773 1.00 84.81 698 ILE A O 1
ATOM 5391 N N . LYS A 1 699 ? -5.502 15.021 -24.884 1.00 81.62 699 LYS A N 1
ATOM 5392 C CA . LYS A 1 699 ? -6.346 15.798 -23.949 1.00 81.62 699 LYS A CA 1
ATOM 5393 C C . LYS A 1 699 ? -6.398 15.209 -22.524 1.00 81.62 699 LYS A C 1
ATOM 5395 O O . LYS A 1 699 ? -6.702 15.925 -21.578 1.00 81.62 699 LYS A O 1
ATOM 5400 N N . GLY A 1 700 ? -6.093 13.920 -22.367 1.00 86.06 700 GLY A N 1
ATOM 5401 C CA . GLY A 1 700 ? -6.068 13.190 -21.097 1.00 86.06 700 GLY A CA 1
ATOM 5402 C C . GLY A 1 700 ? -4.705 13.168 -20.398 1.00 86.06 700 GLY A C 1
ATOM 5403 O O . GLY A 1 700 ? -4.556 12.460 -19.413 1.00 86.06 700 GLY A O 1
ATOM 5404 N N . LEU A 1 701 ? -3.698 13.910 -20.870 1.00 90.94 701 LEU A N 1
ATOM 5405 C CA . LEU A 1 701 ? -2.376 13.959 -20.222 1.00 90.94 701 LEU A CA 1
ATOM 5406 C C . LEU A 1 701 ? -2.350 14.798 -18.925 1.00 90.94 701 LEU A C 1
ATOM 5408 O O . LEU A 1 701 ? -1.349 14.801 -18.209 1.00 90.94 701 LEU A O 1
ATOM 5412 N N . ASN A 1 702 ? -3.441 15.494 -18.586 1.00 95.31 702 ASN A N 1
ATOM 5413 C CA . ASN A 1 702 ? -3.536 16.310 -17.377 1.00 95.31 702 ASN A CA 1
ATOM 5414 C C . ASN A 1 702 ? -3.693 15.442 -16.110 1.00 95.31 702 ASN A C 1
ATOM 5416 O O . ASN A 1 702 ? -4.802 15.166 -15.649 1.00 95.31 702 ASN A O 1
ATOM 5420 N N . VAL A 1 703 ? -2.562 15.069 -15.506 1.00 95.31 703 VAL A N 1
ATOM 5421 C CA . VAL A 1 703 ? -2.472 14.299 -14.248 1.00 95.31 703 VAL A CA 1
ATOM 5422 C C . VAL A 1 703 ? -3.271 14.939 -13.099 1.00 95.31 703 VAL A C 1
ATOM 5424 O O . VAL A 1 703 ? -3.865 14.228 -12.289 1.00 95.31 703 VAL A O 1
ATOM 5427 N N . ALA A 1 704 ? -3.330 16.273 -13.020 1.00 95.94 704 ALA A N 1
ATOM 5428 C CA . ALA A 1 704 ? -4.066 16.981 -11.969 1.00 95.94 704 ALA A CA 1
ATOM 5429 C C . ALA A 1 704 ? -5.592 16.957 -12.184 1.00 95.94 704 ALA A C 1
ATOM 5431 O O . ALA A 1 704 ? -6.355 17.036 -11.218 1.00 95.94 704 ALA A O 1
ATOM 5432 N N . GLN A 1 705 ? -6.056 16.814 -13.429 1.00 96.44 705 GLN A N 1
ATOM 5433 C CA . GLN A 1 705 ? -7.447 16.466 -13.717 1.00 96.44 705 GLN A CA 1
ATOM 5434 C C . GLN A 1 705 ? -7.704 14.995 -13.384 1.00 96.44 705 GLN A C 1
ATOM 5436 O O . GLN A 1 705 ? -8.589 14.707 -12.589 1.00 96.44 705 GLN A O 1
ATOM 5441 N N . ALA A 1 706 ? -6.852 14.085 -13.856 1.00 96.69 706 ALA A N 1
ATOM 5442 C CA . ALA A 1 706 ? -6.976 12.647 -13.622 1.00 96.69 706 ALA A CA 1
ATOM 5443 C C . ALA A 1 706 ? -7.066 12.255 -12.138 1.00 96.69 706 ALA A C 1
ATOM 5445 O O . ALA A 1 706 ? -7.859 11.397 -11.758 1.00 96.69 706 ALA A O 1
ATOM 5446 N N . TYR A 1 707 ? -6.272 12.911 -11.288 1.00 97.25 707 TYR A N 1
ATOM 5447 C CA . TYR A 1 707 ? -6.328 12.768 -9.834 1.00 97.25 707 TYR A CA 1
ATOM 5448 C C . TYR A 1 707 ? -7.670 13.245 -9.245 1.00 97.25 707 TYR A C 1
ATOM 5450 O O . TYR A 1 707 ? -8.176 12.636 -8.302 1.00 97.25 707 TYR A O 1
ATOM 5458 N N . ARG A 1 708 ? -8.257 14.323 -9.787 1.00 97.06 708 ARG A N 1
ATOM 5459 C CA . ARG A 1 708 ? -9.571 14.837 -9.364 1.00 97.06 708 ARG A CA 1
ATOM 5460 C C . ARG A 1 708 ? -10.704 13.927 -9.832 1.00 97.06 708 ARG A C 1
ATOM 5462 O O . ARG A 1 708 ? -11.545 13.586 -9.008 1.00 97.06 708 ARG A O 1
ATOM 5469 N N . ASP A 1 709 ? -10.674 13.484 -11.085 1.00 97.38 709 ASP A N 1
ATOM 5470 C CA . ASP A 1 709 ? -11.647 12.545 -11.655 1.00 97.38 709 ASP A CA 1
ATOM 5471 C C . ASP A 1 709 ? -11.630 11.216 -10.886 1.00 97.38 709 ASP A C 1
ATOM 5473 O O . ASP A 1 709 ? -12.654 10.767 -10.379 1.00 97.38 709 ASP A O 1
ATOM 5477 N N . GLY A 1 710 ? -10.441 10.629 -10.707 1.00 97.88 710 GLY A N 1
ATOM 5478 C CA . GLY A 1 710 ? -10.253 9.381 -9.972 1.00 97.88 710 GLY A CA 1
ATOM 5479 C C . GLY A 1 710 ? -10.634 9.485 -8.494 1.00 97.88 710 GLY A C 1
ATOM 5480 O O . GLY A 1 710 ? -11.180 8.532 -7.940 1.00 97.88 710 GLY A O 1
ATOM 5481 N N . ARG A 1 711 ? -10.423 10.650 -7.858 1.00 97.19 711 ARG A N 1
ATOM 5482 C CA . ARG A 1 711 ? -10.990 10.935 -6.531 1.00 97.19 711 ARG A CA 1
ATOM 5483 C C . ARG A 1 711 ? -12.511 10.941 -6.597 1.00 97.19 711 ARG A C 1
ATOM 5485 O O . ARG A 1 711 ? -13.135 10.253 -5.800 1.00 97.19 711 ARG A O 1
ATOM 5492 N N . GLN A 1 712 ? -13.108 11.697 -7.515 1.00 97.75 712 GLN A N 1
ATOM 5493 C CA . GLN A 1 712 ? -14.561 11.845 -7.588 1.00 97.75 712 GLN A CA 1
ATOM 5494 C C . GLN A 1 712 ? -15.254 10.501 -7.845 1.00 97.75 712 GLN A C 1
ATOM 5496 O O . GLN A 1 712 ? -16.232 10.189 -7.170 1.00 97.75 712 GLN A O 1
ATOM 5501 N N . ALA A 1 713 ? -14.692 9.661 -8.715 1.00 98.00 713 ALA A N 1
ATOM 5502 C CA . ALA A 1 713 ? -15.189 8.314 -8.968 1.00 98.00 713 ALA A CA 1
ATOM 5503 C C . ALA A 1 713 ? -15.113 7.398 -7.732 1.00 98.00 713 ALA A C 1
ATOM 5505 O O . ALA A 1 713 ? -15.994 6.555 -7.543 1.00 98.00 713 ALA A O 1
ATOM 5506 N N . VAL A 1 714 ? -14.107 7.583 -6.860 1.00 97.12 714 VAL A N 1
ATOM 5507 C CA . VAL A 1 714 ? -14.042 6.934 -5.538 1.00 97.12 714 VAL A CA 1
ATOM 5508 C C . VAL A 1 714 ? -15.108 7.494 -4.592 1.00 97.12 714 VAL A C 1
ATOM 5510 O O . VAL A 1 714 ? -15.851 6.696 -4.031 1.00 97.12 714 VAL A O 1
ATOM 5513 N N . MET A 1 715 ? -15.237 8.818 -4.437 1.00 96.19 715 MET A N 1
ATOM 5514 C CA . MET A 1 715 ? -16.212 9.440 -3.515 1.00 96.19 715 MET A CA 1
ATOM 5515 C C . MET A 1 715 ? -17.672 9.122 -3.894 1.00 96.19 715 MET A C 1
ATOM 5517 O O . MET A 1 715 ? -18.502 8.849 -3.027 1.00 96.19 715 MET A O 1
ATOM 5521 N N . ASN A 1 716 ? -17.967 9.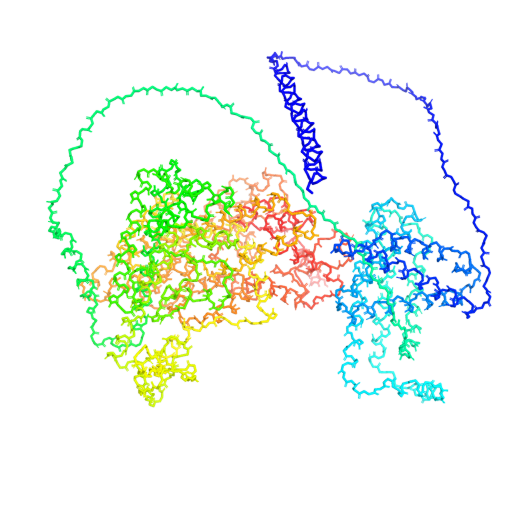082 -5.198 1.00 97.38 716 ASN A N 1
ATOM 5522 C CA . ASN A 1 716 ? -19.255 8.665 -5.763 1.00 97.38 716 ASN A CA 1
ATOM 5523 C C . ASN A 1 716 ? -19.446 7.132 -5.750 1.00 97.38 716 ASN A C 1
ATOM 5525 O O . ASN A 1 716 ? -20.556 6.642 -5.964 1.00 97.38 716 ASN A O 1
ATOM 5529 N N . PHE A 1 717 ? -18.355 6.376 -5.577 1.00 97.31 717 PHE A N 1
ATOM 5530 C CA . PHE A 1 717 ? -18.230 4.938 -5.828 1.00 97.31 717 PHE A CA 1
ATOM 5531 C C . PHE A 1 717 ? -18.956 4.510 -7.116 1.00 97.31 717 PHE A C 1
ATOM 5533 O O . PHE A 1 717 ? -19.917 3.744 -7.062 1.00 97.31 717 PHE A O 1
ATOM 5540 N N . GLU A 1 718 ? -18.546 5.046 -8.271 1.00 97.38 718 GLU A N 1
ATOM 5541 C CA . GLU A 1 718 ? -19.229 4.861 -9.568 1.00 97.38 718 GLU A CA 1
ATOM 5542 C C . GLU A 1 718 ? -19.557 3.392 -9.891 1.00 97.38 718 GLU A C 1
ATOM 5544 O O . GLU A 1 718 ? -18.841 2.483 -9.486 1.00 97.38 718 GLU A O 1
ATOM 5549 N N . THR A 1 719 ? -20.642 3.123 -10.624 1.00 97.44 719 THR A N 1
ATOM 5550 C CA . THR A 1 719 ? -21.075 1.739 -10.924 1.00 97.44 719 THR A CA 1
ATOM 5551 C C . THR A 1 719 ? -20.002 0.934 -11.659 1.00 97.44 719 THR A C 1
ATOM 5553 O O . THR A 1 719 ? -19.713 -0.188 -11.260 1.00 97.44 719 THR A O 1
ATOM 5556 N N . ASP A 1 720 ? -19.310 1.540 -12.625 1.00 98.31 720 ASP A N 1
ATOM 5557 C CA . ASP A 1 720 ? -18.152 0.921 -13.283 1.00 98.31 720 ASP A CA 1
ATOM 5558 C C . ASP A 1 720 ? -17.014 0.591 -12.295 1.00 98.31 720 ASP A C 1
ATOM 5560 O O . ASP A 1 720 ? -16.324 -0.417 -12.441 1.00 98.31 720 ASP A O 1
ATOM 5564 N N . LEU A 1 721 ? -16.836 1.408 -11.249 1.00 98.12 721 LEU A N 1
ATOM 5565 C CA . LEU A 1 721 ? -15.854 1.167 -10.193 1.00 98.12 721 LEU A CA 1
ATOM 5566 C C . LEU A 1 721 ? -16.301 0.065 -9.221 1.00 98.12 721 LEU A C 1
ATOM 5568 O O . LEU A 1 721 ? -15.455 -0.679 -8.727 1.00 98.12 721 LEU A O 1
ATOM 5572 N N . LYS A 1 722 ? -17.609 -0.077 -8.965 1.00 97.94 722 LYS A N 1
ATOM 5573 C CA . LYS A 1 722 ? -18.164 -1.207 -8.201 1.00 97.94 722 LYS A CA 1
ATOM 5574 C C . LYS A 1 722 ? -17.842 -2.527 -8.899 1.00 97.94 722 LYS A C 1
ATOM 5576 O O . LYS A 1 722 ? -17.319 -3.428 -8.247 1.00 97.94 722 LYS A O 1
ATOM 5581 N N . ASP A 1 723 ? -18.066 -2.604 -10.211 1.00 97.94 723 ASP A N 1
ATOM 5582 C CA . ASP A 1 723 ? -17.742 -3.791 -11.011 1.00 97.94 723 ASP A CA 1
ATOM 5583 C C . ASP A 1 723 ? -16.246 -4.109 -10.963 1.00 97.94 723 ASP A C 1
ATOM 5585 O O . ASP A 1 723 ? -15.868 -5.252 -10.731 1.00 97.94 723 ASP A O 1
ATOM 5589 N N . LEU A 1 724 ? -15.382 -3.099 -11.114 1.00 98.44 724 LEU A N 1
ATOM 5590 C CA . LEU A 1 724 ? -13.929 -3.275 -11.050 1.00 98.44 724 LEU A CA 1
ATOM 5591 C C . LEU A 1 724 ? -13.438 -3.710 -9.656 1.00 98.44 724 LEU A C 1
ATOM 5593 O O . LEU A 1 724 ? -12.543 -4.547 -9.556 1.00 98.44 724 LEU A O 1
ATOM 5597 N N . VAL A 1 725 ? -14.016 -3.190 -8.568 1.00 97.94 725 VAL A N 1
ATOM 5598 C CA . VAL A 1 725 ? -13.683 -3.618 -7.193 1.00 97.94 725 VAL A CA 1
ATOM 5599 C C . VAL A 1 725 ? -14.201 -5.030 -6.908 1.00 97.94 725 VAL A C 1
ATOM 5601 O O . VAL A 1 725 ? -13.487 -5.825 -6.295 1.00 97.94 725 VAL A O 1
ATOM 5604 N N . PHE A 1 726 ? -15.388 -5.381 -7.408 1.00 97.12 726 PHE A N 1
ATOM 5605 C CA . PHE A 1 726 ? -15.903 -6.753 -7.386 1.00 97.12 726 PHE A CA 1
ATOM 5606 C C . PHE A 1 726 ? -15.079 -7.695 -8.284 1.00 97.12 726 PHE A C 1
ATOM 5608 O O . PHE A 1 726 ? -14.954 -8.879 -7.985 1.00 97.12 726 PHE A O 1
ATOM 5615 N N . ALA A 1 727 ? -14.429 -7.159 -9.318 1.00 97.62 727 ALA A N 1
ATOM 5616 C CA . ALA A 1 727 ? -13.384 -7.801 -10.114 1.00 97.62 727 ALA A CA 1
ATOM 5617 C C . ALA A 1 727 ? -11.991 -7.785 -9.452 1.00 97.62 727 ALA A C 1
ATOM 5619 O O . ALA A 1 727 ? -10.977 -8.167 -10.041 1.00 97.62 727 ALA A O 1
ATOM 5620 N N . GLY A 1 728 ? -11.919 -7.374 -8.186 1.00 97.12 728 GLY A N 1
ATOM 5621 C CA . GLY A 1 728 ? -10.713 -7.467 -7.384 1.00 97.12 728 GLY A CA 1
ATOM 5622 C C . GLY A 1 728 ? -9.675 -6.378 -7.658 1.00 97.12 728 GLY A C 1
ATOM 5623 O O . GLY A 1 728 ? -8.537 -6.539 -7.205 1.00 97.12 728 GLY A O 1
ATOM 5624 N N . LEU A 1 729 ? -10.029 -5.280 -8.339 1.00 98.19 729 LEU A N 1
ATOM 5625 C CA . LEU A 1 729 ? -9.221 -4.056 -8.372 1.00 98.19 729 LEU A CA 1
ATOM 5626 C C . LEU A 1 729 ? -8.974 -3.596 -6.931 1.00 98.19 729 LEU A C 1
ATOM 5628 O O . LEU A 1 729 ? -9.911 -3.442 -6.146 1.00 98.19 729 LEU A O 1
ATOM 5632 N N . THR A 1 730 ? -7.713 -3.375 -6.562 1.00 96.94 730 THR A N 1
ATOM 5633 C CA . THR A 1 730 ? -7.383 -2.862 -5.228 1.00 96.94 730 THR A CA 1
ATOM 5634 C C . THR A 1 730 ? -7.244 -1.342 -5.250 1.00 96.94 730 THR A C 1
ATOM 5636 O O . THR A 1 730 ? -6.596 -0.770 -6.129 1.00 96.94 730 THR A O 1
ATOM 5639 N N . ILE A 1 731 ? -7.832 -0.690 -4.247 1.00 96.12 731 ILE A N 1
ATOM 5640 C CA . ILE A 1 731 ? -7.794 0.761 -4.039 1.00 96.12 731 ILE A CA 1
ATOM 5641 C C . ILE A 1 731 ? -7.216 0.997 -2.639 1.00 96.12 731 ILE A C 1
ATOM 5643 O O . ILE A 1 731 ? -7.648 0.355 -1.684 1.00 96.12 731 ILE A O 1
ATOM 5647 N N . GLY A 1 732 ? -6.197 1.852 -2.510 1.00 87.75 732 GLY A N 1
ATOM 5648 C CA . GLY A 1 732 ? -5.609 2.257 -1.218 1.00 87.75 732 GLY A CA 1
ATOM 5649 C C . GLY A 1 732 ? -4.925 1.162 -0.381 1.00 87.75 732 GLY A C 1
ATOM 5650 O O . GLY A 1 732 ? -4.422 1.453 0.703 1.00 87.75 732 GLY A O 1
ATOM 5651 N N . ARG A 1 733 ? -4.888 -0.096 -0.842 1.00 87.06 733 ARG A N 1
ATOM 5652 C CA . ARG A 1 733 ? -4.283 -1.217 -0.108 1.00 87.06 733 ARG A CA 1
ATOM 5653 C C . ARG A 1 733 ? -2.759 -1.187 -0.245 1.00 87.06 733 ARG A C 1
ATOM 5655 O O . ARG A 1 733 ? -2.218 -1.742 -1.194 1.00 87.06 733 ARG A O 1
ATOM 5662 N N . VAL A 1 734 ? -2.081 -0.594 0.736 1.00 84.19 734 VAL A N 1
ATOM 5663 C CA . VAL A 1 734 ? -0.625 -0.726 0.922 1.00 84.19 734 VAL A CA 1
ATOM 5664 C C . VAL A 1 734 ? -0.288 -2.199 1.182 1.00 84.19 734 VAL A C 1
ATOM 5666 O O . VAL A 1 734 ? -0.910 -2.821 2.046 1.00 84.19 734 VAL A O 1
ATOM 5669 N N . GLN A 1 735 ? 0.653 -2.772 0.422 1.00 85.38 735 GLN A N 1
ATOM 5670 C CA . GLN A 1 735 ? 1.004 -4.199 0.525 1.00 85.38 735 GLN A CA 1
ATOM 5671 C C . GLN A 1 735 ? 2.436 -4.486 0.946 1.00 85.38 735 GLN A C 1
ATOM 5673 O O . GLN A 1 735 ? 2.648 -5.529 1.559 1.00 85.38 735 GLN A O 1
ATOM 5678 N N . ASP A 1 736 ? 3.384 -3.590 0.666 1.00 80.06 736 ASP A N 1
ATOM 5679 C CA . ASP A 1 736 ? 4.786 -3.747 1.070 1.00 80.06 736 ASP A CA 1
ATOM 5680 C C . ASP A 1 736 ? 5.000 -3.485 2.575 1.00 80.06 736 ASP A C 1
ATOM 5682 O O . ASP A 1 736 ? 5.840 -4.125 3.204 1.00 80.06 736 ASP A O 1
ATOM 5686 N N . ILE A 1 737 ? 4.210 -2.582 3.170 1.00 76.94 737 ILE A N 1
ATOM 5687 C CA . ILE A 1 737 ? 4.392 -2.054 4.535 1.00 76.94 737 ILE A CA 1
ATOM 5688 C C . ILE A 1 737 ? 3.195 -2.448 5.419 1.00 76.94 737 ILE A C 1
ATOM 5690 O O . ILE A 1 737 ? 2.046 -2.278 5.013 1.00 76.94 737 ILE A O 1
ATOM 5694 N N . ASP A 1 738 ? 3.432 -2.926 6.648 1.00 79.06 738 ASP A N 1
ATOM 5695 C CA . ASP A 1 738 ? 2.373 -3.067 7.664 1.00 79.06 738 ASP A CA 1
ATOM 5696 C C . ASP A 1 738 ? 2.323 -1.811 8.552 1.00 79.06 738 ASP A C 1
ATOM 5698 O O . ASP A 1 738 ? 3.244 -1.548 9.325 1.00 79.06 738 ASP A O 1
ATOM 5702 N N . GLU A 1 739 ? 1.222 -1.051 8.485 1.00 77.44 739 GLU A N 1
ATOM 5703 C CA . GLU A 1 739 ? 1.036 0.191 9.259 1.00 77.44 739 GLU A CA 1
ATOM 5704 C C . GLU A 1 739 ? 1.213 0.042 10.778 1.00 77.44 739 GLU A C 1
ATOM 5706 O O . GLU A 1 739 ? 1.509 1.015 11.477 1.00 77.44 739 GLU A O 1
ATOM 5711 N N . SER A 1 740 ? 1.008 -1.161 11.319 1.00 75.81 740 SER A N 1
ATOM 5712 C CA . SER A 1 740 ? 1.206 -1.414 12.744 1.00 75.81 740 SER A CA 1
ATOM 5713 C C . SER A 1 740 ? 2.683 -1.505 13.118 1.00 75.81 740 SER A C 1
ATOM 5715 O O . SER A 1 740 ? 3.008 -1.196 14.262 1.00 75.81 740 SER A O 1
ATOM 5717 N N . VAL A 1 741 ? 3.563 -1.902 12.190 1.00 74.88 741 VAL A N 1
ATOM 5718 C CA . VAL A 1 741 ? 5.018 -1.925 12.408 1.00 74.88 741 VAL A CA 1
ATOM 5719 C C . VAL A 1 741 ? 5.539 -0.499 12.503 1.00 74.88 741 VAL A C 1
ATOM 5721 O O . VAL A 1 741 ? 6.241 -0.196 13.456 1.00 74.88 741 VAL A O 1
ATOM 5724 N N . ILE A 1 742 ? 5.100 0.401 11.615 1.00 73.25 742 ILE A N 1
ATOM 5725 C CA . ILE A 1 742 ? 5.429 1.841 11.663 1.00 73.25 742 ILE A CA 1
ATOM 5726 C C . ILE A 1 742 ? 5.140 2.406 13.057 1.00 73.25 742 ILE A C 1
ATOM 5728 O O . ILE A 1 742 ? 6.013 2.947 13.724 1.00 73.25 742 ILE A O 1
ATOM 5732 N N . LYS A 1 743 ? 3.919 2.172 13.550 1.00 74.31 743 LYS A N 1
ATOM 5733 C CA . LYS A 1 743 ? 3.447 2.655 14.855 1.00 74.31 743 LYS A CA 1
ATOM 5734 C C . LYS A 1 743 ? 4.093 1.940 16.049 1.00 74.31 743 LYS A C 1
ATOM 5736 O O . LYS A 1 743 ? 3.884 2.376 17.178 1.00 74.31 743 LYS A O 1
ATOM 5741 N N . ARG A 1 744 ? 4.863 0.863 15.829 1.00 74.44 744 ARG A N 1
ATOM 5742 C CA . ARG A 1 744 ? 5.765 0.252 16.824 1.00 74.44 744 ARG A CA 1
ATOM 5743 C C . ARG A 1 744 ? 7.180 0.827 16.730 1.00 74.44 744 ARG A C 1
ATOM 5745 O O . ARG A 1 744 ? 7.734 1.190 17.764 1.00 74.44 744 ARG A O 1
ATOM 5752 N N . PHE A 1 745 ? 7.712 0.966 15.519 1.00 68.75 745 PHE A N 1
ATOM 5753 C CA . PHE A 1 745 ? 9.055 1.468 15.231 1.00 68.75 745 PHE A CA 1
ATOM 5754 C C . PHE A 1 745 ? 9.220 2.963 15.511 1.00 68.75 745 PHE A C 1
ATOM 5756 O O . PHE A 1 745 ? 10.293 3.399 15.909 1.00 68.75 745 PHE A O 1
ATOM 5763 N N . ASP A 1 746 ? 8.151 3.747 15.408 1.00 69.31 746 ASP A N 1
ATOM 5764 C CA . ASP A 1 746 ? 8.161 5.124 15.891 1.00 69.31 746 ASP A CA 1
ATOM 5765 C C . ASP A 1 746 ? 8.558 5.186 17.377 1.00 69.31 746 ASP A C 1
ATOM 5767 O O . ASP A 1 746 ? 9.436 5.961 17.727 1.00 69.31 746 ASP A O 1
ATOM 5771 N N . ASN A 1 747 ? 8.046 4.282 18.229 1.00 68.19 747 ASN A N 1
ATOM 5772 C CA . ASN A 1 747 ? 8.471 4.220 19.637 1.00 68.19 747 ASN A CA 1
ATOM 5773 C C . ASN A 1 747 ? 9.917 3.704 19.812 1.00 68.19 747 ASN A C 1
ATOM 5775 O O . ASN A 1 747 ? 10.420 3.700 20.932 1.00 68.19 747 ASN A O 1
ATOM 5779 N N . VAL A 1 748 ? 10.584 3.227 18.753 1.00 64.06 748 VAL A N 1
ATOM 5780 C CA . VAL A 1 748 ? 12.032 2.951 18.762 1.00 64.06 748 VAL A CA 1
ATOM 5781 C C . VAL A 1 748 ? 12.795 4.253 18.534 1.00 64.06 748 VAL A C 1
ATOM 5783 O O . VAL A 1 748 ? 13.729 4.520 19.281 1.00 64.06 748 VAL A O 1
ATOM 5786 N N . TRP A 1 749 ? 12.355 5.112 17.609 1.00 64.19 749 TRP A N 1
ATOM 5787 C CA . TRP A 1 749 ? 12.889 6.475 17.497 1.00 64.19 749 TRP A CA 1
ATOM 5788 C C . TRP A 1 749 ? 12.602 7.316 18.741 1.00 64.19 749 TRP A C 1
ATOM 5790 O O . TRP A 1 749 ? 13.516 7.968 19.228 1.00 64.19 749 TRP A O 1
ATOM 5800 N N . ASP A 1 750 ? 11.397 7.235 19.312 1.00 66.50 750 ASP A N 1
ATOM 5801 C CA . ASP A 1 750 ? 11.052 7.942 20.552 1.00 66.50 750 ASP A CA 1
ATOM 5802 C C . ASP A 1 750 ? 11.951 7.457 21.728 1.00 66.50 750 ASP A C 1
ATOM 5804 O O . ASP A 1 750 ? 12.370 8.251 22.568 1.00 66.50 750 ASP A O 1
ATOM 5808 N N . ARG A 1 751 ? 12.351 6.169 21.750 1.00 68.56 751 ARG A N 1
ATOM 5809 C CA . ARG A 1 751 ? 13.358 5.631 22.695 1.00 68.56 751 ARG A CA 1
ATOM 5810 C C . ARG A 1 751 ? 14.782 6.100 22.406 1.00 68.56 751 ARG A C 1
ATOM 5812 O O . ARG A 1 751 ? 15.505 6.371 23.355 1.00 68.56 751 ARG A O 1
ATOM 5819 N N . VAL A 1 752 ? 15.197 6.175 21.140 1.00 64.12 752 VAL A N 1
ATOM 5820 C CA . VAL A 1 752 ? 16.523 6.694 20.754 1.00 64.12 752 VAL A CA 1
ATOM 5821 C C . VAL A 1 752 ? 16.626 8.180 21.101 1.00 64.12 752 VAL A C 1
ATOM 5823 O O . VAL A 1 752 ? 17.624 8.599 21.671 1.00 64.12 752 VAL A O 1
ATOM 5826 N N . ALA A 1 753 ? 15.574 8.960 20.853 1.00 63.62 753 ALA A N 1
ATOM 5827 C CA . ALA A 1 753 ? 15.487 10.358 21.254 1.00 63.62 753 ALA A CA 1
ATOM 5828 C C . ALA A 1 753 ? 15.589 10.508 22.784 1.00 63.62 753 ALA A C 1
ATOM 5830 O O . ALA A 1 753 ? 16.441 11.256 23.258 1.00 63.62 753 ALA A O 1
ATOM 5831 N N . LYS A 1 754 ? 14.832 9.721 23.568 1.00 69.31 754 LYS A N 1
ATOM 5832 C CA . LYS A 1 754 ? 14.966 9.691 25.039 1.00 69.31 754 LYS A CA 1
ATOM 5833 C C . LYS A 1 754 ? 16.371 9.282 25.504 1.00 69.31 754 LYS A C 1
ATOM 5835 O O . LYS A 1 754 ? 16.912 9.921 26.399 1.00 69.31 754 LYS A O 1
ATOM 5840 N N . ALA A 1 755 ? 16.980 8.267 24.889 1.00 71.50 755 ALA A N 1
ATOM 5841 C CA . ALA A 1 755 ? 18.336 7.814 25.218 1.00 71.50 755 ALA A CA 1
ATOM 5842 C C . ALA A 1 755 ? 19.428 8.848 24.873 1.00 71.50 755 ALA A C 1
ATOM 5844 O O . ALA A 1 755 ? 20.485 8.841 25.489 1.00 71.50 755 ALA A O 1
ATOM 5845 N N . LEU A 1 756 ? 19.163 9.757 23.930 1.00 69.94 756 LEU A N 1
ATOM 5846 C CA . LEU A 1 756 ? 20.034 10.883 23.572 1.00 69.94 756 LEU A CA 1
ATOM 5847 C C . LEU A 1 756 ? 19.728 12.163 24.382 1.00 69.94 756 LEU A C 1
ATOM 5849 O O . LEU A 1 756 ? 20.037 13.262 23.917 1.00 69.94 756 LEU A O 1
ATOM 5853 N N . GLY A 1 757 ? 19.066 12.048 25.544 1.00 78.69 757 GLY A N 1
ATOM 5854 C CA . GLY A 1 757 ? 18.669 13.186 26.393 1.00 78.69 757 GLY A CA 1
ATOM 5855 C C . GLY A 1 757 ? 17.670 14.144 25.727 1.00 78.69 757 GLY A C 1
ATOM 5856 O O . GLY A 1 757 ? 17.557 15.307 26.101 1.00 78.69 757 GLY A O 1
ATOM 5857 N N . LYS A 1 758 ? 16.984 13.680 24.679 1.00 73.50 758 LYS A N 1
ATOM 5858 C CA . LYS A 1 758 ? 16.344 14.500 23.645 1.00 73.50 758 LYS A CA 1
ATOM 5859 C C . LYS A 1 758 ? 14.853 14.187 23.524 1.00 73.50 758 LYS A C 1
ATOM 5861 O O . LYS A 1 758 ? 14.338 13.932 22.439 1.00 73.50 758 LYS A O 1
ATOM 5866 N N . GLU A 1 759 ? 14.150 14.223 24.655 1.00 61.72 759 GLU A N 1
ATOM 5867 C CA . GLU A 1 759 ? 12.711 13.915 24.723 1.00 61.72 759 GLU A CA 1
ATOM 5868 C C . GLU A 1 759 ? 11.831 14.885 23.917 1.00 61.72 759 GLU A C 1
ATOM 5870 O O . GLU A 1 759 ? 10.783 14.475 23.424 1.00 61.72 759 GLU A O 1
ATOM 5875 N N . ASP A 1 760 ? 12.265 16.139 23.741 1.00 60.06 760 ASP A N 1
ATOM 5876 C CA . ASP A 1 760 ? 11.426 17.233 23.221 1.00 60.06 760 ASP A CA 1
ATOM 5877 C C . ASP A 1 760 ? 11.915 17.817 21.874 1.00 60.06 760 ASP A C 1
ATOM 5879 O O . ASP A 1 760 ? 11.650 18.967 21.519 1.00 60.06 760 ASP A O 1
ATOM 5883 N N . VAL A 1 761 ? 12.669 17.041 21.078 1.00 59.16 761 VAL A N 1
ATOM 5884 C CA . VAL A 1 761 ? 13.180 17.531 19.782 1.00 59.16 761 VAL A CA 1
ATOM 5885 C C . VAL A 1 761 ? 12.070 17.539 18.729 1.00 59.16 761 VAL A C 1
ATOM 5887 O O . VAL A 1 761 ? 11.927 16.614 17.922 1.00 59.16 761 VAL A O 1
ATOM 5890 N N . GLY A 1 762 ? 11.330 18.648 18.673 1.00 70.75 762 GLY A N 1
ATOM 5891 C CA . GLY A 1 762 ? 10.259 18.888 17.702 1.00 70.75 762 GLY A CA 1
ATOM 5892 C C . GLY A 1 762 ? 10.649 18.623 16.239 1.00 70.75 762 GLY A C 1
ATOM 5893 O O . GLY A 1 762 ? 9.786 18.259 15.441 1.00 70.75 762 GLY A O 1
ATOM 5894 N N . ALA A 1 763 ? 11.939 18.699 15.883 1.00 70.19 763 ALA A N 1
ATOM 5895 C CA . ALA A 1 763 ? 12.449 18.323 14.562 1.00 70.19 763 ALA A CA 1
ATOM 5896 C C . ALA A 1 763 ? 12.108 16.871 14.165 1.00 70.19 763 ALA A C 1
ATOM 5898 O O . ALA A 1 763 ? 11.664 16.645 13.037 1.00 70.19 763 ALA A O 1
ATOM 5899 N N . PHE A 1 764 ? 12.227 15.890 15.072 1.00 69.06 764 PHE A N 1
ATOM 5900 C CA . PHE A 1 764 ? 11.848 14.502 14.767 1.00 69.06 764 PHE A CA 1
ATOM 5901 C C . PHE A 1 764 ? 10.339 14.371 14.543 1.00 69.06 764 PHE A C 1
ATOM 5903 O O . PHE A 1 764 ? 9.914 13.722 13.584 1.00 69.06 764 PHE A O 1
ATOM 5910 N N . GLN A 1 765 ? 9.519 15.048 15.353 1.00 75.44 765 GLN A N 1
ATOM 5911 C CA . GLN A 1 765 ? 8.069 15.049 15.161 1.00 75.44 765 GLN A CA 1
ATOM 5912 C C . GLN A 1 765 ? 7.658 15.779 13.869 1.00 75.44 765 GLN A C 1
ATOM 5914 O O . GLN A 1 765 ? 6.717 15.353 13.201 1.00 75.44 765 GLN A O 1
ATOM 5919 N N . VAL A 1 766 ? 8.375 16.829 13.454 1.00 78.69 766 VAL A N 1
ATOM 5920 C CA . VAL A 1 766 ? 8.185 17.497 12.154 1.00 78.69 766 VAL A CA 1
ATOM 5921 C C . VAL A 1 766 ? 8.539 16.558 10.998 1.00 78.69 766 VAL A C 1
ATOM 5923 O O . VAL A 1 766 ? 7.717 16.395 10.095 1.00 78.69 766 VAL A O 1
ATOM 5926 N N . LEU A 1 767 ? 9.687 15.874 11.041 1.00 73.56 767 LEU A N 1
ATOM 5927 C CA . LEU A 1 767 ? 10.083 14.887 10.026 1.00 73.56 767 LEU A CA 1
ATOM 5928 C C . LEU A 1 767 ? 9.075 13.729 9.931 1.00 73.56 767 LEU A C 1
ATOM 5930 O O . LEU A 1 767 ? 8.652 13.373 8.830 1.00 73.56 767 LEU A O 1
ATOM 5934 N N . ARG A 1 768 ? 8.615 13.201 11.072 1.00 79.88 768 ARG A N 1
ATOM 5935 C CA . ARG A 1 768 ? 7.549 12.188 11.183 1.00 79.88 768 ARG A CA 1
ATOM 5936 C C . ARG A 1 768 ? 6.231 12.681 10.578 1.00 79.88 768 ARG A C 1
ATOM 5938 O O . ARG A 1 768 ? 5.643 12.005 9.738 1.00 79.88 768 ARG A O 1
ATOM 5945 N N . ASN A 1 769 ? 5.813 13.903 10.911 1.00 82.12 769 ASN A N 1
ATOM 5946 C CA . ASN A 1 769 ? 4.615 14.534 10.352 1.00 82.12 769 ASN A CA 1
ATOM 5947 C C . ASN A 1 769 ? 4.717 14.761 8.829 1.00 82.12 769 ASN A C 1
ATOM 5949 O O . ASN A 1 769 ? 3.700 14.689 8.139 1.00 82.12 769 ASN A O 1
ATOM 5953 N N . ILE A 1 770 ? 5.907 15.057 8.293 1.00 82.25 770 ILE A N 1
ATOM 5954 C CA . ILE A 1 770 ? 6.148 15.206 6.847 1.00 82.25 770 ILE A CA 1
ATOM 5955 C C . ILE A 1 770 ? 6.107 13.835 6.159 1.00 82.25 770 ILE A C 1
ATOM 5957 O O . ILE A 1 770 ? 5.355 13.675 5.195 1.00 82.25 770 ILE A O 1
ATOM 5961 N N . ARG A 1 771 ? 6.828 12.836 6.694 1.00 83.25 771 ARG A N 1
ATOM 5962 C CA . ARG A 1 771 ? 6.789 11.430 6.254 1.00 83.25 771 ARG A CA 1
ATOM 5963 C C . ARG A 1 771 ? 5.360 10.924 6.141 1.00 83.25 771 ARG A C 1
ATOM 5965 O O . ARG A 1 771 ? 4.986 10.384 5.102 1.00 83.25 771 ARG A O 1
ATOM 5972 N N . ASP A 1 772 ? 4.575 11.068 7.204 1.00 83.62 772 ASP A N 1
ATOM 5973 C CA . ASP A 1 772 ? 3.242 10.472 7.283 1.00 83.62 772 ASP A CA 1
ATOM 5974 C C . ASP A 1 772 ? 2.291 11.154 6.286 1.00 83.62 772 ASP A C 1
ATOM 5976 O O . ASP A 1 772 ? 1.600 10.473 5.529 1.00 83.62 772 ASP A O 1
ATOM 5980 N N . LYS A 1 773 ? 2.354 12.490 6.157 1.00 87.12 773 LYS A N 1
ATOM 5981 C CA . LYS A 1 773 ? 1.625 13.243 5.116 1.00 87.12 773 LYS A CA 1
ATOM 5982 C C . LYS A 1 773 ? 2.030 12.836 3.696 1.00 87.12 773 LYS A C 1
ATOM 5984 O O . LYS A 1 773 ? 1.155 12.711 2.840 1.00 87.12 773 LYS A O 1
ATOM 5989 N N . GLN A 1 774 ? 3.324 12.638 3.432 1.00 86.94 774 GLN A N 1
ATOM 5990 C CA . GLN A 1 774 ? 3.824 12.219 2.118 1.00 86.94 774 GLN A CA 1
ATOM 5991 C C . GLN A 1 774 ? 3.403 10.779 1.796 1.00 86.94 774 GLN A C 1
ATOM 5993 O O . GLN A 1 774 ? 2.944 10.511 0.689 1.00 86.94 774 GLN A O 1
ATOM 5998 N N . THR A 1 775 ? 3.491 9.873 2.773 1.00 85.94 775 THR A N 1
ATOM 5999 C CA . THR A 1 775 ? 3.092 8.461 2.653 1.00 85.94 775 THR A CA 1
ATOM 6000 C C . THR A 1 775 ? 1.588 8.339 2.389 1.00 85.94 775 THR A C 1
ATOM 6002 O O . THR A 1 775 ? 1.184 7.659 1.445 1.00 85.94 775 THR A O 1
ATOM 6005 N N . ASP A 1 776 ? 0.756 9.057 3.150 1.00 88.44 776 ASP A N 1
ATOM 6006 C CA . ASP A 1 776 ? -0.697 9.083 2.959 1.00 88.44 776 ASP A CA 1
ATOM 6007 C C . ASP A 1 776 ? -1.095 9.745 1.633 1.00 88.44 776 ASP A C 1
ATOM 6009 O O . ASP A 1 776 ? -1.969 9.239 0.924 1.00 88.44 776 ASP A O 1
ATOM 6013 N N . PHE A 1 777 ? -0.447 10.849 1.244 1.00 91.94 777 PHE A N 1
ATOM 6014 C CA . PHE A 1 777 ? -0.687 11.455 -0.066 1.00 91.94 777 PHE A CA 1
ATOM 6015 C C . PHE A 1 777 ? -0.332 10.491 -1.202 1.00 91.94 777 PHE A C 1
ATOM 6017 O O . PHE A 1 777 ? -1.145 10.290 -2.099 1.00 91.94 777 PHE A O 1
ATOM 6024 N N . LEU A 1 778 ? 0.840 9.864 -1.150 1.00 91.12 778 LEU A N 1
ATOM 6025 C CA . LEU A 1 778 ? 1.335 8.980 -2.196 1.00 91.12 778 LEU A CA 1
ATOM 6026 C C . LEU A 1 778 ? 0.488 7.706 -2.334 1.00 91.12 778 LEU A C 1
ATOM 6028 O O . LEU A 1 778 ? -0.065 7.441 -3.403 1.00 91.12 778 LEU A O 1
ATOM 6032 N N . PHE A 1 779 ? 0.368 6.930 -1.254 1.00 90.75 779 PHE A N 1
ATOM 6033 C CA . PHE A 1 779 ? -0.173 5.569 -1.301 1.00 90.75 779 PHE A CA 1
ATOM 6034 C C . PHE A 1 779 ? -1.678 5.476 -1.018 1.00 90.75 779 PHE A C 1
ATOM 6036 O O . PHE A 1 779 ? -2.295 4.481 -1.398 1.00 90.75 779 PHE A O 1
ATOM 6043 N N . LYS A 1 780 ? -2.296 6.493 -0.394 1.00 92.00 780 LYS A N 1
ATOM 6044 C CA . LYS A 1 780 ? -3.747 6.510 -0.102 1.00 92.00 780 LYS A CA 1
ATOM 6045 C C . LYS A 1 780 ? -4.539 7.495 -0.963 1.00 92.00 780 LYS A C 1
ATOM 6047 O O . LYS A 1 780 ? -5.764 7.429 -0.953 1.00 92.00 780 LYS A O 1
ATOM 6052 N N . ARG A 1 781 ? -3.876 8.388 -1.713 1.00 94.44 781 ARG A N 1
ATOM 6053 C CA . ARG A 1 781 ? -4.537 9.370 -2.595 1.00 94.44 781 ARG A CA 1
ATOM 6054 C C . ARG A 1 781 ? -4.009 9.315 -4.031 1.00 94.44 781 ARG A C 1
ATOM 6056 O O . ARG A 1 781 ? -4.724 8.850 -4.908 1.00 94.44 781 ARG A O 1
ATOM 6063 N N . LEU A 1 782 ? -2.768 9.737 -4.282 1.00 95.94 782 LEU A N 1
ATOM 6064 C CA . LEU A 1 782 ? -2.202 9.897 -5.628 1.00 95.94 782 LEU A CA 1
ATOM 6065 C C . LEU A 1 782 ? -2.226 8.595 -6.439 1.00 95.94 782 LEU A C 1
ATOM 6067 O O . LEU A 1 782 ? -2.851 8.554 -7.497 1.00 95.94 782 LEU A O 1
ATOM 6071 N N . GLY A 1 783 ? -1.589 7.538 -5.928 1.00 95.94 783 GLY A N 1
ATOM 6072 C CA . GLY A 1 783 ? -1.581 6.225 -6.572 1.00 95.94 783 GLY A CA 1
ATOM 6073 C C . GLY A 1 783 ? -2.987 5.662 -6.775 1.00 95.94 783 GLY A C 1
ATOM 6074 O O . GLY A 1 783 ? -3.360 5.405 -7.918 1.00 95.94 783 GLY A O 1
ATOM 6075 N N . PRO A 1 784 ? -3.809 5.522 -5.715 1.00 96.94 784 PRO A N 1
ATOM 6076 C CA . PRO A 1 784 ? -5.167 4.996 -5.827 1.00 96.94 784 PRO A CA 1
ATOM 6077 C C . PRO A 1 784 ? -6.077 5.756 -6.796 1.00 96.94 784 PRO A C 1
ATOM 6079 O O . PRO A 1 784 ? -6.801 5.115 -7.549 1.00 96.94 784 PRO A O 1
ATOM 6082 N N . TYR A 1 785 ? -6.046 7.091 -6.822 1.00 98.00 785 TYR A N 1
ATOM 6083 C CA . TYR A 1 785 ? -6.932 7.866 -7.698 1.00 98.00 785 TYR A CA 1
ATOM 6084 C C . TYR A 1 785 ? -6.477 7.812 -9.163 1.00 98.00 785 TYR A C 1
ATOM 6086 O O . TYR A 1 785 ? -7.311 7.600 -10.042 1.00 98.00 785 TYR A O 1
ATOM 6094 N N . LEU A 1 786 ? -5.168 7.883 -9.445 1.00 98.00 786 LEU A N 1
ATOM 6095 C CA . LEU A 1 786 ? -4.655 7.655 -10.805 1.00 98.00 786 LEU A CA 1
ATOM 6096 C C . LEU A 1 786 ? -4.909 6.212 -11.276 1.00 98.00 786 LEU A C 1
ATOM 6098 O O . LEU A 1 786 ? -5.288 6.002 -12.429 1.00 98.00 786 LEU A O 1
ATOM 6102 N N . LYS A 1 787 ? -4.788 5.223 -10.380 1.00 98.00 787 LYS A N 1
ATOM 6103 C CA . LYS A 1 787 ? -5.119 3.815 -10.643 1.00 98.00 787 LYS A CA 1
ATOM 6104 C C . LYS A 1 787 ? -6.592 3.646 -11.021 1.00 98.00 787 LYS A C 1
ATOM 6106 O O . LYS A 1 787 ? -6.895 3.027 -12.038 1.00 98.00 787 LYS A O 1
ATOM 6111 N N . VAL A 1 788 ? -7.503 4.237 -10.243 1.00 98.38 788 VAL A N 1
ATOM 6112 C CA . VAL A 1 788 ? -8.952 4.211 -10.507 1.00 98.38 788 VAL A CA 1
ATOM 6113 C C . VAL A 1 788 ? -9.294 4.888 -11.833 1.00 98.38 788 VAL A C 1
ATOM 6115 O O . VAL A 1 788 ? -9.997 4.285 -12.641 1.00 98.38 788 VAL A O 1
ATOM 6118 N N . GLN A 1 789 ? -8.754 6.079 -12.110 1.00 98.25 789 GLN A N 1
ATOM 6119 C CA . GLN A 1 789 ? -9.015 6.761 -13.381 1.00 98.25 789 GLN A CA 1
ATOM 6120 C C . GLN A 1 789 ? -8.480 5.958 -14.578 1.00 98.25 789 GLN A C 1
ATOM 6122 O O . GLN A 1 789 ? -9.146 5.866 -15.608 1.00 98.25 789 GLN A O 1
ATOM 6127 N N . THR A 1 790 ? -7.322 5.302 -14.441 1.00 98.19 790 THR A N 1
ATOM 6128 C CA . THR A 1 790 ? -6.800 4.410 -15.492 1.00 98.19 790 THR A CA 1
ATOM 6129 C C . THR A 1 790 ? -7.705 3.196 -15.703 1.00 98.19 790 THR A C 1
ATOM 6131 O O . THR A 1 790 ? -8.009 2.857 -16.846 1.00 98.19 790 THR A O 1
ATOM 6134 N N . ALA A 1 791 ? -8.191 2.575 -14.622 1.00 98.50 791 ALA A N 1
ATOM 6135 C CA . ALA A 1 791 ? -9.100 1.435 -14.700 1.00 98.50 791 ALA A CA 1
ATOM 6136 C C . ALA A 1 791 ? -10.434 1.787 -15.363 1.00 98.50 791 ALA A C 1
ATOM 6138 O O . ALA A 1 791 ? -10.907 1.026 -16.201 1.00 98.50 791 ALA A O 1
ATOM 6139 N N . LEU A 1 792 ? -11.013 2.949 -15.052 1.00 98.38 792 LEU A N 1
ATOM 6140 C CA . LEU A 1 792 ? -12.262 3.406 -15.665 1.00 98.38 792 LEU A CA 1
ATOM 6141 C C . LEU A 1 792 ? -12.091 3.710 -17.160 1.00 98.38 792 LEU A C 1
ATOM 6143 O O . LEU A 1 792 ? -12.952 3.335 -17.954 1.00 98.38 792 LEU A O 1
ATOM 6147 N N . LEU A 1 793 ? -10.970 4.320 -17.564 1.00 97.44 793 LEU A N 1
ATOM 6148 C CA . LEU A 1 793 ? -10.652 4.566 -18.977 1.00 97.44 793 LEU A CA 1
ATOM 6149 C C . LEU A 1 793 ? -10.424 3.263 -19.765 1.00 97.44 793 LEU A C 1
ATOM 6151 O O . LEU A 1 793 ? -10.893 3.144 -20.898 1.00 97.44 793 LEU A O 1
ATOM 6155 N N . GLU A 1 794 ? -9.733 2.278 -19.183 1.00 98.19 794 GLU A N 1
ATOM 6156 C CA . GLU A 1 794 ? -9.520 0.976 -19.830 1.00 98.19 794 GLU A CA 1
ATOM 6157 C C . GLU A 1 794 ? -10.820 0.161 -19.901 1.00 98.19 794 GLU A C 1
ATOM 6159 O O . GLU A 1 794 ? -11.150 -0.370 -20.959 1.00 98.19 794 GLU A O 1
ATOM 6164 N N . TYR A 1 795 ? -11.594 0.116 -18.812 1.00 98.44 795 TYR A N 1
ATOM 6165 C CA . TYR A 1 795 ? -12.839 -0.650 -18.715 1.00 98.44 795 TYR A CA 1
ATOM 6166 C C . TYR A 1 795 ? -13.922 -0.112 -19.648 1.00 98.44 795 TYR A C 1
ATOM 6168 O O . TYR A 1 795 ? -14.485 -0.880 -20.423 1.00 98.44 795 TYR A O 1
ATOM 6176 N N . ARG A 1 796 ? -14.154 1.208 -19.671 1.00 98.00 796 ARG A N 1
ATOM 6177 C CA . ARG A 1 796 ? -15.114 1.831 -20.600 1.00 98.00 796 ARG A CA 1
ATOM 6178 C C . ARG A 1 796 ? -14.728 1.594 -22.063 1.00 98.00 796 ARG A C 1
ATOM 6180 O O . ARG A 1 796 ? -15.607 1.371 -22.892 1.00 98.00 796 ARG A O 1
ATOM 6187 N N . HIS A 1 797 ? -13.432 1.576 -22.389 1.00 97.69 797 HIS A N 1
ATOM 6188 C CA . HIS A 1 797 ? -12.994 1.206 -23.735 1.00 97.69 797 HIS A CA 1
ATOM 6189 C C . HIS A 1 797 ? -13.232 -0.276 -24.042 1.00 97.69 797 HIS A C 1
ATOM 6191 O O . HIS A 1 797 ? -13.780 -0.588 -25.095 1.00 97.69 797 HIS A O 1
ATOM 6197 N N . GLU A 1 798 ? -12.809 -1.192 -23.168 1.00 97.88 798 GLU A N 1
ATOM 6198 C CA . GLU A 1 798 ? -12.932 -2.630 -23.426 1.00 97.88 798 GLU A CA 1
ATOM 6199 C C . GLU A 1 798 ? -14.397 -3.095 -23.444 1.00 97.88 798 GLU A C 1
ATOM 6201 O O . GLU A 1 798 ? -14.741 -3.918 -24.286 1.00 97.88 798 GLU A O 1
ATOM 6206 N N . LEU A 1 799 ? -15.290 -2.493 -22.647 1.00 98.00 799 LEU A N 1
ATOM 6207 C CA . LEU A 1 799 ? -16.740 -2.699 -22.770 1.00 98.00 799 LEU A CA 1
ATOM 6208 C C . LEU A 1 799 ? -17.271 -2.269 -24.144 1.00 98.00 799 LEU A C 1
ATOM 6210 O O . LEU A 1 799 ? -17.988 -3.034 -24.781 1.00 98.00 799 LEU A O 1
ATOM 6214 N N . ASN A 1 800 ? -16.891 -1.085 -24.637 1.00 98.19 800 ASN A N 1
ATOM 6215 C CA . ASN A 1 800 ? -17.314 -0.618 -25.963 1.00 98.19 800 ASN A CA 1
ATOM 6216 C C . ASN A 1 800 ? -16.746 -1.498 -27.092 1.00 98.19 800 ASN A C 1
ATOM 6218 O O . ASN A 1 800 ? -17.453 -1.821 -28.042 1.00 98.19 800 ASN A O 1
ATOM 6222 N N . LYS A 1 801 ? -15.481 -1.919 -26.974 1.00 97.62 801 LYS A N 1
ATOM 6223 C CA . LYS A 1 801 ? -14.780 -2.790 -27.932 1.00 97.62 801 LYS A CA 1
ATOM 6224 C C . LYS A 1 801 ? -15.334 -4.218 -27.961 1.00 97.62 801 LYS A C 1
ATOM 6226 O O . LYS A 1 801 ? -15.305 -4.852 -29.010 1.00 97.62 801 LYS A O 1
ATOM 6231 N N . GLN A 1 802 ? -15.817 -4.728 -26.830 1.00 97.50 802 GLN A N 1
ATOM 6232 C CA . GLN A 1 802 ? -16.353 -6.087 -26.699 1.00 97.50 802 GLN A CA 1
ATOM 6233 C C . GLN A 1 802 ? -17.891 -6.118 -26.687 1.00 97.50 802 GLN A C 1
ATOM 6235 O O . GLN A 1 802 ? -18.472 -7.180 -26.482 1.00 97.50 802 GLN A O 1
ATOM 6240 N N . LYS A 1 803 ? -18.555 -4.983 -26.954 1.00 98.19 803 LYS A N 1
ATOM 6241 C CA . LYS A 1 803 ? -20.013 -4.809 -26.870 1.00 98.19 803 LYS A CA 1
ATOM 6242 C C . LYS A 1 803 ? -20.795 -5.932 -27.565 1.00 98.19 803 LYS A C 1
ATOM 6244 O O . LYS A 1 803 ? -21.594 -6.590 -26.911 1.00 98.19 803 LYS A O 1
ATOM 6249 N N . SER A 1 804 ? -20.497 -6.226 -28.831 1.00 98.12 804 SER A N 1
ATOM 6250 C CA . SER A 1 804 ? -21.186 -7.278 -29.597 1.00 98.12 804 SER A CA 1
ATOM 6251 C C . SER A 1 804 ? -20.954 -8.696 -29.057 1.00 98.12 804 SER A C 1
ATOM 6253 O O . SER A 1 804 ? -21.814 -9.560 -29.216 1.00 98.12 804 SER A O 1
ATOM 6255 N N . ARG A 1 805 ? -19.825 -8.950 -28.380 1.00 97.56 805 ARG A N 1
ATOM 6256 C CA . ARG A 1 805 ? -19.565 -10.218 -27.674 1.00 97.56 805 ARG A CA 1
ATOM 6257 C C . ARG A 1 805 ? -20.290 -10.298 -26.333 1.00 97.56 805 ARG A C 1
ATOM 6259 O O . ARG A 1 805 ? -20.662 -11.391 -25.934 1.00 97.56 805 ARG A O 1
ATOM 6266 N N . ILE A 1 806 ? -20.535 -9.166 -25.674 1.00 97.31 806 ILE A N 1
ATOM 6267 C CA . ILE A 1 806 ? -21.381 -9.100 -24.474 1.00 97.31 806 ILE A CA 1
ATOM 6268 C C . ILE A 1 806 ? -22.852 -9.310 -24.855 1.00 97.31 806 ILE A C 1
ATOM 6270 O O . ILE A 1 806 ? -23.549 -10.084 -24.209 1.00 97.31 806 ILE A O 1
ATOM 6274 N N . GLU A 1 807 ? -23.309 -8.685 -25.942 1.00 97.19 807 GLU A N 1
ATOM 6275 C CA . GLU A 1 807 ? -24.681 -8.812 -26.459 1.00 97.19 807 GLU A CA 1
ATOM 6276 C C . GLU A 1 807 ? -25.004 -10.219 -26.996 1.00 97.19 807 GLU A C 1
ATOM 6278 O O . GLU A 1 807 ? -26.159 -10.628 -26.964 1.00 97.19 807 GLU A O 1
ATOM 6283 N N . SER A 1 808 ? -23.995 -10.981 -27.432 1.00 97.44 808 SER A N 1
ATOM 6284 C CA . SER A 1 808 ? -24.127 -12.389 -27.853 1.00 97.44 808 SER A CA 1
ATOM 6285 C C . SER A 1 808 ? -23.748 -13.412 -26.770 1.00 97.44 808 SER A C 1
ATOM 6287 O O . SER A 1 808 ? -23.706 -14.607 -27.051 1.00 97.44 808 SER A O 1
ATOM 6289 N N . GLY A 1 809 ? -23.433 -12.976 -25.544 1.00 95.94 809 GLY A N 1
ATOM 6290 C CA . GLY A 1 809 ? -23.011 -13.857 -24.444 1.00 95.94 809 GLY A CA 1
ATOM 6291 C C . GLY A 1 809 ? -21.611 -14.482 -24.586 1.00 95.94 809 GLY A C 1
ATOM 6292 O O . GLY A 1 809 ? -21.155 -15.166 -23.675 1.00 95.94 809 GLY A O 1
ATOM 6293 N N . ALA A 1 810 ? -20.885 -14.212 -25.677 1.00 96.44 810 ALA A N 1
ATOM 6294 C CA . ALA A 1 810 ? -19.530 -14.709 -25.951 1.00 96.44 810 ALA A CA 1
ATOM 6295 C C . ALA A 1 810 ? -18.412 -14.057 -25.093 1.00 96.44 810 ALA A C 1
ATOM 6297 O O . ALA A 1 810 ? -17.219 -14.303 -25.312 1.00 96.44 810 ALA A O 1
ATOM 6298 N N . THR A 1 811 ? -18.783 -13.162 -24.176 1.00 96.50 811 THR A N 1
ATOM 6299 C CA . THR A 1 811 ? -18.049 -12.776 -22.959 1.00 96.50 811 THR A CA 1
ATOM 6300 C C . THR A 1 811 ? -18.998 -12.003 -22.037 1.00 96.50 811 THR A C 1
ATOM 6302 O O . THR A 1 811 ? -20.018 -11.483 -22.484 1.00 96.50 811 THR A O 1
ATOM 6305 N N . THR A 1 812 ? -18.679 -11.867 -20.753 1.00 96.12 812 THR A N 1
ATOM 6306 C CA . THR A 1 812 ? -19.500 -11.122 -19.789 1.00 96.12 812 THR A CA 1
ATOM 6307 C C . THR A 1 812 ? -18.862 -9.794 -19.372 1.00 96.12 812 THR A C 1
ATOM 6309 O O . THR A 1 812 ? -17.641 -9.651 -19.279 1.00 96.12 812 THR A O 1
ATOM 6312 N N . ARG A 1 813 ? -19.695 -8.817 -18.978 1.00 97.25 813 ARG A N 1
ATOM 6313 C CA . ARG A 1 813 ? -19.245 -7.568 -18.321 1.00 97.25 813 ARG A CA 1
ATOM 6314 C C . ARG A 1 813 ? -18.338 -7.841 -17.100 1.00 97.25 813 ARG A C 1
ATOM 6316 O O . ARG A 1 813 ? -17.412 -7.076 -16.835 1.00 97.25 813 ARG A O 1
ATOM 6323 N N . ARG A 1 814 ? -18.556 -8.971 -16.410 1.00 95.94 814 ARG A N 1
ATOM 6324 C CA . ARG A 1 814 ? -17.757 -9.479 -15.280 1.00 95.94 814 ARG A CA 1
ATOM 6325 C C . ARG A 1 814 ? -16.332 -9.876 -15.699 1.00 95.94 814 ARG A C 1
ATOM 6327 O O . ARG A 1 814 ? -15.393 -9.483 -15.008 1.00 95.94 814 ARG A O 1
ATOM 6334 N N . GLU A 1 815 ? -16.161 -10.589 -16.812 1.00 96.56 815 GLU A N 1
ATOM 6335 C CA . GLU A 1 815 ? -14.850 -11.002 -17.349 1.00 96.56 815 GLU A CA 1
ATOM 6336 C C . GLU A 1 815 ? -14.036 -9.822 -17.889 1.00 96.56 815 GLU A C 1
ATOM 6338 O O . GLU A 1 815 ? -12.819 -9.753 -17.688 1.00 96.56 815 GLU A O 1
ATOM 6343 N N . VAL A 1 816 ? -14.694 -8.861 -18.547 1.00 98.06 816 VAL A N 1
ATOM 6344 C CA . VAL A 1 816 ? -14.041 -7.616 -18.984 1.00 98.06 816 VAL A CA 1
ATOM 6345 C C . VAL A 1 816 ? -13.506 -6.852 -17.766 1.00 98.06 816 VAL A C 1
ATOM 6347 O O . VAL A 1 816 ? -12.362 -6.389 -17.780 1.00 98.06 816 VAL A O 1
ATOM 6350 N N . ALA A 1 817 ? -14.282 -6.800 -16.677 1.00 98.31 817 ALA A N 1
ATOM 6351 C CA . ALA A 1 817 ? -13.845 -6.205 -15.419 1.00 98.31 817 ALA A CA 1
ATOM 6352 C C . ALA A 1 817 ? -12.671 -6.977 -14.786 1.00 98.31 817 ALA A C 1
ATOM 6354 O O . ALA A 1 817 ? -11.709 -6.341 -14.361 1.00 98.31 817 ALA A O 1
ATOM 6355 N N . ASP A 1 818 ? -12.685 -8.320 -14.764 1.00 97.69 818 ASP A N 1
ATOM 6356 C CA . ASP A 1 818 ? -11.569 -9.131 -14.234 1.00 97.69 818 ASP A CA 1
ATOM 6357 C C . ASP A 1 818 ? -10.278 -8.942 -15.015 1.00 97.69 818 ASP A C 1
ATOM 6359 O O . ASP A 1 818 ? -9.202 -8.863 -14.414 1.00 97.69 818 ASP A O 1
ATOM 6363 N N . ASN A 1 819 ? -10.364 -8.852 -16.341 1.00 97.88 819 ASN A N 1
ATOM 6364 C CA . ASN A 1 819 ? -9.202 -8.596 -17.176 1.00 97.88 819 ASN A CA 1
ATOM 6365 C C . ASN A 1 819 ? -8.616 -7.212 -16.880 1.00 97.88 819 ASN A C 1
ATOM 6367 O O . ASN A 1 819 ? -7.429 -7.119 -16.553 1.00 97.88 819 ASN A O 1
ATOM 6371 N N . VAL A 1 820 ? -9.432 -6.154 -16.893 1.00 98.50 820 VAL A N 1
ATOM 6372 C CA . VAL A 1 820 ? -8.958 -4.788 -16.612 1.00 98.50 820 VAL A CA 1
ATOM 6373 C C . VAL A 1 820 ? -8.454 -4.641 -15.172 1.00 98.50 820 VAL A C 1
ATOM 6375 O O . VAL A 1 820 ? -7.375 -4.088 -14.959 1.00 98.50 820 VAL A O 1
ATOM 6378 N N . ALA A 1 821 ? -9.151 -5.196 -14.180 1.00 98.31 821 ALA A N 1
ATOM 6379 C CA . ALA A 1 821 ? -8.696 -5.204 -12.791 1.00 98.31 821 ALA A CA 1
ATOM 6380 C C . ALA A 1 821 ? -7.359 -5.948 -12.624 1.00 98.31 821 ALA A C 1
ATOM 6382 O O . ALA A 1 821 ? -6.490 -5.489 -11.881 1.00 98.31 821 ALA A O 1
ATOM 6383 N N . ASN A 1 822 ? -7.151 -7.057 -13.344 1.00 98.00 822 ASN A N 1
ATOM 6384 C CA . ASN A 1 822 ? -5.859 -7.743 -13.400 1.00 98.00 822 ASN A CA 1
ATOM 6385 C C . ASN A 1 822 ? -4.761 -6.856 -14.003 1.00 98.00 822 ASN A C 1
ATOM 6387 O O . ASN A 1 822 ? -3.687 -6.765 -13.412 1.00 98.00 822 ASN A O 1
ATOM 6391 N N . LEU A 1 823 ? -5.016 -6.207 -15.145 1.00 98.25 823 LEU A N 1
ATOM 6392 C CA . LEU A 1 823 ? -4.034 -5.346 -15.814 1.00 98.25 823 LEU A CA 1
ATOM 6393 C C . LEU A 1 823 ? -3.609 -4.187 -14.919 1.00 98.25 823 LEU A C 1
ATOM 6395 O O . LEU A 1 823 ? -2.422 -3.981 -14.698 1.00 98.25 823 LEU A O 1
ATOM 6399 N N . ILE A 1 824 ? -4.577 -3.477 -14.350 1.00 98.31 824 ILE A N 1
ATOM 6400 C CA . ILE A 1 824 ? -4.314 -2.279 -13.556 1.00 98.31 824 ILE A CA 1
ATOM 6401 C C . ILE A 1 824 ? -3.714 -2.618 -12.180 1.00 98.31 824 ILE A C 1
ATOM 6403 O O . ILE A 1 824 ? -2.939 -1.829 -11.642 1.00 98.31 824 ILE A O 1
ATOM 6407 N N . ASN A 1 825 ? -4.002 -3.798 -11.614 1.00 97.88 825 ASN A N 1
ATOM 6408 C CA . ASN A 1 825 ? -3.280 -4.310 -10.440 1.00 97.88 825 ASN A CA 1
ATOM 6409 C C . ASN A 1 825 ? -1.831 -4.723 -10.765 1.00 97.88 825 ASN A C 1
ATOM 6411 O O . ASN A 1 825 ? -0.973 -4.584 -9.900 1.00 97.88 825 ASN A O 1
ATOM 6415 N N . ASP A 1 826 ? -1.551 -5.230 -11.972 1.00 97.38 826 ASP A N 1
ATOM 6416 C CA . ASP A 1 826 ? -0.189 -5.596 -12.386 1.00 97.38 826 ASP A CA 1
ATOM 6417 C C . ASP A 1 826 ? 0.626 -4.380 -12.912 1.00 97.38 826 ASP A C 1
ATOM 6419 O O . ASP A 1 826 ? 1.843 -4.470 -13.036 1.00 97.38 826 ASP A O 1
ATOM 6423 N N . ASP A 1 827 ? -0.017 -3.246 -13.215 1.00 97.44 827 ASP A N 1
ATOM 6424 C CA . ASP A 1 827 ? 0.618 -1.970 -13.605 1.00 97.44 827 ASP A CA 1
ATOM 6425 C C . ASP A 1 827 ? 0.909 -1.076 -12.382 1.00 97.44 827 ASP A C 1
ATOM 6427 O O . ASP A 1 827 ? 2.056 -0.764 -12.079 1.00 97.44 827 ASP A O 1
ATOM 6431 N N . PHE A 1 828 ? -0.122 -0.723 -11.604 1.00 96.69 828 PHE A N 1
ATOM 6432 C CA . PHE A 1 828 ? 0.001 0.185 -10.449 1.00 96.69 828 PHE A CA 1
ATOM 6433 C C . PHE A 1 828 ? 0.416 -0.511 -9.134 1.00 96.69 828 PHE A C 1
ATOM 6435 O O . PHE A 1 828 ? 0.415 0.127 -8.077 1.00 96.69 828 PHE A O 1
ATOM 6442 N N . GLY A 1 829 ? 0.689 -1.817 -9.155 1.00 94.69 829 GLY A N 1
ATOM 6443 C CA . GLY A 1 829 ? 0.866 -2.619 -7.943 1.00 94.69 829 GLY A CA 1
ATOM 6444 C C . GLY A 1 829 ? -0.426 -2.781 -7.127 1.00 94.69 829 GLY A C 1
ATOM 6445 O O . GLY A 1 829 ? -1.544 -2.516 -7.591 1.00 94.69 829 GLY A O 1
ATOM 6446 N N . GLY A 1 830 ? -0.300 -3.239 -5.880 1.00 93.81 830 GLY A N 1
ATOM 6447 C CA . GLY A 1 830 ? -1.432 -3.649 -5.052 1.00 93.81 830 GLY A CA 1
ATOM 6448 C C . GLY A 1 830 ? -2.100 -4.917 -5.592 1.00 93.81 830 GLY A C 1
ATOM 6449 O O . GLY A 1 830 ? -3.302 -4.935 -5.858 1.00 93.81 830 GLY A O 1
ATOM 6450 N N . LEU A 1 831 ? -1.335 -5.988 -5.788 1.00 95.88 831 LEU A N 1
ATOM 6451 C CA . LEU A 1 831 ? -1.832 -7.267 -6.297 1.00 95.88 831 LEU A CA 1
ATOM 6452 C C . LEU A 1 831 ? -2.966 -7.838 -5.430 1.00 95.88 831 LEU A C 1
ATOM 6454 O O . LEU A 1 831 ? -2.916 -7.826 -4.200 1.00 95.88 831 LEU A O 1
ATOM 6458 N N . ASN A 1 832 ? -3.991 -8.436 -6.040 1.00 96.12 832 ASN A N 1
ATOM 6459 C CA . ASN A 1 832 ? -5.032 -9.113 -5.264 1.00 96.12 832 ASN A CA 1
ATOM 6460 C C . ASN A 1 832 ? -4.568 -10.499 -4.782 1.00 96.12 832 ASN A C 1
ATOM 6462 O O . ASN A 1 832 ? -4.999 -11.527 -5.296 1.00 96.12 832 ASN A O 1
ATOM 6466 N N . LEU A 1 833 ? -3.681 -10.516 -3.782 1.00 95.00 833 LEU A N 1
ATOM 6467 C CA . LEU A 1 833 ? -3.022 -11.711 -3.238 1.00 95.00 833 LEU A CA 1
ATOM 6468 C C . LEU A 1 833 ? -3.987 -12.859 -2.905 1.00 95.00 833 LEU A C 1
ATOM 6470 O O . LEU A 1 833 ? -3.608 -14.018 -3.031 1.00 95.00 833 LEU A O 1
ATOM 6474 N N . GLN A 1 834 ? -5.234 -12.555 -2.523 1.00 93.50 834 GLN A N 1
ATOM 6475 C CA . GLN A 1 834 ? -6.240 -13.576 -2.219 1.00 93.50 834 GLN A CA 1
ATOM 6476 C C . GLN A 1 834 ? -6.722 -14.276 -3.500 1.00 93.50 834 GLN A C 1
ATOM 6478 O O . GLN A 1 834 ? -6.706 -15.500 -3.551 1.00 93.50 834 GLN A O 1
ATOM 6483 N N . ARG A 1 835 ? -7.026 -13.525 -4.571 1.00 94.75 835 ARG A N 1
ATOM 6484 C CA . ARG A 1 835 ? -7.345 -14.091 -5.901 1.00 94.75 835 ARG A CA 1
ATOM 6485 C C . ARG A 1 835 ? -6.139 -14.706 -6.611 1.00 94.75 835 ARG A C 1
ATOM 6487 O O . ARG A 1 835 ? -6.301 -15.609 -7.418 1.00 94.75 835 ARG A O 1
ATOM 6494 N N . LEU A 1 836 ? -4.922 -14.259 -6.293 1.00 94.31 836 LEU A N 1
ATOM 6495 C CA . LEU A 1 836 ? -3.693 -14.928 -6.737 1.00 94.31 836 LEU A CA 1
ATOM 6496 C C . LEU A 1 836 ? -3.385 -16.211 -5.948 1.00 94.31 836 LEU A C 1
ATOM 6498 O O . LEU A 1 836 ? -2.407 -16.887 -6.263 1.00 94.31 836 LEU A O 1
ATOM 6502 N N . GLY A 1 837 ? -4.162 -16.526 -4.904 1.00 93.19 837 GLY A N 1
ATOM 6503 C CA . GLY A 1 837 ? -3.891 -17.647 -4.013 1.00 93.19 837 GLY A CA 1
ATOM 6504 C C . GLY A 1 837 ? -2.485 -17.578 -3.414 1.00 93.19 837 GLY A C 1
ATOM 6505 O O . GLY A 1 837 ? -1.761 -18.570 -3.448 1.00 93.19 837 GLY A O 1
ATOM 6506 N N . ILE A 1 838 ? -2.055 -16.416 -2.918 1.00 93.38 838 ILE A N 1
ATOM 6507 C CA . ILE A 1 838 ? -0.762 -16.231 -2.246 1.00 93.38 838 ILE A CA 1
ATOM 6508 C C . ILE A 1 838 ? -0.985 -16.222 -0.730 1.00 93.38 838 ILE A C 1
ATOM 6510 O O . ILE A 1 838 ? -1.769 -15.429 -0.210 1.00 93.38 838 ILE A O 1
ATOM 6514 N N . ASP A 1 839 ? -0.268 -17.104 -0.032 1.00 92.00 839 ASP A N 1
ATOM 6515 C CA . ASP A 1 839 ? -0.295 -17.223 1.429 1.00 92.00 839 ASP A CA 1
ATOM 6516 C C . ASP A 1 839 ? 0.292 -15.955 2.081 1.00 92.00 839 ASP A C 1
ATOM 6518 O O . ASP A 1 839 ? 1.396 -15.548 1.703 1.00 92.00 839 ASP A O 1
ATOM 6522 N N . PRO A 1 840 ? -0.373 -15.330 3.072 1.00 90.38 840 PRO A N 1
ATOM 6523 C CA . PRO A 1 840 ? 0.199 -14.250 3.878 1.00 90.38 840 PRO A CA 1
ATOM 6524 C C . PRO A 1 840 ? 1.578 -14.547 4.497 1.00 90.38 840 PRO A C 1
ATOM 6526 O O . PRO A 1 840 ? 2.345 -13.607 4.712 1.00 90.38 840 PRO A O 1
ATOM 6529 N N . ARG A 1 841 ? 1.936 -15.816 4.742 1.00 89.81 841 ARG A N 1
ATOM 6530 C CA . ARG A 1 841 ? 3.285 -16.267 5.138 1.00 89.81 841 ARG A CA 1
ATOM 6531 C C . ARG A 1 841 ? 4.274 -16.173 3.983 1.00 89.81 841 ARG A C 1
ATOM 6533 O O . ARG A 1 841 ? 5.321 -15.556 4.147 1.00 89.81 841 ARG A O 1
ATOM 6540 N N . THR A 1 842 ? 3.935 -16.692 2.799 1.00 92.00 842 THR A N 1
ATOM 6541 C CA . THR A 1 842 ? 4.734 -16.476 1.576 1.00 92.00 842 THR A CA 1
ATOM 6542 C C . THR A 1 842 ? 4.875 -14.982 1.282 1.00 92.00 842 THR A C 1
ATOM 6544 O O . THR A 1 842 ? 5.952 -14.535 0.902 1.00 92.00 842 THR A O 1
ATOM 6547 N N . TRP A 1 843 ? 3.834 -14.183 1.541 1.00 92.75 843 TRP A N 1
ATOM 6548 C CA . TRP A 1 843 ? 3.887 -12.728 1.420 1.00 92.75 843 TRP A CA 1
ATOM 6549 C C . TRP A 1 843 ? 4.747 -12.048 2.491 1.00 92.75 843 TRP A C 1
ATOM 6551 O O . TRP A 1 843 ? 5.371 -11.025 2.221 1.00 92.75 843 TRP A O 1
ATOM 6561 N N . GLN A 1 844 ? 4.809 -12.584 3.712 1.00 90.56 844 GLN A N 1
ATOM 6562 C CA . GLN A 1 844 ? 5.764 -12.127 4.723 1.00 90.56 844 GLN A CA 1
ATOM 6563 C C . GLN A 1 844 ? 7.200 -12.473 4.313 1.00 90.56 844 GLN A C 1
ATOM 6565 O O . GLN A 1 844 ? 8.058 -11.611 4.392 1.00 90.56 844 GLN A O 1
ATOM 6570 N N . ILE A 1 845 ? 7.459 -13.668 3.774 1.00 91.25 845 ILE A N 1
ATOM 6571 C CA . ILE A 1 845 ? 8.791 -14.058 3.281 1.00 91.25 845 ILE A CA 1
ATOM 6572 C C . ILE A 1 845 ? 9.205 -13.209 2.064 1.00 91.25 845 ILE A C 1
ATOM 6574 O O . ILE A 1 845 ? 10.333 -12.727 2.010 1.00 91.25 845 ILE A O 1
ATOM 6578 N N . ALA A 1 846 ? 8.294 -12.927 1.127 1.00 93.56 846 ALA A N 1
ATOM 6579 C CA . ALA A 1 846 ? 8.554 -12.006 0.016 1.00 93.56 846 ALA A CA 1
ATOM 6580 C C . ALA A 1 846 ? 8.855 -10.579 0.518 1.00 93.56 846 ALA A C 1
ATOM 6582 O O . ALA A 1 846 ? 9.829 -9.964 0.087 1.00 93.56 846 ALA A O 1
ATOM 6583 N N . ARG A 1 847 ? 8.086 -10.079 1.497 1.00 91.62 847 ARG A N 1
ATOM 6584 C CA . ARG A 1 847 ? 8.371 -8.814 2.200 1.00 91.62 847 ARG A CA 1
ATOM 6585 C C . ARG A 1 847 ? 9.576 -8.864 3.125 1.00 91.62 847 ARG A C 1
ATOM 6587 O O . ARG A 1 847 ? 10.065 -7.804 3.486 1.00 91.62 847 ARG A O 1
ATOM 6594 N N . PHE A 1 848 ? 10.103 -10.030 3.470 1.00 91.25 848 PHE A N 1
ATOM 6595 C CA . PHE A 1 848 ? 11.385 -10.142 4.148 1.00 91.25 848 PHE A CA 1
ATOM 6596 C C . PHE A 1 848 ? 12.521 -9.987 3.129 1.00 91.25 848 PHE A C 1
ATOM 6598 O O . PHE A 1 848 ? 13.413 -9.163 3.329 1.00 91.25 848 PHE A O 1
ATOM 6605 N N . LEU A 1 849 ? 12.436 -10.687 1.992 1.00 93.00 849 LEU A N 1
ATOM 6606 C CA . LEU A 1 849 ? 13.505 -10.821 0.993 1.00 93.00 849 LEU A CA 1
ATOM 6607 C C . LEU A 1 849 ? 13.579 -9.710 -0.071 1.00 93.00 849 LEU A C 1
ATOM 6609 O O . LEU A 1 849 ? 14.640 -9.514 -0.655 1.00 93.00 849 LEU A O 1
ATOM 6613 N N . MET A 1 850 ? 12.497 -8.970 -0.336 1.00 94.44 850 MET A N 1
ATOM 6614 C CA . MET A 1 850 ? 12.414 -7.992 -1.440 1.00 94.44 850 MET A CA 1
ATOM 6615 C C . MET A 1 850 ? 12.049 -6.589 -0.935 1.00 94.44 850 MET A C 1
ATOM 6617 O O . MET A 1 850 ? 11.262 -6.471 0.003 1.00 94.44 850 MET A O 1
ATOM 6621 N N . LEU A 1 851 ? 12.593 -5.522 -1.532 1.00 93.19 851 LEU A N 1
ATOM 6622 C CA . LEU A 1 851 ? 12.307 -4.122 -1.164 1.00 93.19 851 LEU A CA 1
ATOM 6623 C C . LEU A 1 851 ? 10.830 -3.761 -1.378 1.00 93.19 851 LEU A C 1
ATOM 6625 O O . LEU A 1 851 ? 10.205 -3.210 -0.479 1.00 93.19 851 LEU A O 1
ATOM 6629 N N . ALA A 1 852 ? 10.295 -4.115 -2.548 1.00 93.50 852 ALA A N 1
ATOM 6630 C CA . ALA A 1 852 ? 8.901 -3.923 -2.942 1.00 93.50 852 ALA A CA 1
ATOM 6631 C C . ALA A 1 852 ? 8.416 -5.169 -3.711 1.00 93.50 852 ALA A C 1
ATOM 6633 O O . ALA A 1 852 ? 8.546 -5.227 -4.946 1.00 93.50 852 ALA A O 1
ATOM 6634 N N . PRO A 1 853 ? 7.986 -6.240 -3.013 1.00 93.94 853 PRO A N 1
ATOM 6635 C CA . PRO A 1 853 ? 7.535 -7.465 -3.662 1.00 93.94 853 PRO A CA 1
ATOM 6636 C C . PRO A 1 853 ? 6.310 -7.264 -4.559 1.00 93.94 853 PRO A C 1
ATOM 6638 O O . PRO A 1 853 ? 6.256 -7.929 -5.594 1.00 93.94 853 PRO A O 1
ATOM 6641 N N . ASP A 1 854 ? 5.359 -6.368 -4.241 1.00 93.38 854 ASP A N 1
ATOM 6642 C CA . ASP A 1 854 ? 4.179 -6.207 -5.107 1.00 93.38 854 ASP A CA 1
ATOM 6643 C C . ASP A 1 854 ? 4.563 -5.619 -6.465 1.00 93.38 854 ASP A C 1
ATOM 6645 O O . ASP A 1 854 ? 4.341 -6.285 -7.473 1.00 93.38 854 ASP A O 1
ATOM 6649 N N . TRP A 1 855 ? 5.261 -4.486 -6.516 1.00 92.38 855 TRP A N 1
ATOM 6650 C CA . TRP A 1 855 ? 5.802 -3.888 -7.738 1.00 92.38 855 TRP A CA 1
ATOM 6651 C C . TRP A 1 855 ? 6.681 -4.849 -8.538 1.00 92.38 855 TRP A C 1
ATOM 6653 O O . TRP A 1 855 ? 6.586 -4.913 -9.762 1.00 92.38 855 TRP A O 1
ATOM 6663 N N . THR A 1 856 ? 7.541 -5.619 -7.867 1.00 92.94 856 THR A N 1
ATOM 6664 C CA . THR A 1 856 ? 8.468 -6.518 -8.571 1.00 92.94 856 THR A CA 1
ATOM 6665 C C . THR A 1 856 ? 7.728 -7.687 -9.222 1.00 92.94 856 THR A C 1
ATOM 6667 O O . THR A 1 856 ? 7.992 -8.009 -10.380 1.00 92.94 856 THR A O 1
ATOM 6670 N N . ILE A 1 857 ? 6.754 -8.283 -8.528 1.00 93.50 857 ILE A N 1
ATOM 6671 C CA . ILE A 1 857 ? 5.928 -9.365 -9.084 1.00 93.50 857 ILE A CA 1
ATOM 6672 C C . ILE A 1 857 ? 4.940 -8.816 -10.131 1.00 93.50 857 ILE A C 1
ATOM 6674 O O . ILE A 1 857 ? 4.694 -9.475 -11.139 1.00 93.50 857 ILE A O 1
ATOM 6678 N N . SER A 1 858 ? 4.438 -7.592 -9.949 1.00 95.12 858 SER A N 1
ATOM 6679 C CA . SER A 1 858 ? 3.567 -6.873 -10.893 1.00 95.12 858 SER A CA 1
ATOM 6680 C C . SER A 1 858 ? 4.268 -6.628 -12.237 1.00 95.12 858 SER A C 1
ATOM 6682 O O . SER A 1 858 ? 3.769 -7.065 -13.273 1.00 95.12 858 SER A O 1
ATOM 6684 N N . ASN A 1 859 ? 5.497 -6.094 -12.220 1.00 93.31 859 ASN A N 1
ATOM 6685 C CA . ASN A 1 859 ? 6.327 -5.891 -13.417 1.00 93.31 859 ASN A CA 1
ATOM 6686 C C . ASN A 1 859 ? 6.607 -7.201 -14.187 1.00 93.31 859 ASN A C 1
ATOM 6688 O O . ASN A 1 859 ? 6.589 -7.229 -15.418 1.00 93.31 859 ASN A O 1
ATOM 6692 N N . VAL A 1 860 ? 6.843 -8.316 -13.484 1.00 91.81 860 VAL A N 1
ATOM 6693 C CA . VAL A 1 860 ? 7.014 -9.633 -14.131 1.00 91.81 860 VAL A CA 1
ATOM 6694 C C . VAL A 1 860 ? 5.686 -10.142 -14.711 1.00 91.81 860 VAL A C 1
ATOM 6696 O O . VAL A 1 860 ? 5.664 -10.754 -15.783 1.00 91.81 860 VAL A O 1
ATOM 6699 N N . ARG A 1 861 ? 4.557 -9.867 -14.049 1.00 95.44 861 ARG A N 1
ATOM 6700 C CA . ARG A 1 861 ? 3.216 -10.274 -14.495 1.00 95.44 861 ARG A CA 1
ATOM 6701 C C . ARG A 1 861 ? 2.718 -9.483 -15.702 1.00 95.44 861 ARG A C 1
ATOM 6703 O O . ARG A 1 861 ? 2.138 -10.102 -16.591 1.00 95.44 861 ARG A O 1
ATOM 6710 N N . THR A 1 862 ? 2.984 -8.177 -15.800 1.00 95.81 862 THR A N 1
ATOM 6711 C CA . THR A 1 862 ? 2.657 -7.398 -17.010 1.00 95.81 862 THR A CA 1
ATOM 6712 C C . THR A 1 862 ? 3.419 -7.896 -18.225 1.00 95.81 862 THR A C 1
ATOM 6714 O O . THR A 1 862 ? 2.821 -8.022 -19.292 1.00 95.81 862 THR A O 1
ATOM 6717 N N . MET A 1 863 ? 4.707 -8.220 -18.087 1.00 93.25 863 MET A N 1
ATOM 6718 C CA . MET A 1 863 ? 5.475 -8.801 -19.191 1.00 93.25 863 MET A CA 1
ATOM 6719 C C . MET A 1 863 ? 4.973 -10.210 -19.549 1.00 93.25 863 MET A C 1
ATOM 6721 O O . MET A 1 863 ? 4.608 -10.456 -20.695 1.00 93.25 863 MET A O 1
ATOM 6725 N N . THR A 1 864 ? 4.895 -11.136 -18.587 1.00 93.94 864 THR A N 1
ATOM 6726 C CA . THR A 1 864 ? 4.528 -12.541 -18.870 1.00 93.94 864 THR A CA 1
ATOM 6727 C C . THR A 1 864 ? 3.105 -12.698 -19.413 1.00 93.94 864 THR A C 1
ATOM 6729 O O . THR A 1 864 ? 2.879 -13.522 -20.298 1.00 93.94 864 THR A O 1
ATOM 6732 N N . LYS A 1 865 ? 2.139 -11.879 -18.973 1.00 96.88 865 LYS A N 1
ATOM 6733 C CA . LYS A 1 865 ? 0.774 -11.902 -19.527 1.00 96.88 865 LYS A CA 1
ATOM 6734 C C . LYS A 1 865 ? 0.668 -11.350 -20.951 1.00 96.88 865 LYS A C 1
ATOM 6736 O O . LYS A 1 865 ? -0.240 -11.770 -21.661 1.00 96.88 865 LYS A O 1
ATOM 6741 N N . ALA A 1 866 ? 1.590 -10.500 -21.413 1.00 96.56 866 ALA A N 1
ATOM 6742 C CA . ALA A 1 866 ? 1.610 -10.047 -22.808 1.00 96.56 866 ALA A CA 1
ATOM 6743 C C . ALA A 1 866 ? 1.872 -11.195 -23.806 1.00 96.56 866 ALA A C 1
ATOM 6745 O O . ALA A 1 866 ? 1.439 -11.122 -24.956 1.00 96.56 866 ALA A O 1
ATOM 6746 N N . PHE A 1 867 ? 2.504 -12.286 -23.362 1.00 96.12 867 PHE A N 1
ATOM 6747 C CA . PHE A 1 867 ? 2.741 -13.488 -24.169 1.00 96.12 867 PHE A CA 1
ATOM 6748 C C . PHE A 1 867 ? 1.582 -14.502 -24.147 1.00 96.12 867 PHE A C 1
ATOM 6750 O O . PHE A 1 867 ? 1.640 -15.506 -24.851 1.00 96.12 867 PHE A O 1
ATOM 6757 N N . LYS A 1 868 ? 0.505 -14.265 -23.381 1.00 96.31 868 LYS A N 1
ATOM 6758 C CA . LYS A 1 868 ? -0.670 -15.154 -23.384 1.00 96.31 868 LYS A CA 1
ATOM 6759 C C . LYS A 1 868 ? -1.481 -15.051 -24.682 1.00 96.31 868 LYS A C 1
ATOM 6761 O O . LYS A 1 868 ? -1.542 -13.997 -25.317 1.00 96.31 868 LYS A O 1
ATOM 6766 N N . ALA A 1 869 ? -2.190 -16.122 -25.023 1.00 96.06 869 ALA A N 1
ATOM 6767 C CA . ALA A 1 869 ? -3.272 -16.088 -26.006 1.00 96.06 869 ALA A CA 1
ATOM 6768 C C . ALA A 1 869 ? -4.535 -15.380 -25.455 1.00 96.06 869 ALA A C 1
ATOM 6770 O O . ALA A 1 869 ? -4.595 -15.005 -24.279 1.00 96.06 869 ALA A O 1
ATOM 6771 N N . GLY A 1 870 ? -5.544 -15.206 -26.315 1.00 95.44 870 GLY A N 1
ATOM 6772 C CA . GLY A 1 870 ? -6.863 -14.670 -25.953 1.00 95.44 870 GLY A CA 1
ATOM 6773 C C . GLY A 1 870 ? -6.899 -13.176 -25.601 1.00 95.44 870 GLY A C 1
ATOM 6774 O O . GLY A 1 870 ? -5.893 -12.462 -25.681 1.00 95.44 870 GLY A O 1
ATOM 6775 N N . ASP A 1 871 ? -8.084 -12.712 -25.194 1.00 94.81 871 ASP A N 1
ATOM 6776 C CA . ASP A 1 871 ? -8.387 -11.296 -24.934 1.00 94.81 871 ASP A CA 1
ATOM 6777 C C . ASP A 1 871 ? -7.496 -10.677 -23.851 1.00 94.81 871 ASP A C 1
ATOM 6779 O O . ASP A 1 871 ? -7.002 -9.560 -24.019 1.00 94.81 871 ASP A O 1
ATOM 6783 N N . GLN A 1 872 ? -7.211 -11.429 -22.778 1.00 95.56 872 GLN A N 1
ATOM 6784 C CA . GLN A 1 872 ? -6.274 -11.007 -21.733 1.00 95.56 872 GLN A CA 1
ATOM 6785 C C . GLN A 1 872 ? -4.909 -10.669 -22.341 1.00 95.56 872 GLN A C 1
ATOM 6787 O O . GLN A 1 872 ? -4.408 -9.562 -22.162 1.00 95.56 872 GLN A O 1
ATOM 6792 N N . GLY A 1 873 ? -4.313 -11.591 -23.102 1.00 97.44 873 GLY A N 1
ATOM 6793 C CA . GLY A 1 873 ? -3.008 -11.360 -23.715 1.00 97.44 873 GLY A CA 1
ATOM 6794 C C . GLY A 1 873 ? -3.021 -10.216 -24.728 1.00 97.44 873 GLY A C 1
ATOM 6795 O O . GLY A 1 873 ? -2.109 -9.391 -24.734 1.00 97.44 873 GLY A O 1
ATOM 6796 N N . ALA A 1 874 ? -4.078 -10.109 -25.539 1.00 97.75 874 ALA A N 1
ATOM 6797 C CA . ALA A 1 874 ? -4.254 -9.013 -26.491 1.00 97.75 874 ALA A CA 1
ATOM 6798 C C . ALA A 1 874 ? -4.312 -7.639 -25.799 1.00 97.75 874 ALA A C 1
ATOM 6800 O O . ALA A 1 874 ? -3.666 -6.694 -26.251 1.00 97.75 874 ALA A O 1
ATOM 6801 N N . MET A 1 875 ? -5.016 -7.533 -24.671 1.00 97.69 875 MET A N 1
ATOM 6802 C CA . MET A 1 875 ? -5.096 -6.306 -23.877 1.00 97.69 875 MET A CA 1
ATOM 6803 C C . MET A 1 875 ? -3.749 -5.955 -23.212 1.00 97.69 875 MET A C 1
ATOM 6805 O O . MET A 1 875 ? -3.349 -4.792 -23.238 1.00 97.69 875 MET A O 1
ATOM 6809 N N . TYR A 1 876 ? -2.988 -6.933 -22.699 1.00 98.19 876 TYR A N 1
ATOM 6810 C CA . TYR A 1 876 ? -1.631 -6.680 -22.178 1.00 98.19 876 TYR A CA 1
ATOM 6811 C C . TYR A 1 876 ? -0.634 -6.306 -23.293 1.00 98.19 876 TYR A C 1
ATOM 6813 O O . TYR A 1 876 ? 0.237 -5.465 -23.072 1.00 98.19 876 TYR A O 1
ATOM 6821 N N . ARG A 1 877 ? -0.772 -6.845 -24.515 1.00 98.00 877 ARG A N 1
ATOM 6822 C CA . ARG A 1 877 ? -0.004 -6.372 -25.685 1.00 98.00 877 ARG A CA 1
ATOM 6823 C C . ARG A 1 877 ? -0.378 -4.945 -26.075 1.00 98.00 877 ARG A C 1
ATOM 6825 O O . ARG A 1 877 ? 0.515 -4.144 -26.325 1.00 98.00 877 ARG A O 1
ATOM 6832 N N . ALA A 1 878 ? -1.666 -4.600 -26.068 1.00 97.81 878 ALA A N 1
ATOM 6833 C CA . ALA A 1 878 ? -2.120 -3.231 -26.315 1.00 97.81 878 ALA A CA 1
ATOM 6834 C C . ALA A 1 878 ? -1.584 -2.250 -25.256 1.00 97.81 878 ALA A C 1
ATOM 6836 O O . ALA A 1 878 ? -1.153 -1.154 -25.604 1.00 97.81 878 ALA A O 1
ATOM 6837 N N . PHE A 1 879 ? -1.539 -2.657 -23.984 1.00 97.69 879 PHE A N 1
ATOM 6838 C CA . PHE A 1 879 ? -0.895 -1.907 -22.904 1.00 97.69 879 PHE A CA 1
ATOM 6839 C C . PHE A 1 879 ? 0.593 -1.650 -23.182 1.00 97.69 879 PHE A C 1
ATOM 6841 O O . PHE A 1 879 ? 1.004 -0.492 -23.232 1.00 97.69 879 PHE A O 1
ATOM 6848 N N . TRP A 1 880 ? 1.391 -2.690 -23.449 1.00 97.19 880 TRP A N 1
ATOM 6849 C CA . TRP A 1 880 ? 2.817 -2.511 -23.759 1.00 97.19 880 TRP A CA 1
ATOM 6850 C C . TRP A 1 880 ? 3.050 -1.718 -25.049 1.00 97.19 880 TRP A C 1
ATOM 6852 O O . TRP A 1 880 ? 3.980 -0.919 -25.102 1.00 97.19 880 TRP A O 1
ATOM 6862 N N . GLY A 1 881 ? 2.178 -1.853 -26.051 1.00 97.44 881 GLY A N 1
ATOM 6863 C CA . GLY A 1 881 ? 2.191 -1.018 -27.253 1.00 97.44 881 GLY A CA 1
ATOM 6864 C C . GLY A 1 881 ? 2.000 0.473 -26.948 1.00 97.44 881 GLY A C 1
ATOM 6865 O O . GLY A 1 881 ? 2.690 1.304 -27.535 1.00 97.44 881 GLY A O 1
ATOM 6866 N N . ARG A 1 882 ? 1.137 0.826 -25.981 1.00 96.56 882 ARG A N 1
ATOM 6867 C CA . ARG A 1 882 ? 0.987 2.212 -25.496 1.00 96.56 882 ARG A CA 1
ATOM 6868 C C . ARG A 1 882 ? 2.196 2.669 -24.680 1.00 96.56 882 ARG A C 1
ATOM 6870 O O . ARG A 1 882 ? 2.690 3.764 -24.934 1.00 96.56 882 ARG A O 1
ATOM 6877 N N . VAL A 1 883 ? 2.705 1.835 -23.767 1.00 95.62 883 VAL A N 1
ATOM 6878 C CA . VAL A 1 883 ? 3.913 2.129 -22.970 1.00 95.62 883 VAL A CA 1
ATOM 6879 C C . VAL A 1 883 ? 5.098 2.429 -23.887 1.00 95.62 883 VAL A C 1
ATOM 6881 O O . VAL A 1 883 ? 5.738 3.466 -23.731 1.00 95.62 883 VAL A O 1
ATOM 6884 N N . LEU A 1 884 ? 5.355 1.567 -24.875 1.00 94.88 884 LEU A N 1
ATOM 6885 C CA . LEU A 1 884 ? 6.411 1.764 -25.864 1.00 94.88 884 LEU A CA 1
ATOM 6886 C C . LEU A 1 884 ? 6.120 2.991 -26.733 1.00 94.88 884 LEU A C 1
ATOM 6888 O O . LEU A 1 884 ? 6.891 3.943 -26.693 1.00 94.88 884 LEU A O 1
ATOM 6892 N N . GLY A 1 885 ? 4.994 3.028 -27.451 1.00 95.88 885 GLY A N 1
ATOM 6893 C CA . GLY A 1 885 ? 4.684 4.114 -28.388 1.00 95.88 885 GLY A CA 1
ATOM 6894 C C . GLY A 1 885 ? 4.713 5.507 -27.751 1.00 95.88 885 GLY A C 1
ATOM 6895 O O . GLY A 1 885 ? 5.264 6.438 -28.333 1.00 95.88 885 GLY A O 1
ATOM 6896 N N . LYS A 1 886 ? 4.193 5.652 -26.525 1.00 95.31 886 LYS A N 1
ATOM 6897 C CA . LYS A 1 886 ? 4.191 6.930 -25.802 1.00 95.31 886 LYS A CA 1
ATOM 6898 C C . LYS A 1 886 ? 5.524 7.248 -25.136 1.00 95.31 886 LYS A C 1
ATOM 6900 O O . LYS A 1 886 ? 6.025 8.353 -25.311 1.00 95.31 886 LYS A O 1
ATOM 6905 N N . LEU A 1 887 ? 6.085 6.335 -24.335 1.00 94.25 887 LEU A N 1
ATOM 6906 C CA . LEU A 1 887 ? 7.256 6.659 -23.511 1.00 94.25 887 LEU A CA 1
ATOM 6907 C C . LEU A 1 887 ? 8.562 6.580 -24.305 1.00 94.25 887 LEU A C 1
ATOM 6909 O O . LEU A 1 887 ? 9.432 7.414 -24.082 1.00 94.25 887 LEU A O 1
ATOM 6913 N N . LEU A 1 888 ? 8.687 5.657 -25.268 1.00 92.94 888 LEU A N 1
ATOM 6914 C CA . LEU A 1 888 ? 9.815 5.666 -26.205 1.00 92.94 888 LEU A CA 1
ATOM 6915 C C . LEU A 1 888 ? 9.684 6.822 -27.202 1.00 92.94 888 LEU A C 1
ATOM 6917 O O . LEU A 1 888 ? 10.677 7.489 -27.462 1.00 92.94 888 LEU A O 1
ATOM 6921 N N . GLY A 1 889 ? 8.472 7.122 -27.688 1.00 94.50 889 GLY A N 1
ATOM 6922 C CA . GLY A 1 889 ? 8.218 8.310 -28.513 1.00 94.50 889 GLY A CA 1
ATOM 6923 C C . GLY A 1 889 ? 8.599 9.611 -27.796 1.00 94.50 889 GLY A C 1
ATOM 6924 O O . GLY A 1 889 ? 9.269 10.462 -28.375 1.00 94.50 889 GLY A O 1
ATOM 6925 N N . ALA A 1 890 ? 8.270 9.728 -26.505 1.00 94.12 890 ALA A N 1
ATOM 6926 C CA . ALA A 1 890 ? 8.720 10.831 -25.661 1.00 94.12 890 ALA A CA 1
ATOM 6927 C C . ALA A 1 890 ? 10.248 10.839 -25.465 1.00 94.12 890 ALA A C 1
ATOM 6929 O O . ALA A 1 890 ? 10.843 11.906 -25.573 1.00 94.12 890 ALA A O 1
ATOM 6930 N N . THR A 1 891 ? 10.899 9.689 -25.230 1.00 93.62 891 THR A N 1
ATOM 6931 C CA . THR A 1 891 ? 12.373 9.608 -25.179 1.00 93.62 891 THR A CA 1
ATOM 6932 C C . THR A 1 891 ? 13.011 10.087 -26.489 1.00 93.62 891 THR A C 1
ATOM 6934 O O . THR A 1 891 ? 13.950 10.874 -26.443 1.00 93.62 891 THR A O 1
ATOM 6937 N N . VAL A 1 892 ? 12.497 9.658 -27.649 1.00 94.38 892 VAL A N 1
ATOM 6938 C CA . VAL A 1 892 ? 13.000 10.072 -28.973 1.00 94.38 892 VAL A CA 1
ATOM 6939 C C . VAL A 1 892 ? 12.831 11.575 -29.173 1.00 94.38 892 VAL A C 1
ATOM 6941 O O . VAL A 1 892 ? 13.807 12.251 -29.484 1.00 94.38 892 VAL A O 1
ATOM 6944 N N . LEU A 1 893 ? 11.632 12.115 -28.930 1.00 94.62 893 LEU A N 1
ATOM 6945 C CA . LEU A 1 893 ? 11.365 13.550 -29.053 1.00 94.62 893 LEU A CA 1
ATOM 6946 C C . LEU A 1 893 ? 12.279 14.378 -28.138 1.00 94.62 893 LEU A C 1
ATOM 6948 O O . LEU A 1 893 ? 12.877 15.351 -28.589 1.00 94.62 893 LEU A O 1
ATOM 6952 N N . TRP A 1 894 ? 12.447 13.971 -26.877 1.00 95.00 894 TRP A N 1
ATOM 6953 C CA . TRP A 1 894 ? 13.354 14.655 -25.956 1.00 95.00 894 TRP A CA 1
ATOM 6954 C C . TRP A 1 894 ? 14.824 14.529 -26.365 1.00 95.00 894 TRP A C 1
ATOM 6956 O O . TRP A 1 894 ? 15.537 15.519 -26.268 1.00 95.00 894 TRP A O 1
ATOM 6966 N N . ASN A 1 895 ? 15.281 13.385 -26.880 1.00 94.44 895 ASN A N 1
ATOM 6967 C CA . ASN A 1 895 ? 16.649 13.243 -27.398 1.00 94.44 895 ASN A CA 1
ATOM 6968 C C . ASN A 1 895 ? 16.901 14.103 -28.649 1.00 94.44 895 ASN A C 1
ATOM 6970 O O . ASN A 1 895 ? 18.008 14.611 -28.813 1.00 94.44 895 ASN A O 1
ATOM 6974 N N . VAL A 1 896 ? 15.888 14.324 -29.495 1.00 94.50 896 VAL A N 1
ATOM 6975 C CA . VAL A 1 896 ? 15.963 15.274 -30.621 1.00 94.50 896 VAL A CA 1
ATOM 6976 C C . VAL A 1 896 ? 16.025 16.724 -30.124 1.00 94.50 896 VAL A C 1
ATOM 6978 O O . VAL A 1 896 ? 16.854 17.487 -30.608 1.00 94.50 896 VAL A O 1
ATOM 6981 N N . ILE A 1 897 ? 15.223 17.100 -29.120 1.00 94.62 897 ILE A N 1
ATOM 6982 C CA . ILE A 1 897 ? 15.274 18.440 -28.502 1.00 94.62 897 ILE A CA 1
ATOM 6983 C C . ILE A 1 897 ? 16.628 18.677 -27.812 1.00 94.62 897 ILE A C 1
ATOM 6985 O O . ILE A 1 897 ? 17.223 19.736 -27.972 1.00 94.62 897 ILE A O 1
ATOM 6989 N N . MET A 1 898 ? 17.151 17.689 -27.082 1.00 94.88 898 MET A N 1
ATOM 6990 C CA . MET A 1 898 ? 18.468 17.756 -26.436 1.00 94.88 898 MET A CA 1
ATOM 6991 C C . MET A 1 898 ? 19.614 17.859 -27.460 1.00 94.88 898 MET A C 1
ATOM 6993 O O . MET A 1 898 ? 20.594 18.552 -27.206 1.00 94.88 898 MET A O 1
ATOM 6997 N N . ALA A 1 899 ? 19.470 17.255 -28.644 1.00 93.31 899 ALA A N 1
ATOM 6998 C CA . ALA A 1 899 ? 20.412 17.401 -29.757 1.00 93.31 899 ALA A CA 1
ATOM 6999 C C . ALA A 1 899 ? 20.379 18.770 -30.462 1.00 93.31 899 ALA A C 1
ATOM 7001 O O . ALA A 1 899 ? 21.241 19.030 -31.293 1.00 93.31 899 ALA A O 1
ATOM 7002 N N . ALA A 1 900 ? 19.428 19.648 -30.133 1.00 93.38 900 ALA A N 1
ATOM 7003 C CA . ALA A 1 900 ? 19.418 21.040 -30.585 1.00 93.38 900 ALA A CA 1
ATOM 7004 C C . ALA A 1 900 ? 20.084 22.011 -29.583 1.00 93.38 900 ALA A C 1
ATOM 7006 O O . ALA A 1 900 ? 20.039 23.220 -29.794 1.00 93.38 900 ALA A O 1
ATOM 7007 N N . LEU A 1 901 ? 20.663 21.505 -28.483 1.00 92.88 901 LEU A N 1
ATOM 7008 C CA . LEU A 1 901 ? 21.187 22.309 -27.365 1.00 92.88 901 LEU A CA 1
ATOM 7009 C C . LEU A 1 901 ? 22.680 22.070 -27.051 1.00 92.88 901 LEU A C 1
ATOM 7011 O O . LEU A 1 901 ? 23.189 22.646 -26.094 1.00 92.88 901 LEU A O 1
ATOM 7015 N N . ASP A 1 902 ? 23.352 21.177 -27.782 1.00 91.00 902 ASP A N 1
ATOM 7016 C CA . ASP A 1 902 ? 24.700 20.653 -27.495 1.00 91.00 902 ASP A CA 1
ATOM 7017 C C . ASP A 1 902 ? 25.163 19.799 -28.696 1.00 91.00 902 ASP A C 1
ATOM 7019 O O . ASP A 1 902 ? 24.323 19.190 -29.363 1.00 91.00 902 ASP A O 1
ATOM 7023 N N . ASP A 1 903 ? 26.471 19.735 -28.963 1.00 90.44 903 ASP A N 1
ATOM 7024 C CA . ASP A 1 903 ? 27.025 19.394 -30.293 1.00 90.44 903 ASP A CA 1
ATOM 7025 C C . ASP A 1 903 ? 26.682 17.988 -30.832 1.00 90.44 903 ASP A C 1
ATOM 7027 O O . ASP A 1 903 ? 26.670 17.773 -32.045 1.00 90.44 903 ASP A O 1
ATOM 7031 N N . ASP A 1 904 ? 26.388 17.017 -29.956 1.00 90.00 904 ASP A N 1
ATOM 7032 C CA . ASP A 1 904 ? 26.013 15.662 -30.381 1.00 90.00 904 ASP A CA 1
ATOM 7033 C C . ASP A 1 904 ? 24.647 15.676 -31.099 1.00 90.00 904 ASP A C 1
ATOM 7035 O O . ASP A 1 904 ? 23.597 15.900 -30.478 1.00 90.00 904 ASP A O 1
ATOM 7039 N N . ASN A 1 905 ? 24.620 15.319 -32.388 1.00 93.75 905 ASN A N 1
ATOM 7040 C CA . ASN A 1 905 ? 23.357 15.088 -33.093 1.00 93.75 905 ASN A CA 1
ATOM 7041 C C . ASN A 1 905 ? 22.589 13.887 -32.498 1.00 93.75 905 ASN A C 1
ATOM 7043 O O . ASN A 1 905 ? 23.146 13.022 -31.815 1.00 93.75 905 ASN A O 1
ATOM 7047 N N . ALA A 1 906 ? 21.282 13.806 -32.768 1.00 91.62 906 ALA A N 1
ATOM 7048 C CA . ALA A 1 906 ? 20.411 12.814 -32.133 1.00 91.62 906 ALA A CA 1
ATOM 7049 C C . ALA A 1 906 ? 20.882 11.360 -32.348 1.00 91.62 906 ALA A C 1
ATOM 7051 O O . ALA A 1 906 ? 20.791 10.544 -31.430 1.00 91.62 906 ALA A O 1
ATOM 7052 N N . TRP A 1 907 ? 21.429 11.030 -33.524 1.00 92.50 907 TRP A N 1
ATOM 7053 C CA . TRP A 1 907 ? 21.933 9.685 -33.821 1.00 92.50 907 TRP A CA 1
ATOM 7054 C C . TRP A 1 907 ? 23.202 9.355 -33.028 1.00 92.50 907 TRP A C 1
ATOM 7056 O O . TRP A 1 907 ? 23.319 8.261 -32.472 1.00 92.50 907 TRP A O 1
ATOM 7066 N N . GLU A 1 908 ? 24.122 10.307 -32.890 1.00 93.00 908 GLU A N 1
ATOM 7067 C CA . GLU A 1 908 ? 25.316 10.158 -32.057 1.00 93.00 908 GLU A CA 1
ATOM 7068 C C . GLU A 1 908 ? 24.976 10.013 -30.574 1.00 93.00 908 GLU A C 1
ATOM 7070 O O . GLU A 1 908 ? 25.552 9.146 -29.911 1.00 93.00 908 GLU A O 1
ATOM 7075 N N . ARG A 1 909 ? 23.975 10.746 -30.064 1.00 92.19 909 ARG A N 1
ATOM 7076 C CA . ARG A 1 909 ? 23.444 10.522 -28.706 1.00 92.19 909 ARG A CA 1
ATOM 7077 C C . ARG A 1 909 ? 22.936 9.096 -28.539 1.00 92.19 909 ARG A C 1
ATOM 7079 O O . ARG A 1 909 ? 23.303 8.442 -27.563 1.00 92.19 909 ARG A O 1
ATOM 7086 N N . TYR A 1 910 ? 22.174 8.576 -29.506 1.00 92.88 910 TYR A N 1
ATOM 7087 C CA . TYR A 1 910 ? 21.727 7.180 -29.501 1.00 92.88 910 TYR A CA 1
ATOM 7088 C C . TYR A 1 910 ? 22.894 6.183 -29.538 1.00 92.88 910 TYR A C 1
ATOM 7090 O O . TYR A 1 910 ? 22.882 5.217 -28.773 1.00 92.88 910 TYR A O 1
ATOM 7098 N N . GLN A 1 911 ? 23.941 6.426 -30.332 1.00 93.88 911 GLN A N 1
ATOM 7099 C CA . GLN A 1 911 ? 25.137 5.577 -30.330 1.00 93.88 911 GLN A CA 1
ATOM 7100 C C . GLN A 1 911 ? 25.901 5.628 -29.000 1.00 93.88 911 GLN A C 1
ATOM 7102 O O . GLN A 1 911 ? 26.301 4.579 -28.491 1.00 93.88 911 GLN A O 1
ATOM 7107 N N . LYS A 1 912 ? 26.111 6.815 -28.416 1.00 93.69 912 LYS A N 1
ATOM 7108 C CA . LYS A 1 912 ? 26.770 6.982 -27.109 1.00 93.69 912 LYS A CA 1
ATOM 7109 C C . LYS A 1 912 ? 25.950 6.318 -25.995 1.00 93.69 912 LYS A C 1
ATOM 7111 O O . LYS A 1 912 ? 26.515 5.612 -25.160 1.00 93.69 912 LYS A O 1
ATOM 7116 N N . ALA A 1 913 ? 24.624 6.451 -26.034 1.00 92.94 913 ALA A N 1
ATOM 7117 C CA . ALA A 1 913 ? 23.693 5.798 -25.114 1.00 92.94 913 ALA A CA 1
ATOM 7118 C C . ALA A 1 913 ? 23.638 4.267 -25.297 1.00 92.94 913 ALA A C 1
ATOM 7120 O O . ALA A 1 913 ? 23.465 3.535 -24.325 1.00 92.94 913 ALA A O 1
ATOM 7121 N N . TRP A 1 914 ? 23.823 3.754 -26.516 1.00 92.88 914 TRP A N 1
ATOM 7122 C CA . TRP A 1 914 ? 23.958 2.316 -26.760 1.00 92.88 914 TRP A CA 1
ATOM 7123 C C . TRP A 1 914 ? 25.290 1.777 -26.216 1.00 92.88 914 TRP A C 1
ATOM 7125 O O . TRP A 1 914 ? 25.298 0.800 -25.467 1.00 92.88 914 TRP A O 1
ATOM 7135 N N . LYS A 1 915 ? 26.408 2.460 -26.509 1.00 92.38 915 LYS A N 1
ATOM 7136 C CA . LYS A 1 915 ? 27.760 2.141 -26.001 1.00 92.38 915 LYS A CA 1
ATOM 7137 C C . LYS A 1 915 ? 27.847 2.194 -24.468 1.00 92.38 915 LYS A C 1
ATOM 7139 O O . LYS A 1 915 ? 28.557 1.395 -23.872 1.00 92.38 915 LYS A O 1
ATOM 7144 N N . ALA A 1 916 ? 27.071 3.064 -23.818 1.00 89.81 916 ALA A N 1
ATOM 7145 C CA . ALA A 1 916 ? 26.926 3.120 -22.358 1.00 89.81 916 ALA A CA 1
ATOM 7146 C C . ALA A 1 916 ? 26.226 1.886 -21.729 1.00 89.81 916 ALA A C 1
ATOM 7148 O O . ALA A 1 916 ? 26.143 1.764 -20.498 1.00 89.81 916 ALA A O 1
ATOM 7149 N N . GLY A 1 917 ? 25.708 0.965 -22.550 1.00 90.00 917 GLY A N 1
ATOM 7150 C CA . GLY A 1 917 ? 25.085 -0.279 -22.108 1.00 90.00 917 GLY A CA 1
ATOM 7151 C C . GLY A 1 917 ? 23.877 -0.043 -21.202 1.00 90.00 917 GLY A C 1
ATOM 7152 O O . GLY A 1 917 ? 23.189 0.972 -21.300 1.00 90.00 917 GLY A O 1
ATOM 7153 N N . ASN A 1 918 ? 23.596 -0.990 -20.300 1.00 86.38 918 ASN A N 1
ATOM 7154 C CA . ASN A 1 918 ? 22.583 -0.872 -19.234 1.00 86.38 918 ASN A CA 1
ATOM 7155 C C . ASN A 1 918 ? 21.156 -0.472 -19.699 1.00 86.38 918 ASN A C 1
ATOM 7157 O O . ASN A 1 918 ? 20.330 -0.090 -18.866 1.00 86.38 918 ASN A O 1
ATOM 7161 N N . LEU A 1 919 ? 20.855 -0.560 -21.003 1.00 92.88 919 LEU A N 1
ATOM 7162 C CA . LEU A 1 919 ? 19.667 -0.007 -21.674 1.00 92.88 919 LEU A CA 1
ATOM 7163 C C . LEU A 1 919 ? 19.549 1.538 -21.616 1.00 92.88 919 LEU A C 1
ATOM 7165 O O . LEU A 1 919 ? 18.439 2.063 -21.558 1.00 92.88 919 LEU A O 1
ATOM 7169 N N . ARG A 1 920 ? 20.668 2.281 -21.626 1.00 94.19 920 ARG A N 1
ATOM 7170 C CA . ARG A 1 920 ? 20.671 3.762 -21.633 1.00 94.19 920 ARG A CA 1
ATOM 7171 C C . ARG A 1 920 ? 20.094 4.385 -22.902 1.00 94.19 920 ARG A C 1
ATOM 7173 O O . ARG A 1 920 ? 19.581 5.490 -22.830 1.00 94.19 920 ARG A O 1
ATOM 7180 N N . TRP A 1 921 ? 20.063 3.664 -24.019 1.00 93.94 921 TRP A N 1
ATOM 7181 C CA . TRP A 1 921 ? 19.359 4.084 -25.238 1.00 93.94 921 TRP A CA 1
ATOM 7182 C C . TRP A 1 921 ? 17.824 4.201 -25.078 1.00 93.94 921 TRP A C 1
ATOM 7184 O O . TRP A 1 921 ? 17.167 4.770 -25.942 1.00 93.94 921 TRP A O 1
ATOM 7194 N N . LEU A 1 922 ? 17.238 3.697 -23.981 1.00 94.25 922 LEU A N 1
ATOM 7195 C CA . LEU A 1 922 ? 15.829 3.934 -23.613 1.00 94.25 922 LEU A CA 1
ATOM 7196 C C . LEU A 1 922 ? 15.633 5.177 -22.720 1.00 94.25 922 LEU A C 1
ATOM 7198 O O . LEU A 1 922 ? 14.495 5.545 -22.415 1.00 94.25 922 LEU A O 1
ATOM 7202 N N . ASP A 1 923 ? 16.722 5.806 -22.281 1.00 95.69 923 ASP A N 1
ATOM 7203 C CA . ASP A 1 923 ? 16.722 7.000 -21.438 1.00 95.69 923 ASP A CA 1
ATOM 7204 C C . ASP A 1 923 ? 16.938 8.264 -22.298 1.00 95.69 923 ASP A C 1
ATOM 7206 O O . ASP A 1 923 ? 17.449 8.203 -23.418 1.00 95.69 923 ASP A O 1
ATOM 7210 N N . VAL A 1 924 ? 16.543 9.421 -21.767 1.00 96.31 924 VAL A N 1
ATOM 7211 C CA . VAL A 1 924 ? 16.844 10.734 -22.351 1.00 96.31 924 VAL A CA 1
ATOM 7212 C C . VAL A 1 924 ? 18.239 11.167 -21.921 1.00 96.31 924 VAL A C 1
ATOM 7214 O O . VAL A 1 924 ? 18.558 11.142 -20.731 1.00 96.31 924 VAL A O 1
ATOM 7217 N N . ASP A 1 925 ? 19.050 11.585 -22.884 1.00 96.62 925 ASP A N 1
ATOM 7218 C CA . ASP A 1 925 ? 20.361 12.195 -22.689 1.00 96.62 925 ASP A CA 1
ATOM 7219 C C . ASP A 1 925 ? 20.207 13.652 -22.223 1.00 96.62 925 ASP A C 1
ATOM 7221 O O . ASP A 1 925 ? 20.011 14.561 -23.025 1.00 96.62 925 ASP A O 1
ATOM 7225 N N . VAL A 1 926 ? 20.274 13.874 -20.909 1.00 96.56 926 VAL A N 1
ATOM 7226 C CA . VAL A 1 926 ? 20.152 15.198 -20.272 1.00 96.56 926 VAL A CA 1
ATOM 7227 C C . VAL A 1 926 ? 21.511 15.872 -20.040 1.00 96.56 926 VAL A C 1
ATOM 7229 O O . VAL A 1 926 ? 21.596 16.861 -19.310 1.00 96.56 926 VAL A O 1
ATOM 7232 N N . THR A 1 927 ? 22.579 15.378 -20.679 1.00 96.31 927 THR A N 1
ATOM 7233 C CA . THR A 1 927 ? 23.896 16.033 -20.687 1.00 96.31 927 THR A CA 1
ATOM 7234 C C . THR A 1 927 ? 23.879 17.507 -21.111 1.00 96.31 927 THR A C 1
ATOM 7236 O O . THR A 1 927 ? 24.620 18.256 -20.480 1.00 96.31 927 THR A O 1
ATOM 7239 N N . PRO A 1 928 ? 23.044 17.990 -22.056 1.00 96.19 928 PRO A N 1
ATOM 7240 C CA . PRO A 1 928 ? 23.019 19.416 -22.401 1.00 96.19 928 PRO A CA 1
ATOM 7241 C C . PRO A 1 928 ? 22.601 20.292 -21.214 1.00 96.19 928 PRO A C 1
ATOM 7243 O O . PRO A 1 928 ? 23.252 21.286 -20.907 1.00 96.19 928 PRO A O 1
ATOM 7246 N N . ILE A 1 929 ? 21.570 19.867 -20.471 1.00 94.69 929 ILE A N 1
ATOM 7247 C CA . ILE A 1 929 ? 21.105 20.559 -19.258 1.00 94.69 929 ILE A CA 1
ATOM 7248 C C . ILE A 1 929 ? 22.187 20.515 -18.170 1.00 94.69 929 ILE A C 1
ATOM 7250 O O . ILE A 1 929 ? 22.428 21.508 -17.491 1.00 94.69 929 ILE A O 1
ATOM 7254 N N . TYR A 1 930 ? 22.866 19.378 -18.013 1.00 95.75 930 TYR A N 1
ATOM 7255 C CA . TYR A 1 930 ? 23.964 19.232 -17.057 1.00 95.75 930 TYR A CA 1
ATOM 7256 C C . TYR A 1 930 ? 25.168 20.130 -17.395 1.00 95.75 930 TYR A C 1
ATOM 7258 O O . TYR A 1 930 ? 25.678 20.810 -16.506 1.00 95.75 930 TYR A O 1
ATOM 7266 N N . ARG A 1 931 ? 25.574 20.196 -18.671 1.00 95.00 931 ARG A N 1
ATOM 7267 C CA . ARG A 1 931 ? 26.639 21.085 -19.174 1.00 95.00 931 ARG A CA 1
ATOM 7268 C C . ARG A 1 931 ? 26.270 22.560 -18.989 1.00 95.00 931 ARG A C 1
ATOM 7270 O O . ARG A 1 931 ? 27.081 23.325 -18.474 1.00 95.00 931 ARG A O 1
ATOM 7277 N N . ALA A 1 932 ? 25.029 22.943 -19.299 1.00 94.12 932 ALA A N 1
ATOM 7278 C CA . ALA A 1 932 ? 24.511 24.296 -19.071 1.00 94.12 932 ALA A CA 1
ATOM 7279 C C . ALA A 1 932 ? 24.479 24.704 -17.581 1.00 94.12 932 ALA A C 1
ATOM 7281 O O . ALA A 1 932 ? 24.553 25.888 -17.266 1.00 94.12 932 ALA A O 1
ATOM 7282 N N . LEU A 1 933 ? 24.418 23.734 -16.661 1.00 94.31 933 LEU A N 1
ATOM 7283 C CA . LEU A 1 933 ? 24.537 23.933 -15.210 1.00 94.31 933 LEU A CA 1
ATOM 7284 C C . LEU A 1 933 ? 25.989 23.809 -14.693 1.00 94.31 933 LEU A C 1
ATOM 7286 O O . LEU A 1 933 ? 26.204 23.656 -13.492 1.00 94.31 933 LEU A O 1
ATOM 7290 N N . GLY A 1 934 ? 26.991 23.868 -15.579 1.00 94.25 934 GLY A N 1
ATOM 7291 C CA . GLY A 1 934 ? 28.420 23.843 -15.237 1.00 94.25 934 GLY A CA 1
ATOM 7292 C C . GLY A 1 934 ? 29.047 22.448 -15.112 1.00 94.25 934 GLY A C 1
ATOM 7293 O O . GLY A 1 934 ? 30.231 22.342 -14.790 1.00 94.25 934 GLY A O 1
ATOM 7294 N N . GLY A 1 935 ? 28.286 21.383 -15.376 1.00 93.25 935 GLY A N 1
ATOM 7295 C CA . GLY A 1 935 ? 28.767 20.002 -15.380 1.00 93.25 935 GLY A CA 1
ATOM 7296 C C . GLY A 1 935 ? 29.788 19.714 -16.487 1.00 93.25 935 GLY A C 1
ATOM 7297 O O . GLY A 1 935 ? 29.719 20.282 -17.577 1.00 93.25 935 GLY A O 1
ATOM 7298 N N . ARG A 1 936 ? 30.742 18.811 -16.224 1.00 87.25 936 ARG A N 1
ATOM 7299 C CA . ARG A 1 936 ? 31.850 18.473 -17.139 1.00 87.25 936 ARG A CA 1
ATOM 7300 C C . ARG A 1 936 ? 32.005 16.959 -17.281 1.00 87.25 936 ARG A C 1
ATOM 7302 O O . ARG A 1 936 ? 31.731 16.236 -16.331 1.00 87.25 936 ARG A O 1
ATOM 7309 N N . GLU A 1 937 ? 32.452 16.518 -18.459 1.00 84.88 937 GLU A N 1
ATOM 7310 C CA . GLU A 1 937 ? 32.814 15.134 -18.854 1.00 84.88 937 GLU A CA 1
ATOM 7311 C C . GLU A 1 937 ? 31.739 14.027 -18.732 1.00 84.88 937 GLU A C 1
ATOM 7313 O O . GLU A 1 937 ? 31.716 13.116 -19.557 1.00 84.88 937 GLU A O 1
ATOM 7318 N N . ASP A 1 938 ? 30.820 14.078 -17.769 1.00 91.62 938 ASP A N 1
ATOM 7319 C CA . ASP A 1 938 ? 29.876 12.986 -17.519 1.00 91.62 938 ASP A CA 1
ATOM 7320 C C . ASP A 1 938 ? 28.646 12.999 -18.441 1.00 91.62 938 ASP A C 1
ATOM 7322 O O . ASP A 1 938 ? 27.946 14.005 -18.615 1.00 91.62 938 ASP A O 1
ATOM 7326 N N . ARG A 1 939 ? 28.322 11.817 -18.984 1.00 94.19 939 ARG A N 1
ATOM 7327 C CA . ARG A 1 939 ? 27.105 11.582 -19.772 1.00 94.19 939 ARG A CA 1
ATOM 7328 C C . ARG A 1 939 ? 25.936 11.256 -18.830 1.00 94.19 939 ARG A C 1
ATOM 7330 O O . ARG A 1 939 ? 26.031 10.318 -18.035 1.00 94.19 939 ARG A O 1
ATOM 7337 N N . LYS A 1 940 ? 24.839 12.019 -18.890 1.00 96.00 940 LYS A N 1
ATOM 7338 C CA . LYS A 1 940 ? 23.731 11.991 -17.914 1.00 96.00 940 LYS A CA 1
ATOM 7339 C C . LYS A 1 940 ? 22.437 11.484 -18.540 1.00 96.00 940 LYS A C 1
ATOM 7341 O O . LYS A 1 940 ? 21.917 12.085 -19.472 1.00 96.00 940 LYS A O 1
ATOM 7346 N N . TYR A 1 941 ? 21.859 10.429 -17.969 1.00 96.38 941 TYR A N 1
ATOM 7347 C CA . TYR A 1 941 ? 20.677 9.768 -18.531 1.00 96.38 941 TYR A CA 1
ATOM 7348 C C . TYR A 1 941 ? 19.471 9.784 -17.581 1.00 96.38 941 TYR A C 1
ATOM 7350 O O . TYR A 1 941 ? 19.557 9.261 -16.467 1.00 96.38 941 TYR A O 1
ATOM 7358 N N . PHE A 1 942 ? 18.333 10.325 -18.029 1.00 95.12 942 PHE A N 1
ATOM 7359 C CA . PHE A 1 942 ? 17.046 10.341 -17.320 1.00 95.12 942 PHE A CA 1
ATOM 7360 C C . PHE A 1 942 ? 16.066 9.312 -17.907 1.00 95.12 942 PHE A C 1
ATOM 7362 O O . PHE A 1 942 ? 15.731 9.359 -19.088 1.00 95.12 942 PHE A O 1
ATOM 7369 N N . SER A 1 943 ? 15.555 8.383 -17.095 1.00 94.06 943 SER A N 1
ATOM 7370 C CA . SER A 1 943 ? 14.687 7.317 -17.613 1.00 94.06 943 SER A CA 1
ATOM 7371 C C . SER A 1 943 ? 13.215 7.731 -17.690 1.00 94.06 943 SER A C 1
ATOM 7373 O O . SER A 1 943 ? 12.497 7.684 -16.690 1.00 94.06 943 SER A O 1
ATOM 7375 N N . VAL A 1 944 ? 12.720 8.065 -18.886 1.00 94.25 944 VAL A N 1
ATOM 7376 C CA . VAL A 1 944 ? 11.282 8.323 -19.107 1.00 94.25 944 VAL A CA 1
ATOM 7377 C C . VAL A 1 944 ? 10.457 7.052 -18.867 1.00 94.25 944 VAL A C 1
ATOM 7379 O O . VAL A 1 944 ? 9.437 7.117 -18.182 1.00 94.25 944 VAL A O 1
ATOM 7382 N N . LEU A 1 945 ? 10.932 5.882 -19.316 1.00 93.88 945 LEU A N 1
ATOM 7383 C CA . LEU A 1 945 ? 10.274 4.585 -19.080 1.00 93.88 945 LEU A CA 1
ATOM 7384 C C . LEU A 1 945 ? 10.280 4.168 -17.595 1.00 93.88 945 LEU A C 1
ATOM 7386 O O . LEU A 1 945 ? 9.325 3.554 -17.120 1.00 93.88 945 LEU A O 1
ATOM 7390 N N . GLY A 1 946 ? 11.337 4.492 -16.841 1.00 93.44 946 GLY A N 1
ATOM 7391 C CA . GLY A 1 946 ? 11.415 4.245 -15.398 1.00 93.44 946 GLY A CA 1
ATOM 7392 C C . GLY A 1 946 ? 11.235 2.770 -15.012 1.00 93.44 946 GLY A C 1
ATOM 7393 O O . GLY A 1 946 ? 12.095 1.933 -15.303 1.00 93.44 946 GLY A O 1
ATOM 7394 N N . HIS A 1 947 ? 10.128 2.452 -14.329 1.00 94.25 947 HIS A N 1
ATOM 7395 C CA . HIS A 1 947 ? 9.838 1.096 -13.847 1.00 94.25 947 HIS A CA 1
ATOM 7396 C C . HIS A 1 947 ? 9.508 0.112 -14.984 1.00 94.25 947 HIS A C 1
ATOM 7398 O O . HIS A 1 947 ? 9.824 -1.068 -14.864 1.00 94.25 947 HIS A O 1
ATOM 7404 N N . PHE A 1 948 ? 8.996 0.585 -16.128 1.00 95.44 948 PHE A N 1
ATOM 7405 C CA . PHE A 1 948 ? 8.737 -0.258 -17.305 1.00 95.44 948 PHE A CA 1
ATOM 7406 C C . PHE A 1 948 ? 10.005 -0.860 -17.924 1.00 95.44 948 PHE A C 1
ATOM 7408 O O . PHE A 1 948 ? 9.923 -1.816 -18.691 1.00 95.44 948 PHE A O 1
ATOM 7415 N N . ARG A 1 949 ? 11.193 -0.354 -17.563 1.00 94.38 949 ARG A N 1
ATOM 7416 C CA . ARG A 1 949 ? 12.476 -0.957 -17.948 1.00 94.38 949 ARG A CA 1
ATOM 7417 C C . ARG A 1 949 ? 12.852 -2.162 -17.072 1.00 94.38 949 ARG A C 1
ATOM 7419 O O . ARG A 1 949 ? 13.742 -2.915 -17.451 1.00 94.38 949 ARG A O 1
ATOM 7426 N N . ASP A 1 950 ? 12.215 -2.367 -15.916 1.00 93.00 950 ASP A N 1
ATOM 7427 C CA . ASP A 1 950 ? 12.587 -3.430 -14.968 1.00 93.00 950 ASP A CA 1
ATOM 7428 C C . ASP A 1 950 ? 12.490 -4.857 -15.540 1.00 93.00 950 ASP A C 1
ATOM 7430 O O . ASP A 1 950 ? 13.431 -5.616 -15.307 1.00 93.00 950 ASP A O 1
ATOM 7434 N N . PRO A 1 951 ? 11.464 -5.251 -16.324 1.00 91.31 951 PRO A N 1
ATOM 7435 C CA . PRO A 1 951 ? 11.427 -6.589 -16.920 1.00 91.31 951 PRO A CA 1
ATOM 7436 C C . PRO A 1 951 ? 12.605 -6.838 -17.876 1.00 91.31 951 PRO A C 1
ATOM 7438 O O . PRO A 1 951 ? 13.223 -7.899 -17.831 1.00 91.31 951 PRO A O 1
ATOM 7441 N N . LEU A 1 952 ? 13.001 -5.826 -18.659 1.00 91.31 952 LEU A N 1
ATOM 7442 C CA . LEU A 1 952 ? 14.192 -5.893 -19.514 1.00 91.31 952 LEU A CA 1
ATOM 7443 C C . LEU A 1 952 ? 15.490 -5.970 -18.688 1.00 91.31 952 LEU A C 1
ATOM 7445 O O . LEU A 1 952 ? 16.399 -6.713 -19.053 1.00 91.31 952 LEU A O 1
ATOM 7449 N N . LYS A 1 953 ? 15.579 -5.266 -17.547 1.00 91.00 953 LYS A N 1
ATOM 7450 C CA . LYS A 1 953 ? 16.714 -5.409 -16.610 1.00 91.00 953 LYS A CA 1
ATOM 7451 C C . LYS A 1 953 ? 16.798 -6.836 -16.056 1.00 91.00 953 LYS A C 1
ATOM 7453 O O . LYS A 1 953 ? 17.899 -7.371 -15.976 1.00 91.00 953 LYS A O 1
ATOM 7458 N N . PHE A 1 954 ? 15.670 -7.468 -15.722 1.00 88.19 954 PHE A N 1
ATOM 7459 C CA . PHE A 1 954 ? 15.644 -8.861 -15.263 1.00 88.19 954 PHE A CA 1
ATOM 7460 C C . PHE A 1 954 ? 16.057 -9.862 -16.350 1.00 88.19 954 PHE A C 1
ATOM 7462 O O . PHE A 1 954 ? 16.749 -10.820 -16.026 1.00 88.19 954 PHE A O 1
ATOM 7469 N N . LEU A 1 955 ? 15.695 -9.632 -17.618 1.00 87.31 955 LEU A N 1
ATOM 7470 C CA . LEU A 1 955 ? 16.137 -10.477 -18.736 1.00 87.31 955 LEU A CA 1
ATOM 7471 C C . LEU A 1 955 ? 17.647 -10.358 -19.007 1.00 87.31 955 LEU A C 1
ATOM 7473 O O . LEU A 1 955 ? 18.312 -11.368 -19.209 1.00 87.31 955 LEU A O 1
ATOM 7477 N N . VAL A 1 956 ? 18.198 -9.139 -18.999 1.00 90.25 956 VAL A N 1
ATOM 7478 C CA . VAL A 1 956 ? 19.612 -8.888 -19.352 1.00 90.25 956 VAL A CA 1
ATOM 7479 C C . VAL A 1 956 ? 20.561 -9.080 -18.156 1.00 90.25 956 VAL A C 1
ATOM 7481 O O . VAL A 1 956 ? 21.709 -9.490 -18.319 1.00 90.25 956 VAL A O 1
ATOM 7484 N N . HIS A 1 957 ? 20.100 -8.790 -16.938 1.00 89.56 957 HIS A N 1
ATOM 7485 C CA . HIS A 1 957 ? 20.891 -8.821 -15.704 1.00 89.56 957 HIS A CA 1
ATOM 7486 C C . HIS A 1 957 ? 20.062 -9.366 -14.516 1.00 89.56 957 HIS A C 1
ATOM 7488 O O . HIS A 1 957 ? 19.763 -8.609 -13.580 1.00 89.56 957 HIS A O 1
ATOM 7494 N N . PRO A 1 958 ? 19.683 -10.660 -14.503 1.00 87.56 958 PRO A N 1
ATOM 7495 C CA . PRO A 1 958 ? 18.786 -11.224 -13.489 1.00 87.56 958 PRO A CA 1
ATOM 7496 C C . PRO A 1 958 ? 19.319 -11.070 -12.060 1.00 87.56 958 PRO A C 1
ATOM 7498 O O . PRO A 1 958 ? 18.615 -10.533 -11.207 1.00 87.56 958 PRO A O 1
ATOM 7501 N N . PHE A 1 959 ? 20.579 -11.441 -11.802 1.00 87.19 959 PHE A N 1
ATOM 7502 C CA . PHE A 1 959 ? 21.185 -11.355 -10.465 1.00 87.19 959 PHE A CA 1
ATOM 7503 C C . PHE A 1 959 ? 21.286 -9.915 -9.945 1.00 87.19 959 PHE A C 1
ATOM 7505 O O . PHE A 1 95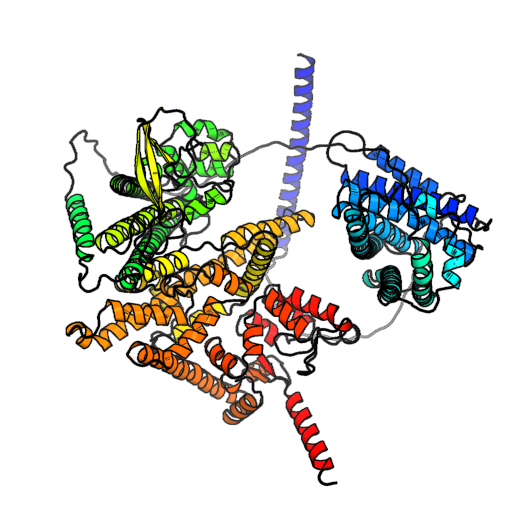9 ? 20.853 -9.634 -8.832 1.00 87.19 959 PHE A O 1
ATOM 7512 N N . ARG A 1 960 ? 21.777 -8.973 -10.763 1.00 88.94 960 ARG A N 1
ATOM 7513 C CA . ARG A 1 960 ? 21.881 -7.546 -10.395 1.00 88.94 960 ARG A CA 1
ATOM 7514 C C . ARG A 1 960 ? 20.502 -6.916 -10.165 1.00 88.94 960 ARG A C 1
ATOM 7516 O O . ARG A 1 960 ? 20.339 -6.104 -9.259 1.00 88.94 960 ARG A O 1
ATOM 7523 N N . SER A 1 961 ? 19.494 -7.328 -10.937 1.00 89.69 961 SER A N 1
ATOM 7524 C CA . SER A 1 961 ? 18.105 -6.885 -10.763 1.00 89.69 961 SER A CA 1
ATOM 7525 C C . SER A 1 961 ? 17.474 -7.455 -9.493 1.00 89.69 961 SER A C 1
ATOM 7527 O O . SER A 1 961 ? 16.832 -6.711 -8.755 1.00 89.69 961 SER A O 1
ATOM 7529 N N . ALA A 1 962 ? 17.709 -8.735 -9.189 1.00 88.94 962 ALA A N 1
ATOM 7530 C CA . ALA A 1 962 ? 17.296 -9.358 -7.934 1.00 88.94 962 ALA A CA 1
ATOM 7531 C C . ALA A 1 962 ? 17.981 -8.703 -6.723 1.00 88.94 962 ALA A C 1
ATOM 7533 O O . ALA A 1 962 ? 17.310 -8.414 -5.740 1.00 88.94 962 ALA A O 1
ATOM 7534 N N . LYS A 1 963 ? 19.276 -8.379 -6.829 1.00 91.31 963 LYS A N 1
ATOM 7535 C CA . LYS A 1 963 ? 20.068 -7.669 -5.812 1.00 91.31 963 LYS A CA 1
ATOM 7536 C C . LYS A 1 963 ? 19.529 -6.255 -5.547 1.00 91.31 963 LYS A C 1
ATOM 7538 O O . LYS A 1 963 ? 19.228 -5.917 -4.409 1.00 91.31 963 LYS A O 1
ATOM 7543 N N . HIS A 1 964 ? 19.287 -5.467 -6.599 1.00 90.00 964 HIS A N 1
ATOM 7544 C CA . HIS A 1 964 ? 18.677 -4.129 -6.511 1.00 90.00 964 HIS A CA 1
ATOM 7545 C C . HIS A 1 964 ? 17.207 -4.142 -6.032 1.00 90.00 964 HIS A C 1
ATOM 7547 O O . HIS A 1 964 ? 16.742 -3.173 -5.437 1.00 90.00 964 HIS A O 1
ATOM 7553 N N . LYS A 1 965 ? 16.450 -5.219 -6.287 1.00 92.69 965 LYS A N 1
ATOM 7554 C CA . LYS A 1 965 ? 15.084 -5.417 -5.758 1.00 92.69 965 LYS A CA 1
ATOM 7555 C C . LYS A 1 965 ? 15.053 -6.173 -4.423 1.00 92.69 965 LYS A C 1
ATOM 7557 O O . LYS A 1 965 ? 13.966 -6.369 -3.876 1.00 92.69 965 LYS A O 1
ATOM 7562 N N . GLY A 1 966 ? 16.207 -6.581 -3.899 1.00 93.75 966 GLY A N 1
ATOM 7563 C CA . GLY A 1 966 ? 16.349 -7.244 -2.610 1.00 93.75 966 GLY A CA 1
ATOM 7564 C C . GLY A 1 966 ? 15.952 -6.321 -1.464 1.00 93.75 966 GLY A C 1
ATOM 7565 O O . GLY A 1 966 ? 15.906 -5.102 -1.608 1.00 93.75 966 GLY A O 1
ATOM 7566 N N . SER A 1 967 ? 15.621 -6.898 -0.316 1.00 93.69 967 SER A N 1
ATOM 7567 C CA . SER A 1 967 ? 15.451 -6.139 0.921 1.00 93.69 967 SER A CA 1
ATOM 7568 C C . SER A 1 967 ? 16.753 -5.490 1.373 1.00 93.69 967 SER A C 1
ATOM 7570 O O . SER A 1 967 ? 17.803 -5.786 0.821 1.00 93.69 967 SER A O 1
ATOM 7572 N N . VAL A 1 968 ? 16.712 -4.662 2.417 1.00 90.62 968 VAL A N 1
ATOM 7573 C CA . VAL A 1 968 ? 17.939 -4.127 3.030 1.00 90.62 968 VAL A CA 1
ATOM 7574 C C . VAL A 1 968 ? 18.828 -5.290 3.477 1.00 90.62 968 VAL A C 1
ATOM 7576 O O . VAL A 1 968 ? 19.960 -5.403 3.037 1.00 90.62 968 VAL A O 1
ATOM 7579 N N . LEU A 1 969 ? 18.274 -6.244 4.231 1.00 91.25 969 LEU A N 1
ATOM 7580 C CA . LEU A 1 969 ? 19.021 -7.402 4.735 1.00 91.25 969 LEU A CA 1
ATOM 7581 C C . LEU A 1 969 ? 19.480 -8.368 3.630 1.00 91.25 969 LEU A C 1
ATOM 7583 O O . LEU A 1 969 ? 20.559 -8.949 3.723 1.00 91.25 969 LEU A O 1
ATOM 7587 N N . THR A 1 970 ? 18.681 -8.555 2.578 1.00 92.50 970 THR A N 1
ATOM 7588 C CA . THR A 1 970 ? 19.043 -9.399 1.429 1.00 92.50 970 THR A CA 1
ATOM 7589 C C . THR A 1 970 ? 20.062 -8.703 0.532 1.00 92.50 970 THR A C 1
ATOM 7591 O O . THR A 1 970 ? 20.956 -9.382 0.038 1.00 92.50 970 THR A O 1
ATOM 7594 N N . ARG A 1 971 ? 19.997 -7.373 0.372 1.00 93.00 971 ARG A N 1
ATOM 7595 C CA . ARG A 1 971 ? 21.051 -6.576 -0.264 1.00 93.00 971 ARG A CA 1
ATOM 7596 C C . ARG A 1 971 ? 22.340 -6.704 0.536 1.00 93.00 971 ARG A C 1
ATOM 7598 O O . ARG A 1 971 ? 23.282 -7.222 -0.037 1.00 93.00 971 ARG A O 1
ATOM 7605 N N . MET A 1 972 ? 22.339 -6.406 1.838 1.00 91.69 972 MET A N 1
ATOM 7606 C CA . MET A 1 972 ? 23.494 -6.588 2.733 1.00 91.69 972 MET A CA 1
ATOM 7607 C C . MET A 1 972 ? 24.111 -7.983 2.590 1.00 91.69 972 MET A C 1
ATOM 7609 O O . MET A 1 972 ? 25.314 -8.121 2.406 1.00 91.69 972 MET A O 1
ATOM 7613 N N . SER A 1 973 ? 23.282 -9.033 2.623 1.00 91.69 973 SER A N 1
ATOM 7614 C CA . SER A 1 973 ? 23.746 -10.422 2.491 1.00 91.69 973 SER A CA 1
ATOM 7615 C C . SER A 1 973 ? 24.386 -10.704 1.126 1.00 91.69 973 SER A C 1
ATOM 7617 O O . SER A 1 973 ? 25.370 -11.434 1.049 1.00 91.69 973 SER A O 1
ATOM 7619 N N . LEU A 1 974 ? 23.842 -10.131 0.046 1.00 91.06 974 LEU A N 1
ATOM 7620 C CA . LEU A 1 974 ? 24.389 -10.254 -1.306 1.00 91.06 974 LEU A CA 1
ATOM 7621 C C . LEU A 1 974 ? 25.603 -9.341 -1.534 1.00 91.06 974 LEU A C 1
ATOM 7623 O O . LEU A 1 974 ? 26.482 -9.716 -2.300 1.00 91.06 974 LEU A O 1
ATOM 7627 N N . ASP A 1 975 ? 25.669 -8.174 -0.896 1.00 92.19 975 ASP A N 1
ATOM 7628 C CA . ASP A 1 975 ? 26.800 -7.243 -0.936 1.00 92.19 975 ASP A CA 1
ATOM 7629 C C . ASP A 1 975 ? 28.014 -7.878 -0.234 1.00 92.19 975 ASP A C 1
ATOM 7631 O O . ASP A 1 975 ? 29.070 -8.005 -0.852 1.00 92.19 975 ASP A O 1
ATOM 7635 N N . VAL A 1 976 ? 27.837 -8.444 0.971 1.00 92.50 976 VAL A N 1
ATOM 7636 C CA . VAL A 1 976 ? 28.869 -9.245 1.668 1.00 92.50 976 VAL A CA 1
ATOM 7637 C C . VAL A 1 976 ? 29.320 -10.448 0.831 1.00 92.50 976 VAL A C 1
ATOM 7639 O O . VAL A 1 976 ? 30.516 -10.705 0.702 1.00 92.50 976 VAL A O 1
ATOM 7642 N N . ALA A 1 977 ? 28.377 -11.187 0.240 1.00 90.94 977 ALA A N 1
ATOM 7643 C CA . ALA A 1 977 ? 28.679 -12.391 -0.538 1.00 90.94 977 ALA A CA 1
ATOM 7644 C C . ALA A 1 977 ? 29.288 -12.123 -1.930 1.00 90.94 977 ALA A C 1
ATOM 7646 O O . ALA A 1 977 ? 29.710 -13.078 -2.578 1.00 90.94 977 ALA A O 1
ATOM 7647 N N . SER A 1 978 ? 29.307 -10.868 -2.403 1.00 91.19 978 SER A N 1
ATOM 7648 C CA . SER A 1 978 ? 29.893 -10.492 -3.703 1.00 91.19 978 SER A CA 1
ATOM 7649 C C . SER A 1 978 ? 31.013 -9.451 -3.631 1.00 91.19 978 SER A C 1
ATOM 7651 O O . SER A 1 978 ? 31.566 -9.119 -4.678 1.00 91.19 978 SER A O 1
ATOM 7653 N N . GLY A 1 979 ? 31.359 -8.946 -2.436 1.00 92.12 979 GLY A N 1
ATOM 7654 C CA . GLY A 1 979 ? 32.430 -7.954 -2.239 1.00 92.12 979 GLY A CA 1
ATOM 7655 C C . GLY A 1 979 ? 32.144 -6.606 -2.913 1.00 92.12 979 GLY A C 1
ATOM 7656 O O . GLY A 1 979 ? 33.036 -5.772 -3.071 1.00 92.12 979 GLY A O 1
ATOM 7657 N N . GLN A 1 980 ? 30.896 -6.406 -3.338 1.00 92.38 980 GLN A N 1
ATOM 7658 C CA . GLN A 1 980 ? 30.459 -5.360 -4.252 1.00 92.38 980 GLN A CA 1
ATOM 7659 C C . GLN A 1 980 ? 29.103 -4.805 -3.835 1.00 92.38 980 GLN A C 1
ATOM 7661 O O . GLN A 1 980 ? 28.278 -5.541 -3.300 1.00 92.38 980 GLN A O 1
ATOM 7666 N N . ASP A 1 981 ? 28.803 -3.569 -4.217 1.00 91.12 981 ASP A N 1
ATOM 7667 C CA . ASP A 1 981 ? 27.480 -2.965 -4.058 1.00 91.12 981 ASP A CA 1
ATOM 7668 C C . ASP A 1 981 ? 26.443 -3.464 -5.097 1.00 91.12 981 ASP A C 1
ATOM 7670 O O . ASP A 1 981 ? 26.731 -4.272 -5.992 1.00 91.12 981 ASP A O 1
ATOM 7674 N N . TRP A 1 982 ? 25.196 -2.977 -5.036 1.00 88.19 982 TRP A N 1
ATOM 7675 C CA . TRP A 1 982 ? 24.162 -3.329 -6.030 1.00 88.19 982 TRP A CA 1
ATOM 7676 C C . TRP A 1 982 ? 24.457 -2.819 -7.454 1.00 88.19 982 TRP A C 1
ATOM 7678 O O . TRP A 1 982 ? 23.870 -3.316 -8.423 1.00 88.19 982 TRP A O 1
ATOM 7688 N N . ARG A 1 983 ? 25.354 -1.837 -7.613 1.00 86.44 983 ARG A N 1
ATOM 7689 C CA . ARG A 1 983 ? 25.831 -1.366 -8.920 1.00 86.44 983 ARG A CA 1
ATOM 7690 C C . ARG A 1 983 ? 26.930 -2.281 -9.471 1.00 86.44 983 ARG A C 1
ATOM 7692 O O . ARG A 1 983 ? 27.132 -2.238 -10.682 1.00 86.44 983 ARG A O 1
ATOM 7699 N N . GLY A 1 984 ? 27.540 -3.142 -8.656 1.00 87.38 984 GLY A N 1
ATOM 7700 C CA . GLY A 1 984 ? 28.672 -3.997 -9.030 1.00 87.38 984 GLY A CA 1
ATOM 7701 C C . GLY A 1 984 ? 30.028 -3.310 -8.851 1.00 87.38 984 GLY A C 1
ATOM 7702 O O . GLY A 1 984 ? 30.979 -3.675 -9.535 1.00 87.38 984 GLY A O 1
ATOM 7703 N N . ARG A 1 985 ? 30.097 -2.284 -7.995 1.00 88.94 985 ARG A N 1
ATOM 7704 C CA . ARG A 1 985 ? 31.342 -1.624 -7.582 1.00 88.94 985 ARG A CA 1
ATOM 7705 C C . ARG A 1 985 ? 31.920 -2.345 -6.376 1.00 88.94 985 ARG A C 1
ATOM 7707 O O . ARG A 1 985 ? 31.172 -2.582 -5.433 1.00 88.94 985 ARG A O 1
ATOM 7714 N N . GLU A 1 986 ? 33.212 -2.649 -6.385 1.00 92.06 986 GLU A N 1
ATOM 7715 C CA . GLU A 1 986 ? 33.919 -3.159 -5.200 1.00 92.06 986 GLU A CA 1
ATOM 7716 C C . GLU A 1 986 ? 33.843 -2.146 -4.041 1.00 92.06 986 GLU A C 1
ATOM 7718 O O . GLU A 1 986 ? 33.844 -0.933 -4.267 1.00 92.06 986 GLU A O 1
ATOM 7723 N N . PHE A 1 987 ? 33.812 -2.621 -2.797 1.00 93.19 987 PHE A N 1
ATOM 7724 C CA . PHE A 1 987 ? 34.012 -1.758 -1.625 1.00 93.19 987 PHE A CA 1
ATOM 7725 C C . PHE A 1 987 ? 35.491 -1.345 -1.507 1.00 93.19 987 PHE A C 1
ATOM 7727 O O . PHE A 1 987 ? 36.385 -2.122 -1.857 1.00 93.19 987 PHE A O 1
ATOM 7734 N N . THR A 1 988 ? 35.781 -0.130 -1.035 1.00 92.12 988 THR A N 1
ATOM 7735 C CA . THR A 1 988 ? 37.173 0.304 -0.804 1.00 92.12 988 THR A CA 1
ATOM 7736 C C . THR A 1 988 ? 37.765 -0.341 0.440 1.00 92.12 988 THR A C 1
ATOM 7738 O O . THR A 1 988 ? 37.076 -0.566 1.433 1.00 92.12 988 THR A O 1
ATOM 7741 N N . SER A 1 989 ? 39.059 -0.642 0.411 1.00 91.25 989 SER A N 1
ATOM 7742 C CA . SER A 1 989 ? 39.804 -0.977 1.624 1.00 91.25 989 SER A CA 1
ATOM 7743 C C . SER A 1 989 ? 39.896 0.238 2.556 1.00 91.25 989 SER A C 1
ATOM 7745 O O . SER A 1 989 ? 39.857 1.377 2.098 1.00 91.25 989 SER A O 1
ATOM 7747 N N . VAL A 1 990 ? 40.095 0.015 3.859 1.00 85.94 990 VAL A N 1
ATOM 7748 C CA . VAL A 1 990 ? 40.406 1.077 4.840 1.00 85.94 990 VAL A CA 1
ATOM 7749 C C . VAL A 1 990 ? 41.537 1.996 4.346 1.00 85.94 990 VAL A C 1
ATOM 7751 O O . VAL A 1 990 ? 41.455 3.211 4.501 1.00 85.94 990 VAL A O 1
ATOM 7754 N N . THR A 1 991 ? 42.561 1.433 3.700 1.00 88.62 991 THR A N 1
ATOM 7755 C CA . THR A 1 991 ? 43.686 2.175 3.111 1.00 88.62 991 THR A CA 1
ATOM 7756 C C . THR A 1 991 ? 43.303 3.041 1.910 1.00 88.62 991 THR A C 1
ATOM 7758 O O . THR A 1 991 ? 43.816 4.146 1.786 1.00 88.62 991 THR A O 1
ATOM 7761 N N . GLU A 1 992 ? 42.397 2.582 1.044 1.00 88.00 992 GLU A N 1
ATOM 7762 C CA . GLU A 1 992 ? 41.886 3.379 -0.085 1.00 88.00 992 GLU A CA 1
ATOM 7763 C C . GLU A 1 992 ? 40.927 4.478 0.409 1.00 88.00 992 GLU A C 1
ATOM 7765 O O . GLU A 1 992 ? 41.030 5.626 -0.018 1.00 88.00 992 GLU A O 1
ATOM 7770 N N . LEU A 1 993 ? 40.062 4.157 1.379 1.00 85.94 993 LEU A N 1
ATOM 7771 C CA . LEU A 1 993 ? 39.099 5.080 1.988 1.00 85.94 993 LEU A CA 1
ATOM 7772 C C . LEU A 1 993 ? 39.787 6.260 2.701 1.00 85.94 993 LEU A C 1
ATOM 7774 O O . LEU A 1 993 ? 39.391 7.408 2.518 1.00 85.94 993 LEU A O 1
ATOM 7778 N N . PHE A 1 994 ? 40.849 6.004 3.475 1.00 86.00 994 PHE A N 1
ATOM 7779 C CA . PHE A 1 994 ? 41.678 7.073 4.054 1.00 86.00 994 PHE A CA 1
ATOM 7780 C C . PHE A 1 994 ? 42.655 7.702 3.045 1.00 86.00 994 PHE A C 1
ATOM 7782 O O . PHE A 1 994 ? 43.132 8.811 3.272 1.00 86.00 994 PHE A O 1
ATOM 7789 N N . GLY A 1 995 ? 42.910 7.045 1.910 1.00 87.00 995 GLY A N 1
ATOM 7790 C CA . GLY A 1 995 ? 43.637 7.602 0.764 1.00 87.00 995 GLY A CA 1
ATOM 7791 C C . GLY A 1 995 ? 42.821 8.580 -0.094 1.00 87.00 995 GLY A C 1
ATOM 7792 O O . GLY A 1 995 ? 43.343 9.094 -1.081 1.00 87.00 995 GLY A O 1
ATOM 7793 N N . GLY A 1 996 ? 41.558 8.844 0.261 1.00 83.06 996 GLY A N 1
ATOM 7794 C CA . GLY A 1 996 ? 40.671 9.757 -0.463 1.00 83.06 996 GLY A CA 1
ATOM 7795 C C . GLY A 1 996 ? 39.842 9.105 -1.575 1.00 83.06 996 GLY A C 1
ATOM 7796 O O . GLY A 1 996 ? 39.185 9.821 -2.332 1.00 83.06 996 GLY A O 1
ATOM 7797 N N . GLU A 1 997 ? 39.830 7.772 -1.687 1.00 81.75 997 GLU A N 1
ATOM 7798 C CA . GLU A 1 997 ? 38.808 7.091 -2.485 1.00 81.75 997 GLU A CA 1
ATOM 7799 C C . GLU A 1 997 ? 37.443 7.106 -1.769 1.00 81.75 997 GLU A C 1
ATOM 7801 O O . GLU A 1 997 ? 37.351 7.221 -0.547 1.00 81.75 997 GLU A O 1
ATOM 7806 N N . GLY A 1 998 ? 36.355 6.982 -2.537 1.00 83.44 998 GLY A N 1
ATOM 7807 C CA . GLY A 1 998 ? 34.996 6.912 -1.988 1.00 83.44 998 GLY A CA 1
ATOM 7808 C C . GLY A 1 998 ? 34.725 5.619 -1.205 1.00 83.44 998 GLY A C 1
ATOM 7809 O O . GLY A 1 998 ? 35.598 4.778 -1.019 1.00 83.44 998 GLY A O 1
ATOM 7810 N N . ILE A 1 999 ? 33.476 5.396 -0.785 1.00 84.00 999 ILE A N 1
ATOM 7811 C CA . ILE A 1 999 ? 33.094 4.152 -0.084 1.00 84.00 999 ILE A CA 1
ATOM 7812 C C . ILE A 1 999 ? 33.160 2.931 -1.029 1.00 84.00 999 ILE A C 1
ATOM 7814 O O . ILE A 1 999 ? 33.336 1.786 -0.608 1.00 84.00 999 ILE A O 1
ATOM 7818 N N . THR A 1 1000 ? 33.020 3.162 -2.333 1.00 82.62 1000 THR A N 1
ATOM 7819 C CA . THR A 1 1000 ? 33.067 2.124 -3.363 1.00 82.62 1000 THR A CA 1
ATOM 7820 C C . THR A 1 1000 ? 33.903 2.560 -4.561 1.00 82.62 1000 THR A C 1
ATOM 7822 O O . THR A 1 1000 ? 33.840 3.710 -5.008 1.00 82.62 1000 THR A O 1
ATOM 7825 N N . LYS A 1 1001 ? 34.670 1.619 -5.115 1.00 83.31 1001 LYS A N 1
ATOM 7826 C CA . LYS A 1 1001 ? 35.572 1.852 -6.245 1.00 83.31 1001 LYS A CA 1
ATOM 7827 C C . LYS A 1 1001 ? 34.780 2.156 -7.515 1.00 83.31 1001 LYS A C 1
ATOM 7829 O O . LYS A 1 1001 ? 33.686 1.638 -7.735 1.00 83.31 1001 LYS A O 1
ATOM 7834 N N . PHE A 1 1002 ? 35.345 2.957 -8.417 1.00 71.56 1002 PHE A N 1
ATOM 7835 C CA . PHE A 1 1002 ? 34.739 3.165 -9.742 1.00 71.56 1002 PHE A CA 1
ATOM 7836 C C . PHE A 1 1002 ? 34.911 1.953 -10.681 1.00 71.56 1002 PHE A C 1
ATOM 7838 O O . PHE A 1 1002 ? 34.275 1.903 -11.736 1.00 71.56 1002 PHE A O 1
ATOM 7845 N N . THR A 1 1003 ? 35.740 0.973 -10.310 1.00 67.94 1003 THR A N 1
ATOM 7846 C CA . THR A 1 1003 ? 35.941 -0.281 -11.041 1.00 67.94 1003 THR A CA 1
ATOM 7847 C C . THR A 1 1003 ? 34.773 -1.249 -10.851 1.00 67.94 1003 THR A C 1
ATOM 7849 O O . THR A 1 1003 ? 34.325 -1.522 -9.739 1.00 67.94 1003 THR A O 1
ATOM 7852 N N . VAL A 1 1004 ? 34.298 -1.808 -11.967 1.00 66.12 1004 VAL A N 1
ATOM 7853 C CA . VAL A 1 1004 ? 33.360 -2.938 -11.992 1.00 66.12 1004 VAL A CA 1
ATOM 7854 C C . VAL A 1 1004 ? 34.175 -4.192 -12.304 1.00 66.12 1004 VAL A C 1
ATOM 7856 O O . VAL A 1 1004 ? 34.567 -4.414 -13.450 1.00 66.12 1004 VAL A O 1
ATOM 7859 N N . GLY A 1 1005 ? 34.484 -4.971 -11.270 1.00 62.53 1005 GLY A N 1
ATOM 7860 C CA . GLY A 1 1005 ? 35.417 -6.099 -11.301 1.00 62.53 1005 GLY A CA 1
ATOM 7861 C C . GLY A 1 1005 ? 35.360 -6.905 -10.001 1.00 62.53 1005 GLY A C 1
ATOM 7862 O O . GLY A 1 1005 ? 34.471 -6.678 -9.188 1.00 62.53 1005 GLY A O 1
ATOM 7863 N N . GLY A 1 1006 ? 36.256 -7.884 -9.834 1.00 67.00 1006 GLY A N 1
ATOM 7864 C CA . GLY A 1 1006 ? 36.522 -8.498 -8.524 1.00 67.00 1006 GLY A CA 1
ATOM 7865 C C . GLY A 1 1006 ? 35.310 -9.093 -7.795 1.00 67.00 1006 GLY A C 1
ATOM 7866 O O . GLY A 1 1006 ? 35.002 -8.686 -6.682 1.00 67.00 1006 GLY A O 1
ATOM 7867 N N . ALA A 1 1007 ? 34.603 -10.059 -8.394 1.00 70.56 1007 ALA A N 1
ATOM 7868 C CA . ALA A 1 1007 ? 33.561 -10.795 -7.670 1.00 70.56 1007 ALA A CA 1
ATOM 7869 C C . ALA A 1 1007 ? 34.203 -11.762 -6.654 1.00 70.56 1007 ALA A C 1
ATOM 7871 O O . ALA A 1 1007 ? 34.685 -12.831 -7.033 1.00 70.56 1007 ALA A O 1
ATOM 7872 N N . GLY A 1 1008 ? 34.213 -11.376 -5.377 1.00 82.25 1008 GLY A N 1
ATOM 7873 C CA . GLY A 1 1008 ? 34.785 -12.135 -4.258 1.00 82.25 1008 GLY A CA 1
ATOM 7874 C C . GLY A 1 1008 ? 33.898 -12.067 -3.013 1.00 82.25 1008 GLY A C 1
ATOM 7875 O O . GLY A 1 1008 ? 32.814 -11.502 -3.054 1.00 82.25 1008 GLY A O 1
ATOM 7876 N N . VAL A 1 1009 ? 34.331 -12.643 -1.892 1.00 89.81 1009 VAL A N 1
ATOM 7877 C CA . VAL A 1 1009 ? 33.682 -12.381 -0.591 1.00 89.81 1009 VAL A CA 1
ATOM 7878 C C . VAL A 1 1009 ? 34.279 -11.098 -0.016 1.00 89.81 1009 VAL A C 1
ATOM 7880 O O . VAL A 1 1009 ? 35.478 -10.887 -0.169 1.00 89.81 1009 VAL A O 1
ATOM 7883 N N . LEU A 1 1010 ? 33.462 -10.268 0.642 1.00 90.88 1010 LEU A N 1
ATOM 7884 C CA . LEU A 1 1010 ? 33.902 -9.033 1.302 1.00 90.88 1010 LEU A CA 1
ATOM 7885 C C . LEU A 1 1010 ? 35.149 -9.267 2.173 1.00 90.88 1010 LEU A C 1
ATOM 7887 O O . LEU A 1 1010 ? 35.116 -10.058 3.120 1.00 90.88 1010 LEU A O 1
ATOM 7891 N N . GLU A 1 1011 ? 36.234 -8.564 1.863 1.00 91.00 1011 GLU A N 1
ATOM 7892 C CA . GLU A 1 1011 ? 37.494 -8.675 2.593 1.00 91.00 1011 GLU A CA 1
ATOM 7893 C C . GLU A 1 1011 ? 37.422 -7.971 3.963 1.00 91.00 1011 GLU A C 1
ATOM 7895 O O . GLU A 1 1011 ? 36.697 -6.984 4.113 1.00 91.00 1011 GLU A O 1
ATOM 7900 N N . PRO A 1 1012 ? 38.213 -8.390 4.973 1.00 91.44 1012 PRO A N 1
ATOM 7901 C CA . PRO A 1 1012 ? 38.272 -7.702 6.268 1.00 91.44 1012 PRO A CA 1
ATOM 7902 C C . PRO A 1 1012 ? 38.631 -6.212 6.154 1.00 91.44 1012 PRO A C 1
ATOM 7904 O O . PRO A 1 1012 ? 38.107 -5.380 6.892 1.00 91.44 1012 PRO A O 1
ATOM 7907 N N . THR A 1 1013 ? 39.477 -5.878 5.179 1.00 92.06 1013 THR A N 1
ATOM 7908 C CA . THR A 1 1013 ? 39.870 -4.518 4.782 1.00 92.06 1013 THR A CA 1
ATOM 7909 C C . THR A 1 1013 ? 38.701 -3.675 4.269 1.00 92.06 1013 THR A C 1
ATOM 7911 O O . THR A 1 1013 ? 38.760 -2.456 4.379 1.00 92.06 1013 THR A O 1
ATOM 7914 N N . GLN A 1 1014 ? 37.642 -4.292 3.739 1.00 92.00 1014 GLN A N 1
ATOM 7915 C CA . GLN A 1 1014 ? 36.459 -3.634 3.173 1.00 92.00 1014 GLN A CA 1
ATOM 7916 C C . GLN A 1 1014 ? 35.289 -3.519 4.170 1.00 92.00 1014 GLN A C 1
ATOM 7918 O O . GLN A 1 1014 ? 34.244 -2.961 3.839 1.00 92.00 1014 GLN A O 1
ATOM 7923 N N . ILE A 1 1015 ? 35.414 -4.041 5.398 1.00 90.12 1015 ILE A N 1
ATOM 7924 C CA . ILE A 1 1015 ? 34.296 -4.057 6.359 1.00 90.12 1015 ILE A CA 1
ATOM 7925 C C . ILE A 1 1015 ? 33.850 -2.637 6.741 1.00 90.12 1015 ILE A C 1
ATOM 7927 O O . ILE A 1 1015 ? 32.649 -2.389 6.833 1.00 90.12 1015 ILE A O 1
ATOM 7931 N N . LEU A 1 1016 ? 34.781 -1.693 6.934 1.00 88.06 1016 LEU A N 1
ATOM 7932 C CA . LEU A 1 1016 ? 34.439 -0.316 7.317 1.00 88.06 1016 LEU A CA 1
ATOM 7933 C C . LEU A 1 1016 ? 33.624 0.393 6.225 1.00 88.06 1016 LEU A C 1
ATOM 7935 O O . LEU A 1 1016 ? 32.572 0.961 6.515 1.00 88.06 1016 LEU A O 1
ATOM 7939 N N . SER A 1 1017 ? 34.075 0.325 4.972 1.00 89.12 1017 SER A N 1
ATOM 7940 C CA . SER A 1 1017 ? 33.381 0.928 3.834 1.00 89.12 1017 SER A CA 1
ATOM 7941 C C . SER A 1 1017 ? 32.028 0.256 3.585 1.00 89.12 1017 SER A C 1
ATOM 7943 O O . SER A 1 1017 ? 31.026 0.955 3.465 1.00 89.12 1017 SER A O 1
ATOM 7945 N N . PHE A 1 1018 ? 31.938 -1.077 3.637 1.00 93.00 1018 PHE A N 1
ATOM 7946 C CA . PHE A 1 1018 ? 30.657 -1.795 3.590 1.00 93.00 1018 PHE A CA 1
ATOM 7947 C C . PHE A 1 1018 ? 29.674 -1.346 4.692 1.00 93.00 1018 PHE A C 1
ATOM 7949 O O . PHE A 1 1018 ? 28.499 -1.096 4.410 1.00 93.00 1018 PHE A O 1
ATOM 7956 N N . LEU A 1 1019 ? 30.136 -1.196 5.939 1.00 88.19 1019 LEU A N 1
ATOM 7957 C CA . LEU A 1 1019 ? 29.287 -0.743 7.045 1.00 88.19 1019 LEU A CA 1
ATOM 7958 C C . LEU A 1 1019 ? 28.807 0.700 6.844 1.00 88.19 1019 LEU A C 1
ATOM 7960 O O . LEU A 1 1019 ? 27.620 0.965 7.024 1.00 88.19 1019 LEU A O 1
ATOM 7964 N N . VAL A 1 1020 ? 29.682 1.618 6.423 1.00 88.25 1020 VAL A N 1
ATOM 7965 C CA . VAL A 1 1020 ? 29.300 3.009 6.111 1.00 88.25 1020 VAL A CA 1
ATOM 7966 C C . VAL A 1 1020 ? 28.334 3.060 4.918 1.00 88.25 1020 VAL A C 1
ATOM 7968 O O . VAL A 1 1020 ? 27.342 3.793 4.968 1.00 88.25 1020 VAL A O 1
ATOM 7971 N N . TYR A 1 1021 ? 28.561 2.242 3.883 1.00 90.94 1021 TYR A N 1
ATOM 7972 C CA . TYR A 1 1021 ? 27.677 2.122 2.722 1.00 90.94 1021 TYR A CA 1
ATOM 7973 C C . TYR A 1 1021 ? 26.268 1.693 3.124 1.00 90.94 1021 TYR A C 1
ATOM 7975 O O . TYR A 1 1021 ? 25.296 2.334 2.728 1.00 90.94 1021 TYR A O 1
ATOM 7983 N N . GLU A 1 1022 ? 26.141 0.629 3.919 1.00 90.19 1022 GLU A N 1
ATOM 7984 C CA . GLU A 1 1022 ? 24.834 0.106 4.310 1.00 90.19 1022 GLU A CA 1
ATOM 7985 C C . GLU A 1 1022 ? 24.138 0.992 5.350 1.00 90.19 1022 GLU A C 1
ATOM 7987 O O . GLU A 1 1022 ? 22.938 1.237 5.221 1.00 90.19 1022 GLU A O 1
ATOM 7992 N N . LEU A 1 1023 ? 24.873 1.578 6.306 1.00 86.56 1023 LEU A N 1
ATOM 7993 C CA . LEU A 1 1023 ? 24.334 2.599 7.215 1.00 86.56 1023 LEU A CA 1
ATOM 7994 C C . LEU A 1 1023 ? 23.757 3.784 6.433 1.00 86.56 1023 LEU A C 1
ATOM 7996 O O . LEU A 1 1023 ? 22.609 4.169 6.675 1.00 86.56 1023 LEU A O 1
ATOM 8000 N N . GLY A 1 1024 ? 24.495 4.303 5.445 1.00 87.19 1024 GLY A N 1
ATOM 8001 C CA . GLY A 1 1024 ? 23.995 5.294 4.493 1.00 87.19 1024 GLY A CA 1
ATOM 8002 C C . GLY A 1 1024 ? 22.771 4.777 3.734 1.00 87.19 1024 GLY A C 1
ATOM 8003 O O . GLY A 1 1024 ? 21.723 5.417 3.731 1.00 87.19 1024 GLY A O 1
ATOM 8004 N N . GLY A 1 1025 ? 22.854 3.568 3.181 1.00 87.19 1025 GLY A N 1
ATOM 8005 C CA . GLY A 1 1025 ? 21.800 2.872 2.442 1.00 87.19 1025 GLY A CA 1
ATOM 8006 C C . GLY A 1 1025 ? 20.536 2.511 3.237 1.00 87.19 1025 GLY A C 1
ATOM 8007 O O . GLY A 1 1025 ? 19.594 1.994 2.625 1.00 87.19 1025 GLY A O 1
ATOM 8008 N N . THR A 1 1026 ? 20.488 2.785 4.548 1.00 86.12 1026 THR A N 1
ATOM 8009 C CA . THR A 1 1026 ? 19.270 2.749 5.385 1.00 86.12 1026 THR A CA 1
ATOM 8010 C C . THR A 1 1026 ? 18.573 4.110 5.534 1.00 86.12 1026 THR A C 1
ATOM 8012 O O . THR A 1 1026 ? 17.394 4.162 5.891 1.00 86.12 1026 THR A O 1
ATOM 8015 N N . GLN A 1 1027 ? 19.271 5.213 5.248 1.00 88.06 1027 GLN A N 1
ATOM 8016 C CA . GLN A 1 1027 ? 18.771 6.579 5.429 1.00 88.06 1027 GLN A CA 1
ATOM 8017 C C . GLN A 1 1027 ? 17.729 6.976 4.369 1.00 88.06 1027 GLN A C 1
ATOM 8019 O O . GLN A 1 1027 ? 17.640 6.338 3.314 1.00 88.06 1027 GLN A O 1
ATOM 8024 N N . PRO A 1 1028 ? 16.970 8.069 4.587 1.00 87.31 1028 PRO A N 1
ATOM 8025 C CA . PRO A 1 1028 ? 16.258 8.779 3.527 1.00 87.31 1028 PRO A CA 1
ATOM 8026 C C . PRO A 1 1028 ? 17.092 8.970 2.257 1.00 87.31 1028 PRO A C 1
ATOM 8028 O O . PRO A 1 1028 ? 18.263 9.336 2.335 1.00 87.31 1028 PRO A O 1
ATOM 8031 N N . ILE A 1 1029 ? 16.493 8.798 1.076 1.00 87.88 1029 ILE A N 1
ATOM 8032 C CA . ILE A 1 1029 ? 17.217 8.905 -0.203 1.00 87.88 1029 ILE A CA 1
ATOM 8033 C C . ILE A 1 1029 ? 17.827 10.300 -0.428 1.00 87.88 1029 ILE A C 1
ATOM 8035 O O . ILE A 1 1029 ? 18.893 10.404 -1.028 1.00 87.88 1029 ILE A O 1
ATOM 8039 N N . GLN A 1 1030 ? 17.236 11.364 0.122 1.00 88.94 1030 GLN A N 1
ATOM 8040 C CA . GLN A 1 1030 ? 17.847 12.701 0.138 1.00 88.94 1030 GLN A CA 1
ATOM 8041 C C . GLN A 1 1030 ? 19.186 12.702 0.895 1.00 88.94 1030 GLN A C 1
ATOM 8043 O O . GLN A 1 1030 ? 20.157 13.283 0.422 1.00 88.94 1030 GLN A O 1
ATOM 8048 N N . ILE A 1 1031 ? 19.257 11.999 2.030 1.00 87.88 1031 ILE A N 1
ATOM 8049 C CA . ILE A 1 1031 ? 20.474 11.864 2.840 1.00 87.88 1031 ILE A CA 1
ATOM 8050 C C . ILE A 1 1031 ? 21.473 10.924 2.150 1.00 87.88 1031 ILE A C 1
ATOM 8052 O O . ILE A 1 1031 ? 22.646 11.266 2.078 1.00 87.88 1031 ILE A O 1
ATOM 8056 N N . GLN A 1 1032 ? 21.027 9.811 1.550 1.00 90.19 1032 GLN A N 1
ATOM 8057 C CA . GLN A 1 1032 ? 21.891 8.940 0.730 1.00 90.19 1032 GLN A CA 1
ATOM 8058 C C . GLN A 1 1032 ? 22.596 9.721 -0.387 1.00 90.19 1032 GLN A C 1
ATOM 8060 O O . GLN A 1 1032 ? 23.798 9.576 -0.595 1.00 90.19 1032 GLN A O 1
ATOM 8065 N N . ASN A 1 1033 ? 21.848 10.567 -1.097 1.00 91.44 1033 ASN A N 1
ATOM 8066 C CA . ASN A 1 1033 ? 22.376 11.392 -2.177 1.00 91.44 1033 ASN A CA 1
ATOM 8067 C C . ASN A 1 1033 ? 23.276 12.527 -1.665 1.00 91.44 1033 ASN A C 1
ATOM 8069 O O . ASN A 1 1033 ? 24.287 12.810 -2.299 1.00 91.44 1033 ASN A O 1
ATOM 8073 N N . ALA A 1 1034 ? 22.941 13.159 -0.535 1.00 89.81 1034 ALA A N 1
ATOM 8074 C CA . ALA A 1 1034 ? 23.762 14.211 0.068 1.00 89.81 1034 ALA A CA 1
ATOM 8075 C C . ALA A 1 1034 ? 25.095 13.666 0.609 1.00 89.81 1034 ALA A C 1
ATOM 8077 O O . ALA A 1 1034 ? 26.142 14.235 0.323 1.00 89.81 1034 ALA A O 1
ATOM 8078 N N . VAL A 1 1035 ? 25.077 12.527 1.310 1.00 88.12 1035 VAL A N 1
ATOM 8079 C CA . VAL A 1 1035 ? 26.289 11.821 1.761 1.00 88.12 1035 VAL A CA 1
ATOM 8080 C C . VAL A 1 1035 ? 27.112 11.356 0.558 1.00 88.12 1035 VAL A C 1
ATOM 8082 O O . VAL A 1 1035 ? 28.309 11.608 0.504 1.00 88.12 1035 VAL A O 1
ATOM 8085 N N . GLY A 1 1036 ? 26.474 10.767 -0.460 1.00 89.00 1036 GLY A N 1
ATOM 8086 C CA . GLY A 1 1036 ? 27.154 10.392 -1.702 1.00 89.00 1036 GLY A CA 1
ATOM 8087 C C . GLY A 1 1036 ? 27.764 11.577 -2.464 1.00 89.00 1036 GLY A C 1
ATOM 8088 O O . GLY A 1 1036 ? 28.748 11.385 -3.169 1.00 89.00 1036 GLY A O 1
ATOM 8089 N N . PHE A 1 1037 ? 27.212 12.786 -2.321 1.00 91.19 1037 PHE A N 1
ATOM 8090 C CA . PHE A 1 1037 ? 27.784 14.013 -2.882 1.00 91.19 1037 PHE A CA 1
ATOM 8091 C C . PHE A 1 1037 ? 28.979 14.521 -2.071 1.00 91.19 1037 PHE A C 1
ATOM 8093 O O . PHE A 1 1037 ? 30.036 14.774 -2.643 1.00 91.19 1037 PHE A O 1
ATOM 8100 N N . LEU A 1 1038 ? 28.844 14.595 -0.744 1.00 87.62 1038 LEU A N 1
ATOM 8101 C CA . LEU A 1 1038 ? 29.929 14.984 0.166 1.00 87.62 1038 LEU A CA 1
ATOM 8102 C C . LEU A 1 1038 ? 31.146 14.044 0.077 1.00 87.62 1038 LEU A C 1
ATOM 8104 O O . LEU A 1 1038 ? 32.265 14.476 0.322 1.00 87.62 1038 LEU A O 1
ATOM 8108 N N . LEU A 1 1039 ? 30.928 12.782 -0.306 1.00 85.50 1039 LEU A N 1
ATOM 8109 C CA . LEU A 1 1039 ? 31.963 11.759 -0.502 1.00 85.50 1039 LEU A CA 1
ATOM 8110 C C . LEU A 1 1039 ? 32.368 11.551 -1.977 1.00 85.50 1039 LEU A C 1
ATOM 8112 O O . LEU A 1 1039 ? 33.034 10.570 -2.296 1.00 85.50 1039 LEU A O 1
ATOM 8116 N N . GLY A 1 1040 ? 31.930 12.414 -2.902 1.00 87.25 1040 GLY A N 1
ATOM 8117 C CA . GLY A 1 1040 ? 32.328 12.363 -4.318 1.00 87.25 1040 GLY A CA 1
ATOM 8118 C C . GLY A 1 1040 ? 31.846 11.142 -5.126 1.00 87.25 1040 GLY A C 1
ATOM 8119 O O . GLY A 1 1040 ? 32.234 10.982 -6.285 1.00 87.25 1040 GLY A O 1
ATOM 8120 N N . GLU A 1 1041 ? 30.983 10.281 -4.573 1.00 85.69 1041 GLU A N 1
ATOM 8121 C CA . GLU A 1 1041 ? 30.386 9.146 -5.298 1.00 85.69 1041 GLU A CA 1
ATOM 8122 C C . GLU A 1 1041 ? 29.379 9.579 -6.377 1.00 85.69 1041 GLU A C 1
ATOM 8124 O O . GLU A 1 1041 ? 29.117 8.837 -7.331 1.00 85.69 1041 GLU A O 1
ATOM 8129 N N . VAL A 1 1042 ? 28.762 10.748 -6.199 1.00 90.94 1042 VAL A N 1
ATOM 8130 C CA . VAL A 1 1042 ? 27.853 11.404 -7.147 1.00 90.94 1042 VAL A CA 1
ATOM 8131 C C . VAL A 1 1042 ? 28.118 12.908 -7.138 1.00 90.94 1042 VAL A C 1
ATOM 8133 O O . VAL A 1 1042 ? 28.564 13.446 -6.133 1.00 90.94 1042 VAL A O 1
ATOM 8136 N N . ASP A 1 1043 ? 27.813 13.612 -8.225 1.00 93.25 1043 ASP A N 1
ATOM 8137 C CA . ASP A 1 1043 ? 27.849 15.078 -8.220 1.00 93.25 1043 ASP A CA 1
ATOM 8138 C C . ASP A 1 1043 ? 26.528 15.696 -7.731 1.00 93.25 1043 ASP A C 1
ATOM 8140 O O . ASP A 1 1043 ? 25.520 15.009 -7.534 1.00 93.25 1043 ASP A O 1
ATOM 8144 N N . ALA A 1 1044 ? 26.529 17.019 -7.545 1.00 93.75 1044 ALA A N 1
ATOM 8145 C CA . ALA A 1 1044 ? 25.367 17.771 -7.078 1.00 93.75 1044 ALA A CA 1
ATOM 8146 C C . ALA A 1 1044 ? 24.138 17.594 -7.990 1.00 93.75 1044 ALA A C 1
ATOM 8148 O O . ALA A 1 1044 ? 23.012 17.516 -7.499 1.00 93.75 1044 ALA A O 1
ATOM 8149 N N . PHE A 1 1045 ? 24.337 17.483 -9.310 1.00 94.44 1045 PHE A N 1
ATOM 8150 C CA . PHE A 1 1045 ? 23.244 17.277 -10.262 1.00 94.44 1045 PHE A CA 1
ATOM 8151 C C . PHE A 1 1045 ? 22.589 15.909 -10.062 1.00 94.44 1045 PHE A C 1
ATOM 8153 O O . PHE A 1 1045 ? 21.370 15.833 -9.893 1.00 94.44 1045 PHE A O 1
ATOM 8160 N N . ASP A 1 1046 ? 23.377 14.832 -10.019 1.00 93.25 1046 ASP A N 1
ATOM 8161 C CA . ASP A 1 1046 ? 22.887 13.487 -9.719 1.00 93.25 1046 ASP A CA 1
ATOM 8162 C C . ASP A 1 1046 ? 22.226 13.442 -8.334 1.00 93.25 1046 ASP A C 1
ATOM 8164 O O . ASP A 1 1046 ? 21.159 12.847 -8.191 1.00 93.25 1046 ASP A O 1
ATOM 8168 N N . ALA A 1 1047 ? 22.814 14.087 -7.324 1.00 93.56 1047 ALA A N 1
ATOM 8169 C CA . ALA A 1 1047 ? 22.288 14.097 -5.964 1.00 93.56 1047 ALA A CA 1
ATOM 8170 C C . ALA A 1 1047 ? 20.920 14.794 -5.865 1.00 93.56 1047 ALA A C 1
ATOM 8172 O O . ALA A 1 1047 ? 19.976 14.220 -5.313 1.00 93.56 1047 ALA A O 1
ATOM 8173 N N . LEU A 1 1048 ? 20.772 15.989 -6.445 1.00 92.44 1048 LEU A N 1
ATOM 8174 C CA . LEU A 1 1048 ? 19.506 16.730 -6.486 1.00 92.44 1048 LEU A CA 1
ATOM 8175 C C . LEU A 1 1048 ? 18.443 15.986 -7.306 1.00 92.44 1048 LEU A C 1
ATOM 8177 O O . LEU A 1 1048 ? 17.313 15.796 -6.852 1.00 92.44 1048 LEU A O 1
ATOM 8181 N N . THR A 1 1049 ? 18.796 15.510 -8.500 1.00 93.25 1049 THR A N 1
ATOM 8182 C CA . THR A 1 1049 ? 17.825 14.882 -9.410 1.00 93.25 1049 THR A CA 1
ATOM 8183 C C . THR A 1 1049 ? 17.372 13.498 -8.928 1.00 93.25 1049 THR A C 1
ATOM 8185 O O . THR A 1 1049 ? 16.181 13.186 -9.011 1.00 93.25 1049 THR A O 1
ATOM 8188 N N . LYS A 1 1050 ? 18.252 12.685 -8.324 1.00 91.75 1050 LYS A N 1
ATOM 8189 C CA . LYS A 1 1050 ? 17.852 11.448 -7.621 1.00 91.75 1050 LYS A CA 1
ATOM 8190 C C . LYS A 1 1050 ? 17.006 11.747 -6.384 1.00 91.75 1050 LYS A C 1
ATOM 8192 O O . LYS A 1 1050 ? 16.059 11.012 -6.120 1.00 91.75 1050 LYS A O 1
ATOM 8197 N N . SER A 1 1051 ? 17.277 12.843 -5.673 1.00 90.25 1051 SER A N 1
ATOM 8198 C CA . SER A 1 1051 ? 16.481 13.283 -4.514 1.00 90.25 1051 SER A CA 1
ATOM 8199 C C . SER A 1 1051 ? 15.071 13.753 -4.886 1.00 90.25 1051 SER A C 1
ATOM 8201 O O . SER A 1 1051 ? 14.154 13.591 -4.084 1.00 90.25 1051 SER A O 1
ATOM 8203 N N . ALA A 1 1052 ? 14.883 14.250 -6.113 1.00 89.62 1052 ALA A N 1
ATOM 8204 C CA . ALA A 1 1052 ? 13.584 14.499 -6.748 1.00 89.62 1052 ALA A CA 1
ATOM 8205 C C . ALA A 1 1052 ? 12.960 13.239 -7.402 1.00 89.62 1052 ALA A C 1
ATOM 8207 O O . ALA A 1 1052 ? 11.947 13.317 -8.104 1.00 89.62 1052 ALA A O 1
ATOM 8208 N N . GLY A 1 1053 ? 13.571 12.063 -7.214 1.00 88.25 1053 GLY A N 1
ATOM 8209 C CA . GLY A 1 1053 ? 13.108 10.775 -7.735 1.00 88.25 1053 GLY A CA 1
ATOM 8210 C C . GLY A 1 1053 ? 13.271 10.577 -9.240 1.00 88.25 1053 GLY A C 1
ATOM 8211 O O . GLY A 1 1053 ? 12.727 9.612 -9.772 1.00 88.25 1053 GLY A O 1
ATOM 8212 N N . LEU A 1 1054 ? 13.996 11.458 -9.945 1.00 88.69 1054 LEU A N 1
ATOM 8213 C CA . LEU A 1 1054 ? 14.213 11.360 -11.398 1.00 88.69 1054 LEU A CA 1
ATOM 8214 C C . LEU A 1 1054 ? 15.083 10.149 -11.780 1.00 88.69 1054 LEU A C 1
ATOM 8216 O O . LEU A 1 1054 ? 15.042 9.712 -12.927 1.00 88.69 1054 LEU A O 1
ATOM 8220 N N . MET A 1 1055 ? 15.827 9.573 -10.826 1.00 86.06 1055 MET A N 1
ATOM 8221 C CA . MET A 1 1055 ? 16.676 8.387 -11.026 1.00 86.06 1055 MET A CA 1
ATOM 8222 C C . MET A 1 1055 ? 17.650 8.552 -12.206 1.00 86.06 1055 MET A C 1
ATOM 8224 O O . MET A 1 1055 ? 17.848 7.638 -13.013 1.00 86.06 1055 MET A O 1
ATOM 8228 N N . THR A 1 1056 ? 18.243 9.743 -12.304 1.00 92.31 1056 THR A N 1
ATOM 8229 C CA . THR A 1 1056 ? 19.328 10.055 -13.236 1.00 92.31 1056 THR A CA 1
ATOM 8230 C C . THR A 1 1056 ? 20.501 9.103 -13.045 1.00 92.31 1056 THR A C 1
ATOM 8232 O O . THR A 1 1056 ? 20.730 8.551 -11.963 1.00 92.31 1056 THR A O 1
ATOM 8235 N N . GLY A 1 1057 ? 21.255 8.881 -14.116 1.00 89.94 1057 GLY A N 1
ATOM 8236 C CA . GLY A 1 1057 ? 22.465 8.085 -14.050 1.00 89.94 1057 GLY A CA 1
ATOM 8237 C C . GLY A 1 1057 ? 23.593 8.663 -14.873 1.00 89.94 1057 GLY A C 1
ATOM 8238 O O . GLY A 1 1057 ? 23.466 8.790 -16.090 1.00 89.94 1057 GLY A O 1
ATOM 8239 N N . SER A 1 1058 ? 24.693 8.926 -14.180 1.00 91.31 1058 SER A N 1
ATOM 8240 C CA . SER A 1 1058 ? 25.998 9.233 -14.750 1.00 91.31 1058 SER A CA 1
ATOM 8241 C C . SER A 1 1058 ? 26.627 8.036 -15.465 1.00 91.31 1058 SER A C 1
ATOM 8243 O O . SER A 1 1058 ? 26.436 6.882 -15.064 1.00 91.31 1058 SER A O 1
ATOM 8245 N N . VAL A 1 1059 ? 27.414 8.331 -16.497 1.00 88.88 1059 VAL A N 1
ATOM 8246 C CA . VAL A 1 1059 ? 28.360 7.430 -17.160 1.00 88.88 1059 VAL A CA 1
ATOM 8247 C C . VAL A 1 1059 ? 29.614 8.249 -17.478 1.00 88.88 1059 VAL A C 1
ATOM 8249 O O . VAL A 1 1059 ? 29.554 9.144 -18.320 1.00 88.88 1059 VAL A O 1
ATOM 8252 N N . LYS A 1 1060 ? 30.733 7.933 -16.813 1.00 82.31 1060 LYS A N 1
ATOM 8253 C CA . LYS A 1 1060 ? 32.031 8.591 -17.033 1.00 82.31 1060 LYS A CA 1
ATOM 8254 C C . LYS A 1 1060 ? 32.543 8.292 -18.443 1.00 82.31 1060 LYS A C 1
ATOM 8256 O O . LYS A 1 1060 ? 32.780 7.127 -18.772 1.00 82.31 1060 LYS A O 1
ATOM 8261 N N . GLU A 1 1061 ? 32.733 9.323 -19.269 1.00 65.50 1061 GLU A N 1
ATOM 8262 C CA . GLU A 1 1061 ? 33.148 9.170 -20.677 1.00 65.50 1061 GLU A CA 1
ATOM 8263 C C . GLU A 1 1061 ? 34.561 8.550 -20.792 1.00 65.50 1061 GLU A C 1
ATOM 8265 O O . GLU A 1 1061 ? 34.812 7.711 -21.661 1.00 65.50 1061 GLU A O 1
ATOM 8270 N N . GLN A 1 1062 ? 35.433 8.825 -19.811 1.00 53.94 1062 GLN A N 1
ATOM 8271 C CA . GLN A 1 1062 ? 36.805 8.302 -19.705 1.00 53.94 1062 GLN A CA 1
ATOM 8272 C C . GLN A 1 1062 ? 36.927 6.763 -19.780 1.00 53.94 1062 GLN A C 1
ATOM 8274 O O . GLN A 1 1062 ? 37.932 6.255 -20.277 1.00 53.94 1062 GLN A O 1
ATOM 8279 N N . LEU A 1 1063 ? 35.923 5.989 -19.338 1.00 54.31 1063 LEU A N 1
ATOM 8280 C CA . LEU A 1 1063 ? 35.979 4.516 -19.401 1.00 54.31 1063 LEU A CA 1
ATOM 8281 C C . LEU A 1 1063 ? 36.079 3.991 -20.845 1.00 54.31 1063 LEU A C 1
ATOM 8283 O O . LEU A 1 1063 ? 36.796 3.020 -21.092 1.00 54.31 1063 LEU A O 1
ATOM 8287 N N . GLN A 1 1064 ? 35.426 4.661 -21.803 1.00 52.72 1064 GLN A N 1
ATOM 8288 C CA . GLN A 1 1064 ? 35.492 4.291 -23.224 1.00 52.72 1064 GLN A CA 1
ATOM 8289 C C . GLN A 1 1064 ? 36.863 4.626 -23.831 1.00 52.72 1064 GLN A C 1
ATOM 8291 O O . GLN A 1 1064 ? 37.371 3.893 -24.682 1.00 52.72 1064 GLN A O 1
ATOM 8296 N N . GLU A 1 1065 ? 37.506 5.692 -23.352 1.00 52.91 1065 GLU A N 1
ATOM 8297 C CA . GLU A 1 1065 ? 38.887 6.035 -23.699 1.00 52.91 1065 GLU A CA 1
ATOM 8298 C C . GLU A 1 1065 ? 39.875 4.989 -23.165 1.00 52.91 1065 GLU A C 1
ATOM 8300 O O . GLU A 1 1065 ? 40.735 4.527 -23.914 1.00 52.91 1065 GLU A O 1
ATOM 8305 N N . THR A 1 1066 ? 39.726 4.537 -21.917 1.00 55.88 1066 THR A N 1
ATOM 8306 C CA . THR A 1 1066 ? 40.624 3.538 -21.312 1.00 55.88 1066 THR A CA 1
ATOM 8307 C C . THR A 1 1066 ? 40.515 2.169 -21.991 1.00 55.88 1066 THR A C 1
ATOM 8309 O O . THR A 1 1066 ? 41.547 1.570 -22.310 1.00 55.88 1066 THR A O 1
ATOM 8312 N N . GLU A 1 1067 ? 39.309 1.690 -22.322 1.00 58.62 1067 GLU A N 1
ATOM 8313 C CA . GLU A 1 1067 ? 39.155 0.503 -23.180 1.00 58.62 1067 GLU A CA 1
ATOM 8314 C C . GLU A 1 1067 ? 39.704 0.743 -24.592 1.00 58.62 1067 GLU A C 1
ATOM 8316 O O . GLU A 1 1067 ? 40.447 -0.089 -25.115 1.00 58.62 1067 GLU A O 1
ATOM 8321 N N . GLY A 1 1068 ? 39.435 1.904 -25.195 1.00 60.75 1068 GLY A N 1
ATOM 8322 C CA . GLY A 1 1068 ? 39.969 2.280 -26.504 1.00 60.75 1068 GLY A CA 1
ATOM 8323 C C . GLY A 1 1068 ? 41.502 2.357 -26.544 1.00 60.75 1068 GLY A C 1
ATOM 8324 O O . GLY A 1 1068 ? 42.109 2.063 -27.577 1.00 60.75 1068 GLY A O 1
ATOM 8325 N N . ARG A 1 1069 ? 42.157 2.719 -25.435 1.00 61.97 1069 ARG A N 1
ATOM 8326 C CA . ARG A 1 1069 ? 43.619 2.698 -25.257 1.00 61.97 1069 ARG A CA 1
ATOM 8327 C C . ARG A 1 1069 ? 44.127 1.268 -25.017 1.00 61.97 1069 ARG A C 1
ATOM 8329 O O . ARG A 1 1069 ? 45.112 0.876 -25.642 1.00 61.97 1069 ARG A O 1
ATOM 8336 N N . ARG A 1 1070 ? 43.428 0.454 -24.211 1.00 68.81 1070 ARG A N 1
ATOM 8337 C CA . ARG A 1 1070 ? 43.758 -0.964 -23.942 1.00 68.81 1070 ARG A CA 1
ATOM 8338 C C . ARG A 1 1070 ? 43.631 -1.845 -25.190 1.00 68.81 1070 ARG A C 1
ATOM 8340 O O . ARG A 1 1070 ? 44.521 -2.640 -25.473 1.00 68.81 1070 ARG A O 1
ATOM 8347 N N . LEU A 1 1071 ? 42.581 -1.670 -25.989 1.00 69.38 1071 LEU A N 1
ATOM 8348 C CA . LEU A 1 1071 ? 42.416 -2.364 -27.270 1.00 69.38 1071 LEU A CA 1
ATOM 8349 C C . LEU A 1 1071 ? 43.470 -1.914 -28.291 1.00 69.38 1071 LEU A C 1
ATOM 8351 O O . LEU A 1 1071 ? 44.026 -2.751 -29.002 1.00 69.38 1071 LEU A O 1
ATOM 8355 N N . ARG A 1 1072 ? 43.822 -0.618 -28.331 1.00 74.94 1072 ARG A N 1
ATOM 8356 C CA . ARG A 1 1072 ? 44.923 -0.118 -29.176 1.00 74.94 1072 ARG A CA 1
ATOM 8357 C C . ARG A 1 1072 ? 46.293 -0.660 -28.744 1.00 74.94 1072 ARG A C 1
ATOM 8359 O O . ARG A 1 1072 ? 47.093 -0.983 -29.621 1.00 74.94 1072 ARG A O 1
ATOM 8366 N N . SER A 1 1073 ? 46.566 -0.831 -27.447 1.00 75.69 1073 SER A N 1
ATOM 8367 C CA . SER A 1 1073 ? 47.828 -1.423 -26.974 1.00 75.69 1073 SER A CA 1
ATOM 8368 C C . SER A 1 1073 ? 47.900 -2.937 -27.213 1.00 75.69 1073 SER A C 1
ATOM 8370 O O . SER A 1 1073 ? 48.932 -3.419 -27.676 1.00 75.69 1073 SER A O 1
ATOM 8372 N N . VAL A 1 1074 ? 46.800 -3.677 -27.021 1.00 80.31 1074 VAL A N 1
ATOM 8373 C CA . VAL A 1 1074 ? 46.701 -5.104 -27.388 1.00 80.31 1074 VAL A CA 1
ATOM 8374 C C . VAL A 1 1074 ? 46.858 -5.302 -28.899 1.00 80.31 1074 VAL A C 1
ATOM 8376 O O . VAL A 1 1074 ? 47.580 -6.203 -29.317 1.00 80.31 1074 VAL A O 1
ATOM 8379 N N . ARG A 1 1075 ? 46.262 -4.439 -29.736 1.00 82.06 1075 ARG A N 1
ATOM 8380 C CA . ARG A 1 1075 ? 46.422 -4.510 -31.199 1.00 82.06 1075 ARG A CA 1
ATOM 8381 C C . ARG A 1 1075 ? 47.864 -4.203 -31.624 1.00 82.06 1075 ARG A C 1
ATOM 8383 O O . ARG A 1 1075 ? 48.421 -4.972 -32.398 1.00 82.06 1075 ARG A O 1
ATOM 8390 N N . LYS A 1 1076 ? 48.515 -3.184 -31.037 1.00 80.12 1076 LYS A N 1
ATOM 8391 C CA . LYS A 1 1076 ? 49.959 -2.919 -31.230 1.00 80.12 1076 LYS A CA 1
ATOM 8392 C C . LYS A 1 1076 ? 50.873 -4.059 -30.742 1.00 80.12 1076 LYS A C 1
ATOM 8394 O O . LYS A 1 1076 ? 51.974 -4.181 -31.263 1.00 80.12 1076 LYS A O 1
ATOM 8399 N N . LYS A 1 1077 ? 50.429 -4.885 -29.783 1.00 82.75 1077 LYS A N 1
ATOM 8400 C CA . LYS A 1 1077 ? 51.093 -6.129 -29.326 1.00 82.75 1077 LYS A CA 1
ATOM 8401 C C . LYS A 1 1077 ? 50.737 -7.386 -30.150 1.00 82.75 1077 LYS A C 1
ATOM 8403 O O . LYS A 1 1077 ? 51.132 -8.480 -29.765 1.00 82.75 1077 LYS A O 1
ATOM 8408 N N . LYS A 1 1078 ? 49.957 -7.250 -31.230 1.00 77.44 1078 LYS A N 1
ATOM 8409 C CA . LYS A 1 1078 ? 49.690 -8.311 -32.225 1.00 77.44 1078 LYS A CA 1
ATOM 8410 C C . LYS A 1 1078 ? 50.173 -7.962 -33.639 1.00 77.44 1078 LYS A C 1
ATOM 8412 O O . LYS A 1 1078 ? 50.141 -8.815 -34.516 1.00 77.44 1078 LYS A O 1
ATOM 8417 N N . THR A 1 1079 ? 50.568 -6.709 -33.870 1.00 76.56 1079 THR A N 1
ATOM 8418 C CA . THR A 1 1079 ? 51.239 -6.230 -35.096 1.00 76.56 1079 THR A CA 1
ATOM 8419 C C . THR A 1 1079 ? 52.726 -5.923 -34.854 1.00 76.56 1079 THR A C 1
ATOM 8421 O O . THR A 1 1079 ? 53.357 -5.228 -35.646 1.00 76.56 1079 THR A O 1
ATOM 8424 N N . ARG A 1 1080 ? 53.235 -6.379 -33.711 1.00 58.06 1080 ARG A N 1
ATOM 8425 C CA . ARG A 1 1080 ? 54.630 -6.607 -33.338 1.00 58.06 1080 ARG A CA 1
ATOM 8426 C C . ARG A 1 1080 ? 54.691 -8.041 -32.825 1.00 58.06 1080 ARG A C 1
ATOM 8428 O O . ARG A 1 1080 ? 55.770 -8.637 -32.973 1.00 58.06 1080 ARG A O 1
#

Sequence (1080 aa):
MATILEQAQQEKSRRDIVRQAEVEKQDRQQQQLLSQAEQALQQAGPRRPRPHAGLPGEIVTSVPTPSEEPEFVPPTIPPRQFRGFADEFIRALGRGSLNVGSSLLSAFADVAQESVFDVDRINDLAEKAREASREPKFQPASDGKVKGFIANAIGDAIPFMAGTIAAVLVGGPAAGFSVAYAVEGKNAYFDALETGATESQAEMEGMIVGSINAALELLQVKQVVKFAKVGKGSLKEIAKSAKKKALKQIIQQGKNLSKEAVKLAITEGVQESLQETTAVLAPLITGRELQEKGKLRRIGQAGLGGAVAGVALGGAGRAAVNIATRNDTVTPAKPSPKPEDISPTPPEVTEQVIIEQSKDKPVVPTENNQVNRQLIEKKIALVQVDEESNNAVNLLDKFIGQRQLEEQRANVNTLNKQESIAKAVGEVRYKKQSQVMDEAVQVYIDLQNNPAQMKFFDKLTNAQKEVVTLAQNLPSDIKQIADQIITENRQMGKQAQQNNIIKQALDVYSARIWQEEPPARQEFLKRKFGTKTSRARARTLEGILHGWSIGKKLRVKTATGAQNAAQIQVATTIVDRETLKLARKWGLISDKQPEGWVPVEHPNFADWRYAGEDVVGETYGQNFFVTENGTILERRRLYATPELGKSLNKILATPNLKGVLAVIDEWNTAIKQTILYTSFFHHQAYIRSYVGGGRTGIKGLNVAQAYRDGRQAVMNFETDLKDLVFAGLTIGRVQDIDESVIKRFDNVWDRVAKALGKEDVGAFQVLRNIRDKQTDFLFKRLGPYLKVQTALLEYRHELNKQKSRIESGATTRREVADNVANLINDDFGGLNLQRLGIDPRTWQIARFLMLAPDWTISNVRTMTKAFKAGDQGAMYRAFWGRVLGKLLGATVLWNVIMAALDDDNAWERYQKAWKAGNLRWLDVDVTPIYRALGGREDRKYFSVLGHFRDPLKFLVHPFRSAKHKGSVLTRMSLDVASGQDWRGREFTSVTELFGGEGITKFTVGGAGVLEPTQILSFLVYELGGTQPIQIQNAVGFLLGEVDAFDALTKSAGLMTGSVKEQLQETEGRRLRSVRKKKTR